Protein AF-0000000078706527 (afdb_homodimer)

pLDDT: mean 81.7, std 15.2, range [25.09, 98.06]

Organism: Batrachochytrium dendrobatidis (strain JAM81 / FGSC 10211) (NCBI:txid684364)

Secondary structure (DSSP, 8-state):
--SHHHHHGGG--HHHHHHHHHHHHHHHHHHHHHHHHHIIIIII-S-HHHHHHHHHHHHHHHHHH---SS-EEE--HHHHHHHHHHHTT-S-HHHHHHHHHHHHHHHHHHHHHHHHTT-TTHHHHS-HHHHHHHHHHHHHHHHHHHHHHHHT-S----SS------TT--HHHHHHHHHHTGGG--HHHHHHHHHHHHHHHHHHHHHHHTTT-HHHHH--HHHHHHHHHHHHHHHHTGGGGT--B-----TT---TT-PPP--S----HHHHHHHHHHHHHHHHHHHHHHHHHHHHHHHHTT----HHHHHHHHHHHHHHHHTTTPPP-EEEHHHHHHHHHTT--STHHHHHHHHHHHHIIIIIGGGGTT-BHHHHHHHHHHHHHHT---HHHHHHHHTT-HHHHHHHHHHHHHHHHT-HHHHHHHHHHHHHHHHHHHH----EEEEEEEEEE-TTT--EEEEEEETTT-SSS-BPPTTEEEEEE-S-B-HHHHTTHHHHHHHHHHHSSTTS-TTS--SS-TTSGGG---EEEEE-TT---B-HHHHHHHHHHHHHHHHTT-EEEEES--HHHHHHHHHHTHHHHH-GGGEESSHHHHHHHHHHH-/--SHHHHHGGG--HHHHHHHHHHHHHHHHHHHHHHHHHIIIIII-S-HHHHHHHHHHHHHHHHHH---SS-EEE--HHHHHHHHHHHTT-S-HHHHHHHHHHHHHHHHHHHHHHHHTT-TTHHHHS-HHHHHHHHHHHHHHHHHHHHHHHHT-S----SS------TT--HHHHHHHHHHGGGG--HHHHHHHHHHHHHHHHHHHHHHHTTT-HHHHH--HHHHHHHHHHHHHHHHTGGGGT--B-----TT---TT-PPP--S----HHHHHHHHHHHHHHHHHHHHHHHHHHHHHHHHTT----HHHHHHHHHHHHHHHHTTTPPP-EEEHHHHHHHHHTT--STHHHHHHHHHHHHIIIIIGGGGTT-BHHHHHHHHHHHHHHT---HHHHHHHHTT-HHHHHHHHHHHHHHHHT-HHHHHHHHHHHHHHHHHHHH----EEEEEEEEEE-TTT--EEEEEEETTT-SSS-BPPTTEEEEEE-S-B-HHHHTTHHHHHHHHHHHSSTTS-TTS--SS-TTSGGG---EEEEE-TT---B-HHHHHHHHHHHHHHHHTT-EEEEES--HHHHHHHHHHTHHHHH-GGGEESSHHHHHHHHHHH-

Nearest PDB structures (foldseek):
  7v73-assembly1_A  TM=7.539E-01  e=3.268E-35  Homo sapiens
  7v75-assembly1_A-2  TM=7.273E-01  e=1.304E-35  Homo sapiens
  8opq-assembly1_B  TM=6.999E-01  e=1.408E-33  Homo sapiens
  7xuj-assembly1_B  TM=6.767E-01  e=1.138E-30  Homo sapiens
  7xuh-assembly1_A  TM=6.668E-01  e=1.546E-30  Homo sapiens

Structure (mmCIF, N/CA/C/O backbone):
data_AF-0000000078706527-model_v1
#
loop_
_entity.id
_entity.type
_entity.pdbx_description
1 polymer 'STAS domain-containing protein'
#
loop_
_atom_site.group_PDB
_atom_site.id
_atom_site.type_symbol
_atom_site.label_atom_id
_atom_site.label_alt_id
_atom_site.label_comp_id
_atom_site.label_asym_id
_atom_site.label_entity_id
_atom_site.label_seq_id
_atom_site.pdbx_PDB_ins_code
_atom_site.Cartn_x
_atom_site.Cartn_y
_atom_site.Cartn_z
_atom_site.occupancy
_atom_site.B_iso_or_equiv
_atom_site.auth_seq_id
_atom_site.auth_comp_id
_atom_site.auth_asym_id
_atom_site.auth_atom_id
_atom_site.pdbx_PDB_model_num
ATOM 1 N N . TYR A 1 1 ? 13.625 11.25 27.312 1 41.69 1 TYR A N 1
ATOM 2 C CA . TYR A 1 1 ? 12.414 11.242 28.141 1 41.69 1 TYR A CA 1
ATOM 3 C C . TYR A 1 1 ? 11.203 10.844 27.312 1 41.69 1 TYR A C 1
ATOM 5 O O . TYR A 1 1 ? 11.094 11.211 26.141 1 41.69 1 TYR A O 1
ATOM 13 N N . TYR A 1 2 ? 10.477 9.711 27.625 1 63.66 2 TYR A N 1
ATOM 14 C CA . TYR A 1 2 ? 9.375 9.016 26.969 1 63.66 2 TYR A CA 1
ATOM 15 C C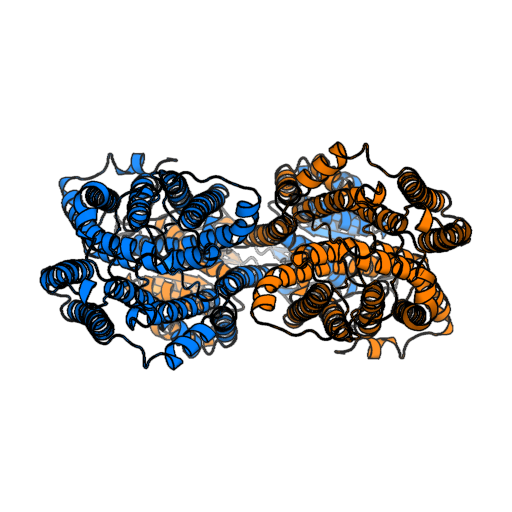 . TYR A 1 2 ? 8.125 9.891 26.922 1 63.66 2 TYR A C 1
ATOM 17 O O . TYR A 1 2 ? 7.32 9.797 26 1 63.66 2 TYR A O 1
ATOM 25 N N . VAL A 1 3 ? 8.164 10.914 28.062 1 74 3 VAL A N 1
ATOM 26 C CA . VAL A 1 3 ? 7.027 11.828 28.109 1 74 3 VAL A CA 1
ATOM 27 C C . VAL A 1 3 ? 7.52 13.266 28.031 1 74 3 VAL A C 1
ATOM 29 O O . VAL A 1 3 ? 8.016 13.82 29.016 1 74 3 VAL A O 1
ATOM 32 N N . PRO A 1 4 ? 7.41 14 26.969 1 73.38 4 PRO A N 1
ATOM 33 C CA . PRO A 1 4 ? 7.996 15.312 26.703 1 73.38 4 PRO A CA 1
ATOM 34 C C . PRO A 1 4 ? 7.586 16.359 27.734 1 73.38 4 PRO A C 1
ATOM 36 O O . PRO A 1 4 ? 8.367 17.266 28.031 1 73.38 4 PRO A O 1
ATOM 39 N N . VAL A 1 5 ? 6.469 16.281 28.406 1 79.06 5 VAL A N 1
ATOM 40 C CA . VAL A 1 5 ? 5.965 17.297 29.328 1 79.06 5 VAL A CA 1
ATOM 41 C C . VAL A 1 5 ? 6.871 17.391 30.547 1 79.06 5 VAL A C 1
ATOM 43 O O . VAL A 1 5 ? 7.055 18.469 31.125 1 79.06 5 VAL A O 1
ATOM 46 N N . VAL A 1 6 ? 7.426 16.297 30.891 1 73.44 6 VAL A N 1
ATOM 47 C CA . VAL A 1 6 ? 8.273 16.25 32.062 1 73.44 6 VAL A CA 1
ATOM 48 C C . VAL A 1 6 ? 9.562 17.031 31.812 1 73.44 6 VAL A C 1
ATOM 50 O O . VAL A 1 6 ? 10.18 17.547 32.75 1 73.44 6 VAL A O 1
ATOM 53 N N . GLY A 1 7 ? 9.82 17.219 30.578 1 69.62 7 GLY A N 1
ATOM 54 C CA . GLY A 1 7 ? 11.031 17.938 30.219 1 69.62 7 GLY A CA 1
ATOM 55 C C . GLY A 1 7 ? 10.852 19.438 30.188 1 69.62 7 GLY A C 1
ATOM 56 O O . GLY A 1 7 ? 11.633 20.172 30.797 1 69.62 7 GLY A O 1
ATOM 57 N N . TRP A 1 8 ? 9.758 19.938 29.641 1 73.75 8 TRP A N 1
ATOM 58 C CA . TRP A 1 8 ? 9.664 21.375 29.391 1 73.75 8 TRP A CA 1
ATOM 59 C C . TRP A 1 8 ? 8.828 22.047 30.469 1 73.75 8 TRP A C 1
ATOM 61 O O . TRP A 1 8 ? 9.008 23.234 30.75 1 73.75 8 TRP A O 1
ATOM 71 N N . LEU A 1 9 ? 7.902 21.375 31.219 1 76.69 9 LEU A N 1
ATOM 72 C CA . LEU A 1 9 ? 6.977 22 32.156 1 76.69 9 LEU A CA 1
ATOM 73 C C . LEU A 1 9 ? 7.727 22.641 33.312 1 76.69 9 LEU A C 1
ATOM 75 O O . LEU A 1 9 ? 7.402 23.75 33.75 1 76.69 9 LEU A O 1
ATOM 79 N N . PRO A 1 10 ? 8.758 21.969 33.812 1 76.06 10 PRO A N 1
ATOM 80 C CA . PRO A 1 10 ? 9.492 22.594 34.938 1 76.06 10 PRO A CA 1
ATOM 81 C C . PRO A 1 10 ? 10.266 23.828 34.5 1 76.06 10 PRO A C 1
ATOM 83 O O . PRO A 1 10 ? 10.562 24.688 35.344 1 76.06 10 PRO A O 1
ATOM 86 N N . LYS A 1 11 ? 10.484 23.938 33.219 1 78.5 11 LYS A N 1
ATOM 87 C CA . LYS A 1 11 ? 11.234 25.062 32.688 1 78.5 11 LYS A CA 1
ATOM 88 C C . LYS A 1 11 ? 10.305 26.125 32.125 1 78.5 11 LYS A C 1
ATOM 90 O O . LYS A 1 11 ? 10.758 27.094 31.484 1 78.5 11 LYS A O 1
ATOM 95 N N . TYR A 1 12 ? 9.117 25.922 32.406 1 85.81 12 TYR A N 1
ATOM 96 C CA . TYR A 1 12 ? 8.117 26.828 31.859 1 85.81 12 TYR A CA 1
ATOM 97 C C . TYR A 1 12 ? 8.188 28.203 32.531 1 85.81 12 TYR A C 1
ATOM 99 O O . TYR A 1 12 ? 8.078 28.297 33.75 1 85.81 12 TYR A O 1
ATOM 107 N N . ASP A 1 13 ? 8.469 29.172 31.734 1 85.19 13 ASP A N 1
ATOM 108 C CA . ASP A 1 13 ? 8.492 30.531 32.219 1 85.19 13 ASP A CA 1
ATOM 109 C C . ASP A 1 13 ? 7.086 31.141 32.25 1 85.19 13 ASP A C 1
ATOM 111 O O . ASP A 1 13 ? 6.598 31.625 31.234 1 85.19 13 ASP A O 1
ATOM 115 N N . VAL A 1 14 ? 6.488 31.281 33.375 1 84.88 14 VAL A N 1
ATOM 116 C CA . VAL A 1 14 ? 5.105 31.703 33.562 1 84.88 14 VAL A CA 1
ATOM 117 C C . VAL A 1 14 ? 4.965 33.188 33.156 1 84.88 14 VAL A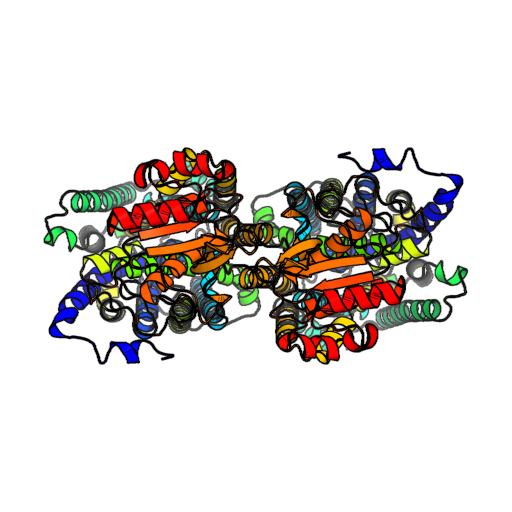 C 1
ATOM 119 O O . VAL A 1 14 ? 3.982 33.562 32.5 1 84.88 14 VAL A O 1
ATOM 122 N N . MET A 1 15 ? 5.895 33.969 33.438 1 85.69 15 MET A N 1
ATOM 123 C CA . MET A 1 15 ? 5.805 35.406 33.188 1 85.69 15 MET A CA 1
ATOM 124 C C . MET A 1 15 ? 5.961 35.719 31.688 1 85.69 15 MET A C 1
ATOM 126 O O . MET A 1 15 ? 5.281 36.594 31.156 1 85.69 15 MET A O 1
ATOM 130 N N . LEU A 1 16 ? 6.668 34.906 31 1 84.06 16 LEU A N 1
ATOM 131 C CA . LEU A 1 16 ? 6.988 35.188 29.609 1 84.06 16 LEU A CA 1
ATOM 132 C C . LEU A 1 16 ? 5.988 34.531 28.672 1 84.06 16 LEU A C 1
ATOM 134 O O . LEU A 1 16 ? 5.613 35.094 27.656 1 84.06 16 LEU A O 1
ATOM 138 N N . ASN A 1 17 ? 5.531 33.375 29.078 1 88.5 17 ASN A N 1
ATOM 139 C CA . ASN A 1 17 ? 4.844 32.562 28.078 1 88.5 17 ASN A CA 1
ATOM 140 C C . ASN A 1 17 ? 3.363 32.406 28.422 1 88.5 17 ASN A C 1
ATOM 142 O O . ASN A 1 17 ? 2.559 32.062 27.547 1 88.5 17 ASN A O 1
ATOM 146 N N . LEU A 1 18 ? 2.91 32.594 29.625 1 90.94 18 LEU A N 1
ATOM 147 C CA . LEU A 1 18 ? 1.568 32.25 30.062 1 90.94 18 LEU A CA 1
ATOM 148 C C . LEU A 1 18 ? 0.518 33.125 29.391 1 90.94 18 LEU A C 1
ATOM 150 O O . LEU A 1 18 ? -0.521 32.625 28.953 1 90.94 18 LEU A O 1
ATOM 154 N N . GLN A 1 19 ? 0.757 34.375 29.328 1 90.69 19 GLN A N 1
ATOM 155 C CA . GLN A 1 19 ? -0.208 35.281 28.703 1 90.69 19 GLN A CA 1
ATOM 156 C C . GLN A 1 19 ? -0.418 34.938 27.234 1 90.69 19 GLN A C 1
ATOM 158 O O . GLN A 1 19 ? -1.555 34.875 26.766 1 90.69 19 GLN A O 1
ATOM 163 N N . GLY A 1 20 ? 0.623 34.719 26.547 1 90.06 20 GLY A N 1
ATOM 164 C CA . GLY A 1 20 ? 0.533 34.344 25.141 1 90.06 20 GLY A CA 1
ATOM 165 C C . GLY A 1 20 ? -0.143 33 24.922 1 90.06 20 GLY A C 1
ATOM 166 O O . GLY A 1 20 ? -0.974 32.875 24.031 1 90.06 20 GLY A O 1
ATOM 167 N N . ASP A 1 21 ? 0.187 32.094 25.719 1 94.06 21 ASP A N 1
ATOM 168 C CA . ASP A 1 21 ? -0.364 30.766 25.609 1 94.06 21 ASP A CA 1
ATOM 169 C C . ASP A 1 21 ? -1.856 30.75 25.922 1 94.06 21 ASP A C 1
ATOM 171 O O . ASP A 1 21 ? -2.633 30.062 25.266 1 94.06 21 ASP A O 1
ATOM 175 N N . ILE A 1 22 ? -2.27 31.484 26.906 1 93.88 22 ILE A N 1
ATOM 176 C CA . ILE A 1 22 ? -3.676 31.531 27.281 1 93.88 22 ILE A CA 1
ATOM 177 C C . ILE A 1 22 ? -4.484 32.219 26.188 1 93.88 22 ILE A C 1
ATOM 179 O O . ILE A 1 22 ? -5.566 31.766 25.812 1 93.88 22 ILE A O 1
ATOM 183 N N . MET A 1 23 ? -3.98 33.312 25.703 1 90.81 23 MET A N 1
ATOM 184 C CA . MET A 1 23 ? -4.668 34.031 24.641 1 90.81 23 MET A CA 1
ATOM 185 C C . MET A 1 23 ? -4.797 33.156 23.391 1 90.81 23 MET A C 1
ATOM 187 O O . MET A 1 23 ? -5.844 33.156 22.734 1 90.81 23 MET A O 1
ATOM 191 N N . ALA A 1 24 ? -3.73 32.531 23.078 1 93.31 24 ALA A N 1
ATOM 192 C CA . ALA A 1 24 ? -3.752 31.609 21.938 1 93.31 24 ALA A CA 1
ATOM 193 C C . ALA A 1 24 ? -4.766 30.484 22.156 1 93.31 24 ALA A C 1
ATOM 195 O O . ALA A 1 24 ? -5.52 30.141 21.234 1 93.31 24 ALA A O 1
ATOM 196 N N . GLY A 1 25 ? -4.75 29.938 23.328 1 94.56 25 GLY A N 1
ATOM 197 C CA . GLY A 1 25 ? -5.688 28.875 23.656 1 94.56 25 GLY A CA 1
ATOM 198 C C . GLY A 1 25 ? -7.137 29.297 23.531 1 94.56 25 GLY A C 1
ATOM 199 O O . GLY A 1 25 ? -7.965 28.547 23 1 94.56 25 GLY A O 1
ATOM 200 N N . ILE A 1 26 ? -7.445 30.453 23.984 1 92.69 26 ILE A N 1
ATOM 201 C CA . ILE A 1 26 ? -8.797 31 23.906 1 92.69 26 ILE A CA 1
ATOM 202 C C . ILE A 1 26 ? -9.188 31.219 22.453 1 92.69 26 ILE A C 1
ATOM 204 O O . ILE A 1 26 ? -10.281 30.844 22.031 1 92.69 26 ILE A O 1
ATOM 208 N N . THR A 1 27 ? -8.281 31.781 21.719 1 90.19 27 THR A N 1
ATOM 209 C CA . THR A 1 27 ? -8.547 32.094 20.328 1 90.19 27 THR A CA 1
ATOM 210 C C . THR A 1 27 ? -8.812 30.812 19.531 1 90.19 27 THR A C 1
ATOM 212 O O . THR A 1 27 ? -9.758 30.75 18.734 1 90.19 27 THR A O 1
ATOM 215 N N . VAL A 1 28 ? -7.996 29.828 19.75 1 93.56 28 VAL A N 1
ATOM 216 C CA . VAL A 1 28 ? -8.148 28.562 19.031 1 93.56 28 VAL A CA 1
ATOM 217 C C . VAL A 1 28 ? -9.438 27.875 19.469 1 93.56 28 VAL A C 1
ATOM 219 O O . VAL A 1 28 ? -10.102 27.219 18.656 1 93.56 28 VAL A O 1
ATOM 222 N N . ALA A 1 29 ? -9.789 27.953 20.75 1 94.75 29 ALA A N 1
ATOM 223 C CA . ALA A 1 29 ? -11.031 27.359 21.25 1 94.75 29 ALA A CA 1
ATOM 224 C C . ALA A 1 29 ? -12.242 27.922 20.516 1 94.75 29 ALA A C 1
ATOM 226 O O . ALA A 1 29 ? -13.172 27.188 20.172 1 94.75 29 ALA A O 1
ATOM 227 N N . PHE A 1 30 ? -12.195 29.156 20.25 1 90.69 30 PHE A N 1
ATOM 228 C CA . PHE A 1 30 ? -13.297 29.828 19.578 1 90.69 30 PHE A CA 1
ATOM 229 C C . PHE A 1 30 ? -13.406 29.359 18.125 1 90.69 30 PHE A C 1
ATOM 231 O O . PHE A 1 30 ? -14.477 29.453 17.516 1 90.69 30 PHE A O 1
ATOM 238 N N . LEU A 1 31 ? -12.383 28.844 17.625 1 90.5 31 LEU A N 1
ATOM 239 C CA . LEU A 1 31 ? -12.391 28.312 16.266 1 90.5 31 LEU A CA 1
ATOM 240 C C . LEU A 1 31 ? -12.812 26.844 16.25 1 90.5 31 LEU A C 1
ATOM 242 O O . LEU A 1 31 ? -13.664 26.453 15.453 1 90.5 31 LEU A O 1
ATOM 246 N N . ILE A 1 32 ? -12.234 26.062 17.156 1 94.38 32 ILE A N 1
ATOM 247 C CA . ILE A 1 32 ? -12.352 24.609 17.078 1 94.38 32 ILE A CA 1
ATOM 248 C C . ILE A 1 32 ? -13.742 24.188 17.547 1 94.38 32 ILE A C 1
ATOM 250 O O . ILE A 1 32 ? -14.266 23.172 17.094 1 94.38 32 ILE A O 1
ATOM 254 N N . ILE A 1 33 ? -14.422 24.938 18.406 1 94.38 33 ILE A N 1
ATOM 255 C CA . ILE A 1 33 ? -15.711 24.547 18.969 1 94.38 33 ILE A CA 1
ATOM 256 C C . ILE A 1 33 ? -16.766 24.516 17.875 1 94.38 33 ILE A C 1
ATOM 258 O O . ILE A 1 33 ? -17.344 23.469 17.594 1 94.38 33 ILE A O 1
ATOM 262 N N . PRO A 1 34 ? -16.984 25.641 17.188 1 91.81 34 PRO A N 1
ATOM 263 C CA . PRO A 1 34 ? -17.969 25.578 16.125 1 91.81 34 PRO A CA 1
ATOM 264 C C . PRO A 1 34 ? -17.578 24.594 15.008 1 91.81 34 PRO A C 1
ATOM 266 O O . PRO A 1 34 ? -18.438 23.938 14.43 1 91.81 34 PRO A O 1
ATOM 269 N N . GLN A 1 35 ? -16.375 24.5 14.68 1 92.75 35 GLN A N 1
ATOM 270 C CA . GLN A 1 35 ? -15.906 23.594 13.648 1 92.75 35 GLN A CA 1
ATOM 271 C C . GLN A 1 35 ? -16.203 22.141 14.008 1 92.75 35 GLN A C 1
ATOM 273 O O . GLN A 1 35 ? -16.672 21.359 13.18 1 92.75 35 GLN A O 1
ATOM 278 N N . SER A 1 36 ? -15.836 21.812 15.242 1 94.88 36 SER A N 1
ATOM 279 C CA . SER A 1 36 ? -16.031 20.438 15.688 1 94.88 36 SER A CA 1
ATOM 280 C C . SER A 1 36 ? -17.516 20.078 15.688 1 94.88 36 SER A C 1
ATOM 282 O O . SER A 1 36 ? -17.875 18.938 15.375 1 94.88 36 SER A O 1
ATOM 284 N N . LEU A 1 37 ? -18.375 21.016 16.094 1 91.62 37 LEU A N 1
ATOM 285 C CA . LEU A 1 37 ? -19.812 20.797 16.047 1 91.62 37 LEU A CA 1
ATOM 286 C C . LEU A 1 37 ? -20.281 20.562 14.609 1 91.62 37 LEU A C 1
ATOM 288 O O . LEU A 1 37 ? -21.078 19.656 14.352 1 91.62 37 LEU A O 1
ATOM 292 N N . SER A 1 38 ? -19.75 21.328 13.75 1 90.62 38 SER A N 1
ATOM 293 C CA . SER A 1 38 ? -20.125 21.234 12.336 1 90.62 38 SER A CA 1
ATOM 294 C C . SER A 1 38 ? -19.641 19.922 11.719 1 90.62 38 SER A C 1
ATOM 296 O O . SER A 1 38 ? -20.391 19.281 10.977 1 90.62 38 SER A O 1
ATOM 298 N N . TYR A 1 39 ? -18.422 19.516 12.008 1 93 39 TYR A N 1
ATOM 299 C CA . TYR A 1 39 ? -17.844 18.297 11.445 1 93 39 TYR A CA 1
ATOM 300 C C . TYR A 1 39 ? -18.594 17.062 11.953 1 93 39 TYR A C 1
ATOM 302 O O . TYR A 1 39 ? -18.891 16.141 11.18 1 93 39 TYR A O 1
ATOM 310 N N . ALA A 1 40 ? -18.906 17.078 13.227 1 91.25 40 ALA A N 1
ATOM 311 C CA . ALA A 1 40 ? -19.641 15.945 13.82 1 91.25 40 ALA A CA 1
ATOM 312 C C . ALA A 1 40 ? -21.016 15.789 13.188 1 91.25 40 ALA A C 1
ATOM 314 O O . ALA A 1 40 ? -21.406 14.672 12.828 1 91.25 40 ALA A O 1
ATOM 315 N N . GLN A 1 41 ? -21.625 16.875 12.992 1 86.75 41 GLN A N 1
ATOM 316 C CA . GLN A 1 41 ? -23.016 16.844 12.523 1 86.75 41 GLN A CA 1
ATOM 317 C C . GLN A 1 41 ? -23.078 16.625 11.016 1 86.75 41 GLN A C 1
ATOM 319 O O . GLN A 1 41 ? -23.859 15.797 10.539 1 86.75 41 GLN A O 1
ATOM 324 N N . ALA A 1 42 ? -22.328 17.312 10.32 1 87.38 42 ALA A N 1
ATOM 325 C CA . ALA A 1 42 ? -22.531 17.359 8.875 1 87.38 42 ALA A CA 1
ATOM 326 C C . ALA A 1 42 ? -21.641 16.344 8.156 1 87.38 42 ALA A C 1
ATOM 328 O O . ALA A 1 42 ? -22.031 15.82 7.109 1 87.38 42 ALA A O 1
ATOM 329 N N . LEU A 1 43 ? -20.5 16.062 8.656 1 88.44 43 LEU A N 1
ATOM 330 C CA . LEU A 1 43 ? -19.562 15.203 7.945 1 88.44 43 LEU A CA 1
ATOM 331 C C . LEU A 1 43 ? -19.594 13.789 8.508 1 88.44 43 LEU A C 1
ATOM 333 O O . LEU A 1 43 ? -19.766 12.82 7.766 1 88.44 43 LEU A O 1
ATOM 337 N N . VAL A 1 44 ? -19.453 13.695 9.797 1 89.38 44 VAL A N 1
ATOM 338 C CA . VAL A 1 44 ? -19.359 12.391 10.438 1 89.38 44 VAL A CA 1
ATOM 339 C C . VAL A 1 44 ? -20.766 11.875 10.75 1 89.38 44 VAL A C 1
ATOM 341 O O . VAL A 1 44 ? -20.969 10.664 10.875 1 89.38 44 VAL A O 1
ATOM 344 N N . GLN A 1 45 ? -21.766 12.797 10.945 1 86.44 45 GLN A N 1
ATOM 345 C CA . GLN A 1 45 ? -23.172 12.508 11.203 1 86.44 45 GLN A CA 1
ATOM 346 C C . GLN A 1 45 ? -23.344 11.789 12.539 1 86.44 45 GLN A C 1
ATOM 348 O O . GLN A 1 45 ? -23.984 10.742 12.609 1 86.44 45 GLN A O 1
ATOM 353 N N . VAL A 1 46 ? -22.781 12.281 13.523 1 87.06 46 VAL A N 1
ATOM 354 C CA . VAL A 1 46 ? -22.938 11.875 14.914 1 87.06 46 VAL A CA 1
ATOM 355 C C . VAL A 1 46 ? -23.391 13.07 15.758 1 87.06 46 VAL A C 1
ATOM 357 O O . VAL A 1 46 ? -23.297 14.219 15.305 1 87.06 46 VAL A O 1
ATOM 360 N N . PRO A 1 47 ? -23.922 12.797 16.922 1 87.12 47 PRO A N 1
ATOM 361 C CA . PRO A 1 47 ? -24.312 13.922 17.766 1 87.12 47 PRO A CA 1
ATOM 362 C C . PRO A 1 47 ? -23.172 14.914 18 1 87.12 47 PRO A C 1
ATOM 364 O O . PRO A 1 47 ? -22.016 14.508 18.172 1 87.12 47 PRO A O 1
ATOM 367 N N . PRO A 1 48 ? -23.422 16.203 17.984 1 89.06 48 PRO A N 1
ATOM 368 C CA . PRO A 1 48 ? -22.422 17.266 18.031 1 89.06 48 PRO A CA 1
ATOM 369 C C . PRO A 1 48 ? -21.516 17.172 19.266 1 89.06 48 PRO A C 1
ATOM 371 O O . PRO A 1 48 ? -20.359 17.594 19.219 1 89.06 48 PRO A O 1
ATOM 374 N N . VAL A 1 49 ? -22 16.594 20.344 1 88.81 49 VAL A N 1
ATOM 375 C CA . VAL A 1 49 ? -21.219 16.516 21.562 1 88.81 49 VAL A CA 1
ATOM 376 C C . VAL A 1 49 ? -19.953 15.703 21.312 1 88.81 49 VAL A C 1
ATOM 378 O O . VAL A 1 49 ? -18.906 15.992 21.906 1 88.81 49 VAL A O 1
ATOM 381 N N . PHE A 1 50 ? -20.016 14.734 20.453 1 91.38 50 PHE A N 1
ATOM 382 C CA . PHE A 1 50 ? -18.859 13.891 20.172 1 91.38 50 PHE A CA 1
ATOM 383 C C . PHE A 1 50 ? -17.812 14.656 19.375 1 91.38 50 PHE A C 1
ATOM 385 O O . PHE A 1 50 ? -16.625 14.289 19.391 1 91.38 50 PHE A O 1
ATOM 392 N N . GLY A 1 51 ? -18.266 15.68 18.672 1 93.31 51 GLY A N 1
ATOM 393 C CA . GLY A 1 51 ? -17.312 16.578 18.062 1 93.31 51 GLY A CA 1
ATOM 394 C C . GLY A 1 51 ? -16.469 17.328 19.078 1 93.31 51 GLY A C 1
ATOM 395 O O . GLY A 1 51 ? -15.266 17.516 18.875 1 93.31 51 GLY A O 1
ATOM 396 N N . LEU A 1 52 ? -17.078 17.703 20.156 1 93.75 52 LEU A N 1
ATOM 397 C CA . LEU A 1 52 ? -16.375 18.422 21.203 1 93.75 52 LEU A CA 1
ATOM 398 C C . LEU A 1 52 ? -15.398 17.5 21.938 1 93.75 52 LEU A C 1
ATOM 400 O O . LEU A 1 52 ? -14.281 17.906 22.266 1 93.75 52 LEU A O 1
ATOM 404 N N . TYR A 1 53 ? -15.805 16.281 22.141 1 93.75 53 TYR A N 1
ATOM 405 C CA . TYR A 1 53 ? -14.906 15.328 22.766 1 93.75 53 TYR A CA 1
ATOM 406 C C . TYR A 1 53 ? -13.695 15.047 21.875 1 93.75 53 TYR A C 1
ATOM 408 O O . TYR A 1 53 ? -12.578 14.875 22.375 1 93.75 53 TYR A O 1
ATOM 416 N N . SER A 1 54 ? -13.938 15.008 20.594 1 96 54 SER A N 1
ATOM 417 C CA . SER A 1 54 ? -12.867 14.766 19.625 1 96 54 SER A CA 1
ATOM 418 C C . SER A 1 54 ? -11.898 15.945 19.562 1 96 54 SER A C 1
ATOM 420 O O . SER A 1 54 ? -10.766 15.797 19.094 1 96 54 SER A O 1
ATOM 422 N N . ALA A 1 55 ? -12.391 17.078 19.938 1 96.75 55 ALA A N 1
ATOM 423 C CA . ALA A 1 55 ? -11.547 18.281 19.953 1 96.75 55 ALA A CA 1
ATOM 424 C C . ALA A 1 55 ? -10.766 18.375 21.25 1 96.75 55 ALA A C 1
ATOM 426 O O . ALA A 1 55 ? -9.602 18.781 21.25 1 96.75 55 ALA A O 1
ATOM 427 N N . MET A 1 56 ? -11.328 17.969 22.328 1 95.75 56 MET A N 1
ATOM 428 C CA . MET A 1 56 ? -10.797 18.188 23.672 1 95.75 56 MET A CA 1
ATOM 429 C C . MET A 1 56 ? -9.742 17.156 24.016 1 95.75 56 MET A C 1
ATOM 431 O O . MET A 1 56 ? -8.609 17.5 24.344 1 95.75 56 MET A O 1
ATOM 435 N N . ILE A 1 57 ? -10.023 15.914 23.891 1 95.56 57 ILE A N 1
ATOM 436 C CA . ILE A 1 57 ? -9.234 14.836 24.469 1 95.56 57 ILE A CA 1
ATOM 437 C C . ILE A 1 57 ? -7.906 14.711 23.734 1 95.56 57 ILE A C 1
ATOM 439 O O . ILE A 1 57 ? -6.84 14.719 24.344 1 95.56 57 ILE A O 1
ATOM 443 N N . PRO A 1 58 ? -7.965 14.609 22.391 1 95.69 58 PRO A N 1
ATOM 444 C CA . PRO A 1 58 ? -6.676 14.508 21.703 1 95.69 58 PRO A CA 1
ATOM 445 C C . PRO A 1 58 ? -5.777 15.719 21.953 1 95.69 58 PRO A C 1
ATOM 447 O O . PRO A 1 58 ? -4.555 15.586 22.016 1 95.69 58 PRO A O 1
ATOM 450 N N . LEU A 1 59 ? -6.371 16.844 22.047 1 95.19 59 LEU A N 1
ATOM 451 C CA . LEU A 1 59 ? -5.605 18.062 22.281 1 95.19 59 LEU A CA 1
ATOM 452 C C . LEU A 1 59 ? -4.941 18.031 23.656 1 95.19 59 LEU A C 1
ATOM 454 O O . LEU A 1 59 ? -3.785 18.438 23.797 1 95.19 59 LEU A O 1
ATOM 458 N N . ILE A 1 60 ? -5.637 17.594 24.672 1 95.06 60 ILE A N 1
ATOM 459 C CA . ILE A 1 60 ? -5.098 17.5 26.031 1 95.06 60 ILE A CA 1
ATOM 460 C C . ILE A 1 60 ? -3.975 16.469 26.078 1 95.06 60 ILE A C 1
ATOM 462 O O . ILE A 1 60 ? -2.91 16.719 26.641 1 95.06 60 ILE A O 1
ATOM 466 N N . VAL A 1 61 ? -4.219 15.359 25.484 1 95.81 61 VAL A N 1
ATOM 467 C CA . VAL A 1 61 ? -3.207 14.305 25.453 1 95.81 61 VAL A CA 1
ATOM 468 C C . VAL A 1 61 ? -1.983 14.781 24.672 1 95.81 61 VAL A C 1
ATOM 470 O O . VAL A 1 61 ? -0.846 14.547 25.094 1 95.81 61 VAL A O 1
ATOM 473 N N . TYR A 1 62 ? -2.213 15.445 23.578 1 96.19 62 TYR A N 1
ATOM 474 C CA . TYR A 1 62 ? -1.117 15.953 22.766 1 96.19 62 TYR A CA 1
ATOM 475 C C . TYR A 1 62 ? -0.285 16.969 23.531 1 96.19 62 TYR A C 1
ATOM 477 O O . TYR A 1 62 ? 0.935 17.031 23.359 1 96.19 62 TYR A O 1
ATOM 485 N N . SER A 1 63 ? -0.904 17.812 24.297 1 94.12 63 SER A N 1
ATOM 486 C CA . SER A 1 63 ? -0.188 18.828 25.078 1 94.12 63 SER A CA 1
ATOM 487 C C . SER A 1 63 ? 0.794 18.172 26.047 1 94.12 63 SER A C 1
ATOM 489 O O . SER A 1 63 ? 1.824 18.766 26.375 1 94.12 63 SER A O 1
ATOM 491 N N . LEU A 1 64 ? 0.529 16.922 26.344 1 93.38 64 LEU A N 1
ATOM 492 C CA . LEU A 1 64 ? 1.387 16.219 27.297 1 93.38 64 LEU A CA 1
ATOM 493 C C . LEU A 1 64 ? 2.469 15.43 26.562 1 93.38 64 LEU A C 1
ATOM 495 O O . LEU A 1 64 ? 3.586 15.281 27.062 1 93.38 64 LEU A O 1
ATOM 499 N N . LEU A 1 65 ? 2.102 14.953 25.375 1 94.31 65 LEU A N 1
ATOM 500 C CA . LEU A 1 65 ? 2.998 13.992 24.734 1 94.31 65 LEU A CA 1
ATOM 501 C C . LEU A 1 65 ? 3.594 14.562 23.453 1 94.31 65 LEU A C 1
ATOM 503 O O . LEU A 1 65 ? 4.578 14.039 22.938 1 94.31 65 LEU A O 1
ATOM 507 N N . GLY A 1 66 ? 3.002 15.555 22.938 1 93.25 66 GLY A N 1
ATOM 508 C CA . GLY A 1 66 ? 3.436 16.094 21.656 1 93.25 66 GLY A CA 1
ATOM 509 C C . GLY A 1 66 ? 4.73 16.875 21.75 1 93.25 66 GLY A C 1
ATOM 510 O O . GLY A 1 66 ? 5.188 17.203 22.844 1 93.25 66 GLY A O 1
ATOM 511 N N . THR A 1 67 ? 5.352 17.156 20.594 1 91.19 67 THR A N 1
ATOM 512 C CA . THR A 1 67 ? 6.621 17.891 20.562 1 91.19 67 THR A CA 1
ATOM 513 C C . THR A 1 67 ? 6.457 19.25 19.891 1 91.19 67 THR A C 1
ATOM 515 O O . THR A 1 67 ? 7.277 20.141 20.094 1 91.19 67 THR A O 1
ATOM 518 N N . SER A 1 68 ? 5.422 19.375 19.141 1 93.94 68 SER A N 1
ATOM 519 C CA . SER A 1 68 ? 5.188 20.672 18.516 1 93.94 68 SER A CA 1
ATOM 520 C C . SER A 1 68 ? 4.477 21.625 19.453 1 93.94 68 SER A C 1
ATOM 522 O O . SER A 1 68 ? 3.529 21.234 20.141 1 93.94 68 SER A O 1
ATOM 524 N N . ARG A 1 69 ? 4.891 22.812 19.469 1 93.25 69 ARG A N 1
ATOM 525 C CA . ARG A 1 69 ? 4.359 23.812 20.391 1 93.25 69 ARG A CA 1
ATOM 526 C C . ARG A 1 69 ? 3.131 24.516 19.812 1 93.25 69 ARG A C 1
ATOM 528 O O . ARG A 1 69 ? 2.307 25.047 20.547 1 93.25 69 ARG A O 1
ATOM 535 N N . GLN A 1 70 ? 3.027 24.5 18.578 1 93.88 70 GLN A N 1
ATOM 536 C CA . GLN A 1 70 ? 1.987 25.297 17.938 1 93.88 70 GLN A CA 1
ATOM 537 C C . GLN A 1 70 ? 0.919 24.406 17.312 1 93.88 70 GLN A C 1
ATOM 539 O O . GLN A 1 70 ? -0.153 24.875 16.938 1 93.88 70 GLN A O 1
ATOM 544 N N . LEU A 1 71 ? 1.15 23.125 17.203 1 95.56 71 LEU A N 1
ATOM 545 C CA . LEU A 1 71 ? 0.232 22.25 16.5 1 95.56 71 LEU A CA 1
ATOM 546 C C . LEU A 1 71 ? -1.104 22.141 17.219 1 95.56 71 LEU A C 1
ATOM 548 O O . LEU A 1 71 ? -1.146 21.797 18.406 1 95.56 71 LEU A O 1
ATOM 552 N N . ALA A 1 72 ? -2.139 22.469 16.562 1 95.81 72 ALA A N 1
ATOM 553 C CA . ALA A 1 72 ? -3.49 22.328 17.094 1 95.81 72 ALA A CA 1
ATOM 554 C C . ALA A 1 72 ? -4.129 21.016 16.625 1 95.81 72 ALA A C 1
ATOM 556 O O . ALA A 1 72 ? -4.539 20.906 15.469 1 95.81 72 ALA A O 1
ATOM 557 N N . VAL A 1 73 ? -4.273 20.078 17.531 1 96.5 73 VAL A N 1
ATOM 558 C CA . VAL A 1 73 ? -4.781 18.734 17.219 1 96.5 73 VAL A CA 1
ATOM 559 C C . VAL A 1 73 ? -6.285 18.688 17.484 1 96.5 73 VAL A C 1
ATOM 561 O O . VAL A 1 73 ? -6.77 19.281 18.453 1 96.5 73 VAL A O 1
ATOM 564 N N . GLY A 1 74 ? -7.027 18.078 16.703 1 96.25 74 GLY A N 1
ATOM 565 C CA . GLY A 1 74 ? -8.469 17.922 16.797 1 96.25 74 GLY A CA 1
ATOM 566 C C . GLY A 1 74 ? -9.109 17.469 15.5 1 96.25 74 GLY A C 1
ATOM 567 O O . GLY A 1 74 ? -8.422 17 14.594 1 96.25 74 GLY A O 1
ATOM 568 N N . PRO A 1 75 ? -10.383 17.562 15.5 1 95.38 75 PRO A N 1
ATOM 569 C CA . PRO A 1 75 ? -11.07 17.203 14.25 1 95.38 75 PRO A CA 1
ATOM 570 C C . PRO A 1 75 ? -10.703 18.125 13.086 1 95.38 75 PRO A C 1
ATOM 572 O O . PRO A 1 75 ? -10.672 19.344 13.25 1 95.38 75 PRO A O 1
ATOM 575 N N . GLU A 1 76 ? -10.344 17.516 12.062 1 91.38 76 GLU A N 1
ATOM 576 C CA . GLU A 1 76 ? -9.977 18.219 10.836 1 91.38 76 GLU A CA 1
ATOM 577 C C . GLU A 1 76 ? -10.906 17.844 9.688 1 91.38 76 GLU A C 1
ATOM 579 O O . GLU A 1 76 ? -11.461 16.75 9.664 1 91.38 76 GLU A O 1
ATOM 584 N N . ALA A 1 77 ? -11.094 18.781 8.797 1 87.88 77 ALA A N 1
ATOM 585 C CA . ALA A 1 77 ? -12.055 18.609 7.715 1 87.88 77 ALA A CA 1
ATOM 586 C C . ALA A 1 77 ? -11.75 17.359 6.898 1 87.88 77 ALA A C 1
ATOM 588 O O . ALA A 1 77 ? -12.633 16.531 6.664 1 87.88 77 ALA A O 1
ATOM 589 N N . LEU A 1 78 ? -10.531 17.25 6.445 1 88.06 78 LEU A N 1
ATOM 590 C CA . LEU A 1 78 ? -10.133 16.141 5.582 1 88.06 78 LEU A CA 1
ATOM 591 C C . LEU A 1 78 ? -10.359 14.797 6.281 1 88.06 78 LEU A C 1
ATOM 593 O O . LEU A 1 78 ? -10.961 13.891 5.703 1 88.06 78 LEU A O 1
ATOM 597 N N . VAL A 1 79 ? -9.906 14.664 7.477 1 93.75 79 VAL A N 1
ATOM 598 C CA . VAL A 1 79 ? -10.031 13.422 8.234 1 93.75 79 VAL A CA 1
ATOM 599 C C . VAL A 1 79 ? -11.5 13.148 8.547 1 93.75 79 VAL A C 1
ATOM 601 O O . VAL A 1 79 ? -11.945 12 8.484 1 93.75 79 VAL A O 1
ATOM 604 N N . SER A 1 80 ? -12.273 14.164 8.859 1 93.31 80 SER A N 1
ATOM 605 C CA . SER A 1 80 ? -13.688 14 9.172 1 93.31 80 SER A CA 1
ATOM 606 C C . SER A 1 80 ? -14.469 13.492 7.961 1 93.31 80 SER A C 1
ATOM 608 O O . SER A 1 80 ? -15.398 12.695 8.102 1 93.31 80 SER A O 1
ATOM 610 N N . ILE A 1 81 ? -14.07 13.93 6.879 1 87.81 81 ILE A N 1
ATOM 611 C CA . ILE A 1 81 ? -14.719 13.461 5.656 1 87.81 81 ILE A CA 1
ATOM 612 C C . ILE A 1 81 ? -14.414 11.977 5.449 1 87.81 81 ILE A C 1
ATOM 614 O O . ILE A 1 81 ? -15.289 11.203 5.066 1 87.81 81 ILE A O 1
ATOM 618 N N . LEU A 1 82 ? -13.172 11.641 5.621 1 90.06 82 LEU A N 1
ATOM 619 C CA . LEU A 1 82 ? -12.773 10.25 5.465 1 90.06 82 LEU A CA 1
ATOM 620 C C . LEU A 1 82 ? -13.516 9.352 6.457 1 90.06 82 LEU A C 1
ATOM 622 O O . LEU A 1 82 ? -13.93 8.25 6.109 1 90.06 82 LEU A O 1
ATOM 626 N N . VAL A 1 83 ? -13.688 9.898 7.625 1 93.25 83 VAL A N 1
ATOM 627 C CA . VAL A 1 83 ? -14.414 9.164 8.648 1 93.25 83 VAL A CA 1
ATOM 628 C C . VAL A 1 83 ? -15.875 8.992 8.227 1 93.25 83 VAL A C 1
ATOM 630 O O . VAL A 1 83 ? -16.422 7.887 8.289 1 93.25 83 VAL A O 1
ATOM 633 N N . GLY A 1 84 ? -16.5 10.023 7.812 1 89.31 84 GLY A N 1
ATOM 634 C CA . GLY A 1 84 ? -17.891 9.984 7.387 1 89.31 84 GLY A CA 1
ATOM 635 C C . GLY A 1 84 ? -18.125 9.031 6.234 1 89.31 84 GLY A C 1
ATOM 636 O O . GLY A 1 84 ? -19.125 8.297 6.227 1 89.31 84 GLY A O 1
ATOM 637 N N . SER A 1 85 ? -17.234 9.008 5.32 1 83.31 85 SER A N 1
ATOM 638 C CA . SER A 1 85 ? -17.375 8.156 4.141 1 83.31 85 SER A CA 1
ATOM 639 C C . SER A 1 85 ? -17.188 6.688 4.492 1 83.31 85 SER A C 1
ATOM 641 O O . SER A 1 85 ? -17.734 5.809 3.824 1 83.31 85 SER A O 1
ATOM 643 N N . SER A 1 86 ? -16.469 6.414 5.488 1 85.5 86 SER A N 1
ATOM 644 C CA . SER A 1 86 ? -16.156 5.039 5.879 1 85.5 86 SER A CA 1
ATOM 645 C C . SER A 1 86 ? -17.297 4.434 6.703 1 85.5 86 SER A C 1
ATOM 647 O O . SER A 1 86 ? -17.453 3.215 6.734 1 85.5 86 SER A O 1
ATOM 649 N N . VAL A 1 87 ? -18.141 5.195 7.41 1 82.19 87 VAL A N 1
ATOM 650 C CA . VAL A 1 87 ? -19.109 4.66 8.359 1 82.19 87 VAL A CA 1
ATOM 651 C C . VAL A 1 87 ? -20.516 4.758 7.773 1 82.19 87 VAL A C 1
ATOM 653 O O . VAL A 1 87 ? -21.422 4.039 8.195 1 82.19 87 VAL A O 1
ATOM 656 N N . LEU A 1 88 ? -20.953 5.617 6.898 1 64.69 88 LEU A N 1
ATOM 657 C CA . LEU A 1 88 ? -22.281 6.078 6.508 1 64.69 88 LEU A CA 1
ATOM 658 C C . LEU A 1 88 ? -23.109 4.922 5.953 1 64.69 88 LEU A C 1
ATOM 660 O O . LEU A 1 88 ? -24.297 5.102 5.621 1 64.69 88 LEU A O 1
ATOM 664 N N . GLY A 1 89 ? -22.672 3.598 6.102 1 55.59 89 GLY A N 1
ATOM 665 C CA . GLY A 1 89 ? -23.594 2.676 5.457 1 55.59 89 GLY A CA 1
ATOM 666 C C . GLY A 1 89 ? -24.844 2.414 6.27 1 55.59 89 GLY A C 1
ATOM 667 O O . GLY A 1 89 ? -25.812 1.857 5.762 1 55.59 89 GLY A O 1
ATOM 668 N N . THR A 1 90 ? -24.922 2.787 7.629 1 53.47 90 THR A N 1
ATOM 669 C CA . THR A 1 90 ? -26.094 2.303 8.359 1 53.47 90 THR A CA 1
ATOM 670 C C . THR A 1 90 ? -26.984 3.467 8.789 1 53.47 90 THR A C 1
ATOM 672 O O . THR A 1 90 ? -26.484 4.562 9.062 1 53.47 90 THR A O 1
ATOM 675 N N . HIS A 1 91 ? -28.203 3.549 8.477 1 56.66 91 HIS A N 1
ATOM 676 C CA . HIS A 1 91 ? -29.219 4.539 8.82 1 56.66 91 HIS A CA 1
ATOM 677 C C . HIS A 1 91 ? -29.438 4.59 10.328 1 56.66 91 HIS A C 1
ATOM 679 O O . HIS A 1 91 ? -30.281 5.359 10.805 1 56.66 91 HIS A O 1
ATOM 685 N N . ASP A 1 92 ? -28.672 3.885 11.141 1 67.69 92 ASP A N 1
ATOM 686 C CA . ASP A 1 92 ? -28.875 3.914 12.586 1 67.69 92 ASP A CA 1
ATOM 687 C C . ASP A 1 92 ? -27.797 4.77 13.266 1 67.69 92 ASP A C 1
ATOM 689 O O . ASP A 1 92 ? -26.609 4.488 13.148 1 67.69 92 ASP A O 1
ATOM 693 N N . PRO A 1 93 ? -28.312 5.902 13.938 1 71.75 93 PRO A N 1
ATOM 694 C CA . PRO A 1 93 ? -27.375 6.805 14.617 1 71.75 93 PRO A CA 1
ATOM 695 C C . PRO A 1 93 ? -26.5 6.086 15.633 1 71.75 93 PRO A C 1
ATOM 697 O O . PRO A 1 93 ? -25.328 6.422 15.789 1 71.75 93 PRO A O 1
ATOM 700 N N . MET A 1 94 ? -27.078 5.105 16.297 1 76.94 94 MET A N 1
ATOM 701 C CA . MET A 1 94 ? -26.328 4.371 17.312 1 76.94 94 MET A CA 1
ATOM 702 C C . MET A 1 94 ? -25.203 3.562 16.656 1 76.94 94 MET A C 1
ATOM 704 O O . MET A 1 94 ? -24.094 3.484 17.203 1 76.94 94 MET A O 1
ATOM 708 N N . GLU A 1 95 ? -25.531 3.078 15.562 1 81.44 95 GLU A N 1
ATOM 709 C CA . GLU A 1 95 ? -24.531 2.289 14.844 1 81.44 95 GLU A CA 1
ATOM 710 C C . GLU A 1 95 ? -23.438 3.176 14.281 1 81.44 95 GLU A C 1
ATOM 712 O O . GLU A 1 95 ? -22.266 2.764 14.211 1 81.44 95 GLU A O 1
ATOM 717 N N . ASN A 1 96 ? -23.828 4.387 13.969 1 84.69 96 ASN A N 1
ATOM 718 C CA . ASN A 1 96 ? -22.844 5.324 13.453 1 84.69 96 ASN A CA 1
ATOM 719 C C . ASN A 1 96 ? -21.844 5.742 14.531 1 84.69 96 ASN A C 1
ATOM 721 O O . ASN A 1 96 ? -20.641 5.848 14.266 1 84.69 96 ASN A O 1
ATOM 725 N N . VAL A 1 97 ? -22.422 5.949 15.703 1 87.38 97 VAL A N 1
ATOM 726 C CA . VAL A 1 97 ? -21.547 6.344 16.812 1 87.38 97 VAL A CA 1
ATOM 727 C C . VAL A 1 97 ? -20.594 5.207 17.156 1 87.38 97 VAL A C 1
ATOM 729 O O . VAL A 1 97 ? -19.406 5.438 17.391 1 87.38 97 VAL A O 1
ATOM 732 N N . GLN A 1 98 ? -21.078 3.994 17.109 1 89.25 98 GLN A N 1
ATOM 733 C CA . GLN A 1 98 ? -20.25 2.834 17.422 1 89.25 98 GLN A CA 1
ATOM 734 C C . GLN A 1 98 ? -19.172 2.621 16.359 1 89.25 98 GLN A C 1
ATOM 736 O O . GLN A 1 98 ? -18.031 2.295 16.688 1 89.25 98 GLN A O 1
ATOM 741 N N . ALA A 1 99 ? -19.562 2.801 15.164 1 90.94 99 ALA A N 1
ATOM 742 C CA . ALA A 1 99 ? -18.609 2.633 14.07 1 90.94 99 ALA A CA 1
ATOM 743 C C . ALA A 1 99 ? -17.547 3.715 14.102 1 90.94 99 ALA A C 1
ATOM 745 O O . ALA A 1 99 ? -16.359 3.436 13.867 1 90.94 99 ALA A O 1
ATOM 746 N N . THR A 1 100 ? -17.984 4.914 14.422 1 92.75 100 THR A N 1
ATOM 747 C CA . THR A 1 100 ? -17.062 6.039 14.453 1 92.75 100 THR A CA 1
ATOM 748 C C . THR A 1 100 ? -16.078 5.898 15.617 1 92.75 100 THR A C 1
ATOM 750 O O . THR A 1 100 ? -14.891 6.188 15.477 1 92.75 100 THR A O 1
ATOM 753 N N . THR A 1 101 ? -16.609 5.449 16.734 1 93.69 101 THR A N 1
ATOM 754 C CA . THR A 1 101 ? -15.773 5.273 17.922 1 93.69 101 THR A CA 1
ATOM 755 C C . THR A 1 101 ? -14.781 4.137 17.703 1 93.69 101 THR A C 1
ATOM 757 O O . THR A 1 101 ? -13.617 4.246 18.094 1 93.69 101 THR A O 1
ATOM 760 N N . LEU A 1 102 ? -15.227 3.119 17.125 1 94.75 102 LEU A N 1
ATOM 761 C CA . LEU A 1 102 ? -14.328 2.01 16.812 1 94.75 102 LEU A CA 1
ATOM 762 C C . LEU A 1 102 ? -13.258 2.434 15.812 1 94.75 102 LEU A C 1
ATOM 764 O O . LEU A 1 102 ? -12.094 2.053 15.945 1 94.75 102 LEU A O 1
ATOM 768 N N . LEU A 1 103 ? -13.703 3.135 14.82 1 95.88 103 LEU A N 1
ATOM 769 C CA . LEU A 1 103 ? -12.758 3.652 13.844 1 95.88 103 LEU A CA 1
ATOM 770 C C . LEU A 1 103 ? -11.703 4.527 14.516 1 95.88 103 LEU A C 1
ATOM 772 O O . LEU A 1 103 ? -10.523 4.469 14.164 1 95.88 103 LEU A O 1
ATOM 776 N N . CYS A 1 104 ? -12.133 5.32 15.445 1 97.25 104 CYS A N 1
ATOM 777 C CA . CYS A 1 104 ? -11.219 6.176 16.188 1 97.25 104 CYS A CA 1
ATOM 778 C C . CYS A 1 104 ? -10.18 5.348 16.938 1 97.25 104 CYS A C 1
ATOM 780 O O . CYS A 1 104 ? -8.992 5.68 16.938 1 97.25 104 CYS A O 1
ATOM 782 N N . LEU A 1 105 ? -10.617 4.32 17.547 1 97.19 105 LEU A N 1
ATOM 783 C CA . LEU A 1 105 ? -9.703 3.428 18.25 1 97.19 105 LEU A CA 1
ATOM 784 C C . LEU A 1 105 ? -8.695 2.803 17.297 1 97.19 105 LEU A C 1
ATOM 786 O O . LEU A 1 105 ? -7.496 2.785 17.578 1 97.19 105 LEU A O 1
ATOM 790 N N . MET A 1 106 ? -9.188 2.328 16.219 1 96.19 106 MET A N 1
ATOM 791 C CA . MET A 1 106 ? -8.32 1.661 15.25 1 96.19 106 MET A CA 1
ATOM 792 C C . MET A 1 106 ? -7.324 2.643 14.648 1 96.19 106 MET A C 1
ATOM 794 O O . MET A 1 106 ? -6.145 2.318 14.492 1 96.19 106 MET A O 1
ATOM 798 N N . VAL A 1 107 ? -7.789 3.844 14.289 1 97.56 107 VAL A N 1
ATOM 799 C CA . VAL A 1 107 ? -6.902 4.879 13.773 1 97.56 107 VAL A CA 1
ATOM 800 C C . VAL A 1 107 ? -5.828 5.211 14.805 1 97.56 107 VAL A C 1
ATOM 802 O O . VAL A 1 107 ? -4.652 5.367 14.461 1 97.56 107 VAL A O 1
ATOM 805 N N . GLY A 1 108 ? -6.312 5.316 16.062 1 97.88 108 GLY A N 1
ATOM 806 C CA . GLY A 1 108 ? -5.367 5.582 17.141 1 97.88 108 GLY A CA 1
ATOM 807 C C . GLY A 1 108 ? -4.324 4.488 17.297 1 97.88 108 GLY A C 1
ATOM 808 O O . GLY A 1 108 ? -3.133 4.777 17.422 1 97.88 108 GLY A O 1
ATOM 809 N N . VAL A 1 109 ? -4.699 3.297 17.219 1 96.31 109 VAL A N 1
ATOM 810 C CA . VAL A 1 109 ? -3.803 2.158 17.391 1 96.31 109 VAL A CA 1
ATOM 811 C C . VAL A 1 109 ? -2.818 2.092 16.234 1 96.31 109 VAL A C 1
ATOM 813 O O . VAL A 1 109 ? -1.614 1.914 16.438 1 96.31 109 VAL A O 1
ATOM 816 N N . PHE A 1 110 ? -3.326 2.215 15.07 1 94 110 PHE A N 1
ATOM 817 C CA . PHE A 1 110 ? -2.451 2.162 13.906 1 94 110 PHE A CA 1
ATOM 818 C C . PHE A 1 110 ? -1.458 3.318 13.922 1 94 110 PHE A C 1
ATOM 820 O O . PHE A 1 110 ? -0.281 3.137 13.609 1 94 110 PHE A O 1
ATOM 827 N N . THR A 1 111 ? -1.935 4.5 14.234 1 97 111 THR A N 1
ATOM 828 C CA . THR A 1 111 ? -1.048 5.652 14.328 1 97 111 THR A CA 1
ATOM 829 C C . THR A 1 111 ? 0.019 5.438 15.398 1 97 111 THR A C 1
ATOM 831 O O . THR A 1 111 ? 1.188 5.77 15.188 1 97 111 THR A O 1
ATOM 834 N N . PHE A 1 112 ? -0.375 4.883 16.484 1 96.44 112 PHE A N 1
ATOM 835 C CA . PHE A 1 112 ? 0.548 4.566 17.578 1 96.44 112 PHE A CA 1
ATOM 836 C C . PHE A 1 112 ? 1.59 3.551 17.125 1 96.44 112 PHE A C 1
ATOM 838 O O . PHE A 1 112 ? 2.779 3.707 17.406 1 96.44 112 PHE A O 1
ATOM 845 N N . LEU A 1 113 ? 1.144 2.582 16.422 1 92.5 113 LEU A N 1
ATOM 846 C CA . LEU A 1 113 ? 2.043 1.531 15.961 1 92.5 113 LEU A CA 1
ATOM 847 C C . LEU A 1 113 ? 3.045 2.08 14.945 1 92.5 113 LEU A C 1
ATOM 849 O O . LEU A 1 113 ? 4.199 1.651 14.922 1 92.5 113 LEU A O 1
ATOM 853 N N . LEU A 1 114 ? 2.59 2.934 14.109 1 91.12 114 LEU A N 1
ATOM 854 C CA . LEU A 1 114 ? 3.506 3.561 13.156 1 91.12 114 LEU A CA 1
ATOM 855 C C . LEU A 1 114 ? 4.633 4.285 13.891 1 91.12 114 LEU A C 1
ATOM 857 O O . LEU A 1 114 ? 5.785 4.246 13.453 1 91.12 114 LEU A O 1
ATOM 861 N N . GLY A 1 115 ? 4.281 4.98 15 1 92.38 115 GLY A N 1
ATOM 862 C CA . GLY A 1 115 ? 5.289 5.652 15.812 1 92.38 115 GLY A CA 1
ATOM 863 C C . GLY A 1 115 ? 6.168 4.691 16.594 1 92.38 115 GLY A C 1
ATOM 864 O O . GLY A 1 115 ? 7.383 4.875 16.656 1 92.38 115 GLY A O 1
ATOM 865 N N . PHE A 1 116 ? 5.559 3.686 17.062 1 89.81 116 PHE A N 1
ATOM 866 C CA . PHE A 1 116 ? 6.258 2.695 17.875 1 89.81 116 PHE A CA 1
ATOM 867 C C . PHE A 1 116 ? 7.312 1.968 17.047 1 89.81 116 PHE A C 1
ATOM 869 O O . PHE A 1 116 ? 8.406 1.689 17.547 1 89.81 116 PHE A O 1
ATOM 876 N N . PHE A 1 117 ? 7.012 1.742 15.789 1 85.44 117 PHE A N 1
ATOM 877 C CA . PHE A 1 117 ? 7.945 1.049 14.906 1 85.44 117 PHE A CA 1
ATOM 878 C C . PHE A 1 117 ? 8.82 2.045 14.156 1 85.44 117 PHE A C 1
ATOM 880 O O . PHE A 1 117 ? 9.539 1.669 13.227 1 85.44 117 PHE A O 1
ATOM 887 N N . ARG A 1 118 ? 8.703 3.291 14.461 1 88.06 118 ARG A N 1
ATOM 888 C CA . ARG A 1 118 ? 9.562 4.363 13.961 1 88.06 118 ARG A CA 1
ATOM 889 C C . ARG A 1 118 ? 9.383 4.555 12.461 1 88.06 118 ARG A C 1
ATOM 891 O O . ARG A 1 118 ? 10.367 4.586 11.719 1 88.06 118 ARG A O 1
ATOM 898 N N . LEU A 1 119 ? 8.148 4.641 12.117 1 87.12 119 LEU A N 1
ATOM 899 C CA . LEU A 1 119 ? 7.828 4.879 10.719 1 87.12 119 LEU A CA 1
ATOM 900 C C . LEU A 1 119 ? 7.5 6.348 10.477 1 87.12 119 LEU A C 1
ATOM 902 O O . LEU A 1 119 ? 6.637 6.668 9.656 1 87.12 119 LEU A O 1
ATOM 906 N N . GLY A 1 120 ? 8.078 7.207 11.242 1 85.88 120 GLY A N 1
ATOM 907 C CA . GLY A 1 120 ? 7.867 8.641 11.109 1 85.88 120 GLY A CA 1
ATOM 908 C C . GLY A 1 120 ? 8.344 9.188 9.781 1 85.88 120 GLY A C 1
ATOM 909 O O . GLY A 1 120 ? 7.977 10.305 9.391 1 85.88 120 GLY A O 1
ATOM 910 N N . PHE A 1 121 ? 9.031 8.352 8.93 1 80.44 121 PHE A N 1
ATOM 911 C CA . PHE A 1 121 ? 9.562 8.797 7.648 1 80.44 121 PHE A CA 1
ATOM 912 C C . PHE A 1 121 ? 8.469 8.82 6.59 1 80.44 121 PHE A C 1
ATOM 914 O O . PHE A 1 121 ? 8.703 9.25 5.457 1 80.44 121 PHE A O 1
ATOM 921 N N . LEU A 1 122 ? 7.289 8.453 6.973 1 82 122 LEU A N 1
ATOM 922 C CA . LEU A 1 122 ? 6.172 8.336 6.043 1 82 122 LEU A CA 1
ATOM 923 C C . LEU A 1 122 ? 5.852 9.688 5.402 1 82 122 LEU A C 1
ATOM 925 O O . LEU A 1 122 ? 5.305 9.742 4.301 1 82 122 LEU A O 1
ATOM 929 N N . ASP A 1 123 ? 6.133 10.703 6.117 1 78.88 123 ASP A N 1
ATOM 930 C CA . ASP A 1 123 ? 5.84 12.031 5.574 1 78.88 123 ASP A CA 1
ATOM 931 C C . ASP A 1 123 ? 6.652 12.297 4.305 1 78.88 123 ASP A C 1
ATOM 933 O O . ASP A 1 123 ? 6.223 13.047 3.432 1 78.88 123 ASP A O 1
ATOM 937 N N . SER A 1 124 ? 7.793 11.617 4.152 1 77.5 124 SER A N 1
ATOM 938 C CA . SER A 1 124 ? 8.68 11.844 3.018 1 77.5 124 SER A CA 1
ATOM 939 C C . SER A 1 124 ? 8.383 10.875 1.88 1 77.5 124 SER A C 1
ATOM 941 O O . SER A 1 124 ? 8.844 11.07 0.753 1 77.5 124 SER A O 1
ATOM 943 N N . VAL A 1 125 ? 7.527 9.984 2.17 1 77.81 125 VAL A N 1
ATOM 944 C CA . VAL A 1 125 ? 7.344 8.922 1.188 1 77.81 125 VAL A CA 1
ATOM 945 C C . VAL A 1 125 ? 6.109 9.219 0.336 1 77.81 125 VAL A C 1
ATOM 947 O O . VAL A 1 125 ? 5.961 8.672 -0.76 1 77.81 125 VAL A O 1
ATOM 950 N N . LEU A 1 126 ? 5.297 10.102 0.785 1 83.69 126 LEU A N 1
ATOM 951 C CA . LEU A 1 126 ? 4.109 10.414 -0.005 1 83.69 126 LEU A CA 1
ATOM 952 C C . LEU A 1 126 ? 4.422 11.461 -1.071 1 83.69 126 LEU A C 1
ATOM 954 O O . LEU A 1 126 ? 5.031 12.484 -0.776 1 83.69 126 LEU A O 1
ATOM 958 N N . SER A 1 127 ? 4.098 11.18 -2.312 1 85.88 127 SER A N 1
ATOM 959 C CA . SER A 1 127 ? 4.297 12.094 -3.434 1 85.88 127 SER A CA 1
ATOM 960 C C . SER A 1 127 ? 3.447 13.352 -3.279 1 85.88 127 SER A C 1
ATOM 962 O O . SER A 1 127 ? 2.252 13.273 -2.99 1 85.88 127 SER A O 1
ATOM 964 N N . ARG A 1 128 ? 4.086 14.453 -3.455 1 85.25 128 ARG A N 1
ATOM 965 C CA . ARG A 1 128 ? 3.361 15.719 -3.35 1 85.25 128 ARG A CA 1
ATOM 966 C C . ARG A 1 128 ? 2.273 15.82 -4.414 1 85.25 128 ARG A C 1
ATOM 968 O O . ARG A 1 128 ? 1.199 16.359 -4.16 1 85.25 128 ARG A O 1
ATOM 975 N N . ALA A 1 129 ? 2.594 15.359 -5.594 1 87.81 129 ALA A N 1
ATOM 976 C CA . ALA A 1 129 ? 1.64 15.414 -6.695 1 87.81 129 ALA A CA 1
ATOM 977 C C . ALA A 1 129 ? 0.399 14.578 -6.387 1 87.81 129 ALA A C 1
ATOM 979 O O . ALA A 1 129 ? -0.729 15.039 -6.582 1 87.81 129 ALA A O 1
ATOM 980 N N . LEU A 1 130 ? 0.604 13.367 -5.934 1 89.81 130 LEU A N 1
ATOM 981 C CA . LEU A 1 130 ? -0.505 12.477 -5.609 1 89.81 130 LEU A CA 1
ATOM 982 C C . LEU A 1 130 ? -1.321 13.023 -4.441 1 89.81 130 LEU A C 1
ATOM 984 O O . LEU A 1 130 ? -2.553 13.008 -4.477 1 89.81 130 LEU A O 1
ATOM 988 N N . LEU A 1 131 ? -0.624 13.547 -3.465 1 87.94 131 LEU A N 1
ATOM 989 C CA . LEU A 1 131 ? -1.295 14.102 -2.291 1 87.94 131 LEU A CA 1
ATOM 990 C C . LEU A 1 131 ? -2.113 15.336 -2.662 1 87.94 131 LEU A C 1
ATOM 992 O O . LEU A 1 131 ? -3.242 15.5 -2.193 1 87.94 131 LEU A O 1
ATOM 996 N N . ARG A 1 132 ? -1.543 16.188 -3.455 1 90.56 132 ARG A N 1
ATOM 997 C CA . ARG A 1 132 ? -2.24 17.406 -3.869 1 90.56 132 ARG A CA 1
ATOM 998 C C . ARG A 1 132 ? -3.484 17.062 -4.688 1 90.56 132 ARG A C 1
ATOM 1000 O O . ARG A 1 132 ? -4.531 17.703 -4.523 1 90.56 132 ARG A O 1
ATOM 1007 N N . GLY A 1 133 ? -3.324 16.188 -5.605 1 91.81 133 GLY A N 1
ATOM 1008 C CA . GLY A 1 133 ? -4.488 15.75 -6.363 1 91.81 133 GLY A CA 1
ATOM 1009 C C . GLY A 1 133 ? -5.605 15.211 -5.488 1 91.81 13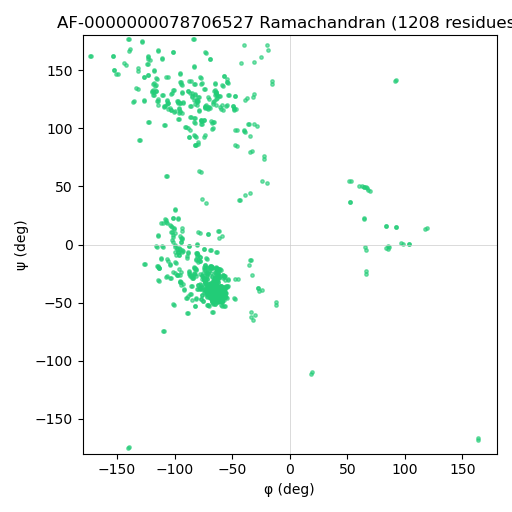3 GLY A C 1
ATOM 1010 O O . GLY A 1 133 ? -6.777 15.523 -5.707 1 91.81 133 GLY A O 1
ATOM 1011 N N . PHE A 1 134 ? -5.219 14.5 -4.566 1 90.75 134 PHE A N 1
ATOM 1012 C CA . PHE A 1 134 ? -6.18 13.914 -3.643 1 90.75 134 PHE A CA 1
ATOM 1013 C C . PHE A 1 134 ? -6.852 14.992 -2.801 1 90.75 134 PHE A C 1
ATOM 1015 O O . PHE A 1 134 ? -8.078 15.016 -2.674 1 90.75 134 PHE A O 1
ATOM 1022 N N . VAL A 1 135 ? -6.094 15.867 -2.205 1 90.12 135 VAL A N 1
ATOM 1023 C CA . VAL A 1 135 ? -6.613 16.906 -1.325 1 90.12 135 VAL A CA 1
ATOM 1024 C C . VAL A 1 135 ? -7.539 17.844 -2.113 1 90.12 135 VAL A C 1
ATOM 1026 O O . VAL A 1 135 ? -8.602 18.234 -1.62 1 90.12 135 VAL A O 1
ATOM 1029 N N . LEU A 1 136 ? -7.152 18.156 -3.295 1 92.44 136 LEU A N 1
ATOM 1030 C CA . LEU A 1 136 ? -7.988 18.984 -4.156 1 92.44 136 LEU A CA 1
ATOM 1031 C C . LEU A 1 136 ? -9.32 18.297 -4.449 1 92.44 136 LEU A C 1
ATOM 1033 O O . LEU A 1 136 ? -10.367 18.938 -4.43 1 92.44 136 LEU A O 1
ATOM 1037 N N . ALA A 1 137 ? -9.25 17.062 -4.73 1 93.31 137 ALA A N 1
ATOM 1038 C CA . ALA A 1 137 ? -10.469 16.312 -5.023 1 93.31 137 ALA A CA 1
ATOM 1039 C C . ALA A 1 137 ? -11.375 16.234 -3.795 1 93.31 137 ALA A C 1
ATOM 1041 O O . ALA A 1 137 ? -12.594 16.344 -3.912 1 93.31 137 ALA A O 1
ATOM 1042 N N . VAL A 1 138 ? -10.812 15.984 -2.662 1 89.56 138 VAL A N 1
ATOM 1043 C CA . VAL A 1 138 ? -11.586 15.898 -1.428 1 89.56 138 VAL A CA 1
ATOM 1044 C C . VAL A 1 138 ? -12.266 17.234 -1.142 1 89.56 138 VAL A C 1
ATOM 1046 O O . VAL A 1 138 ? -13.414 17.281 -0.703 1 89.56 138 VAL A O 1
ATOM 1049 N N . ALA A 1 139 ? -11.531 18.297 -1.335 1 90.62 139 ALA A N 1
ATOM 1050 C CA . ALA A 1 139 ? -12.117 19.625 -1.157 1 90.62 139 ALA A CA 1
ATOM 1051 C C . ALA A 1 139 ? -13.352 19.797 -2.041 1 90.62 139 ALA A C 1
ATOM 1053 O O . ALA A 1 139 ? -14.383 20.297 -1.587 1 90.62 139 ALA A O 1
ATOM 1054 N N . MET A 1 140 ? -13.242 19.391 -3.189 1 90.81 140 MET A N 1
ATOM 1055 C CA . MET A 1 140 ? -14.352 19.5 -4.125 1 90.81 140 MET A CA 1
ATOM 1056 C C . MET A 1 140 ? -15.516 18.609 -3.697 1 90.81 140 MET A C 1
ATOM 1058 O O . MET A 1 140 ? -16.672 19.016 -3.789 1 90.81 140 MET A O 1
ATOM 1062 N N . VAL A 1 141 ? -15.211 17.438 -3.334 1 88.69 141 VAL A N 1
ATOM 1063 C CA . VAL A 1 141 ? -16.234 16.5 -2.912 1 88.69 141 VAL A CA 1
ATOM 1064 C C . VAL A 1 141 ? -16.984 17.047 -1.708 1 88.69 141 VAL A C 1
ATOM 1066 O O . VAL A 1 141 ? -18.219 16.922 -1.618 1 88.69 141 VAL A O 1
ATOM 1069 N N . VAL A 1 142 ? -16.312 17.656 -0.819 1 86.75 142 VAL A N 1
ATOM 1070 C CA . VAL A 1 142 ? -16.922 18.234 0.373 1 86.75 142 VAL A CA 1
ATOM 1071 C C . VAL A 1 142 ? -17.875 19.359 -0.029 1 86.75 142 VAL A C 1
ATOM 1073 O O . VAL A 1 142 ? -18.984 19.453 0.505 1 86.75 142 VAL A O 1
ATOM 1076 N N . MET A 1 143 ? -17.422 20.141 -0.878 1 90 143 MET A N 1
ATOM 1077 C CA . MET A 1 143 ? -18.266 21.234 -1.335 1 90 143 MET A CA 1
ATOM 1078 C C . MET A 1 143 ? -19.531 20.719 -1.995 1 90 143 MET A C 1
ATOM 1080 O O . MET A 1 143 ? -20.609 21.281 -1.809 1 90 143 MET A O 1
ATOM 1084 N N . ILE A 1 144 ? -19.375 19.672 -2.67 1 88.06 144 ILE A N 1
ATOM 1085 C CA . ILE A 1 144 ? -20.531 19.047 -3.32 1 88.06 144 ILE A CA 1
ATOM 1086 C C . ILE A 1 144 ? -21.453 18.438 -2.268 1 88.06 144 ILE A C 1
ATOM 1088 O O . ILE A 1 144 ? -22.672 18.609 -2.33 1 88.06 144 ILE A O 1
ATOM 1092 N N . ASP A 1 145 ? -20.906 17.812 -1.32 1 83.94 145 ASP A N 1
ATOM 1093 C CA . ASP A 1 145 ? -21.688 17.141 -0.276 1 83.94 145 ASP A CA 1
ATOM 1094 C C . ASP A 1 145 ? -22.469 18.141 0.557 1 83.94 145 ASP A C 1
ATOM 1096 O O . ASP A 1 145 ? -23.562 17.844 1.028 1 83.94 145 ASP A O 1
ATOM 1100 N N . MET A 1 146 ? -21.859 19.297 0.772 1 88.5 146 MET A N 1
ATOM 1101 C CA . MET A 1 146 ? -22.5 20.312 1.6 1 88.5 146 MET A CA 1
ATOM 1102 C C . MET A 1 146 ? -23.531 21.094 0.793 1 88.5 146 MET A C 1
ATOM 1104 O O . MET A 1 146 ? -24.375 21.781 1.363 1 88.5 146 MET A O 1
ATOM 1108 N N . SER A 1 147 ? -23.547 20.984 -0.501 1 88.62 147 SER A N 1
ATOM 1109 C CA . SER A 1 147 ? -24.375 21.797 -1.375 1 88.62 147 SER A CA 1
ATOM 1110 C C . SER A 1 147 ? -25.859 21.578 -1.084 1 88.62 147 SER A C 1
ATOM 1112 O O . SER A 1 147 ? -26.641 22.531 -1.068 1 88.62 147 SER A O 1
ATOM 1114 N N . GLU A 1 148 ? -26.25 20.391 -0.782 1 86.06 148 GLU A N 1
ATOM 1115 C CA . GLU A 1 148 ? -27.656 20.125 -0.508 1 86.06 148 GLU A CA 1
ATOM 1116 C C . GLU A 1 148 ? -28.109 20.812 0.769 1 86.06 148 GLU A C 1
ATOM 1118 O O . GLU A 1 148 ? -29.219 21.344 0.824 1 86.06 148 GLU A O 1
ATOM 1123 N N . THR A 1 149 ? -27.281 20.781 1.729 1 86.88 149 THR A N 1
ATOM 1124 C CA . THR A 1 149 ? -27.609 21.438 2.988 1 86.88 149 THR A CA 1
ATOM 1125 C C . THR A 1 149 ? -27.562 22.953 2.838 1 86.88 149 THR A C 1
ATOM 1127 O O . THR A 1 149 ? -28.344 23.672 3.461 1 86.88 149 THR A O 1
ATOM 1130 N N . LEU A 1 150 ? -26.672 23.422 2.035 1 91.81 150 LEU A N 1
ATOM 1131 C CA . LEU A 1 150 ? -26.516 24.859 1.828 1 91.81 150 LEU A CA 1
ATOM 1132 C C . LEU A 1 150 ? -27.734 25.453 1.141 1 91.81 150 LEU A C 1
ATOM 1134 O O . LEU A 1 150 ? -28.141 26.578 1.442 1 91.81 150 LEU A O 1
ATOM 1138 N N . PHE A 1 151 ? -28.344 24.609 0.3 1 90.69 151 PHE A N 1
ATOM 1139 C CA . PHE A 1 151 ? -29.5 25.094 -0.447 1 90.69 151 PHE A CA 1
ATOM 1140 C C . PHE A 1 151 ? -30.797 24.641 0.214 1 90.69 151 PHE A C 1
ATOM 1142 O O . PHE A 1 151 ? -31.891 25.047 -0.197 1 90.69 151 PHE A O 1
ATOM 1149 N N . GLY A 1 152 ? -30.672 23.906 1.24 1 86.56 152 GLY A N 1
ATOM 1150 C CA . GLY A 1 152 ? -31.844 23.438 1.963 1 86.56 152 GLY A CA 1
ATOM 1151 C C . GLY A 1 152 ? -32.719 22.5 1.143 1 86.56 152 GLY A C 1
ATOM 1152 O O . GLY A 1 152 ? -33.969 22.578 1.213 1 86.56 152 GLY A O 1
ATOM 1153 N N . ILE A 1 153 ? -32.188 21.875 0.145 1 78.31 153 ILE A N 1
ATOM 1154 C CA . ILE A 1 153 ? -32.938 20.984 -0.745 1 78.31 153 ILE A CA 1
ATOM 1155 C C . ILE A 1 153 ? -33.438 19.781 0.04 1 78.31 153 ILE A C 1
ATOM 1157 O O . ILE A 1 153 ? -34.594 19.328 -0.166 1 78.31 153 ILE A O 1
ATOM 1161 N N . ILE A 1 154 ? -32.625 19.125 0.742 1 60.94 154 ILE A N 1
ATOM 1162 C CA . ILE A 1 154 ? -33.094 18 1.532 1 60.94 154 ILE A CA 1
ATOM 1163 C C . ILE A 1 154 ? -34 18.5 2.656 1 60.94 154 ILE A C 1
ATOM 1165 O O . ILE A 1 154 ? -33.594 19.375 3.439 1 60.94 154 ILE A O 1
ATOM 1169 N N . PRO A 1 155 ? -35.375 18.359 2.332 1 51.5 155 PRO A N 1
ATOM 1170 C CA . PRO A 1 155 ? -36.312 18.844 3.361 1 51.5 155 PRO A CA 1
ATOM 1171 C C . PRO A 1 155 ? -35.844 18.531 4.777 1 51.5 155 PRO A C 1
ATOM 1173 O O . PRO A 1 155 ? -35.125 17.547 4.992 1 51.5 155 PRO A O 1
ATOM 1176 N N . PRO A 1 156 ? -35.781 19.641 5.5 1 44.09 156 PRO A N 1
ATOM 1177 C CA . PRO A 1 156 ? -35.469 19.422 6.906 1 44.09 156 PRO A CA 1
ATOM 1178 C C . PRO A 1 156 ? -36.031 18.109 7.441 1 44.09 156 PRO A C 1
ATOM 1180 O O . PRO A 1 156 ? -37.188 17.766 7.168 1 44.09 156 PRO A O 1
ATOM 1183 N N . VAL A 1 157 ? -35.406 17.062 7.203 1 38.44 157 VAL A N 1
ATOM 1184 C CA . VAL A 1 157 ? -36 15.938 7.891 1 38.44 157 VAL A CA 1
ATOM 1185 C C . VAL A 1 157 ? -36.812 16.422 9.094 1 38.44 157 VAL A C 1
ATOM 1187 O O . VAL A 1 157 ? -36.25 17.016 10.023 1 38.44 157 VAL A O 1
ATOM 1190 N N . GLY A 1 158 ? -38 17.047 9.125 1 32.38 158 GLY A N 1
ATOM 1191 C CA . GLY A 1 158 ? -38.625 16.734 10.398 1 32.38 158 GLY A CA 1
ATOM 1192 C C . GLY A 1 158 ? -38.031 15.492 11.055 1 32.38 158 GLY A C 1
ATOM 1193 O O . GLY A 1 158 ? -37.281 14.742 10.422 1 32.38 158 GLY A O 1
ATOM 1194 N N . GLN A 1 159 ? -38.469 15.172 12.5 1 30.5 159 GLN A N 1
ATOM 1195 C CA . GLN A 1 159 ? -37.938 14.047 13.25 1 30.5 159 GLN A CA 1
ATOM 1196 C C . GLN A 1 159 ? -37.594 12.867 12.328 1 30.5 159 GLN A C 1
ATOM 1198 O O . GLN A 1 159 ? -36.719 12.07 12.617 1 30.5 159 GLN A O 1
ATOM 1203 N N . CYS A 1 160 ? -38.625 12.195 11.625 1 25.23 160 CYS A N 1
ATOM 1204 C CA . CYS A 1 160 ? -38.875 10.789 11.312 1 25.23 160 CYS A CA 1
ATOM 1205 C C . CYS A 1 160 ? -38.188 10.398 10.008 1 25.23 160 CYS A C 1
ATOM 1207 O O . CYS A 1 160 ? -38.031 9.211 9.719 1 25.23 160 CYS A O 1
ATOM 1209 N N . ILE A 1 161 ? -38.531 11.094 8.852 1 28.92 161 ILE A N 1
ATOM 1210 C CA . ILE A 1 161 ? -38.375 10.289 7.645 1 28.92 161 ILE A CA 1
ATOM 1211 C C . ILE A 1 161 ? -36.906 10.281 7.211 1 28.92 161 ILE A C 1
ATOM 1213 O O . ILE A 1 161 ? -36.344 11.336 6.918 1 28.92 161 ILE A O 1
ATOM 1217 N N . ALA A 1 162 ? -36.25 9.5 7.555 1 33.22 162 ALA A N 1
ATOM 1218 C CA . ALA A 1 162 ? -34.938 9.016 7.141 1 33.22 162 ALA A CA 1
ATOM 1219 C C . ALA A 1 162 ? -34.812 9.023 5.621 1 33.22 162 ALA A C 1
ATOM 1221 O O . ALA A 1 162 ? -35.344 8.156 4.934 1 33.22 162 ALA A O 1
ATOM 1222 N N . ASN A 1 163 ? -35.25 10.047 4.824 1 34.16 163 ASN A N 1
ATOM 1223 C CA . ASN A 1 163 ? -34.938 9.734 3.432 1 34.16 163 ASN A CA 1
ATOM 1224 C C . ASN A 1 163 ? -33.5 9.266 3.256 1 34.16 163 ASN A C 1
ATOM 1226 O O . ASN A 1 163 ? -32.562 10.008 3.561 1 34.16 163 ASN A O 1
ATOM 1230 N N . VAL A 1 164 ? -33.281 8.227 3.406 1 34.34 164 VAL A N 1
ATOM 1231 C CA . VAL A 1 164 ? -32.125 7.367 3.141 1 34.34 164 VAL A CA 1
ATOM 1232 C C . VAL A 1 164 ? -31.562 7.68 1.759 1 34.34 164 VAL A C 1
ATOM 1234 O O . VAL A 1 164 ? -32.156 7.297 0.74 1 34.34 164 VAL A O 1
ATOM 1237 N N . THR A 1 165 ? -31.516 8.922 1.309 1 40.16 165 THR A N 1
ATOM 1238 C CA . THR A 1 165 ? -30.844 8.977 0.023 1 40.16 165 THR A CA 1
ATOM 1239 C C . THR A 1 165 ? -29.766 7.891 -0.069 1 40.16 165 THR A C 1
ATOM 1241 O O . THR A 1 165 ? -29.062 7.617 0.907 1 40.16 165 THR A O 1
ATOM 1244 N N . GLU A 1 166 ? -29.875 7.164 -1.071 1 42.72 166 GLU A N 1
ATOM 1245 C CA . GLU A 1 166 ? -29.141 5.98 -1.507 1 42.72 166 GLU A CA 1
ATOM 1246 C C . GLU A 1 166 ? -27.625 6.188 -1.37 1 42.72 166 GLU A C 1
ATOM 1248 O O . GLU A 1 166 ? -27.094 7.203 -1.824 1 42.72 166 GLU A O 1
ATOM 1253 N N . LYS A 1 167 ? -27.062 5.73 -0.383 1 46.03 167 LYS A N 1
ATOM 1254 C CA . LYS A 1 167 ? -25.75 5.473 0.203 1 46.03 167 LYS A CA 1
ATOM 1255 C C . LYS A 1 167 ? -24.641 5.66 -0.829 1 46.03 167 LYS A C 1
ATOM 1257 O O . LYS A 1 167 ? -23.547 6.141 -0.501 1 46.03 167 LYS A O 1
ATOM 1262 N N . THR A 1 168 ? -24.641 5.035 -2.074 1 53.22 168 THR A N 1
ATOM 1263 C CA . THR A 1 168 ? -23.469 4.555 -2.791 1 53.22 168 THR A CA 1
ATOM 1264 C C . THR A 1 168 ? -23.156 5.453 -3.984 1 53.22 168 THR A C 1
ATOM 1266 O O . THR A 1 168 ? -22.391 5.07 -4.871 1 53.22 168 THR A O 1
ATOM 1269 N N . ALA A 1 169 ? -23.734 6.965 -3.977 1 59.94 169 ALA A N 1
ATOM 1270 C CA . ALA A 1 169 ? -23.562 7.637 -5.262 1 59.94 169 ALA A CA 1
ATOM 1271 C C . ALA A 1 169 ? -22.203 8.32 -5.348 1 59.94 169 ALA A C 1
ATOM 1273 O O . ALA A 1 169 ? -21.641 8.727 -4.332 1 59.94 169 ALA A O 1
ATOM 1274 N N . SER A 1 170 ? -21.594 8.258 -6.461 1 71.38 170 SER A N 1
ATOM 1275 C CA . SER A 1 170 ? -20.391 9.008 -6.789 1 71.38 170 SER A CA 1
ATOM 1276 C C . SER A 1 170 ? -20.594 10.5 -6.57 1 71.38 170 SER A C 1
ATOM 1278 O O . SER A 1 170 ? -21.719 10.992 -6.625 1 71.38 170 SER A O 1
ATOM 1280 N N . PRO A 1 171 ? -19.547 11.25 -6.059 1 76.88 171 PRO A N 1
ATOM 1281 C CA . PRO A 1 171 ? -19.672 12.695 -5.855 1 76.88 171 PRO A CA 1
ATOM 1282 C C . PRO A 1 171 ? -20.266 13.414 -7.062 1 76.88 171 PRO A C 1
ATOM 1284 O O . PRO A 1 171 ? -21.031 14.367 -6.902 1 76.88 171 PRO A O 1
ATOM 1287 N N . ILE A 1 172 ? -20 12.836 -8.195 1 80 172 ILE A N 1
ATOM 1288 C CA . ILE A 1 172 ? -20.5 13.484 -9.398 1 80 172 ILE A CA 1
ATOM 1289 C C . ILE A 1 172 ? -22.016 13.281 -9.508 1 80 172 ILE A C 1
ATOM 1291 O O . ILE A 1 172 ? -22.734 14.172 -9.969 1 80 172 ILE A O 1
ATOM 1295 N N . GLU A 1 173 ? -22.5 12.125 -9.156 1 78 173 GLU A N 1
ATOM 1296 C CA . GLU A 1 173 ? -23.922 11.867 -9.172 1 78 173 GLU A CA 1
ATOM 1297 C C . GLU A 1 173 ? -24.672 12.773 -8.195 1 78 173 GLU A C 1
ATOM 1299 O O . GLU A 1 173 ? -25.781 13.234 -8.477 1 78 173 GLU A O 1
ATOM 1304 N N . LYS A 1 174 ? -24.078 13.016 -7.098 1 80.62 174 LYS A N 1
ATOM 1305 C CA . LYS A 1 174 ? -24.672 13.914 -6.109 1 80.62 174 LYS A CA 1
ATOM 1306 C C . LYS A 1 174 ? -24.734 15.344 -6.641 1 80.62 174 LYS A C 1
ATOM 1308 O O . LYS A 1 174 ? -25.703 16.062 -6.367 1 80.62 174 LYS A O 1
ATOM 1313 N N . LEU A 1 175 ? -23.672 15.703 -7.309 1 85.25 175 LEU A N 1
ATOM 1314 C CA . LEU A 1 175 ? -23.641 17.047 -7.895 1 85.25 175 LEU A CA 1
ATOM 1315 C C . LEU A 1 175 ? -24.766 17.219 -8.906 1 85.25 175 LEU A C 1
ATOM 1317 O O . LEU A 1 175 ? -25.438 18.25 -8.922 1 85.25 175 LEU A O 1
ATOM 1321 N N . ILE A 1 176 ? -24.938 16.156 -9.695 1 84.38 176 ILE A N 1
ATOM 1322 C CA . ILE A 1 176 ? -25.984 16.203 -10.711 1 84.38 176 ILE A CA 1
ATOM 1323 C C . ILE A 1 176 ? -27.359 16.25 -10.039 1 84.38 176 ILE A C 1
ATOM 1325 O O . ILE A 1 176 ? -28.234 17 -10.461 1 84.38 176 ILE A O 1
ATOM 1329 N N . HIS A 1 177 ? -27.484 15.547 -9.039 1 82.69 177 HIS A N 1
ATOM 1330 C CA . HIS A 1 177 ? -28.75 15.531 -8.297 1 82.69 177 HIS A CA 1
ATOM 1331 C C . HIS A 1 177 ? -29.047 16.906 -7.699 1 82.69 177 HIS A C 1
ATOM 1333 O O . HIS A 1 177 ? -30.188 17.359 -7.723 1 82.69 177 HIS A O 1
ATOM 1339 N N . THR A 1 178 ? -28.078 17.516 -7.18 1 84.31 178 THR A N 1
ATOM 1340 C CA . THR A 1 178 ? -28.234 18.844 -6.57 1 84.31 178 THR A CA 1
ATOM 1341 C C . THR A 1 178 ? -28.594 19.875 -7.625 1 84.31 178 THR A C 1
ATOM 1343 O O . THR A 1 178 ? -29.453 20.734 -7.395 1 84.31 178 THR A O 1
ATOM 1346 N N . LEU A 1 179 ? -27.938 19.75 -8.758 1 86.88 179 LEU A N 1
ATOM 1347 C CA . LEU A 1 179 ? -28.172 20.703 -9.828 1 86.88 179 LEU A CA 1
ATOM 1348 C C . LEU A 1 179 ? -29.594 20.578 -10.391 1 86.88 179 LEU A C 1
ATOM 1350 O O . LEU A 1 179 ? -30.219 21.578 -10.734 1 86.88 179 LEU A O 1
ATOM 1354 N N . ILE A 1 180 ? -30.078 19.375 -10.398 1 85.75 180 ILE A N 1
ATOM 1355 C CA . ILE A 1 180 ? -31.406 19.109 -10.922 1 85.75 180 ILE A CA 1
ATOM 1356 C C . ILE A 1 180 ? -32.469 19.594 -9.922 1 85.75 180 ILE A C 1
ATOM 1358 O O . ILE A 1 180 ? -33.5 20.094 -10.32 1 85.75 180 ILE A O 1
ATOM 1362 N N . ASN A 1 181 ? -32.188 19.594 -8.672 1 86 181 ASN A N 1
ATOM 1363 C CA . ASN A 1 181 ? -33.156 19.922 -7.645 1 86 181 ASN A CA 1
ATOM 1364 C C . ASN A 1 181 ? -32.938 21.344 -7.098 1 86 181 ASN A C 1
ATOM 1366 O O . ASN A 1 181 ? -33.438 21.672 -6.023 1 86 181 ASN A O 1
ATOM 1370 N N . LEU A 1 182 ? -32.219 22.094 -7.789 1 87.56 182 LEU A N 1
ATOM 1371 C CA . LEU A 1 182 ? -31.922 23.453 -7.352 1 87.56 182 LEU A CA 1
ATOM 1372 C C . LEU A 1 182 ? -33.188 24.297 -7.285 1 87.56 182 LEU A C 1
ATOM 1374 O O . LEU A 1 182 ? -33.281 25.25 -6.508 1 87.56 182 LEU A O 1
ATOM 1378 N N . SER A 1 183 ? -34.156 23.859 -7.988 1 85.94 183 SER A N 1
ATOM 1379 C CA . SER A 1 183 ? -35.438 24.578 -8.008 1 85.94 183 SER A CA 1
ATOM 1380 C C . SER A 1 183 ? -36.188 24.406 -6.695 1 85.94 183 SER A C 1
ATOM 1382 O O . SER A 1 183 ? -37.031 25.234 -6.344 1 85.94 183 SER A O 1
ATOM 1384 N N . HIS A 1 184 ? -35.875 23.422 -5.945 1 86.75 184 HIS A N 1
ATOM 1385 C CA . HIS A 1 184 ? -36.531 23.156 -4.672 1 86.75 184 HIS A CA 1
ATOM 1386 C C . HIS A 1 184 ? -35.719 23.734 -3.51 1 86.75 184 HIS A C 1
ATOM 1388 O O . HIS A 1 184 ? -35.969 23.391 -2.352 1 86.75 184 HIS A O 1
ATOM 1394 N N . ALA A 1 185 ? -34.906 24.688 -3.818 1 90.75 185 ALA A N 1
ATOM 1395 C CA . ALA A 1 185 ? -34.062 25.266 -2.781 1 90.75 185 ALA A CA 1
ATOM 1396 C C . ALA A 1 185 ? -34.875 26.156 -1.849 1 90.75 185 ALA A C 1
ATOM 1398 O O . ALA A 1 185 ? -35.781 26.891 -2.295 1 90.75 185 ALA A O 1
ATOM 1399 N N . HIS A 1 186 ? -34.688 26 -0.584 1 91.38 186 HIS A N 1
ATOM 1400 C CA . HIS A 1 186 ? -35.281 26.875 0.418 1 91.38 186 HIS A CA 1
ATOM 1401 C C . HIS A 1 186 ? -34.594 28.234 0.439 1 91.38 186 HIS A C 1
ATOM 1403 O O . HIS A 1 186 ? -33.406 28.328 0.76 1 91.38 186 HIS A O 1
ATOM 1409 N N . ILE A 1 187 ? -35.219 29.234 0.185 1 92.06 187 ILE A N 1
ATOM 1410 C CA . ILE A 1 187 ? -34.688 30.562 -0.064 1 92.06 187 ILE A CA 1
ATOM 1411 C C . ILE A 1 187 ? -34 31.094 1.199 1 92.06 187 ILE A C 1
ATOM 1413 O O . ILE A 1 187 ? -32.906 31.625 1.137 1 92.06 187 ILE A O 1
ATOM 1417 N N . LEU A 1 188 ? -34.688 30.953 2.297 1 92.62 188 LEU A N 1
ATOM 1418 C CA . LEU A 1 188 ? -34.125 31.453 3.545 1 92.62 188 LEU A CA 1
ATOM 1419 C C . LEU A 1 188 ? -32.812 30.75 3.871 1 92.62 188 LEU A C 1
ATOM 1421 O O . LEU A 1 188 ? -31.844 31.406 4.285 1 92.62 188 LEU A O 1
ATOM 1425 N N . THR A 1 189 ? -32.781 29.453 3.697 1 93.69 189 THR A N 1
ATOM 1426 C CA . THR A 1 189 ? -31.578 28.672 3.957 1 93.69 189 THR A CA 1
ATOM 1427 C C . THR A 1 189 ? -30.469 29.078 2.992 1 93.69 189 THR A C 1
ATOM 1429 O O . THR A 1 189 ? -29.297 29.156 3.383 1 93.69 189 THR A O 1
ATOM 1432 N N . THR A 1 190 ? -30.797 29.359 1.801 1 94.31 190 THR A N 1
ATOM 1433 C CA . THR A 1 190 ? -29.828 29.734 0.788 1 94.31 190 THR A CA 1
ATOM 1434 C C . THR A 1 190 ? -29.219 31.109 1.11 1 94.31 190 THR A C 1
ATOM 1436 O O . THR A 1 190 ? -28 31.297 0.989 1 94.31 190 THR A O 1
ATOM 1439 N N . ILE A 1 191 ? -30.031 31.969 1.483 1 95.19 191 ILE A N 1
ATOM 1440 C CA . ILE A 1 191 ? -29.562 33.312 1.834 1 95.19 191 ILE A CA 1
ATOM 1441 C C . ILE A 1 191 ? -28.641 33.219 3.047 1 95.19 191 ILE A C 1
ATOM 1443 O O . ILE A 1 191 ? -27.594 33.875 3.082 1 95.19 191 ILE A O 1
ATOM 1447 N N . LEU A 1 192 ? -29.125 32.469 3.986 1 95.31 192 LEU A N 1
ATOM 1448 C CA . LEU A 1 192 ? -28.328 32.281 5.191 1 95.31 192 LEU A CA 1
ATOM 1449 C C . LEU A 1 192 ? -26.969 31.688 4.848 1 95.31 192 LEU A C 1
ATOM 1451 O O . LEU A 1 192 ? -25.938 32.094 5.402 1 95.31 192 LEU A O 1
ATOM 1455 N N . SER A 1 193 ? -26.906 30.766 3.957 1 96.25 193 SER A N 1
ATOM 1456 C CA . SER A 1 193 ? -25.672 30.109 3.547 1 96.25 193 SER A CA 1
ATOM 1457 C C . SER A 1 193 ? -24.75 31.078 2.803 1 96.25 193 SER A C 1
ATOM 1459 O O . SER A 1 193 ? -23.562 31.156 3.098 1 96.25 193 SER A O 1
ATOM 1461 N N . VAL A 1 194 ? -25.25 31.781 1.877 1 96.25 194 VAL A N 1
ATOM 1462 C CA . VAL A 1 194 ? -24.469 32.688 1.068 1 96.25 194 VAL A CA 1
ATOM 1463 C C . VAL A 1 194 ? -23.922 33.812 1.951 1 96.25 194 VAL A C 1
ATOM 1465 O O . VAL A 1 194 ? -22.75 34.188 1.821 1 96.25 194 VAL A O 1
ATOM 1468 N N . THR A 1 195 ? -24.781 34.281 2.809 1 96.62 195 THR A N 1
ATOM 1469 C CA . THR A 1 195 ? -24.344 35.344 3.697 1 96.62 195 THR A CA 1
ATOM 1470 C C . THR A 1 195 ? -23.266 34.844 4.656 1 96.62 195 THR A C 1
ATOM 1472 O O . THR A 1 195 ? -22.328 35.594 4.973 1 96.62 195 THR A O 1
ATOM 1475 N N . SER A 1 196 ? -23.453 33.688 5.16 1 96.81 196 SER A N 1
ATOM 1476 C CA . SER A 1 196 ? -22.469 33.094 6.066 1 96.81 196 SER A CA 1
ATOM 1477 C C . SER A 1 196 ? -21.125 32.906 5.367 1 96.81 196 SER A C 1
ATOM 1479 O O . SER A 1 196 ? -20.078 33.281 5.918 1 96.81 196 SER A O 1
ATOM 1481 N N . ILE A 1 197 ? -21.094 32.344 4.152 1 96.56 197 ILE A N 1
ATOM 1482 C CA . ILE A 1 197 ? -19.875 32.125 3.389 1 96.56 197 ILE A CA 1
ATOM 1483 C C . ILE A 1 197 ? -19.219 33.469 3.068 1 96.56 197 ILE A C 1
ATOM 1485 O O . ILE A 1 197 ? -18 33.625 3.234 1 96.56 197 ILE A O 1
ATOM 1489 N N . LEU A 1 198 ? -20 34.406 2.645 1 96.38 198 LEU A N 1
ATOM 1490 C CA . LEU A 1 198 ? -19.484 35.719 2.309 1 96.38 198 LEU A CA 1
ATOM 1491 C C . LEU A 1 198 ? -18.891 36.406 3.535 1 96.38 198 LEU A C 1
ATOM 1493 O O . LEU A 1 198 ? -17.844 37.062 3.439 1 96.38 198 LEU A O 1
ATOM 1497 N N . PHE A 1 199 ? -19.578 36.281 4.621 1 96.12 199 PHE A N 1
ATOM 1498 C CA . PHE A 1 199 ? -19.078 36.875 5.859 1 96.12 199 PHE A CA 1
ATOM 1499 C C . PHE A 1 199 ? -17.703 36.281 6.219 1 96.12 199 PHE A C 1
ATOM 1501 O O . PHE A 1 199 ? -16.781 37.031 6.551 1 96.12 199 PHE A O 1
ATOM 1508 N N . LEU A 1 200 ? -17.547 35.031 6.172 1 94.44 200 LEU A N 1
ATOM 1509 C CA . LEU A 1 200 ? -16.297 34.375 6.531 1 94.44 200 LEU A CA 1
ATOM 1510 C C . LEU A 1 200 ? -15.188 34.719 5.543 1 94.44 200 LEU A C 1
ATOM 1512 O O . LEU A 1 200 ? -14.047 35 5.941 1 94.44 200 LEU A O 1
ATOM 1516 N N . LEU A 1 201 ? -15.5 34.719 4.246 1 94 201 LEU A N 1
ATOM 1517 C CA . LEU A 1 201 ? -14.516 35.031 3.223 1 94 201 LEU A CA 1
ATOM 1518 C C . LEU A 1 201 ? -14.078 36.5 3.316 1 94 201 LEU A C 1
ATOM 1520 O O . LEU A 1 201 ? -12.898 36.812 3.176 1 94 201 LEU A O 1
ATOM 1524 N N . LEU A 1 202 ? -15.039 37.375 3.525 1 93.25 202 LEU A N 1
ATOM 1525 C CA . LEU A 1 202 ? -14.75 38.781 3.635 1 93.25 202 LEU A CA 1
ATOM 1526 C C . LEU A 1 202 ? -13.945 39.094 4.895 1 93.25 202 LEU A C 1
ATOM 1528 O O . LEU A 1 202 ? -13.078 39.969 4.895 1 93.25 202 LEU A O 1
ATOM 1532 N N . SER A 1 203 ? -14.312 38.5 5.969 1 91.5 203 SER A N 1
ATOM 1533 C CA . SER A 1 203 ? -13.555 38.656 7.207 1 91.5 203 SER A CA 1
ATOM 1534 C C . SER A 1 203 ? -12.094 38.25 7.02 1 91.5 203 SER A C 1
ATOM 1536 O O . SER A 1 203 ? -11.195 38.938 7.543 1 91.5 203 SER A O 1
ATOM 1538 N N . ARG A 1 204 ? -11.875 37.25 6.359 1 86.56 204 ARG A N 1
ATOM 1539 C CA . ARG A 1 204 ? -10.516 36.812 6.09 1 86.56 204 ARG A CA 1
ATOM 1540 C C . ARG A 1 204 ? -9.758 37.812 5.238 1 86.56 204 ARG A C 1
ATOM 1542 O O . ARG A 1 204 ? -8.578 38.094 5.477 1 86.56 204 ARG A O 1
ATOM 1549 N N . GLN A 1 205 ? -10.391 38.312 4.254 1 88 205 GLN A N 1
ATOM 1550 C CA . GLN A 1 205 ? -9.773 39.312 3.389 1 88 205 GLN A CA 1
ATOM 1551 C C . GLN A 1 205 ? -9.469 40.594 4.16 1 88 205 GLN A C 1
ATOM 1553 O O . GLN A 1 205 ? -8.438 41.219 3.936 1 88 205 GLN A O 1
ATOM 1558 N N . LEU A 1 206 ? -10.367 40.906 4.965 1 88.88 206 LEU A N 1
ATOM 1559 C CA . LEU A 1 206 ? -10.172 42.094 5.781 1 88.88 206 LEU A CA 1
ATOM 1560 C C . LEU A 1 206 ? -8.984 41.938 6.723 1 88.88 206 LEU A C 1
ATOM 1562 O O . LEU A 1 206 ? -8.219 42.875 6.941 1 88.88 206 LEU A O 1
ATOM 1566 N N . LYS A 1 207 ? -8.805 40.781 7.266 1 86.5 207 LYS A N 1
ATOM 1567 C CA . LYS A 1 207 ? -7.68 40.5 8.156 1 86.5 207 LYS A CA 1
ATOM 1568 C C . LYS A 1 207 ? -6.355 40.531 7.398 1 86.5 207 LYS A C 1
ATOM 1570 O O . LYS A 1 207 ? -5.328 40.938 7.945 1 86.5 207 LYS A O 1
ATOM 1575 N N . ARG A 1 208 ? -6.383 40.094 6.191 1 83.75 208 ARG A N 1
ATOM 1576 C CA . ARG A 1 208 ? -5.188 40.062 5.355 1 83.75 208 ARG A CA 1
ATOM 1577 C C . ARG A 1 208 ? -4.785 41.469 4.957 1 83.75 208 ARG A C 1
ATOM 1579 O O . ARG A 1 208 ? -3.596 41.781 4.871 1 83.75 208 ARG A O 1
ATOM 1586 N N . HIS A 1 209 ? -5.789 42.312 4.719 1 85.75 209 HIS A N 1
ATOM 1587 C CA . HIS A 1 209 ? -5.535 43.688 4.277 1 85.75 209 HIS A CA 1
ATOM 1588 C C . HIS A 1 209 ? -5.113 44.562 5.445 1 85.75 209 HIS A C 1
ATOM 1590 O O . HIS A 1 209 ? -4.281 45.469 5.285 1 85.75 209 HIS A O 1
ATOM 1596 N N . TYR A 1 210 ? -5.715 44.312 6.527 1 85.38 210 TYR A N 1
ATOM 1597 C CA . TYR A 1 210 ? -5.398 45.125 7.691 1 85.38 210 TYR A CA 1
ATOM 1598 C C . TYR A 1 210 ? -4.555 44.344 8.695 1 85.38 210 TYR A C 1
ATOM 1600 O O . TYR A 1 210 ? -4.926 44.219 9.867 1 85.38 210 TYR A O 1
ATOM 1608 N N . LYS A 1 211 ? -3.404 43.875 8.258 1 78.12 211 LYS A N 1
ATOM 1609 C CA . LYS A 1 211 ? -2.512 43.031 9.055 1 78.12 211 LYS A CA 1
ATOM 1610 C C . LYS A 1 211 ? -1.991 43.812 10.273 1 78.12 211 LYS A C 1
ATOM 1612 O O . LYS A 1 211 ? -1.652 43.188 11.289 1 78.12 211 LYS A O 1
ATOM 1617 N N . HIS A 1 212 ? -2.059 45.156 10.195 1 78.12 212 HIS A N 1
ATOM 1618 C CA . HIS A 1 212 ? -1.463 46 11.234 1 78.12 212 HIS A CA 1
ATOM 1619 C C . HIS A 1 212 ? -2.402 46.156 12.422 1 78.12 212 HIS A C 1
ATOM 1621 O O . HIS A 1 212 ? -1.968 46.531 13.516 1 78.12 212 HIS A O 1
ATOM 1627 N N . VAL A 1 213 ? -3.664 45.875 12.148 1 79.38 213 VAL A N 1
ATOM 1628 C CA . VAL A 1 213 ? -4.633 46.062 13.227 1 79.38 213 VAL A CA 1
ATOM 1629 C C . VAL A 1 213 ? -4.703 44.75 14.047 1 79.38 213 VAL A C 1
ATOM 1631 O O . VAL A 1 213 ? -5.355 43.781 13.648 1 79.38 213 VAL A O 1
ATOM 1634 N N . LYS A 1 214 ? -4.062 44.719 15.109 1 72.75 214 LYS A N 1
ATOM 1635 C CA . LYS A 1 214 ? -3.889 43.531 15.961 1 72.75 214 LYS A CA 1
ATOM 1636 C C . LYS A 1 214 ? -5.23 43.031 16.484 1 72.75 214 LYS A C 1
ATOM 1638 O O . LYS A 1 214 ? -5.438 41.812 16.609 1 72.75 214 LYS A O 1
ATOM 1643 N N . TRP A 1 215 ? -6.172 44.062 16.859 1 75.69 215 TRP A N 1
ATOM 1644 C CA . TRP A 1 215 ? -7.445 43.656 17.438 1 75.69 215 TRP A CA 1
ATOM 1645 C C . TRP A 1 215 ? -8.297 42.875 16.422 1 75.69 215 TRP A C 1
ATOM 1647 O O . TRP A 1 215 ? -9 41.938 16.797 1 75.69 215 TRP A O 1
ATOM 1657 N N . LEU A 1 216 ? -8.281 43.219 15.195 1 79.31 216 LEU A N 1
ATOM 1658 C CA . LEU A 1 216 ? -9.031 42.531 14.133 1 79.31 216 LEU A CA 1
ATOM 1659 C C . LEU A 1 216 ? -8.531 41.125 13.914 1 79.31 216 LEU A C 1
ATOM 1661 O O . LEU A 1 216 ? -9.305 40.219 13.586 1 79.31 216 LEU A O 1
ATOM 1665 N N . GLN A 1 217 ? -7.277 40.938 14.172 1 76.75 217 GLN A N 1
ATOM 1666 C CA . GLN A 1 217 ? -6.672 39.625 13.969 1 76.75 217 GLN A CA 1
ATOM 1667 C C . GLN A 1 217 ? -7.105 38.625 15.047 1 76.75 217 GLN A C 1
ATOM 1669 O O . GLN A 1 217 ? -7.078 37.406 14.844 1 76.75 217 GLN A O 1
ATOM 1674 N N . LEU A 1 218 ? -7.523 39.188 16.125 1 76.38 218 LEU A N 1
ATOM 1675 C CA . LEU A 1 218 ? -7.844 38.344 17.266 1 76.38 218 LEU A CA 1
ATOM 1676 C C . LEU A 1 218 ? -9.336 38.031 17.312 1 76.38 218 LEU A C 1
ATOM 1678 O O . LEU A 1 218 ? -9.758 37.156 18.062 1 76.38 218 LEU A O 1
ATOM 1682 N N . VAL A 1 219 ? -10.156 38.688 16.469 1 79.75 219 VAL A N 1
ATOM 1683 C CA . VAL A 1 219 ? -11.594 38.438 16.484 1 79.75 219 VAL A CA 1
ATOM 1684 C C . VAL A 1 219 ? -11.883 37.062 15.852 1 79.75 219 VAL A C 1
ATOM 1686 O O . VAL A 1 219 ? -11.484 36.781 14.719 1 79.75 219 VAL A O 1
ATOM 1689 N N . PRO A 1 220 ? -12.484 36.219 16.641 1 86.69 220 PRO A N 1
ATOM 1690 C CA . PRO A 1 220 ? -12.867 34.938 16.094 1 86.69 220 PRO A CA 1
ATOM 1691 C C . PRO A 1 220 ? -14.078 35 15.172 1 86.69 220 PRO A C 1
ATOM 1693 O O . PRO A 1 220 ? -15.219 34.938 15.633 1 86.69 220 PRO A O 1
ATOM 1696 N N . GLU A 1 221 ? -13.898 35.156 13.906 1 89.62 221 GLU A N 1
ATOM 1697 C CA . GLU A 1 221 ? -14.961 35.375 12.938 1 89.62 221 GLU A CA 1
ATOM 1698 C C . GLU A 1 221 ? -15.969 34.219 12.938 1 89.62 221 GLU A C 1
ATOM 1700 O O . GLU A 1 221 ? -17.172 34.438 12.789 1 89.62 221 GLU A O 1
ATOM 1705 N N . ILE A 1 222 ? -15.508 33 13.102 1 90.5 222 ILE A N 1
ATOM 1706 C CA . ILE A 1 222 ? -16.406 31.828 13.062 1 90.5 222 ILE A CA 1
ATOM 1707 C C . ILE A 1 222 ? -17.344 31.875 14.273 1 90.5 222 ILE A C 1
ATOM 1709 O O . ILE A 1 222 ? -18.547 31.625 14.133 1 90.5 222 ILE A O 1
ATOM 1713 N N . LEU A 1 223 ? -16.797 32.188 15.422 1 89.12 223 LEU A N 1
ATOM 1714 C CA . LEU A 1 223 ? -17.609 32.25 16.625 1 89.12 223 LEU A CA 1
ATOM 1715 C C . LEU A 1 223 ? -18.641 33.375 16.531 1 89.12 223 LEU A C 1
ATOM 1717 O O . LEU A 1 223 ? -19.797 33.219 16.938 1 89.12 223 LEU A O 1
ATOM 1721 N N . VAL A 1 224 ? -18.219 34.469 16.016 1 91.75 224 VAL A N 1
ATOM 1722 C CA . VAL A 1 224 ? -19.141 35.594 15.836 1 91.75 224 VAL A CA 1
ATOM 1723 C C . VAL A 1 224 ? -20.297 35.156 14.93 1 91.75 224 VAL A C 1
ATOM 1725 O O . VAL A 1 224 ? -21.453 35.469 15.219 1 91.75 224 VAL A O 1
ATOM 1728 N N . LEU A 1 225 ? -19.922 34.562 13.875 1 94.06 225 LEU A N 1
ATOM 1729 C CA . LEU A 1 225 ? -20.953 34.094 12.938 1 94.06 225 LEU A CA 1
ATOM 1730 C C . LEU A 1 225 ? -21.906 33.125 13.625 1 94.06 225 LEU A C 1
ATOM 1732 O O . LEU A 1 225 ? -23.125 33.25 13.477 1 94.06 225 LEU A O 1
ATOM 1736 N N . VAL A 1 226 ? -21.406 32.188 14.344 1 92.75 226 VAL A N 1
ATOM 1737 C CA . VAL A 1 226 ? -22.188 31.141 15 1 92.75 226 VAL A CA 1
ATOM 1738 C C . VAL A 1 226 ? -23.109 31.766 16.047 1 92.75 226 VAL A C 1
ATOM 1740 O O . VAL A 1 226 ? -24.312 31.484 16.078 1 92.75 226 VAL A O 1
ATOM 1743 N N . LEU A 1 227 ? -22.625 32.656 16.891 1 93 227 LEU A N 1
ATOM 1744 C CA . LEU A 1 227 ? -23.406 33.281 17.953 1 93 227 LEU A CA 1
ATOM 1745 C C . LEU A 1 227 ? -24.484 34.188 17.359 1 93 227 LEU A C 1
ATOM 1747 O O . LEU A 1 227 ? -25.625 34.156 17.828 1 93 227 LEU A O 1
ATOM 1751 N N . THR A 1 228 ? -24.094 34.938 16.375 1 95.12 228 THR A N 1
ATOM 1752 C CA . THR A 1 228 ? -25.078 35.812 15.742 1 95.12 228 THR A CA 1
ATOM 1753 C C . THR A 1 228 ? -26.188 35 15.086 1 95.12 228 THR A C 1
ATOM 1755 O O . THR A 1 228 ? -27.359 35.375 15.164 1 95.12 228 THR A O 1
ATOM 1758 N N . SER A 1 229 ? -25.781 33.969 14.406 1 95.56 229 SER A N 1
ATOM 1759 C CA . SER A 1 229 ? -26.766 33.125 13.734 1 95.56 229 SER A CA 1
ATOM 1760 C C . SER A 1 229 ? -27.688 32.469 14.734 1 95.56 229 SER A C 1
ATOM 1762 O O . SER A 1 229 ? -28.891 32.281 14.469 1 95.56 229 SER A O 1
ATOM 1764 N N . ILE A 1 230 ? -27.188 32.031 15.859 1 93.88 230 ILE A N 1
ATOM 1765 C CA . ILE A 1 230 ? -27.984 31.422 16.906 1 93.88 230 ILE A CA 1
ATOM 1766 C C . ILE A 1 230 ? -29.016 32.438 17.438 1 93.88 230 ILE A C 1
ATOM 1768 O O . ILE A 1 230 ? -30.188 32.094 17.578 1 93.88 230 ILE A O 1
ATOM 1772 N N . ILE A 1 231 ? -28.594 33.625 17.688 1 95 231 ILE A N 1
ATOM 1773 C CA . ILE A 1 231 ? -29.453 34.656 18.25 1 95 231 ILE A CA 1
ATOM 1774 C C . ILE A 1 231 ? -30.547 35 17.234 1 95 231 ILE A C 1
ATOM 1776 O O . ILE A 1 231 ? -31.734 35.062 17.594 1 95 231 ILE A O 1
ATOM 1780 N N . LEU A 1 232 ? -30.141 35.156 16.016 1 95.44 232 LEU A N 1
ATOM 1781 C CA . LEU A 1 232 ? -31.109 35.5 14.992 1 95.44 232 LEU A CA 1
ATOM 1782 C C . LEU A 1 232 ? -32.094 34.375 14.781 1 95.44 232 LEU A C 1
ATOM 1784 O O . LEU A 1 232 ? -33.281 34.594 14.562 1 95.44 232 LEU A O 1
ATOM 1788 N N . SER A 1 233 ? -31.594 33.188 14.758 1 94 233 SER A N 1
ATOM 1789 C CA . SER A 1 233 ? -32.469 32 14.586 1 94 233 SER A CA 1
ATOM 1790 C C . SER A 1 233 ? -33.438 31.875 15.742 1 94 233 SER A C 1
ATOM 1792 O O . SER A 1 233 ? -34.594 31.469 15.539 1 94 233 SER A O 1
ATOM 1794 N N . GLN A 1 234 ? -33 32.219 16.922 1 91.38 234 GLN A N 1
ATOM 1795 C CA . GLN A 1 234 ? -33.844 32.125 18.094 1 91.38 234 GLN A CA 1
ATOM 1796 C C . GLN A 1 234 ? -34.906 33.25 18.094 1 91.38 234 GLN A C 1
ATOM 1798 O O . GLN A 1 234 ? -36.062 33 18.406 1 91.38 234 GLN A O 1
ATOM 1803 N N . VAL A 1 235 ? -34.531 34.375 17.719 1 94 235 VAL A N 1
ATOM 1804 C CA . VAL A 1 235 ? -35.406 35.531 17.766 1 94 235 VAL A CA 1
ATOM 1805 C C . VAL A 1 235 ? -36.438 35.438 16.641 1 94 235 VAL A C 1
ATOM 1807 O O . VAL A 1 235 ? -37.625 35.688 16.859 1 94 235 VAL A O 1
ATOM 1810 N N . PHE A 1 236 ? -36.062 35.031 15.477 1 93.75 236 PHE A N 1
ATOM 1811 C CA . PHE A 1 236 ? -36.938 35 14.32 1 93.75 236 PHE A CA 1
ATOM 1812 C C . PHE A 1 236 ? -37.562 33.625 14.125 1 93.75 236 PHE A C 1
ATOM 1814 O O . PHE A 1 236 ? -38.375 33.406 13.242 1 93.75 236 PHE A O 1
ATOM 1821 N N . ARG A 1 237 ? -37.125 32.625 14.945 1 90.69 237 ARG A N 1
ATOM 1822 C CA . ARG A 1 237 ? -37.625 31.266 14.898 1 90.69 237 ARG A CA 1
ATOM 1823 C C . ARG A 1 237 ? -37.531 30.703 13.484 1 90.69 237 ARG A C 1
ATOM 1825 O O . ARG A 1 237 ? -38.531 30.219 12.93 1 90.69 237 ARG A O 1
ATOM 1832 N N . TRP A 1 238 ? -36.375 30.781 13.039 1 90.38 238 TRP A N 1
ATOM 1833 C CA . TRP A 1 238 ? -36.125 30.266 11.703 1 90.38 238 TRP A CA 1
ATOM 1834 C C . TRP A 1 238 ? -36.406 28.766 11.641 1 90.38 238 TRP A C 1
ATOM 1836 O O . TRP A 1 238 ? -36.625 28.219 10.555 1 90.38 238 TRP A O 1
ATOM 1846 N N . ASP A 1 239 ? -36.406 28.062 12.781 1 85.94 239 ASP A N 1
ATOM 1847 C CA . ASP A 1 239 ? -36.719 26.656 12.867 1 85.94 239 ASP A CA 1
ATOM 1848 C C . ASP A 1 239 ? -38.156 26.391 12.398 1 85.94 239 ASP A C 1
ATOM 1850 O O . ASP A 1 239 ? -38.469 25.328 11.852 1 85.94 239 ASP A O 1
ATOM 1854 N N . CYS A 1 240 ? -38.969 27.375 12.562 1 85.81 240 CYS A N 1
ATOM 1855 C CA . CYS A 1 240 ? -40.375 27.25 12.172 1 85.81 240 CYS A CA 1
ATOM 1856 C C . CYS A 1 240 ? -40.562 27.672 10.719 1 85.81 240 CYS A C 1
ATOM 1858 O O . CYS A 1 240 ? -41.625 27.422 10.133 1 85.81 240 CYS A O 1
ATOM 1860 N N . GLN A 1 241 ? -39.562 28.219 10.219 1 88.62 241 GLN A N 1
ATOM 1861 C CA . GLN A 1 241 ? -39.656 28.672 8.836 1 88.62 241 GLN A CA 1
ATOM 1862 C C . GLN A 1 241 ? -38.969 27.688 7.891 1 88.62 241 GLN A C 1
ATOM 1864 O O . GLN A 1 241 ? -38.719 28.031 6.73 1 88.62 241 GLN A O 1
ATOM 1869 N N . GLY A 1 242 ? -38.562 26.609 8.414 1 84.56 242 GLY A N 1
ATOM 1870 C CA . GLY A 1 242 ? -38.031 25.562 7.535 1 84.56 242 GLY A CA 1
ATOM 1871 C C . GLY A 1 242 ? -36.531 25.469 7.566 1 84.56 242 GLY A C 1
ATOM 1872 O O . GLY A 1 242 ? -35.938 24.656 6.848 1 84.56 242 GLY A O 1
ATOM 1873 N N . VAL A 1 243 ? -35.875 26.281 8.336 1 88.38 243 VAL A N 1
ATOM 1874 C CA . VAL A 1 243 ? -34.438 26.188 8.445 1 88.38 243 VAL A CA 1
ATOM 1875 C C . VAL A 1 243 ? -34.062 25.062 9.406 1 88.38 243 VAL A C 1
ATOM 1877 O O . VAL A 1 243 ? -34.531 25.016 10.539 1 88.38 243 VAL A O 1
ATOM 1880 N N . ALA A 1 244 ? -33.281 24.172 8.891 1 87 244 ALA A N 1
ATOM 1881 C CA . ALA A 1 244 ? -32.844 23.062 9.734 1 87 244 ALA A CA 1
ATOM 1882 C C . ALA A 1 244 ? -31.844 23.547 10.789 1 87 244 ALA A C 1
ATOM 1884 O O . ALA A 1 244 ? -30.891 24.266 10.477 1 87 244 ALA A O 1
ATOM 1885 N N . ILE A 1 245 ? -32.125 23.234 12.047 1 86.44 245 ILE A N 1
ATOM 1886 C CA . ILE A 1 245 ? -31.25 23.641 13.148 1 86.44 245 ILE A CA 1
ATOM 1887 C C . ILE A 1 245 ? -30.641 22.406 13.797 1 86.44 245 ILE A C 1
ATOM 1889 O O . ILE A 1 245 ? -31.016 21.281 13.492 1 86.44 245 ILE A O 1
ATOM 1893 N N . LEU A 1 246 ? -29.688 22.547 14.602 1 81.38 246 LEU A N 1
ATOM 1894 C CA . LEU A 1 246 ? -28.938 21.469 15.242 1 81.38 246 LEU A CA 1
ATOM 1895 C C . LEU A 1 246 ? -29.812 20.734 16.266 1 81.38 246 LEU A C 1
ATOM 1897 O O . LEU A 1 246 ? -29.703 19.516 16.422 1 81.38 246 LEU A O 1
ATOM 1901 N N . ASN A 1 247 ? -31.141 21.344 16.453 1 65.62 247 ASN A N 1
ATOM 1902 C CA . ASN A 1 247 ? -32.125 20.953 17.453 1 65.62 247 ASN A CA 1
ATOM 1903 C C . ASN A 1 247 ? -31.484 20.156 18.594 1 65.62 247 ASN A C 1
ATOM 1905 O O . ASN A 1 247 ? -30.297 20.344 18.891 1 65.62 247 ASN A O 1
ATOM 1909 N N . ARG A 1 248 ? -31.734 18.766 18.75 1 54 248 ARG A N 1
ATOM 1910 C CA . ARG A 1 248 ? -31.484 17.938 19.922 1 54 248 ARG A CA 1
ATOM 1911 C C . ARG A 1 248 ? -30 17.625 20.047 1 54 248 ARG A C 1
ATOM 1913 O O . ARG A 1 248 ? -29.547 16.547 19.641 1 54 248 ARG A O 1
ATOM 1920 N N . VAL A 1 249 ? -29.234 18.609 19.75 1 49.38 249 VAL A N 1
ATOM 1921 C CA . VAL A 1 249 ? -27.812 18.547 20.078 1 49.38 249 VAL A CA 1
ATOM 1922 C C . VAL A 1 249 ? -27.625 17.797 21.391 1 49.38 249 VAL A C 1
ATOM 1924 O O . VAL A 1 249 ? -26.516 17.781 21.953 1 49.38 249 VAL A O 1
ATOM 1927 N N . LEU A 1 250 ? -28.734 17.656 22.188 1 43.34 250 LEU A N 1
ATOM 1928 C CA . LEU A 1 250 ? -28.562 17.359 23.609 1 43.34 250 LEU A CA 1
ATOM 1929 C C . LEU A 1 250 ? -27.469 16.297 23.812 1 43.34 250 LEU A C 1
ATOM 1931 O O . LEU A 1 250 ? -27.141 15.555 22.891 1 43.34 250 LEU A O 1
ATOM 1935 N N . ALA A 1 251 ? -26.875 16.281 24.984 1 42.97 251 ALA A N 1
ATOM 1936 C CA . ALA A 1 251 ? -26.078 15.305 25.703 1 42.97 251 ALA A CA 1
ATOM 1937 C C . ALA A 1 251 ? -26.391 13.891 25.234 1 42.97 251 ALA A C 1
ATOM 1939 O O . ALA A 1 251 ? -27.422 13.648 24.594 1 42.97 251 ALA A O 1
ATOM 1940 N N . PRO A 1 252 ? -25.516 12.984 25.5 1 43.06 252 PRO A N 1
ATOM 1941 C CA . PRO A 1 252 ? -25.953 11.617 25.219 1 43.06 252 PRO A CA 1
ATOM 1942 C C . PRO A 1 252 ? -27.484 11.477 25.234 1 43.06 252 PRO A C 1
ATOM 1944 O O . PRO A 1 252 ? -28.094 11.508 26.312 1 43.06 252 PRO A O 1
ATOM 1947 N N . GLU A 1 253 ? -28.219 12.156 24.562 1 39.81 253 GLU A N 1
ATOM 1948 C CA . GLU A 1 253 ? -29.641 11.852 24.547 1 39.81 253 GLU A CA 1
ATOM 1949 C C . GLU A 1 253 ? -29.891 10.352 24.531 1 39.81 253 GLU A C 1
ATOM 1951 O O . GLU A 1 253 ? -29.328 9.625 23.703 1 39.81 253 GLU A O 1
ATOM 1956 N N . THR A 1 254 ? -30.156 9.75 25.594 1 44.62 254 THR A N 1
ATOM 1957 C CA . THR A 1 254 ? -30.688 8.398 25.656 1 44.62 254 THR A CA 1
ATOM 1958 C C . THR A 1 254 ? -31.672 8.141 24.516 1 44.62 254 THR A C 1
ATOM 1960 O O . THR A 1 254 ? -32.5 9 24.203 1 44.62 254 THR A O 1
ATOM 1963 N N . PRO A 1 255 ? -31.188 7.359 23.453 1 46.06 255 PRO A N 1
ATOM 1964 C CA . PRO A 1 255 ? -32.25 7.016 22.516 1 46.06 255 PRO A CA 1
ATOM 1965 C C . PRO A 1 255 ? -33.656 7.254 23.109 1 46.06 255 PRO A C 1
ATOM 1967 O O . PRO A 1 255 ? -33.812 7.289 24.328 1 46.06 255 PRO A O 1
ATOM 1970 N N . ALA A 1 256 ? -34.656 7.777 22.297 1 41.84 256 ALA A N 1
ATOM 1971 C CA . ALA A 1 256 ? -36.031 7.891 22.797 1 41.84 256 ALA A CA 1
ATOM 1972 C C . ALA A 1 256 ? -36.312 6.836 23.875 1 41.84 256 ALA A C 1
ATOM 1974 O O . ALA A 1 256 ? -37.156 7.047 24.75 1 41.84 256 ALA A O 1
ATOM 1975 N N . ASP A 1 257 ? -35.719 5.691 23.594 1 40.72 257 ASP A N 1
ATOM 1976 C CA . ASP A 1 257 ? -36.031 4.617 24.531 1 40.72 257 ASP A CA 1
ATOM 1977 C C . ASP A 1 257 ? -35.188 4.762 25.812 1 40.72 257 ASP A C 1
ATOM 1979 O O . ASP A 1 257 ? -35.312 3.949 26.734 1 40.72 257 ASP A O 1
ATOM 1983 N N . GLY A 1 258 ? -34.5 5.84 26.031 1 45.06 258 GLY A N 1
ATOM 1984 C CA . GLY A 1 258 ? -33.781 6.035 27.281 1 45.06 258 GLY A CA 1
ATOM 1985 C C . GLY A 1 258 ? -32.406 5.426 27.297 1 45.06 258 GLY A C 1
ATOM 1986 O O . GLY A 1 258 ? -31.719 5.449 28.312 1 45.06 258 GLY A O 1
ATOM 1987 N N . THR A 1 259 ? -31.938 4.75 26.234 1 48.16 259 THR A N 1
ATOM 1988 C CA . THR A 1 259 ? -30.719 3.963 26.312 1 48.16 259 THR A CA 1
ATOM 1989 C C . THR A 1 259 ? -29.5 4.836 26.031 1 48.16 259 THR A C 1
ATOM 1991 O O . THR A 1 259 ? -29.547 5.734 25.188 1 48.16 259 THR A O 1
ATOM 1994 N N . GLU A 1 260 ? -28.516 5.039 26.906 1 57.25 260 GLU A N 1
ATOM 1995 C CA . GLU A 1 260 ? -27.234 5.734 26.906 1 57.25 260 GLU A CA 1
ATOM 1996 C C . GLU A 1 260 ? -26.344 5.25 25.766 1 57.25 260 GLU A C 1
ATOM 1998 O O . GLU A 1 260 ? -26.312 4.059 25.453 1 57.25 260 GLU A O 1
ATOM 2003 N N . TYR A 1 261 ? -25.984 6.281 24.828 1 61.25 261 TYR A N 1
ATOM 2004 C CA . TYR A 1 261 ? -25.031 5.902 23.781 1 61.25 261 TYR A CA 1
ATOM 2005 C C . TYR A 1 261 ? -23.844 5.148 24.359 1 61.25 261 TYR A C 1
ATOM 2007 O O . TYR A 1 261 ? -23.328 5.527 25.406 1 61.25 261 TYR A O 1
ATOM 2015 N N . ILE A 1 262 ? -23.719 3.984 23.969 1 58.12 262 ILE A N 1
ATOM 2016 C CA . ILE A 1 262 ? -22.5 3.275 24.328 1 58.12 262 ILE A CA 1
ATOM 2017 C C . ILE A 1 262 ? -21.297 3.93 23.641 1 58.12 262 ILE A C 1
ATOM 2019 O O . ILE A 1 262 ? -21.188 3.912 22.422 1 58.12 262 ILE A O 1
ATOM 2023 N N . THR A 1 263 ? -20.562 4.629 24.453 1 70.81 263 THR A N 1
ATOM 2024 C CA . THR A 1 263 ? -19.484 5.461 23.906 1 70.81 263 THR A CA 1
ATOM 2025 C C . THR A 1 263 ? -18.188 4.664 23.781 1 70.81 263 THR A C 1
ATOM 2027 O O . THR A 1 263 ? -17.25 5.098 23.109 1 70.81 263 THR A O 1
ATOM 2030 N N . HIS A 1 264 ? -18.25 3.426 24.344 1 80 264 HIS A N 1
ATOM 2031 C CA . HIS A 1 264 ? -17.016 2.68 24.234 1 80 264 HIS A CA 1
ATOM 2032 C C . HIS A 1 264 ? -17.016 1.778 23 1 80 264 HIS A C 1
ATOM 2034 O O . HIS A 1 264 ? -18.062 1.232 22.625 1 80 264 HIS A O 1
ATOM 2040 N N . PRO A 1 265 ? -15.984 1.735 22.328 1 82.12 265 PRO A N 1
ATOM 2041 C CA . PRO A 1 265 ? -15.922 0.916 21.109 1 82.12 265 PRO A CA 1
ATOM 2042 C C . PRO A 1 265 ? -16.156 -0.568 21.391 1 82.12 265 PRO A C 1
ATOM 2044 O O . PRO A 1 265 ? -15.586 -1.113 22.344 1 82.12 265 PRO A O 1
ATOM 2047 N N . ILE A 1 266 ? -17 -1.176 20.766 1 82 266 ILE A N 1
ATOM 2048 C CA . ILE A 1 266 ? -17.234 -2.613 20.812 1 82 266 ILE A CA 1
ATOM 2049 C C . ILE A 1 266 ? -16.766 -3.262 19.516 1 82 266 ILE A C 1
ATOM 2051 O O . ILE A 1 266 ? -17.453 -3.184 18.484 1 82 266 ILE A O 1
ATOM 2055 N N . PRO A 1 267 ? -15.672 -3.854 19.641 1 83.38 267 PRO A N 1
ATOM 2056 C CA . PRO A 1 267 ? -15.133 -4.43 18.406 1 83.38 267 PRO A CA 1
ATOM 2057 C C . PRO A 1 267 ? -15.828 -5.727 18 1 83.38 267 PRO A C 1
ATOM 2059 O O . PRO A 1 267 ? -15.867 -6.68 18.797 1 83.38 267 PRO A O 1
ATOM 2062 N N . THR A 1 268 ? -16.594 -5.625 17.031 1 82.56 268 THR A N 1
ATOM 2063 C CA . THR A 1 268 ? -17.047 -6.848 16.375 1 82.56 268 THR A CA 1
ATOM 2064 C C . THR A 1 268 ? -16.172 -7.188 15.172 1 82.56 268 THR A C 1
ATOM 2066 O O . THR A 1 268 ? -15.625 -6.293 14.523 1 82.56 268 THR A O 1
ATOM 2069 N N . LEU A 1 269 ? -16 -8.391 14.914 1 80.31 269 LEU A N 1
ATOM 2070 C CA . LEU A 1 269 ? -15.094 -8.836 13.852 1 80.31 269 LEU A CA 1
ATOM 2071 C C . LEU A 1 269 ? -15.531 -8.273 12.5 1 80.31 269 LEU A C 1
ATOM 2073 O O . LEU A 1 269 ? -14.688 -7.922 11.672 1 80.31 269 LEU A O 1
ATOM 2077 N N . GLU A 1 270 ? -16.812 -8.242 12.32 1 79.31 270 GLU A N 1
ATOM 2078 C CA . GLU A 1 270 ? -17.328 -7.715 11.062 1 79.31 270 GLU A CA 1
ATOM 2079 C C . GLU A 1 270 ? -16.969 -6.242 10.883 1 79.31 270 GLU A C 1
ATOM 2081 O O . GLU A 1 270 ? -16.516 -5.836 9.812 1 79.31 270 GLU A O 1
ATOM 2086 N N . LYS A 1 271 ? -17.156 -5.527 11.953 1 85.44 271 LYS A N 1
ATOM 2087 C CA . LYS A 1 271 ? -16.859 -4.098 11.898 1 85.44 271 LYS A CA 1
ATOM 2088 C C . LYS A 1 271 ? -15.359 -3.859 11.742 1 85.44 271 LYS A C 1
ATOM 2090 O O . LYS A 1 271 ? -14.938 -2.961 11.016 1 85.44 271 LYS A O 1
ATOM 2095 N N . VAL A 1 272 ? -14.617 -4.66 12.383 1 86.69 272 VAL A N 1
ATOM 2096 C CA . VAL A 1 272 ? -13.164 -4.512 12.328 1 86.69 272 VAL A CA 1
ATOM 2097 C C . VAL A 1 272 ? -12.672 -4.785 10.906 1 86.69 272 VAL A C 1
ATOM 2099 O O . VAL A 1 272 ? -11.805 -4.07 10.398 1 86.69 272 VAL A O 1
ATOM 2102 N N . LYS A 1 273 ? -13.227 -5.773 10.312 1 81 273 LYS A N 1
ATOM 2103 C CA . LYS A 1 273 ? -12.844 -6.125 8.953 1 81 273 LYS A CA 1
ATOM 2104 C C . LYS A 1 273 ? -13.141 -4.977 7.988 1 81 273 LYS A C 1
ATOM 2106 O O . LYS A 1 273 ? -12.305 -4.637 7.148 1 81 273 LYS A O 1
ATOM 2111 N N . TYR A 1 274 ? -14.258 -4.422 8.18 1 81.62 274 TYR A N 1
ATOM 2112 C CA . TYR A 1 274 ? -14.719 -3.381 7.266 1 81.62 274 TYR A CA 1
ATOM 2113 C C . TYR A 1 274 ? -13.945 -2.084 7.484 1 81.62 274 TYR A C 1
ATOM 2115 O O . TYR A 1 274 ? -13.703 -1.333 6.535 1 81.62 274 TYR A O 1
ATOM 2123 N N . LEU A 1 275 ? -13.539 -1.828 8.703 1 90.5 275 LEU A N 1
ATOM 2124 C CA . LEU A 1 275 ? -12.984 -0.522 9.055 1 90.5 275 LEU A CA 1
ATOM 2125 C C . LEU A 1 275 ? -11.461 -0.551 9.031 1 90.5 275 LEU A C 1
ATOM 2127 O O . LEU A 1 275 ? -10.812 0.493 9.148 1 90.5 275 LEU A O 1
ATOM 2131 N N . THR A 1 276 ? -10.844 -1.669 8.797 1 87.94 276 THR A N 1
ATOM 2132 C CA . THR A 1 276 ? -9.391 -1.794 8.867 1 87.94 276 THR A CA 1
ATOM 2133 C C . THR A 1 276 ? -8.719 -0.941 7.797 1 87.94 276 THR A C 1
ATOM 2135 O O . THR A 1 276 ? -7.812 -0.164 8.094 1 87.94 276 THR A O 1
ATOM 2138 N N . LEU A 1 277 ? -9.242 -1.049 6.617 1 84.75 277 LEU A N 1
ATOM 2139 C CA . LEU A 1 277 ? -8.609 -0.313 5.527 1 84.75 277 LEU A CA 1
ATOM 2140 C C . LEU A 1 277 ? -8.766 1.191 5.723 1 84.75 277 LEU A C 1
ATOM 2142 O O . LEU A 1 277 ? -7.781 1.936 5.656 1 84.75 277 LEU A O 1
ATOM 2146 N N . PRO A 1 278 ? -9.969 1.643 5.957 1 89.62 278 PRO A N 1
ATOM 2147 C CA . PRO A 1 278 ? -10.102 3.076 6.223 1 89.62 278 PRO A CA 1
ATOM 2148 C C . PRO A 1 278 ? -9.234 3.543 7.387 1 89.62 278 PRO A C 1
ATOM 2150 O O . PRO A 1 278 ? -8.672 4.641 7.34 1 89.62 278 PRO A O 1
ATOM 2153 N N . ALA A 1 279 ? -9.125 2.719 8.398 1 94.25 279 ALA A N 1
ATOM 2154 C CA . ALA A 1 279 ? -8.328 3.086 9.57 1 94.25 279 ALA A CA 1
ATOM 2155 C C . ALA A 1 279 ? -6.863 3.279 9.195 1 94.25 279 ALA A C 1
ATOM 2157 O O . ALA A 1 279 ? -6.227 4.234 9.641 1 94.25 279 ALA A O 1
ATOM 2158 N N . ILE A 1 280 ? -6.363 2.465 8.398 1 89.62 280 ILE A N 1
ATOM 2159 C CA . ILE A 1 280 ? -4.969 2.539 7.973 1 89.62 280 ILE A CA 1
ATOM 2160 C C . ILE A 1 280 ? -4.754 3.789 7.121 1 89.62 280 ILE A C 1
ATOM 2162 O O . ILE A 1 280 ? -3.797 4.539 7.336 1 89.62 280 ILE A O 1
ATOM 2166 N N . LEU A 1 281 ? -5.629 4 6.223 1 88.31 281 LEU A N 1
ATOM 2167 C CA . LEU A 1 281 ? -5.492 5.109 5.289 1 88.31 281 LEU A CA 1
ATOM 2168 C C . LEU A 1 281 ? -5.613 6.449 6.012 1 88.31 281 LEU A C 1
ATOM 2170 O O . LEU A 1 281 ? -4.848 7.379 5.742 1 88.31 281 LEU A O 1
ATOM 2174 N N . ILE A 1 282 ? -6.535 6.543 6.961 1 94.5 282 ILE A N 1
ATOM 2175 C CA . ILE A 1 282 ? -6.734 7.762 7.734 1 94.5 282 ILE A CA 1
ATOM 2176 C C . ILE A 1 282 ? -5.508 8.023 8.609 1 94.5 282 ILE A C 1
ATOM 2178 O O . ILE A 1 282 ? -5.074 9.172 8.75 1 94.5 282 ILE A O 1
ATOM 2182 N N . SER A 1 283 ? -4.945 6.973 9.156 1 95.31 283 SER A N 1
ATOM 2183 C CA . SER A 1 283 ? -3.762 7.117 9.992 1 95.31 283 SER A CA 1
ATOM 2184 C C . SER A 1 283 ? -2.594 7.699 9.203 1 95.31 283 SER A C 1
ATOM 2186 O O . SER A 1 283 ? -1.886 8.578 9.695 1 95.31 283 SER A O 1
ATOM 2188 N N . VAL A 1 284 ? -2.445 7.293 8 1 90.69 284 VAL A N 1
ATOM 2189 C CA . VAL A 1 284 ? -1.317 7.727 7.188 1 90.69 284 VAL A CA 1
ATOM 2190 C C . VAL A 1 284 ? -1.539 9.164 6.723 1 90.69 284 VAL A C 1
ATOM 2192 O O . VAL A 1 284 ? -0.676 10.023 6.914 1 90.69 284 VAL A O 1
ATOM 2195 N N . ILE A 1 285 ? -2.664 9.453 6.219 1 89.75 285 ILE A N 1
ATOM 2196 C CA . ILE A 1 285 ? -2.959 10.773 5.672 1 89.75 285 ILE A CA 1
ATOM 2197 C C . ILE A 1 285 ? -3.004 11.797 6.801 1 89.75 285 ILE A C 1
ATOM 2199 O O . ILE A 1 285 ? -2.5 12.914 6.656 1 89.75 285 ILE A O 1
ATOM 2203 N N . GLY A 1 286 ? -3.707 11.391 7.859 1 94 286 GLY A N 1
ATOM 2204 C CA . GLY A 1 286 ? -3.77 12.281 9.008 1 94 286 GLY A CA 1
ATOM 2205 C C . GLY A 1 286 ? -2.402 12.641 9.555 1 94 286 GLY A C 1
ATOM 2206 O O . GLY A 1 286 ? -2.148 13.797 9.898 1 94 286 GLY A O 1
ATOM 2207 N N . PHE A 1 287 ? -1.532 11.68 9.57 1 93.81 287 PHE A N 1
ATOM 2208 C CA . PHE A 1 287 ? -0.188 11.922 10.078 1 93.81 287 PHE A CA 1
ATOM 2209 C C . PHE A 1 287 ? 0.594 12.836 9.148 1 93.81 287 PHE A C 1
ATOM 2211 O O . PHE A 1 287 ? 1.251 13.773 9.594 1 93.81 287 PHE A O 1
ATOM 2218 N N . VAL A 1 288 ? 0.534 12.586 7.902 1 89.12 288 VAL A N 1
ATOM 2219 C CA . VAL A 1 288 ? 1.315 13.352 6.938 1 89.12 288 VAL A CA 1
ATOM 2220 C C . VAL A 1 288 ? 0.901 14.82 6.98 1 89.12 288 VAL A C 1
ATOM 2222 O O . VAL A 1 288 ? 1.751 15.711 6.965 1 89.12 288 VAL A O 1
ATOM 2225 N N . GLU A 1 289 ? -0.324 15.047 7.125 1 87.94 289 GLU A N 1
ATOM 2226 C CA . GLU A 1 289 ? -0.819 16.422 7.219 1 87.94 289 GLU A CA 1
ATOM 2227 C C . GLU A 1 289 ? -0.362 17.078 8.516 1 87.94 289 GLU A C 1
ATOM 2229 O O . GLU A 1 289 ? -0.058 18.281 8.539 1 87.94 289 GLU A O 1
ATOM 2234 N N . SER A 1 290 ? -0.4 16.312 9.555 1 94.56 290 SER A N 1
ATOM 2235 C CA . SER A 1 290 ? -0.053 16.828 10.867 1 94.56 290 SER A CA 1
ATOM 2236 C C . SER A 1 290 ? 1.437 17.141 10.969 1 94.56 290 SER A C 1
ATOM 2238 O O . SER A 1 290 ? 1.824 18.188 11.5 1 94.56 290 SER A O 1
ATOM 2240 N N . ILE A 1 291 ? 2.264 16.281 10.445 1 92.12 291 ILE A N 1
ATOM 2241 C CA . ILE A 1 291 ? 3.705 16.406 10.633 1 92.12 291 ILE A CA 1
ATOM 2242 C C . ILE A 1 291 ? 4.234 17.562 9.781 1 92.12 291 ILE A C 1
ATOM 2244 O O . ILE A 1 291 ? 5.176 18.25 10.172 1 92.12 291 ILE A O 1
ATOM 2248 N N . VAL A 1 292 ? 3.688 17.797 8.664 1 85 292 VAL A N 1
ATOM 2249 C CA . VAL A 1 292 ? 4.078 18.922 7.809 1 85 292 VAL A CA 1
ATOM 2250 C C . VAL A 1 292 ? 3.854 20.234 8.547 1 85 292 VAL A C 1
ATOM 2252 O O . VAL A 1 292 ? 4.711 21.125 8.516 1 85 292 VAL A O 1
ATOM 2255 N N . VAL A 1 293 ? 2.762 20.312 9.219 1 91.06 293 VAL A N 1
ATOM 2256 C CA . VAL A 1 293 ? 2.434 21.516 9.984 1 91.06 293 VAL A CA 1
ATOM 2257 C C . VAL A 1 293 ? 3.393 21.641 11.172 1 91.06 293 VAL A C 1
ATOM 2259 O O . VAL A 1 293 ? 3.932 22.734 11.422 1 91.06 293 VAL A O 1
ATOM 2262 N N . ALA A 1 294 ? 3.602 20.562 11.812 1 93.19 294 ALA A N 1
ATOM 2263 C CA . ALA A 1 294 ? 4.5 20.562 12.969 1 93.19 294 ALA A CA 1
ATOM 2264 C C . ALA A 1 294 ? 5.906 20.984 12.562 1 93.19 294 ALA A C 1
ATOM 2266 O O . ALA A 1 294 ? 6.535 21.797 13.25 1 93.19 294 ALA A O 1
ATOM 2267 N N . LYS A 1 295 ? 6.359 20.516 11.477 1 85.19 295 LYS A N 1
ATOM 2268 C CA . LYS A 1 295 ? 7.707 20.844 11.008 1 85.19 295 LYS A CA 1
ATOM 2269 C C . LYS A 1 295 ? 7.797 22.297 10.547 1 85.19 295 LYS A C 1
ATOM 2271 O O . LYS A 1 295 ? 8.836 22.938 10.711 1 85.19 295 LYS A O 1
ATOM 2276 N N . THR A 1 296 ? 6.801 22.766 9.977 1 83.56 296 THR A N 1
ATOM 2277 C CA . THR A 1 296 ? 6.77 24.141 9.508 1 83.56 296 THR A CA 1
ATOM 2278 C C . THR A 1 296 ? 6.969 25.125 10.664 1 83.56 296 THR A C 1
ATOM 2280 O O . THR A 1 296 ? 7.801 26.031 10.594 1 83.56 296 THR A O 1
ATOM 2283 N N . TYR A 1 297 ? 6.305 24.938 11.711 1 89.81 297 TYR A N 1
ATOM 2284 C CA . TYR A 1 297 ? 6.383 25.875 12.82 1 89.81 297 TYR A CA 1
ATOM 2285 C C . TYR A 1 297 ? 7.613 25.609 13.68 1 89.81 297 TYR A C 1
ATOM 2287 O O . TYR A 1 297 ? 8.148 26.516 14.305 1 89.81 297 TYR A O 1
ATOM 2295 N N . ALA A 1 298 ? 8.039 24.328 13.641 1 86.19 298 ALA A N 1
ATOM 2296 C CA . ALA A 1 298 ? 9.312 24.047 14.297 1 86.19 298 ALA A CA 1
ATOM 2297 C C . ALA A 1 298 ? 10.461 24.797 13.625 1 86.19 298 ALA A C 1
ATOM 2299 O O . ALA A 1 298 ? 11.359 25.312 14.297 1 86.19 298 ALA A O 1
ATOM 2300 N N . SER A 1 299 ? 10.391 24.812 12.383 1 77.81 299 SER A N 1
ATOM 2301 C CA . SER A 1 299 ? 11.406 25.531 11.625 1 77.81 299 SER A CA 1
ATOM 2302 C C . SER A 1 299 ? 11.305 27.047 11.852 1 77.81 299 SER A C 1
ATOM 2304 O O . SER A 1 299 ? 12.32 27.719 11.969 1 77.81 299 SER A O 1
ATOM 2306 N N . LYS A 1 300 ? 10.133 27.516 11.875 1 81.12 300 LYS A N 1
ATOM 2307 C CA . LYS A 1 300 ? 9.891 28.938 12.07 1 81.12 300 LYS A CA 1
ATOM 2308 C C . LYS A 1 300 ? 10.414 29.406 13.43 1 81.12 300 LYS A C 1
ATOM 2310 O O . LYS A 1 300 ? 10.977 30.5 13.539 1 81.12 300 LYS A O 1
ATOM 2315 N N . HIS A 1 301 ? 10.211 28.641 14.391 1 86 301 HIS A N 1
ATOM 2316 C CA . HIS A 1 301 ? 10.586 29.031 15.742 1 86 301 HIS A CA 1
ATOM 2317 C C . HIS A 1 301 ? 11.891 28.375 16.172 1 86 301 HIS A C 1
ATOM 2319 O O . HIS A 1 301 ? 12.242 28.391 17.359 1 86 301 HIS A O 1
ATOM 2325 N N . ARG A 1 302 ? 12.508 27.625 15.312 1 77.56 302 ARG A N 1
ATOM 2326 C CA . ARG A 1 302 ? 13.867 27.109 15.453 1 77.56 302 ARG A CA 1
ATOM 2327 C C . ARG A 1 302 ? 13.938 26.047 16.547 1 77.56 302 ARG A C 1
ATOM 2329 O O . ARG A 1 302 ? 14.773 26.141 17.453 1 77.56 302 ARG A O 1
ATOM 2336 N N . TYR A 1 303 ? 13.047 25.156 16.547 1 80.69 303 TYR A N 1
ATOM 2337 C CA . TYR A 1 303 ? 13.133 23.984 17.406 1 80.69 303 TYR A CA 1
ATOM 2338 C C . TYR A 1 303 ? 12.938 22.703 16.578 1 80.69 303 TYR A C 1
ATOM 2340 O O . TYR A 1 303 ? 12.766 22.766 15.359 1 80.69 303 TYR A O 1
ATOM 2348 N N . THR A 1 304 ? 13.086 21.547 17.156 1 79.81 304 THR A N 1
ATOM 2349 C CA . THR A 1 304 ? 13.016 20.297 16.422 1 79.81 304 THR A CA 1
ATOM 2350 C C . THR A 1 304 ? 11.828 19.453 16.875 1 79.81 304 THR A C 1
ATOM 2352 O O . THR A 1 304 ? 11.422 19.531 18.047 1 79.81 304 THR A O 1
ATOM 2355 N N . VAL A 1 305 ? 11.234 18.812 15.938 1 87.81 305 VAL A N 1
ATOM 2356 C CA . VAL A 1 305 ? 10.133 17.891 16.219 1 87.81 305 VAL A CA 1
ATOM 2357 C C . VAL A 1 305 ? 10.516 16.484 15.781 1 87.81 305 VAL A C 1
ATOM 2359 O O . VAL A 1 305 ? 11.188 16.297 14.766 1 87.81 305 VAL A O 1
ATOM 2362 N N . SER A 1 306 ? 10.18 15.523 16.578 1 87.12 306 SER A N 1
ATOM 2363 C CA . SER A 1 306 ? 10.398 14.125 16.234 1 87.12 306 SER A CA 1
ATOM 2364 C C . SER A 1 306 ? 9.148 13.5 15.617 1 87.12 306 SER A C 1
ATOM 2366 O O . SER A 1 306 ? 8.133 13.328 16.297 1 87.12 306 SER A O 1
ATOM 2368 N N . PRO A 1 307 ? 9.234 13.133 14.391 1 90.38 307 PRO A N 1
ATOM 2369 C CA . PRO A 1 307 ? 8.062 12.539 13.742 1 90.38 307 PRO A CA 1
ATOM 2370 C C . PRO A 1 307 ? 7.543 11.305 14.469 1 90.38 307 PRO A C 1
ATOM 2372 O O . PRO A 1 307 ? 6.332 11.094 14.547 1 90.38 307 PRO A O 1
ATOM 2375 N N . ASN A 1 308 ? 8.422 10.492 15.023 1 91.94 308 ASN A N 1
ATOM 2376 C CA . ASN A 1 308 ? 8 9.289 15.727 1 91.94 308 ASN A CA 1
ATOM 2377 C C . ASN A 1 308 ? 7.242 9.617 17.016 1 91.94 308 ASN A C 1
ATOM 2379 O O . ASN A 1 308 ? 6.266 8.945 17.344 1 91.94 308 ASN A O 1
ATOM 2383 N N . ARG A 1 309 ? 7.688 10.625 17.625 1 92.94 309 ARG A N 1
ATOM 2384 C CA . ARG A 1 309 ? 7.012 11.039 18.844 1 92.94 309 ARG A CA 1
ATOM 2385 C C . ARG A 1 309 ? 5.66 11.672 18.547 1 92.94 309 ARG A C 1
ATOM 2387 O O . ARG A 1 309 ? 4.711 11.531 19.312 1 92.94 309 ARG A O 1
ATOM 2394 N N . GLU A 1 310 ? 5.637 12.391 17.484 1 95.38 310 GLU A N 1
ATOM 2395 C CA . GLU A 1 310 ? 4.367 12.969 17.047 1 95.38 310 GLU A CA 1
ATOM 2396 C C . GLU A 1 310 ? 3.336 11.883 16.766 1 95.38 310 GLU A C 1
ATOM 2398 O O . GLU A 1 310 ? 2.166 12.016 17.125 1 95.38 310 GLU A O 1
ATOM 2403 N N . LEU A 1 311 ? 3.803 10.805 16.109 1 95.94 311 LEU A N 1
ATOM 2404 C CA . LEU A 1 311 ? 2.93 9.672 15.82 1 95.94 311 LEU A CA 1
ATOM 2405 C C . LEU A 1 311 ? 2.381 9.07 17.109 1 95.94 311 LEU A C 1
ATOM 2407 O O . LEU A 1 311 ? 1.183 8.797 17.203 1 95.94 311 LEU A O 1
ATOM 2411 N N . VAL A 1 312 ? 3.217 8.883 18.109 1 95.94 312 VAL A N 1
ATOM 2412 C CA . VAL A 1 312 ? 2.814 8.281 19.375 1 95.94 312 VAL A CA 1
ATOM 2413 C C . VAL A 1 312 ? 1.83 9.203 20.094 1 95.94 312 VAL A C 1
ATOM 2415 O O . VAL A 1 312 ? 0.81 8.742 20.609 1 95.94 312 VAL A O 1
ATOM 2418 N N . ALA A 1 313 ? 2.133 10.484 20.078 1 96.5 313 ALA A N 1
ATOM 2419 C CA . ALA A 1 313 ? 1.283 11.453 20.766 1 96.5 313 ALA A CA 1
ATOM 2420 C C . ALA A 1 313 ? -0.109 11.492 20.141 1 96.5 313 ALA A C 1
ATOM 2422 O O . ALA A 1 313 ? -1.116 11.43 20.859 1 96.5 313 ALA A O 1
ATOM 2423 N N . ILE A 1 314 ? -0.211 11.57 18.859 1 97.69 314 ILE A N 1
ATOM 2424 C CA . ILE A 1 314 ? -1.486 11.656 18.156 1 97.69 314 ILE A CA 1
ATOM 2425 C C . ILE A 1 314 ? -2.227 10.328 18.266 1 97.69 314 ILE A C 1
ATOM 2427 O O . ILE A 1 314 ? -3.447 10.305 18.438 1 97.69 314 ILE A O 1
ATOM 2431 N N . GLY A 1 315 ? -1.465 9.195 18.125 1 98 315 GLY A N 1
ATOM 2432 C CA . GLY A 1 315 ? -2.068 7.883 18.281 1 98 315 GLY A CA 1
ATOM 2433 C C . GLY A 1 315 ? -2.711 7.668 19.641 1 98 315 GLY A C 1
ATOM 2434 O O . GLY A 1 315 ? -3.869 7.254 19.719 1 98 315 GLY A O 1
ATOM 2435 N N . VAL A 1 316 ? -1.989 8.008 20.703 1 97.44 316 VAL A N 1
ATOM 2436 C CA . VAL A 1 316 ? -2.506 7.855 22.062 1 97.44 316 VAL A CA 1
ATOM 2437 C C . VAL A 1 316 ? -3.695 8.789 22.281 1 97.44 316 VAL A C 1
ATOM 2439 O O . VAL A 1 316 ? -4.672 8.43 22.938 1 97.44 316 VAL A O 1
ATOM 2442 N N . GLY A 1 317 ? -3.559 9.992 21.75 1 97.56 317 GLY A N 1
ATOM 2443 C CA . GLY A 1 317 ? -4.676 10.922 21.828 1 97.56 317 GLY A CA 1
ATOM 2444 C C . GLY A 1 317 ? -5.961 10.359 21.25 1 97.56 317 GLY A C 1
ATOM 2445 O O . GLY A 1 317 ? -7.023 10.469 21.859 1 97.56 317 GLY A O 1
ATOM 2446 N N . ASN A 1 318 ? -5.895 9.742 20.094 1 98.06 318 ASN A N 1
ATOM 2447 C CA . ASN A 1 318 ? -7.07 9.164 19.453 1 98.06 318 ASN A CA 1
ATOM 2448 C C . ASN A 1 318 ? -7.555 7.914 20.188 1 98.06 318 ASN A C 1
ATOM 2450 O O . ASN A 1 318 ? -8.75 7.645 20.234 1 98.06 318 ASN A O 1
ATOM 2454 N N . ILE A 1 319 ? -6.617 7.129 20.75 1 97.44 319 ILE A N 1
ATOM 2455 C CA . ILE A 1 319 ? -6.996 5.953 21.531 1 97.44 319 ILE A CA 1
ATOM 2456 C C . ILE A 1 319 ? -7.82 6.383 22.734 1 97.44 319 ILE A C 1
ATOM 2458 O O . ILE A 1 319 ? -8.898 5.84 22.984 1 97.44 319 ILE A O 1
ATOM 2462 N N . VAL A 1 320 ? -7.363 7.379 23.453 1 96.69 320 VAL A N 1
ATOM 2463 C CA . VAL A 1 320 ? -8.055 7.859 24.641 1 96.69 320 VAL A CA 1
ATOM 2464 C C . VAL A 1 320 ? -9.391 8.492 24.25 1 96.69 320 VAL A C 1
ATOM 2466 O O . VAL A 1 320 ? -10.406 8.281 24.906 1 96.69 320 VAL A O 1
ATOM 2469 N N . SER A 1 321 ? -9.352 9.258 23.188 1 96.38 321 SER A N 1
ATOM 2470 C CA . SER A 1 321 ? -10.57 9.906 22.703 1 96.38 321 SER A CA 1
ATOM 2471 C C . SER A 1 321 ? -11.641 8.883 22.344 1 96.38 321 SER A C 1
ATOM 2473 O O . SER A 1 321 ? -12.836 9.125 22.562 1 96.38 321 SER A O 1
ATOM 2475 N N . SER A 1 322 ? -11.25 7.727 21.797 1 96.25 322 SER A N 1
ATOM 2476 C CA . SER A 1 322 ? -12.195 6.695 21.375 1 96.25 322 SER A CA 1
ATOM 2477 C C . SER A 1 322 ? -12.992 6.156 22.547 1 96.25 322 SER A C 1
ATOM 2479 O O . SER A 1 322 ? -14.148 5.75 22.391 1 96.25 322 SER A O 1
ATOM 2481 N N . PHE A 1 323 ? -12.508 6.184 23.719 1 94.06 323 PHE A N 1
ATOM 2482 C CA . PHE A 1 323 ? -13.188 5.656 24.891 1 94.06 323 PHE A CA 1
ATOM 2483 C C . PHE A 1 323 ? -14.219 6.652 25.422 1 94.06 323 PHE A C 1
ATOM 2485 O O . PHE A 1 323 ? -15.062 6.305 26.25 1 94.06 323 PHE A O 1
ATOM 2492 N N . PHE A 1 324 ? -14.211 7.844 24.875 1 91.5 324 PHE A N 1
ATOM 2493 C CA . PHE A 1 324 ? -15.172 8.859 25.297 1 91.5 324 PHE A CA 1
ATOM 2494 C C . PHE A 1 324 ? -16.125 9.203 24.156 1 91.5 324 PHE A C 1
ATOM 2496 O O . PHE A 1 324 ? -16.844 10.203 24.219 1 91.5 324 PHE A O 1
ATOM 2503 N N . GLY A 1 325 ? -16.016 8.422 23.109 1 90.75 325 GLY A N 1
ATOM 2504 C CA . GLY A 1 325 ? -16.938 8.594 22.016 1 90.75 325 GLY A CA 1
ATOM 2505 C C . GLY A 1 325 ? -16.422 9.531 20.938 1 90.75 325 GLY A C 1
ATOM 2506 O O . GLY A 1 325 ? -17.188 9.977 20.078 1 90.75 325 GLY A O 1
ATOM 2507 N N . GLY A 1 326 ? -15.203 9.812 20.953 1 93.69 326 GLY A N 1
ATOM 2508 C CA . GLY A 1 326 ? -14.633 10.727 19.969 1 93.69 326 GLY A CA 1
ATOM 2509 C C . GLY A 1 326 ? -14.297 10.055 18.656 1 93.69 326 GLY A C 1
ATOM 2510 O O . GLY A 1 326 ? -14.219 8.82 18.578 1 93.69 326 GLY A O 1
ATOM 2511 N N . PHE A 1 327 ? -14.305 10.836 17.547 1 95.38 327 PHE A N 1
ATOM 2512 C CA . PHE A 1 327 ? -13.812 10.367 16.266 1 95.38 327 PHE A CA 1
ATOM 2513 C C . PHE A 1 327 ? -12.406 10.906 15.992 1 95.38 327 PHE A C 1
ATOM 2515 O O . PHE A 1 327 ? -11.914 11.758 16.734 1 95.38 327 PHE A O 1
ATOM 2522 N N . PRO A 1 328 ? -11.719 10.359 15.047 1 97.06 328 PRO A N 1
ATOM 2523 C CA . PRO A 1 328 ? -10.289 10.641 14.883 1 97.06 328 PRO A CA 1
ATOM 2524 C C . PRO A 1 328 ? -9.992 12.125 14.68 1 97.06 328 PRO A C 1
ATOM 2526 O O . PRO A 1 328 ? -10.727 12.812 13.969 1 97.06 328 PRO A O 1
ATOM 2529 N N . GLY A 1 329 ? -8.953 12.547 15.383 1 96.62 329 GLY A N 1
ATOM 2530 C CA . GLY A 1 329 ? -8.461 13.906 15.258 1 96.62 329 GLY A CA 1
ATOM 2531 C C . GLY A 1 329 ? -6.984 13.984 14.938 1 96.62 329 GLY A C 1
ATOM 2532 O O . GLY A 1 329 ? -6.199 13.156 15.398 1 96.62 329 GLY A O 1
ATOM 2533 N N . PHE A 1 330 ? -6.598 14.93 14.156 1 97.31 330 PHE A N 1
ATOM 2534 C CA . PHE A 1 330 ? -5.219 15.172 13.75 1 97.31 330 PHE A CA 1
ATOM 2535 C C . PHE A 1 330 ? -4.914 16.656 13.734 1 97.31 330 PHE A C 1
ATOM 2537 O O . PHE A 1 330 ? -5.711 17.469 14.219 1 97.31 330 PHE A O 1
ATOM 2544 N N . GLY A 1 331 ? -3.709 17 13.266 1 94.94 331 GLY A N 1
ATOM 2545 C CA . GLY A 1 331 ? -3.293 18.391 13.227 1 94.94 331 GLY A CA 1
ATOM 2546 C C . GLY A 1 331 ? -3.902 19.156 12.078 1 94.94 331 GLY A C 1
ATOM 2547 O O . GLY A 1 331 ? -4.074 18.625 10.984 1 94.94 331 GLY A O 1
ATOM 2548 N N . SER A 1 332 ? -4.191 20.453 12.43 1 92.12 332 SER A N 1
ATOM 2549 C CA . SER A 1 332 ? -4.773 21.344 11.422 1 92.12 332 SER A CA 1
ATOM 2550 C C . SER A 1 332 ? -3.836 22.5 11.109 1 92.12 332 SER A C 1
ATOM 2552 O O . SER A 1 332 ? -3.279 23.125 12.016 1 92.12 332 SER A O 1
ATOM 2554 N N . LEU A 1 333 ? -3.645 22.719 9.859 1 86.69 333 LEU A N 1
ATOM 2555 C CA . LEU A 1 333 ? -2.807 23.828 9.43 1 86.69 333 LEU A CA 1
ATOM 2556 C C . LEU A 1 333 ? -3.441 25.172 9.805 1 86.69 333 LEU A C 1
ATOM 2558 O O . LEU A 1 333 ? -2.766 26.047 10.336 1 86.69 333 LEU A O 1
ATOM 2562 N N . GLY A 1 334 ? -4.734 25.312 9.578 1 84.62 334 GLY A N 1
ATOM 2563 C CA . GLY A 1 334 ? -5.434 26.562 9.852 1 84.62 334 GLY A CA 1
ATOM 2564 C C . GLY A 1 334 ? -5.426 26.922 11.328 1 84.62 334 GLY A C 1
ATOM 2565 O O . GLY A 1 334 ? -5.055 28.047 11.688 1 84.62 334 GLY A O 1
ATOM 2566 N N . ARG A 1 335 ? -5.766 26.031 12.141 1 91.31 335 ARG A N 1
ATOM 2567 C CA . ARG A 1 335 ? -5.832 26.312 13.57 1 91.31 335 ARG A CA 1
ATOM 2568 C C . ARG A 1 335 ? -4.438 26.531 14.148 1 91.31 335 ARG A C 1
ATOM 2570 O O . ARG A 1 335 ? -4.262 27.328 15.07 1 91.31 335 ARG A O 1
ATOM 2577 N N . SER A 1 336 ? -3.461 25.828 13.609 1 93.94 336 SER A N 1
ATOM 2578 C CA . SER A 1 336 ? -2.092 26 14.078 1 93.94 336 SER A CA 1
ATOM 2579 C C . SER A 1 336 ? -1.543 27.375 13.711 1 93.94 336 SER A C 1
ATOM 2581 O O . SER A 1 336 ? -0.768 27.969 14.461 1 93.94 336 SER A O 1
ATOM 2583 N N . ALA A 1 337 ? -1.941 27.828 12.562 1 88.44 337 ALA A N 1
ATOM 2584 C CA . ALA A 1 337 ? -1.54 29.172 12.141 1 88.44 337 ALA A CA 1
ATOM 2585 C C . ALA A 1 337 ? -2.094 30.234 13.094 1 88.44 337 ALA A C 1
ATOM 2587 O O . ALA A 1 337 ? -1.387 31.172 13.469 1 88.44 337 ALA A O 1
ATOM 2588 N N . VAL A 1 338 ? -3.312 30.078 13.445 1 87.5 338 VAL A N 1
ATOM 2589 C CA . VAL A 1 338 ? -3.955 31 14.375 1 87.5 338 VAL A CA 1
ATOM 2590 C C . VAL A 1 338 ? -3.318 30.875 15.758 1 87.5 338 VAL A C 1
ATOM 2592 O O . VAL A 1 338 ? -3.105 31.875 16.438 1 87.5 338 VAL A O 1
ATOM 2595 N N . ASN A 1 339 ? -3.027 29.641 16.156 1 93.06 339 ASN A N 1
ATOM 2596 C CA . ASN A 1 339 ? -2.357 29.406 17.438 1 93.06 339 ASN A CA 1
ATOM 2597 C C . ASN A 1 339 ? -1.015 30.125 17.516 1 93.06 339 ASN A C 1
ATOM 2599 O O . ASN A 1 339 ? -0.7 30.75 18.516 1 93.06 339 ASN A O 1
ATOM 2603 N N . ASP A 1 340 ? -0.31 30.062 16.453 1 91.44 340 ASP A N 1
ATOM 2604 C CA . ASP A 1 340 ? 0.999 30.703 16.375 1 91.44 340 ASP A CA 1
ATOM 2605 C C . ASP A 1 340 ? 0.865 32.219 16.375 1 91.44 340 ASP A C 1
ATOM 2607 O O . ASP A 1 340 ? 1.578 32.906 17.109 1 91.44 340 ASP A O 1
ATOM 2611 N N . SER A 1 341 ? -0.038 32.719 15.578 1 86.06 341 SER A N 1
ATOM 2612 C CA . SER A 1 341 ? -0.214 34.156 15.438 1 86.06 341 SER A CA 1
ATOM 2613 C C . SER A 1 341 ? -0.764 34.781 16.719 1 86.06 341 SER A C 1
ATOM 2615 O O . SER A 1 341 ? -0.491 35.938 17.016 1 86.06 341 SER A O 1
ATOM 2617 N N . ALA A 1 342 ? -1.489 34 17.453 1 88.56 342 ALA A N 1
ATOM 2618 C CA . ALA A 1 342 ? -2.109 34.469 18.688 1 88.56 342 ALA A CA 1
ATOM 2619 C C . ALA A 1 342 ? -1.105 34.5 19.844 1 88.56 342 ALA A C 1
ATOM 2621 O O . ALA A 1 342 ? -1.389 35.031 20.906 1 88.56 342 ALA A O 1
ATOM 2622 N N . GLY A 1 343 ? 0.03 33.812 19.594 1 88.38 343 GLY A N 1
ATOM 2623 C CA . GLY A 1 343 ? 1.097 34 20.562 1 88.38 343 GLY A CA 1
ATOM 2624 C C . GLY A 1 343 ? 1.504 32.719 21.25 1 88.38 343 GLY A C 1
ATOM 2625 O O . GLY A 1 343 ? 2.236 32.719 22.234 1 88.38 343 GLY A O 1
ATOM 2626 N N . ALA A 1 344 ? 1.105 31.625 20.75 1 92.69 344 ALA A N 1
ATOM 2627 C CA . ALA A 1 344 ? 1.441 30.344 21.359 1 92.69 344 ALA A CA 1
ATOM 2628 C C . ALA A 1 344 ? 2.945 30.094 21.328 1 92.69 344 ALA A C 1
ATOM 2630 O O . ALA A 1 344 ? 3.576 30.234 20.266 1 92.69 344 ALA A O 1
ATOM 2631 N N . ARG A 1 345 ? 3.496 29.734 22.516 1 91.44 345 ARG A N 1
ATOM 2632 C CA . ARG A 1 345 ? 4.926 29.453 22.578 1 91.44 345 ARG A CA 1
ATOM 2633 C C . ARG A 1 345 ? 5.195 28.094 23.172 1 91.44 345 ARG A C 1
ATOM 2635 O O . ARG A 1 345 ? 6.289 27.531 23.016 1 91.44 345 ARG A O 1
ATOM 2642 N N . THR A 1 346 ? 4.195 27.609 23.797 1 91.75 346 THR A N 1
ATOM 2643 C CA . THR A 1 346 ? 4.324 26.281 24.375 1 91.75 346 THR A CA 1
ATOM 2644 C C . THR A 1 346 ? 3.037 25.484 24.203 1 91.75 346 THR A C 1
ATOM 2646 O O . THR A 1 346 ? 2.049 26 23.672 1 91.75 346 THR A O 1
ATOM 2649 N N . GLN A 1 347 ? 3.088 24.219 24.641 1 92.62 347 GLN A N 1
ATOM 2650 C CA . GLN A 1 347 ? 1.946 23.312 24.484 1 92.62 347 GLN A CA 1
ATOM 2651 C C . GLN A 1 347 ? 0.84 23.656 25.484 1 92.62 347 GLN A C 1
ATOM 2653 O O . GLN A 1 347 ? -0.267 23.125 25.391 1 92.62 347 GLN A O 1
ATOM 2658 N N . VAL A 1 348 ? 1.102 24.625 26.344 1 92.62 348 VAL A N 1
ATOM 2659 C CA . VAL A 1 348 ? 0.09 25.078 27.297 1 92.62 348 VAL A CA 1
ATOM 2660 C C . VAL A 1 348 ? -1.078 25.719 26.547 1 92.62 348 VAL A C 1
ATOM 2662 O O . VAL A 1 348 ? -2.223 25.656 27 1 92.62 348 VAL A O 1
ATOM 2665 N N . ALA A 1 349 ? -0.776 26.297 25.422 1 94 349 ALA A N 1
ATOM 2666 C CA . ALA A 1 349 ? -1.839 26.844 24.594 1 94 349 ALA A CA 1
ATOM 2667 C C . ALA A 1 349 ? -2.854 25.766 24.219 1 94 349 ALA A C 1
ATOM 2669 O O . ALA A 1 349 ? -4.062 25.984 24.297 1 94 349 ALA A O 1
ATOM 2670 N N . GLY A 1 350 ? -2.355 24.594 23.812 1 94.5 350 GLY A N 1
ATOM 2671 C CA . GLY A 1 350 ? -3.23 23.484 23.5 1 94.5 350 GLY A CA 1
ATOM 2672 C C . GLY A 1 350 ? -4.023 22.969 24.688 1 94.5 350 GLY A C 1
ATOM 2673 O O . GLY A 1 350 ? -5.199 22.625 24.547 1 94.5 350 GLY A O 1
ATOM 2674 N N . PHE A 1 351 ? -3.377 22.953 25.812 1 95.25 351 PHE A N 1
ATOM 2675 C CA . PHE A 1 351 ? -4.039 22.516 27.047 1 95.25 351 PHE A CA 1
ATOM 2676 C C . PHE A 1 351 ? -5.176 23.469 27.406 1 95.25 351 PHE A C 1
ATOM 2678 O O . PHE A 1 351 ? -6.266 23.031 27.766 1 95.25 351 PHE A O 1
ATOM 2685 N N . THR A 1 352 ? -4.906 24.734 27.312 1 95.5 352 THR A N 1
ATOM 2686 C CA . THR A 1 352 ? -5.914 25.75 27.594 1 95.5 352 THR A CA 1
ATOM 2687 C C . THR A 1 352 ? -7.105 25.609 26.656 1 95.5 352 THR A C 1
ATOM 2689 O O . THR A 1 352 ? -8.258 25.703 27.078 1 95.5 352 THR A O 1
ATOM 2692 N N . THR A 1 353 ? -6.809 25.391 25.391 1 96.69 353 THR A N 1
ATOM 2693 C CA . THR A 1 353 ? -7.879 25.156 24.422 1 96.69 353 THR A CA 1
ATOM 2694 C C . THR A 1 353 ? -8.742 23.969 24.828 1 96.69 353 THR A C 1
ATOM 2696 O O . THR A 1 353 ? -9.969 24.047 24.797 1 96.69 353 THR A O 1
ATOM 2699 N N . GLY A 1 354 ? -8.078 22.859 25.188 1 96.38 354 GLY A N 1
ATOM 2700 C CA . GLY A 1 354 ? -8.797 21.672 25.609 1 96.38 354 GLY A CA 1
ATOM 2701 C C . GLY A 1 354 ? -9.703 21.906 26.812 1 96.38 354 GLY A C 1
ATOM 2702 O O . GLY A 1 354 ? -10.828 21.406 26.844 1 96.38 354 GLY A O 1
ATOM 2703 N N . VAL A 1 355 ? -9.266 22.656 27.719 1 95.31 355 VAL A N 1
ATOM 2704 C CA . VAL A 1 355 ? -10.031 22.938 28.922 1 95.31 355 VAL A CA 1
ATOM 2705 C C . VAL A 1 355 ? -11.25 23.781 28.578 1 95.31 355 VAL A C 1
ATOM 2707 O O . VAL A 1 355 ? -12.344 23.562 29.109 1 95.31 355 VAL A O 1
ATOM 2710 N N . ILE A 1 356 ? -11.039 24.719 27.75 1 95.75 356 ILE A N 1
ATOM 2711 C CA . ILE A 1 356 ? -12.141 25.578 27.359 1 95.75 356 ILE A CA 1
ATOM 2712 C C . ILE A 1 356 ? -13.188 24.766 26.594 1 95.75 356 ILE A C 1
ATOM 2714 O O . ILE A 1 356 ? -14.391 24.969 26.797 1 95.75 356 ILE A O 1
ATOM 2718 N N . VAL A 1 357 ? -12.75 23.922 25.719 1 96.19 357 VAL A N 1
ATOM 2719 C CA . VAL A 1 357 ? -13.68 23.078 24.984 1 96.19 357 VAL A CA 1
ATOM 2720 C C . VAL A 1 357 ? -14.43 22.172 25.969 1 96.19 357 VAL A C 1
ATOM 2722 O O . VAL A 1 357 ? -15.625 21.922 25.797 1 96.19 357 VAL A O 1
ATOM 2725 N N . TYR A 1 358 ? -13.727 21.656 26.953 1 93.81 358 TYR A N 1
ATOM 2726 C CA . TYR A 1 358 ? -14.367 20.859 27.984 1 93.81 358 TYR A CA 1
ATOM 2727 C C . TYR A 1 358 ? -15.461 21.641 28.688 1 93.81 358 TYR A C 1
ATOM 2729 O O . TYR A 1 358 ? -16.578 21.141 28.859 1 93.81 358 TYR A O 1
ATOM 2737 N N . CYS A 1 359 ? -15.188 22.828 29.047 1 93 359 CYS A N 1
ATOM 2738 C CA . CYS A 1 359 ? -16.172 23.688 29.719 1 93 359 CYS A CA 1
ATOM 2739 C C . CYS A 1 359 ? -17.375 23.938 28.812 1 93 359 CYS A C 1
ATOM 2741 O O . CYS A 1 359 ? -18.516 23.969 29.266 1 93 359 CYS A O 1
ATOM 2743 N N . THR A 1 360 ? -17.031 24.125 27.609 1 91.06 360 THR A N 1
ATOM 2744 C CA . THR A 1 360 ? -18.109 24.359 26.656 1 91.06 360 THR A CA 1
ATOM 2745 C C . THR A 1 360 ? -19 23.125 26.531 1 91.06 360 THR A C 1
ATOM 2747 O O . THR A 1 360 ? -20.219 23.234 26.438 1 91.06 360 THR A O 1
ATOM 2750 N N . SER A 1 361 ? -18.438 21.953 26.516 1 90 361 SER A N 1
ATOM 2751 C CA . SER A 1 361 ? -19.188 20.719 26.375 1 90 361 SER A CA 1
ATOM 2752 C C . SER A 1 361 ? -20.109 20.484 27.578 1 90 361 SER A C 1
ATOM 2754 O O . SER A 1 361 ? -21.188 19.906 27.438 1 90 361 SER A O 1
ATOM 2756 N N . VAL A 1 362 ? -19.75 20.969 28.719 1 88.06 362 VAL A N 1
ATOM 2757 C CA . VAL A 1 362 ? -20.516 20.719 29.938 1 88.06 362 VAL A CA 1
ATOM 2758 C C . VAL A 1 362 ? -21.547 21.828 30.141 1 88.06 362 VAL A C 1
ATOM 2760 O O . VAL A 1 362 ? -22.719 21.547 30.453 1 88.06 362 VAL A O 1
ATOM 2763 N N . TRP A 1 363 ? -21.234 23.141 29.844 1 88.69 363 TRP A N 1
ATOM 2764 C CA . TRP A 1 363 ? -22.078 24.234 30.266 1 88.69 363 TRP A CA 1
ATOM 2765 C C . TRP A 1 363 ? -22.703 24.953 29.078 1 88.69 363 TRP A C 1
ATOM 2767 O O . TRP A 1 363 ? -23.812 25.469 29.172 1 88.69 363 TRP A O 1
ATOM 2777 N N . LEU A 1 364 ? -22.031 24.969 27.984 1 87.44 364 LEU A N 1
ATOM 2778 C CA . LEU A 1 364 ? -22.453 25.875 26.938 1 87.44 364 LEU A CA 1
ATOM 2779 C C . LEU A 1 364 ? -23.125 25.125 25.797 1 87.44 364 LEU A C 1
ATOM 2781 O O . LEU A 1 364 ? -23.781 25.734 24.953 1 87.44 364 LEU A O 1
ATOM 2785 N N . LEU A 1 365 ? -23.047 23.906 25.734 1 85.44 365 LEU A N 1
ATOM 2786 C CA . LEU A 1 365 ? -23.516 23.094 24.625 1 85.44 365 LEU A CA 1
ATOM 2787 C C . LEU A 1 365 ? -25 23.312 24.359 1 85.44 365 LEU A C 1
ATOM 2789 O O . LEU A 1 365 ? -25.438 23.422 23.219 1 85.44 365 LEU A O 1
ATOM 2793 N N . PRO A 1 366 ? -25.891 23.453 25.391 1 83.81 366 PRO A N 1
ATOM 2794 C CA . PRO A 1 366 ? -27.328 23.641 25.156 1 83.81 366 PRO A CA 1
ATOM 2795 C C . PRO A 1 366 ? -27.641 24.938 24.422 1 83.81 366 PRO A C 1
ATOM 2797 O O . PRO A 1 366 ? -28.672 25.047 23.75 1 83.81 366 PRO A O 1
ATOM 2800 N N . TYR A 1 367 ? -26.766 25.812 24.469 1 86.06 367 TYR A N 1
ATOM 2801 C CA . TYR A 1 367 ? -27 27.109 23.844 1 86.06 367 TYR A CA 1
ATOM 2802 C C . TYR A 1 367 ? -26.75 27.031 22.328 1 86.06 367 TYR A C 1
ATOM 2804 O O . TYR A 1 367 ? -27.109 27.969 21.609 1 86.06 367 TYR A O 1
ATOM 2812 N N . PHE A 1 368 ? -26.266 25.969 21.844 1 88.81 368 PHE A N 1
ATOM 2813 C CA . PHE A 1 368 ? -26 25.828 20.422 1 88.81 368 PHE A CA 1
ATOM 2814 C C . PHE A 1 368 ? -27.172 25.141 19.719 1 88.81 368 PHE A C 1
ATOM 2816 O O . PHE A 1 368 ? -27.078 24.844 18.531 1 88.81 368 PHE A O 1
ATOM 2823 N N . GLU A 1 369 ? -28.266 24.891 20.328 1 86.06 369 GLU A N 1
ATOM 2824 C CA . GLU A 1 369 ? -29.422 24.172 19.812 1 86.06 369 GLU A CA 1
ATOM 2825 C C . GLU A 1 369 ? -30 24.859 18.578 1 86.06 369 GLU A C 1
ATOM 2827 O O . GLU A 1 369 ? -30.391 24.188 17.625 1 86.06 369 GLU A O 1
ATOM 2832 N N . PHE A 1 370 ? -29.969 26.156 18.562 1 88.81 370 PHE A N 1
ATOM 2833 C CA . PHE A 1 370 ? -30.625 26.906 17.5 1 88.81 370 PHE A CA 1
ATOM 2834 C C . PHE A 1 370 ? -29.641 27.219 16.375 1 88.81 370 PHE A C 1
ATOM 2836 O O . PHE A 1 370 ? -29.938 28.016 15.492 1 88.81 370 PHE A O 1
ATOM 2843 N N . LEU A 1 371 ? -28.531 26.609 16.422 1 90.75 371 LEU A N 1
ATOM 2844 C CA . LEU A 1 371 ? -27.547 26.812 15.359 1 90.75 371 LEU A CA 1
ATOM 2845 C C . LEU A 1 371 ? -28.016 26.203 14.047 1 90.75 371 LEU A C 1
ATOM 2847 O O . LEU A 1 371 ? -28.266 25 13.969 1 90.75 371 LEU A O 1
ATOM 2851 N N . PRO A 1 372 ? -28.203 27.016 13.031 1 91.88 372 PRO A N 1
ATOM 2852 C CA . PRO A 1 372 ? -28.641 26.484 11.75 1 91.88 372 PRO A CA 1
ATOM 2853 C C . PRO A 1 372 ? -27.609 25.547 11.109 1 91.88 372 PRO A C 1
ATOM 2855 O O . PRO A 1 372 ? -26.422 25.859 11.102 1 91.88 372 PRO A O 1
ATOM 2858 N N . LYS A 1 373 ? -28.031 24.484 10.555 1 90.88 373 LYS A N 1
ATOM 2859 C CA . LYS A 1 373 ? -27.156 23.531 9.867 1 90.88 373 LYS A CA 1
ATOM 2860 C C . LYS A 1 373 ? -26.5 24.172 8.656 1 90.88 373 LYS A C 1
ATOM 2862 O O . LYS A 1 373 ? -25.375 23.812 8.297 1 90.88 373 LYS A O 1
ATOM 2867 N N . ALA A 1 374 ? -27.156 25.125 8.078 1 92.75 374 ALA A N 1
ATOM 2868 C CA . ALA A 1 374 ? -26.609 25.859 6.938 1 92.75 374 ALA A CA 1
ATOM 2869 C C . ALA A 1 374 ? -25.328 26.594 7.312 1 92.75 374 ALA A C 1
ATOM 2871 O O . ALA A 1 374 ? -24.406 26.688 6.508 1 92.75 374 ALA A O 1
ATOM 2872 N N . VAL A 1 375 ? -25.328 27.109 8.5 1 93.94 375 VAL A N 1
ATOM 2873 C CA . VAL A 1 375 ? -24.156 27.828 8.977 1 93.94 375 VAL A CA 1
ATOM 2874 C C . VAL A 1 375 ? -23 26.844 9.18 1 93.94 375 VAL A C 1
ATOM 2876 O O . VAL A 1 375 ? -21.859 27.141 8.828 1 93.94 375 VAL A O 1
ATOM 2879 N N . CYS A 1 376 ? -23.297 25.688 9.695 1 90.25 376 CYS A N 1
ATOM 2880 C CA . CYS A 1 376 ? -22.297 24.641 9.867 1 90.25 376 CYS A CA 1
ATOM 2881 C C . CYS A 1 376 ? -21.703 24.234 8.531 1 90.25 376 CYS A C 1
ATOM 2883 O O . CYS A 1 376 ? -20.469 24.125 8.406 1 90.25 376 CYS A O 1
ATOM 2885 N N . SER A 1 377 ? -22.516 24.062 7.598 1 92.31 377 SER A N 1
ATOM 2886 C CA . SER A 1 377 ? -22.047 23.672 6.266 1 92.31 377 SER A CA 1
ATOM 2887 C C . SER A 1 377 ? -21.219 24.781 5.625 1 92.31 377 SER A C 1
ATOM 2889 O O . SER A 1 377 ? -20.281 24.5 4.879 1 92.31 377 SER A O 1
ATOM 2891 N N . SER A 1 378 ? -21.609 26.016 5.887 1 95 378 SER A N 1
ATOM 2892 C CA . SER A 1 378 ? -20.844 27.141 5.363 1 95 378 SER A CA 1
ATOM 2893 C C . SER A 1 378 ? -19.438 27.172 5.934 1 95 378 SER A C 1
ATOM 2895 O O . SER A 1 378 ? -18.484 27.469 5.215 1 95 378 SER A O 1
ATOM 2897 N N . ILE A 1 379 ? -19.359 26.875 7.18 1 91.75 379 ILE A N 1
ATOM 2898 C CA . ILE A 1 379 ? -18.062 26.812 7.836 1 91.75 379 ILE A CA 1
ATOM 2899 C C . ILE A 1 379 ? -17.203 25.75 7.172 1 91.75 379 ILE A C 1
ATOM 2901 O O . ILE A 1 379 ? -16.016 25.969 6.902 1 91.75 379 ILE A O 1
ATOM 2905 N N . ILE A 1 380 ? -17.75 24.641 6.824 1 90.81 380 ILE A N 1
ATOM 2906 C CA . ILE A 1 380 ? -17.047 23.5 6.227 1 90.81 380 ILE A CA 1
ATOM 2907 C C . ILE A 1 380 ? -16.578 23.875 4.82 1 90.81 380 ILE A C 1
ATOM 2909 O O . ILE A 1 380 ? -15.453 23.547 4.43 1 90.81 380 ILE A O 1
ATOM 2913 N N . VAL A 1 381 ? -17.453 24.516 4.105 1 93.25 381 VAL A N 1
ATOM 2914 C CA . VAL A 1 381 ? -17.125 24.875 2.73 1 93.25 381 VAL A CA 1
ATOM 2915 C C . VAL A 1 381 ? -15.945 25.844 2.717 1 93.25 381 VAL A C 1
ATOM 2917 O O . VAL A 1 381 ? -15.047 25.703 1.885 1 93.25 381 VAL A O 1
ATOM 2920 N N . VAL A 1 382 ? -15.969 26.812 3.613 1 91.94 382 VAL A N 1
ATOM 2921 C CA . VAL A 1 382 ? -14.867 27.766 3.676 1 91.94 382 VAL A CA 1
ATOM 2922 C C . VAL A 1 382 ? -13.586 27.047 4.09 1 91.94 382 VAL A C 1
ATOM 2924 O O . VAL A 1 382 ? -12.5 27.359 3.588 1 91.94 382 VAL A O 1
ATOM 2927 N N . ALA A 1 383 ? -13.703 26.125 4.977 1 86.75 383 ALA A N 1
ATOM 2928 C CA . ALA A 1 383 ? -12.547 25.312 5.371 1 86.75 383 ALA A CA 1
ATOM 2929 C C . ALA A 1 383 ? -12.023 24.5 4.191 1 86.75 383 ALA A C 1
ATOM 2931 O O . ALA A 1 383 ? -10.812 24.344 4.027 1 86.75 383 ALA A O 1
ATOM 2932 N N . ALA A 1 384 ? -12.906 23.938 3.436 1 88.94 384 ALA A N 1
ATOM 2933 C CA . ALA A 1 384 ? -12.547 23.156 2.256 1 88.94 384 ALA A CA 1
ATOM 2934 C C . ALA A 1 384 ? -11.852 24.031 1.213 1 88.94 384 ALA A C 1
ATOM 2936 O O . ALA A 1 384 ? -10.93 23.578 0.529 1 88.94 384 ALA A O 1
ATOM 2937 N N . LEU A 1 385 ? -12.281 25.25 1.086 1 89.19 385 LEU A N 1
ATOM 2938 C CA . LEU A 1 385 ? -11.695 26.188 0.126 1 89.19 385 LEU A CA 1
ATOM 2939 C C . LEU A 1 385 ? -10.242 26.484 0.473 1 89.19 385 LEU A C 1
ATOM 2941 O O . LEU A 1 385 ? -9.422 26.734 -0.417 1 89.19 385 LEU A O 1
ATOM 2945 N N . LYS A 1 386 ? -9.938 26.391 1.684 1 84.5 386 LYS A N 1
ATOM 2946 C CA . LYS A 1 386 ? -8.57 26.641 2.127 1 84.5 386 LYS A CA 1
ATOM 2947 C C . LYS A 1 386 ? -7.648 25.5 1.714 1 84.5 386 LYS A C 1
ATOM 2949 O O . LYS A 1 386 ? -6.434 25.688 1.61 1 84.5 386 LYS A O 1
ATOM 2954 N N . LEU A 1 387 ? -8.195 24.375 1.528 1 83.25 387 LEU A N 1
ATOM 2955 C CA . LEU A 1 387 ? -7.41 23.203 1.132 1 83.25 387 LEU A CA 1
ATOM 2956 C C . LEU A 1 387 ? -6.984 23.312 -0.329 1 83.25 387 LEU A C 1
ATOM 2958 O O . LEU A 1 387 ? -6.055 22.625 -0.759 1 83.25 387 LEU A O 1
ATOM 2962 N N . VAL A 1 388 ? -7.637 24.172 -1.067 1 85.69 388 VAL A N 1
ATOM 2963 C CA . VAL A 1 388 ? -7.344 24.344 -2.488 1 85.69 388 VAL A CA 1
ATOM 2964 C C . VAL A 1 388 ? -6.117 25.219 -2.666 1 85.69 388 VAL A C 1
ATOM 2966 O O . VAL A 1 388 ? -6.203 26.453 -2.535 1 85.69 388 VAL A O 1
ATOM 2969 N N . GLU A 1 389 ? -4.941 24.609 -2.641 1 79.19 389 GLU A N 1
ATOM 2970 C CA . GLU A 1 389 ? -3.695 25.344 -2.885 1 79.19 389 GLU A CA 1
ATOM 2971 C C . GLU A 1 389 ? -3.25 25.188 -4.336 1 79.19 389 GLU A C 1
ATOM 2973 O O . GLU A 1 389 ? -2.986 24.078 -4.805 1 79.19 389 GLU A O 1
ATOM 2978 N N . VAL A 1 390 ? -3.094 26.25 -5.02 1 81.75 390 VAL A N 1
ATOM 2979 C CA . VAL A 1 390 ? -2.795 26.219 -6.449 1 81.75 390 VAL A CA 1
ATOM 2980 C C . VAL A 1 390 ? -1.291 26.375 -6.664 1 81.75 390 VAL A C 1
ATOM 2982 O O . VAL A 1 390 ? -0.788 26.125 -7.762 1 81.75 390 VAL A O 1
ATOM 2985 N N . GLU A 1 391 ? -0.551 26.641 -5.59 1 81.56 391 GLU A N 1
ATOM 2986 C CA . GLU A 1 391 ? 0.879 26.891 -5.746 1 81.56 391 GLU A CA 1
ATOM 2987 C C . GLU A 1 391 ? 1.598 25.641 -6.277 1 81.56 391 GLU A C 1
ATOM 2989 O O . GLU A 1 391 ? 2.434 25.75 -7.176 1 81.56 391 GLU A O 1
ATOM 2994 N N . ASP A 1 392 ? 1.29 24.531 -5.719 1 81.38 392 ASP A N 1
ATOM 2995 C CA . ASP A 1 392 ? 1.938 23.297 -6.148 1 81.38 392 ASP A CA 1
ATOM 2996 C C . ASP A 1 392 ? 1.595 22.969 -7.598 1 81.38 392 ASP A C 1
ATOM 2998 O O . ASP A 1 392 ? 2.438 22.469 -8.344 1 81.38 392 ASP A O 1
ATOM 3002 N N . ILE A 1 393 ? 0.373 23.281 -7.965 1 86.25 393 ILE A N 1
ATOM 3003 C CA . ILE A 1 393 ? -0.063 23 -9.328 1 86.25 393 ILE A CA 1
ATOM 3004 C C . ILE A 1 393 ? 0.672 23.922 -10.305 1 86.25 393 ILE A C 1
ATOM 3006 O O . ILE A 1 393 ? 1.097 23.484 -11.375 1 86.25 393 ILE A O 1
ATOM 3010 N N . GLU A 1 394 ? 0.794 25.172 -9.875 1 87.62 394 GLU A N 1
ATOM 3011 C CA . GLU A 1 394 ? 1.523 26.141 -10.703 1 87.62 394 GLU A CA 1
ATOM 3012 C C . GLU A 1 394 ? 2.98 25.719 -10.875 1 87.62 394 GLU A C 1
ATOM 3014 O O . GLU A 1 394 ? 3.559 25.906 -11.953 1 87.62 394 GLU A O 1
ATOM 3019 N N . PHE A 1 395 ? 3.484 25.25 -9.812 1 85.62 395 PHE A N 1
ATOM 3020 C CA . PHE A 1 395 ? 4.875 24.812 -9.867 1 85.62 395 PHE A CA 1
ATOM 3021 C C . PHE A 1 395 ? 5.039 23.641 -10.828 1 85.62 395 PHE A C 1
ATOM 3023 O O . PHE A 1 395 ? 6.012 23.578 -11.586 1 85.62 395 PHE A O 1
ATOM 3030 N N . ILE A 1 396 ? 4.16 22.719 -10.852 1 85.44 396 ILE A N 1
ATOM 3031 C CA . ILE A 1 396 ? 4.207 21.562 -11.734 1 85.44 396 ILE A CA 1
ATOM 3032 C C . ILE A 1 396 ? 4.109 22.016 -13.188 1 85.44 396 ILE A C 1
ATOM 3034 O O . ILE A 1 396 ? 4.828 21.5 -14.047 1 85.44 396 ILE A O 1
ATOM 3038 N N . PHE A 1 397 ? 3.25 23.031 -13.414 1 86.44 397 PHE A N 1
ATOM 3039 C CA . PHE A 1 397 ? 3.072 23.547 -14.766 1 86.44 397 PHE A CA 1
ATOM 3040 C C . PHE A 1 397 ? 4.297 24.328 -15.211 1 86.44 397 PHE A C 1
ATOM 3042 O O . PHE A 1 397 ? 4.715 24.25 -16.375 1 86.44 397 PHE A O 1
ATOM 3049 N N . ARG A 1 398 ? 4.855 25.047 -14.281 1 85.12 398 ARG A N 1
ATOM 3050 C CA . ARG A 1 398 ? 6.039 25.844 -14.578 1 85.12 398 ARG A CA 1
ATOM 3051 C C . ARG A 1 398 ? 7.219 24.953 -14.953 1 85.12 398 ARG A C 1
ATOM 3053 O O . ARG A 1 398 ? 7.996 25.297 -15.852 1 85.12 398 ARG A O 1
ATOM 3060 N N . LEU A 1 399 ? 7.352 23.828 -14.328 1 86.69 399 LEU A N 1
ATOM 3061 C CA . LEU A 1 399 ? 8.469 22.922 -14.562 1 86.69 399 LEU A CA 1
ATOM 3062 C C . LEU A 1 399 ? 8.164 21.969 -15.703 1 86.69 399 LEU A C 1
ATOM 3064 O O . LEU A 1 399 ? 9.016 21.172 -16.094 1 86.69 399 LEU A O 1
ATOM 3068 N N . HIS A 1 400 ? 6.977 22.062 -16.281 1 85.5 400 HIS A N 1
ATOM 3069 C CA . HIS A 1 400 ? 6.539 21.172 -17.344 1 85.5 400 HIS A CA 1
ATOM 3070 C C . HIS A 1 400 ? 6.695 19.719 -16.938 1 85.5 400 HIS A C 1
ATOM 3072 O O . HIS A 1 400 ? 7.191 18.891 -17.703 1 85.5 400 HIS A O 1
ATOM 3078 N N . ALA A 1 401 ? 6.434 19.484 -15.641 1 87.75 401 ALA A N 1
ATOM 3079 C CA . ALA A 1 401 ? 6.527 18.125 -15.125 1 87.75 401 ALA A CA 1
ATOM 3080 C C . ALA A 1 401 ? 5.25 17.344 -15.414 1 87.75 401 ALA A C 1
ATOM 3082 O O . ALA A 1 401 ? 4.441 17.109 -14.508 1 87.75 401 ALA A O 1
ATOM 3083 N N . TRP A 1 402 ? 5.141 16.766 -16.531 1 86 402 TRP A N 1
ATOM 3084 C CA . TRP A 1 402 ? 3.922 16.125 -17 1 86 402 TRP A CA 1
ATOM 3085 C C . TRP A 1 402 ? 3.68 14.797 -16.281 1 86 402 TRP A C 1
ATOM 3087 O O . TRP A 1 402 ? 2.533 14.375 -16.109 1 86 402 TRP A O 1
ATOM 3097 N N . GLY A 1 403 ? 4.75 14.125 -15.875 1 85.25 403 GLY A N 1
ATOM 3098 C CA . GLY A 1 403 ? 4.586 12.93 -15.062 1 85.25 403 GLY A CA 1
ATOM 3099 C C . GLY A 1 403 ? 3.881 13.188 -13.75 1 85.25 403 GLY A C 1
ATOM 3100 O O . GLY A 1 403 ? 2.982 12.445 -13.359 1 85.25 403 GLY A O 1
ATOM 3101 N N . ASP A 1 404 ? 4.238 14.258 -13.172 1 88.25 404 ASP A N 1
ATOM 3102 C CA . ASP A 1 404 ? 3.633 14.641 -11.898 1 88.25 404 ASP A CA 1
ATOM 3103 C C . ASP A 1 404 ? 2.189 15.094 -12.086 1 88.25 404 ASP A C 1
ATOM 3105 O O . ASP A 1 404 ? 1.338 14.859 -11.227 1 88.25 404 ASP A O 1
ATOM 3109 N N . LEU A 1 405 ? 1.949 15.75 -13.211 1 91.06 405 LEU A N 1
ATOM 3110 C CA . LEU A 1 405 ? 0.581 16.156 -13.508 1 91.06 405 LEU A CA 1
ATOM 3111 C C . LEU A 1 405 ? -0.315 14.938 -13.711 1 91.06 405 LEU A C 1
ATOM 3113 O O . LEU A 1 405 ? -1.473 14.938 -13.281 1 91.06 405 LEU A O 1
ATOM 3117 N N . GLY A 1 406 ? 0.234 13.969 -14.398 1 90.81 406 GLY A N 1
ATOM 3118 C CA . GLY A 1 406 ? -0.512 12.734 -14.562 1 90.81 406 GLY A CA 1
ATOM 3119 C C . GLY A 1 406 ? -0.86 12.062 -13.25 1 90.81 406 GLY A C 1
ATOM 3120 O O . GLY A 1 406 ? -1.966 11.539 -13.086 1 90.81 406 GLY A O 1
ATOM 3121 N N . LEU A 1 407 ? 0.058 12.055 -12.359 1 90.75 407 LEU A N 1
ATOM 3122 C CA . LEU A 1 407 ? -0.173 11.477 -11.039 1 90.75 407 LEU A CA 1
ATOM 3123 C C . LEU A 1 407 ? -1.224 12.266 -10.273 1 90.75 407 LEU A C 1
ATOM 3125 O O . LEU A 1 407 ? -2.074 11.688 -9.594 1 90.75 407 LEU A O 1
ATOM 3129 N N . LEU A 1 408 ? -1.109 13.609 -10.375 1 93.31 408 LEU A N 1
ATOM 3130 C CA . LEU A 1 408 ? -2.094 14.477 -9.734 1 93.31 408 LEU A CA 1
ATOM 3131 C C . LEU A 1 408 ? -3.492 14.195 -10.281 1 93.31 408 LEU A C 1
ATOM 3133 O O . LEU A 1 408 ? -4.445 14.062 -9.508 1 93.31 408 LEU A O 1
ATOM 3137 N N . LEU A 1 409 ? -3.613 14.047 -11.57 1 94.5 409 LEU A N 1
ATOM 3138 C CA . LEU A 1 409 ? -4.902 13.812 -12.211 1 94.5 409 LEU A CA 1
ATOM 3139 C C . LEU A 1 409 ? -5.426 12.422 -11.883 1 94.5 409 LEU A C 1
ATOM 3141 O O . LEU A 1 409 ? -6.637 12.219 -11.766 1 94.5 409 LEU A O 1
ATOM 3145 N N . LEU A 1 410 ? -4.547 11.523 -11.758 1 91.94 410 LEU A N 1
ATOM 3146 C CA . LEU A 1 410 ? -4.938 10.156 -11.422 1 91.94 410 LEU A CA 1
ATOM 3147 C C . LEU A 1 410 ? -5.688 10.117 -10.094 1 91.94 410 LEU A C 1
ATOM 3149 O O . LEU A 1 410 ? -6.77 9.531 -10 1 91.94 410 LEU A O 1
ATOM 3153 N N . THR A 1 411 ? -5.094 10.688 -9.094 1 93.06 411 THR A N 1
ATOM 3154 C CA . THR A 1 411 ? -5.73 10.672 -7.781 1 93.06 411 THR A CA 1
ATOM 3155 C C . THR A 1 411 ? -6.957 11.578 -7.766 1 93.06 411 THR A C 1
ATOM 3157 O O . THR A 1 411 ? -7.961 11.266 -7.129 1 93.06 411 THR A O 1
ATOM 3160 N N . PHE A 1 412 ? -6.863 12.727 -8.469 1 94.38 412 PHE A N 1
ATOM 3161 C CA . PHE A 1 412 ? -7.992 13.648 -8.539 1 94.38 412 PHE A CA 1
ATOM 3162 C C . PHE A 1 412 ? -9.203 12.977 -9.18 1 94.38 412 PHE A C 1
ATOM 3164 O O . PHE A 1 412 ? -10.297 12.977 -8.609 1 94.38 412 PHE A O 1
ATOM 3171 N N . CYS A 1 413 ? -9.023 12.328 -10.289 1 93.75 413 CYS A N 1
ATOM 3172 C CA . CYS A 1 413 ? -10.109 11.711 -11.039 1 93.75 413 CYS A CA 1
ATOM 3173 C C . CYS A 1 413 ? -10.641 10.477 -10.312 1 93.75 413 CYS A C 1
ATOM 3175 O O . CYS A 1 413 ? -11.852 10.25 -10.273 1 93.75 413 CYS A O 1
ATOM 3177 N N . SER A 1 414 ? -9.805 9.68 -9.789 1 89.75 414 SER A N 1
ATOM 3178 C CA . SER A 1 414 ? -10.25 8.484 -9.086 1 89.75 414 SER A CA 1
ATOM 3179 C C . SER A 1 414 ? -11.078 8.852 -7.855 1 89.75 414 SER A C 1
ATOM 3181 O O . SER A 1 414 ? -12.039 8.156 -7.523 1 89.75 414 SER A O 1
ATOM 3183 N N . THR A 1 415 ? -10.703 9.945 -7.203 1 89.69 415 THR A N 1
ATOM 3184 C CA . THR A 1 415 ? -11.43 10.383 -6.016 1 89.69 415 THR A CA 1
ATOM 3185 C C . THR A 1 415 ? -12.805 10.938 -6.391 1 89.69 415 THR A C 1
ATOM 3187 O O . THR A 1 415 ? -13.805 10.602 -5.758 1 89.69 415 THR A O 1
ATOM 3190 N N . ILE A 1 416 ? -12.875 11.695 -7.457 1 89.19 416 ILE A N 1
ATOM 3191 C CA . ILE A 1 416 ? -14.102 12.383 -7.84 1 89.19 416 ILE A CA 1
ATOM 3192 C C . ILE A 1 416 ? -15.047 11.406 -8.531 1 89.19 416 ILE A C 1
ATOM 3194 O O . ILE A 1 416 ? -16.266 11.438 -8.312 1 89.19 416 ILE A O 1
ATOM 3198 N N . PHE A 1 417 ? -14.531 10.453 -9.289 1 85.69 417 PHE A N 1
ATOM 3199 C CA . PHE A 1 417 ? -15.375 9.625 -10.141 1 85.69 417 PHE A CA 1
ATOM 3200 C C . PHE A 1 417 ? -15.68 8.289 -9.461 1 85.69 417 PHE A C 1
ATOM 3202 O O . PHE A 1 417 ? -16.703 7.664 -9.75 1 85.69 417 PHE A O 1
ATOM 3209 N N . VAL A 1 418 ? -14.82 7.895 -8.625 1 83.38 418 VAL A N 1
ATOM 3210 C CA . VAL A 1 418 ? -15.031 6.594 -7.996 1 83.38 418 VAL A CA 1
ATOM 3211 C C . VAL A 1 418 ? -15.398 6.781 -6.527 1 83.38 418 VAL A C 1
ATOM 3213 O O . VAL A 1 418 ? -16.578 6.727 -6.164 1 83.38 418 VAL A O 1
ATOM 3216 N N . SER A 1 419 ? -14.445 7.113 -5.727 1 83.81 419 SER A N 1
ATOM 3217 C CA . SER A 1 419 ? -14.703 7.34 -4.309 1 83.81 419 SER A CA 1
ATOM 3218 C C . SER A 1 419 ? -13.469 7.891 -3.602 1 83.81 419 SER A C 1
ATOM 3220 O O . SER A 1 419 ? -12.352 7.777 -4.113 1 83.81 419 SER A O 1
ATOM 3222 N N . ILE A 1 420 ? -13.688 8.453 -2.461 1 84.38 420 ILE A N 1
ATOM 3223 C CA . ILE A 1 420 ? -12.617 9.008 -1.64 1 84.38 420 ILE A CA 1
ATOM 3224 C C . ILE A 1 420 ? -11.688 7.887 -1.176 1 84.38 420 ILE A C 1
ATOM 3226 O O . ILE A 1 420 ? -10.477 8.078 -1.081 1 84.38 420 ILE A O 1
ATOM 3230 N N . GLU A 1 421 ? -12.266 6.742 -0.91 1 82.38 421 GLU A N 1
ATOM 3231 C CA . GLU A 1 421 ? -11.477 5.602 -0.436 1 82.38 421 GLU A CA 1
ATOM 3232 C C . GLU A 1 421 ? -10.484 5.141 -1.493 1 82.38 421 GLU A C 1
ATOM 3234 O O . GLU A 1 421 ? -9.305 4.918 -1.19 1 82.38 421 GLU A O 1
ATOM 3239 N N . VAL A 1 422 ? -10.984 5.047 -2.701 1 84.25 422 VAL A N 1
ATOM 3240 C CA . VAL A 1 422 ? -10.125 4.609 -3.797 1 84.25 422 VAL A CA 1
ATOM 3241 C C . VAL A 1 422 ? -9.039 5.656 -4.051 1 84.25 422 VAL A C 1
ATOM 3243 O O . VAL A 1 422 ? -7.883 5.309 -4.305 1 84.25 422 VAL A O 1
ATOM 3246 N N . GLY A 1 423 ? -9.477 6.898 -4.012 1 88.56 423 GLY A N 1
ATOM 3247 C CA . GLY A 1 423 ? -8.508 7.965 -4.188 1 88.56 423 GLY A CA 1
ATOM 3248 C C . GLY A 1 423 ? -7.383 7.922 -3.17 1 88.56 423 GLY A C 1
ATOM 3249 O O . GLY A 1 423 ? -6.219 8.117 -3.518 1 88.56 423 GLY A O 1
ATOM 3250 N N . THR A 1 424 ? -7.738 7.664 -1.949 1 88.44 424 THR A N 1
ATOM 3251 C CA . THR A 1 424 ? -6.742 7.598 -0.886 1 88.44 424 THR A CA 1
ATOM 3252 C C . THR A 1 424 ? -5.816 6.402 -1.09 1 88.44 424 THR A C 1
ATOM 3254 O O . THR A 1 424 ? -4.602 6.512 -0.901 1 88.44 424 THR A O 1
ATOM 3257 N N . LEU A 1 425 ? -6.395 5.32 -1.439 1 86.31 425 LEU A N 1
ATOM 3258 C CA . LEU A 1 425 ? -5.617 4.109 -1.675 1 86.31 425 LEU A CA 1
ATOM 3259 C C . LEU A 1 425 ? -4.594 4.328 -2.783 1 86.31 425 LEU A C 1
ATOM 3261 O O . LEU A 1 425 ? -3.436 3.928 -2.652 1 86.31 425 LEU A O 1
ATOM 3265 N N . ILE A 1 426 ? -5.023 4.934 -3.807 1 87.5 426 ILE A N 1
ATOM 3266 C CA . ILE A 1 426 ? -4.145 5.191 -4.945 1 87.5 426 ILE A CA 1
ATOM 3267 C C . ILE A 1 426 ? -3.061 6.191 -4.543 1 87.5 426 ILE A C 1
ATOM 3269 O O . ILE A 1 426 ? -1.891 6.02 -4.891 1 87.5 426 ILE A O 1
ATOM 3273 N N . SER A 1 427 ? -3.482 7.191 -3.842 1 89.38 427 SER A N 1
ATOM 3274 C CA . SER A 1 427 ? -2.527 8.211 -3.428 1 89.38 427 SER A CA 1
ATOM 3275 C C . SER A 1 427 ? -1.415 7.621 -2.572 1 89.38 427 SER A C 1
ATOM 3277 O O . SER A 1 427 ? -0.232 7.832 -2.85 1 89.38 427 SER A O 1
ATOM 3279 N N . VAL A 1 428 ? -1.75 6.832 -1.626 1 86.81 428 VAL A N 1
ATOM 3280 C CA . VAL A 1 428 ? -0.78 6.242 -0.707 1 86.81 428 VAL A CA 1
ATOM 3281 C C . VAL A 1 428 ? -0.052 5.09 -1.392 1 86.81 428 VAL A C 1
ATOM 3283 O O . VAL A 1 428 ? 1.179 5.012 -1.353 1 86.81 428 VAL A O 1
ATOM 3286 N N . GLY A 1 429 ? -0.789 4.23 -2.033 1 86.94 429 GLY A N 1
ATOM 3287 C CA . GLY A 1 429 ? -0.231 3.047 -2.662 1 86.94 429 GLY A CA 1
ATOM 3288 C C . GLY A 1 429 ? 0.755 3.367 -3.77 1 86.94 429 GLY A C 1
ATOM 3289 O O . GLY A 1 429 ? 1.856 2.814 -3.807 1 86.94 429 GLY A O 1
ATOM 3290 N N . VAL A 1 430 ? 0.366 4.254 -4.664 1 87 430 VAL A N 1
ATOM 3291 C CA . VAL A 1 430 ? 1.222 4.605 -5.793 1 87 430 VAL A CA 1
ATOM 3292 C C . VAL A 1 430 ? 2.445 5.371 -5.297 1 87 430 VAL A C 1
ATOM 3294 O O . VAL A 1 430 ? 3.541 5.227 -5.848 1 87 430 VAL A O 1
ATOM 3297 N N . SER A 1 431 ? 2.258 6.195 -4.246 1 88.12 431 SER A N 1
ATOM 3298 C CA . SER A 1 431 ? 3.404 6.887 -3.668 1 88.12 431 SER A CA 1
ATOM 3299 C C . SER A 1 431 ? 4.457 5.898 -3.178 1 88.12 431 SER A C 1
ATOM 3301 O O . SER A 1 431 ? 5.648 6.062 -3.455 1 88.12 431 SER A O 1
ATOM 3303 N N . LEU A 1 432 ? 4 4.914 -2.49 1 84 432 LEU A N 1
ATOM 3304 C CA . LEU A 1 432 ? 4.91 3.902 -1.965 1 84 432 LEU A CA 1
ATOM 3305 C C . LEU A 1 432 ? 5.578 3.131 -3.1 1 84 432 LEU A C 1
ATOM 3307 O O . LEU A 1 432 ? 6.777 2.846 -3.041 1 84 432 LEU A O 1
ATOM 3311 N N . LEU A 1 433 ? 4.801 2.826 -4.102 1 83.06 433 LEU A N 1
ATOM 3312 C CA . LEU A 1 433 ? 5.312 2.07 -5.238 1 83.06 433 LEU A CA 1
ATOM 3313 C C . LEU A 1 433 ? 6.379 2.867 -5.988 1 83.06 433 LEU A C 1
ATOM 3315 O O . LEU A 1 433 ? 7.363 2.301 -6.461 1 83.06 433 LEU A O 1
ATOM 3319 N N . LEU A 1 434 ? 6.16 4.148 -6.074 1 81.81 434 LEU A N 1
ATOM 3320 C CA . LEU A 1 434 ? 7.113 5 -6.777 1 81.81 434 LEU A CA 1
ATOM 3321 C C . LEU A 1 434 ? 8.43 5.102 -6.012 1 81.81 434 LEU A C 1
ATOM 3323 O O . LEU A 1 434 ? 9.5 5.145 -6.617 1 81.81 434 LEU A O 1
ATOM 3327 N N . VAL A 1 435 ? 8.336 5.176 -4.738 1 79.94 435 VAL A N 1
ATOM 3328 C CA . VAL A 1 435 ? 9.539 5.219 -3.924 1 79.94 435 VAL A CA 1
ATOM 3329 C C . VAL A 1 435 ? 10.328 3.924 -4.102 1 79.94 435 VAL A C 1
ATOM 3331 O O . VAL A 1 435 ? 11.555 3.949 -4.238 1 79.94 435 VAL A O 1
ATOM 3334 N N . VAL A 1 436 ? 9.633 2.844 -4.105 1 78.12 436 VAL A N 1
ATOM 3335 C CA . VAL A 1 436 ? 10.273 1.543 -4.262 1 78.12 436 VAL A CA 1
ATOM 3336 C C . VAL A 1 436 ? 10.898 1.439 -5.648 1 78.12 436 VAL A C 1
ATOM 3338 O O . VAL A 1 436 ? 12 0.895 -5.805 1 78.12 436 VAL A O 1
ATOM 3341 N N . LYS A 1 437 ? 10.188 1.907 -6.625 1 77.31 437 LYS A N 1
ATOM 3342 C CA . LYS A 1 437 ? 10.664 1.868 -8 1 77.31 437 LYS A CA 1
ATOM 3343 C C . LYS A 1 437 ? 11.984 2.619 -8.148 1 77.31 437 LYS A C 1
ATOM 3345 O O . LYS A 1 437 ? 12.891 2.17 -8.852 1 77.31 437 LYS A O 1
ATOM 3350 N N . HIS A 1 438 ? 12.109 3.713 -7.438 1 72.69 438 HIS A N 1
ATOM 3351 C CA . HIS A 1 438 ? 13.289 4.562 -7.57 1 72.69 438 HIS A CA 1
ATOM 3352 C C . HIS A 1 438 ? 14.445 4.039 -6.719 1 72.69 438 HIS A C 1
ATOM 3354 O O . HIS A 1 438 ? 15.609 4.336 -7 1 72.69 438 HIS A O 1
ATOM 3360 N N . THR A 1 439 ? 14.078 3.23 -5.738 1 65.81 439 THR A N 1
ATOM 3361 C CA . THR A 1 439 ? 15.109 2.861 -4.777 1 65.81 439 THR A CA 1
ATOM 3362 C C . THR A 1 439 ? 15.602 1.438 -5.027 1 65.81 439 THR A C 1
ATOM 3364 O O . THR A 1 439 ? 16.703 1.072 -4.613 1 65.81 439 THR A O 1
ATOM 3367 N N . THR A 1 440 ? 14.859 0.489 -5.555 1 61.22 440 THR A N 1
ATOM 3368 C CA . THR A 1 440 ? 15.188 -0.932 -5.594 1 61.22 440 THR A CA 1
ATOM 3369 C C . THR A 1 440 ? 16.328 -1.194 -6.566 1 61.22 440 THR A C 1
ATOM 3371 O O . THR A 1 440 ? 16.797 -2.326 -6.691 1 61.22 440 THR A O 1
ATOM 3374 N N . GLN A 1 441 ? 16.922 -0.315 -7.039 1 60.28 441 GLN A N 1
ATOM 3375 C CA . GLN A 1 441 ? 18.047 -0.702 -7.875 1 60.28 441 GLN A CA 1
ATOM 3376 C C . GLN A 1 441 ? 19.312 -0.864 -7.043 1 60.28 441 GLN A C 1
ATOM 3378 O O . GLN A 1 441 ? 19.844 0.113 -6.504 1 60.28 441 GLN A O 1
ATOM 3383 N N . THR A 1 442 ? 19.469 -2.225 -6.613 1 57.53 442 THR A N 1
ATOM 3384 C CA . THR A 1 442 ? 20.672 -2.555 -5.867 1 57.53 442 THR A CA 1
ATOM 3385 C C . THR A 1 442 ? 21.906 -1.992 -6.559 1 57.53 442 THR A C 1
ATOM 3387 O O . THR A 1 442 ? 22.062 -2.133 -7.773 1 57.53 442 THR A O 1
ATOM 3390 N N . ARG A 1 443 ? 22.625 -1.311 -5.785 1 62.28 443 ARG A N 1
ATOM 3391 C CA . ARG A 1 443 ? 23.859 -0.749 -6.34 1 62.28 443 ARG A CA 1
ATOM 3392 C C . ARG A 1 443 ? 24.984 -1.774 -6.324 1 62.28 443 ARG A C 1
ATOM 3394 O O . ARG A 1 443 ? 25.422 -2.195 -5.254 1 62.28 443 ARG A O 1
ATOM 3401 N N . LEU A 1 444 ? 25.062 -2.443 -7.531 1 66.75 444 LEU A N 1
ATOM 3402 C CA . LEU A 1 444 ? 26.172 -3.377 -7.723 1 66.75 444 LEU A CA 1
ATOM 3403 C C . LEU A 1 444 ? 27.25 -2.771 -8.617 1 66.75 444 LEU A C 1
ATOM 3405 O O . LEU A 1 444 ? 26.938 -2.014 -9.539 1 66.75 444 LEU A O 1
ATOM 3409 N N . ALA A 1 445 ? 28.469 -2.85 -8.133 1 66 445 ALA A N 1
ATOM 3410 C CA . ALA A 1 445 ? 29.578 -2.404 -8.977 1 66 445 ALA A CA 1
ATOM 3411 C C . ALA A 1 445 ? 30.484 -3.57 -9.352 1 66 445 ALA A C 1
ATOM 3413 O O . ALA A 1 445 ? 30.781 -4.43 -8.523 1 66 445 ALA A O 1
ATOM 3414 N N . ILE A 1 446 ? 30.672 -3.734 -10.602 1 68.44 446 ILE A N 1
ATOM 3415 C CA . ILE A 1 446 ? 31.656 -4.703 -11.062 1 68.44 446 ILE A CA 1
ATOM 3416 C C . ILE A 1 446 ? 33.031 -4.074 -11.031 1 68.44 446 ILE A C 1
ATOM 3418 O O . ILE A 1 446 ? 33.25 -2.988 -11.586 1 68.44 446 ILE A O 1
ATOM 3422 N N . LEU A 1 447 ? 33.844 -4.707 -10.273 1 68.81 447 LEU A N 1
ATOM 3423 C CA . LEU A 1 447 ? 35.156 -4.137 -10.109 1 68.81 447 LEU A CA 1
ATOM 3424 C C . LEU A 1 447 ? 36.156 -4.734 -11.109 1 68.81 447 LEU A C 1
ATOM 3426 O O . LEU A 1 447 ? 36.031 -5.906 -11.477 1 68.81 447 LEU A O 1
ATOM 3430 N N . GLY A 1 448 ? 36.812 -3.873 -11.695 1 68.19 448 GLY A N 1
ATOM 3431 C CA . GLY A 1 448 ? 37.906 -4.27 -12.531 1 68.19 448 GLY A CA 1
ATOM 3432 C C . GLY A 1 448 ? 39.25 -3.867 -11.953 1 68.19 448 GLY A C 1
ATOM 3433 O O . GLY A 1 448 ? 39.344 -3.184 -10.93 1 68.19 448 GLY A O 1
ATOM 3434 N N . LYS A 1 449 ? 40.312 -4.578 -12.461 1 65.69 449 LYS A N 1
ATOM 3435 C CA . LYS A 1 449 ? 41.656 -4.328 -11.984 1 65.69 449 LYS A CA 1
ATOM 3436 C C . LYS A 1 449 ? 42.25 -3.076 -12.625 1 65.69 449 LYS A C 1
ATOM 3438 O O . LYS A 1 449 ? 42.062 -2.844 -13.82 1 65.69 449 LYS A O 1
ATOM 3443 N N . THR A 1 450 ? 42.469 -2.129 -11.734 1 60.56 450 THR A N 1
ATOM 3444 C CA . THR A 1 450 ? 43.156 -0.964 -12.266 1 60.56 450 THR A CA 1
ATOM 3445 C C . THR A 1 450 ? 44.5 -0.785 -11.57 1 60.56 450 THR A C 1
ATOM 3447 O O . THR A 1 450 ? 44.656 -1.135 -10.398 1 60.56 450 THR A O 1
ATOM 3450 N N . LEU A 1 451 ? 45.531 -0.654 -12.352 1 59.38 451 LEU A N 1
ATOM 3451 C CA . LEU A 1 451 ? 46.875 -0.394 -11.805 1 59.38 451 LEU A CA 1
ATOM 3452 C C . LEU A 1 451 ? 47 1.065 -11.383 1 59.38 451 LEU A C 1
ATOM 3454 O O . LEU A 1 451 ? 46.625 1.971 -12.141 1 59.38 451 LEU A O 1
ATOM 3458 N N . VAL A 1 452 ? 47 1.198 -10.078 1 57.88 452 VAL A N 1
ATOM 3459 C CA . VAL A 1 452 ? 47.219 2.568 -9.617 1 57.88 452 VAL A CA 1
ATOM 3460 C C . VAL A 1 452 ? 48.625 2.717 -9.031 1 57.88 452 VAL A C 1
ATOM 3462 O O . VAL A 1 452 ? 49.094 1.827 -8.328 1 57.88 452 VAL A O 1
ATOM 3465 N N . VAL A 1 453 ? 49.438 3.555 -9.438 1 54.72 453 VAL A N 1
ATOM 3466 C CA . VAL A 1 453 ? 50.781 3.834 -8.922 1 54.72 453 VAL A CA 1
ATOM 3467 C C . VAL A 1 453 ? 50.688 4.637 -7.625 1 54.72 453 VAL A C 1
ATOM 3469 O O . VAL A 1 453 ? 50 5.664 -7.574 1 54.72 453 VAL A O 1
ATOM 3472 N N . ASP A 1 454 ? 50.906 3.965 -6.512 1 51.84 454 ASP A N 1
ATOM 3473 C CA . ASP A 1 454 ? 50.969 4.703 -5.254 1 51.84 454 ASP A CA 1
ATOM 3474 C C . ASP A 1 454 ? 51.906 5.91 -5.379 1 51.84 454 ASP A C 1
ATOM 3476 O O . ASP A 1 454 ? 53.062 5.766 -5.742 1 51.84 454 ASP A O 1
ATOM 3480 N N . PRO A 1 455 ? 51.375 6.938 -5.195 1 49.91 455 PRO A N 1
ATOM 3481 C CA . PRO A 1 455 ? 52.219 8.109 -5.426 1 49.91 455 PRO A CA 1
ATOM 3482 C C . PRO A 1 455 ? 53.406 8.18 -4.469 1 49.91 455 PRO A C 1
ATOM 3484 O O . PRO A 1 455 ? 54.469 8.734 -4.812 1 49.91 455 PRO A O 1
ATOM 3487 N N . SER A 1 456 ? 53.344 7.734 -3.33 1 52.19 456 SER A N 1
ATOM 3488 C CA . SER A 1 456 ? 54.406 7.895 -2.354 1 52.19 456 SER A CA 1
ATOM 3489 C C . SER A 1 456 ? 55.531 6.887 -2.586 1 52.19 456 SER A C 1
ATOM 3491 O O . SER A 1 456 ? 56.719 7.223 -2.473 1 52.19 456 SER A O 1
ATOM 3493 N N . THR A 1 457 ? 55.188 5.762 -2.93 1 57.53 457 THR A N 1
ATOM 3494 C CA . THR A 1 457 ? 56.219 4.73 -2.961 1 57.53 457 THR A CA 1
ATOM 3495 C C . THR A 1 457 ? 56.531 4.309 -4.395 1 57.53 457 THR A C 1
ATOM 3497 O O . THR A 1 457 ? 57.562 3.68 -4.66 1 57.53 457 THR A O 1
ATOM 3500 N N . GLY A 1 458 ? 55.781 4.953 -5.375 1 52.59 458 GLY A N 1
ATOM 3501 C CA . GLY A 1 458 ? 56 4.605 -6.773 1 52.59 458 GLY A CA 1
ATOM 3502 C C . GLY A 1 458 ? 55.594 3.176 -7.094 1 52.59 458 GLY A C 1
ATOM 3503 O O . GLY A 1 458 ? 55.781 2.719 -8.227 1 52.59 458 GLY A O 1
ATOM 3504 N N . ILE A 1 459 ? 55.25 2.537 -6.195 1 57.69 459 ILE A N 1
ATOM 3505 C CA . ILE A 1 459 ? 54.938 1.126 -6.387 1 57.69 459 ILE A CA 1
ATOM 3506 C C . ILE A 1 459 ? 53.531 0.991 -6.992 1 57.69 459 ILE A C 1
ATOM 3508 O O . ILE A 1 459 ? 52.594 1.674 -6.57 1 57.69 459 ILE A O 1
ATOM 3512 N N . VAL A 1 460 ? 53.531 0.345 -8.062 1 58.78 460 VAL A N 1
ATOM 3513 C CA . VAL A 1 460 ? 52.281 0.073 -8.758 1 58.78 460 VAL A CA 1
ATOM 3514 C C . VAL A 1 460 ? 51.438 -0.884 -7.934 1 58.78 460 VAL A C 1
ATOM 3516 O O . VAL A 1 460 ? 51.875 -1.998 -7.621 1 58.78 460 VAL A O 1
ATOM 3519 N N . LYS A 1 461 ? 50.438 -0.225 -7.348 1 59.44 461 LYS A N 1
ATOM 3520 C CA . LYS A 1 461 ? 49.531 -1.073 -6.578 1 59.44 461 LYS A CA 1
ATOM 3521 C C . LYS A 1 461 ? 48.25 -1.369 -7.359 1 59.44 461 LYS A C 1
ATOM 3523 O O . LYS A 1 461 ? 47.75 -0.51 -8.086 1 59.44 461 LYS A O 1
ATOM 3528 N N . THR A 1 462 ? 47.844 -2.627 -7.398 1 58.62 462 THR A N 1
ATOM 3529 C CA . THR A 1 462 ? 46.625 -3.047 -8.055 1 58.62 462 THR A CA 1
ATOM 3530 C C . THR A 1 462 ? 45.406 -2.643 -7.219 1 58.62 462 THR A C 1
ATOM 3532 O O . THR A 1 462 ? 45.344 -2.943 -6.027 1 58.62 462 THR A O 1
ATOM 3535 N N . LYS A 1 463 ? 44.688 -1.601 -7.73 1 62.38 463 LYS A N 1
ATOM 3536 C CA . LYS A 1 463 ? 43.438 -1.224 -7.051 1 62.38 463 LYS A CA 1
ATOM 3537 C C . LYS A 1 463 ? 42.219 -1.663 -7.852 1 62.38 463 LYS A C 1
ATOM 3539 O O . LYS A 1 463 ? 42.281 -1.81 -9.07 1 62.38 463 LYS A O 1
ATOM 3544 N N . PHE A 1 464 ? 41.25 -2.041 -7.145 1 62.91 464 PHE A N 1
ATOM 3545 C CA . PHE A 1 464 ? 40 -2.494 -7.777 1 62.91 464 PHE A CA 1
ATOM 3546 C C . PHE A 1 464 ? 38.938 -1.398 -7.746 1 62.91 464 PHE A C 1
ATOM 3548 O O . PHE A 1 464 ? 38.656 -0.828 -6.691 1 62.91 464 PHE A O 1
ATOM 3555 N N . ARG A 1 465 ? 38.594 -0.916 -8.961 1 60.91 465 ARG A N 1
ATOM 3556 C CA . ARG A 1 465 ? 37.625 0.154 -9.086 1 60.91 465 ARG A CA 1
ATOM 3557 C C . ARG A 1 465 ? 36.438 -0.28 -9.953 1 60.91 465 ARG A C 1
ATOM 3559 O O . ARG A 1 465 ? 36.531 -1.264 -10.688 1 60.91 465 ARG A O 1
ATOM 3566 N N . SER A 1 466 ? 35.312 0.438 -9.781 1 61.28 466 SER A N 1
ATOM 3567 C CA . SER A 1 466 ? 34.094 0.128 -10.531 1 61.28 466 SER A CA 1
ATOM 3568 C C . SER A 1 466 ? 34.312 0.32 -12.031 1 61.28 466 SER A C 1
ATOM 3570 O O . SER A 1 466 ? 34.938 1.289 -12.453 1 61.28 466 SER A O 1
ATOM 3572 N N . MET A 1 467 ? 34 -0.749 -12.781 1 57 467 MET A N 1
ATOM 3573 C CA . MET A 1 467 ? 34.188 -0.7 -14.227 1 57 467 MET A CA 1
ATOM 3574 C C . MET A 1 467 ? 33.375 0.454 -14.828 1 57 467 MET A C 1
ATOM 3576 O O . MET A 1 467 ? 33.75 0.968 -15.891 1 57 467 MET A O 1
ATOM 3580 N N . HIS A 1 468 ? 32.281 0.807 -14.195 1 52.5 468 HIS A N 1
ATOM 3581 C CA . HIS A 1 468 ? 31.453 1.87 -14.758 1 52.5 468 HIS A CA 1
ATOM 3582 C C . HIS A 1 468 ? 32.094 3.234 -14.578 1 52.5 468 HIS A C 1
ATOM 3584 O O . HIS A 1 468 ? 31.781 4.188 -15.289 1 52.5 468 HIS A O 1
ATOM 3590 N N . GLU A 1 469 ? 32.844 3.445 -13.594 1 48.72 469 GLU A N 1
ATOM 3591 C CA . GLU A 1 469 ? 33.406 4.762 -13.336 1 48.72 469 GLU A CA 1
ATOM 3592 C C . GLU A 1 469 ? 34.5 5.102 -14.344 1 48.72 469 GLU A C 1
ATOM 3594 O O . GLU A 1 469 ? 34.688 6.27 -14.68 1 48.72 469 GLU A O 1
ATOM 3599 N N . GLN A 1 470 ? 35.469 4.039 -14.797 1 45.34 470 GLN A N 1
ATOM 3600 C CA . GLN A 1 470 ? 36.594 4.473 -15.656 1 45.34 470 GLN A CA 1
ATOM 3601 C C . GLN A 1 470 ? 36.688 3.592 -16.891 1 45.34 470 GLN A C 1
ATOM 3603 O O . GLN A 1 470 ? 37 2.4 -16.797 1 45.34 470 GLN A O 1
ATOM 3608 N N . SER A 1 471 ? 36.031 3.889 -18.031 1 46.06 471 SER A N 1
ATOM 3609 C CA . SER A 1 471 ? 35.906 3.258 -19.344 1 46.06 471 SER A CA 1
ATOM 3610 C C . SER A 1 471 ? 37.219 2.551 -19.719 1 46.06 471 SER A C 1
ATOM 3612 O O . SER A 1 471 ? 37.188 1.5 -20.375 1 46.06 471 SER A O 1
ATOM 3614 N N . GLY A 1 472 ? 38.375 3.182 -19.875 1 46.59 472 GLY A N 1
ATOM 3615 C CA . GLY A 1 472 ? 39.438 2.82 -20.766 1 46.59 472 GLY A CA 1
ATOM 3616 C C . GLY A 1 472 ? 40.375 1.778 -20.188 1 46.59 472 GLY A C 1
ATOM 3617 O O . GLY A 1 472 ? 41.188 1.174 -20.906 1 46.59 472 GLY A O 1
ATOM 3618 N N . LYS A 1 473 ? 40.906 1.85 -18.938 1 49.94 473 LYS A N 1
ATOM 3619 C CA . LYS A 1 473 ? 42.094 1.096 -18.531 1 49.94 473 LYS A CA 1
ATOM 3620 C C . LYS A 1 473 ? 41.719 -0.012 -17.547 1 49.94 473 LYS A C 1
ATOM 3622 O O . LYS A 1 473 ? 42.594 -0.512 -16.828 1 49.94 473 LYS A O 1
ATOM 3627 N N . ILE A 1 474 ? 40.438 -0.427 -17.469 1 52.69 474 ILE A N 1
ATOM 3628 C CA . ILE A 1 474 ? 40.094 -1.451 -16.484 1 52.69 474 ILE A CA 1
ATOM 3629 C C . ILE A 1 474 ? 40.094 -2.826 -17.156 1 52.69 474 ILE A C 1
ATOM 3631 O O . ILE A 1 474 ? 39.438 -3.031 -18.172 1 52.69 474 ILE A O 1
ATOM 3635 N N . GLU A 1 475 ? 41.062 -3.68 -16.734 1 58.09 475 GLU A N 1
ATOM 3636 C CA . GLU A 1 475 ? 41.188 -5.031 -17.266 1 58.09 475 GLU A CA 1
ATOM 3637 C C . GLU A 1 475 ? 40.281 -6.012 -16.531 1 58.09 475 GLU A C 1
ATOM 3639 O O . GLU A 1 475 ? 40.188 -5.961 -15.297 1 58.09 475 GLU A O 1
ATOM 3644 N N . ARG A 1 476 ? 39.594 -6.707 -17.281 1 62.59 476 ARG A N 1
ATOM 3645 C CA . ARG A 1 476 ? 38.781 -7.777 -16.719 1 62.59 476 ARG A CA 1
ATOM 3646 C C . ARG A 1 476 ? 39.656 -8.867 -16.109 1 62.59 476 ARG A C 1
ATOM 3648 O O . ARG A 1 476 ? 40.75 -9.133 -16.578 1 62.59 476 ARG A O 1
ATOM 3655 N N . ILE A 1 477 ? 39.312 -9.242 -14.93 1 64.62 477 ILE A N 1
ATOM 3656 C CA . ILE A 1 477 ? 39.969 -10.375 -14.305 1 64.62 477 ILE A CA 1
ATOM 3657 C C . ILE A 1 477 ? 39.688 -11.641 -15.102 1 64.62 477 ILE A C 1
ATOM 3659 O O . ILE A 1 477 ? 38.562 -11.93 -15.445 1 64.62 477 ILE A O 1
ATOM 3663 N N . GLU A 1 478 ? 40.75 -12.258 -15.578 1 63.91 478 GLU A N 1
ATOM 3664 C CA . GLU A 1 478 ? 40.625 -13.461 -16.375 1 63.91 478 GLU A CA 1
ATOM 3665 C C . GLU A 1 478 ? 39.938 -14.578 -15.602 1 63.91 478 GLU A C 1
ATOM 3667 O O . GLU A 1 478 ? 40.375 -14.945 -1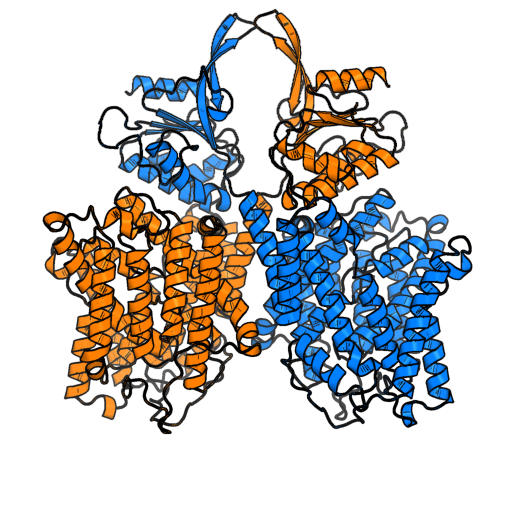4.508 1 63.91 478 GLU A O 1
ATOM 3672 N N . GLY A 1 479 ? 38.812 -15.102 -15.969 1 69.31 479 GLY A N 1
ATOM 3673 C CA . GLY A 1 479 ? 38.125 -16.281 -15.461 1 69.31 479 GLY A CA 1
ATOM 3674 C C . GLY A 1 479 ? 37.25 -15.984 -14.25 1 69.31 479 GLY A C 1
ATOM 3675 O O . GLY A 1 479 ? 36.656 -16.891 -13.664 1 69.31 479 GLY A O 1
ATOM 3676 N N . GLY A 1 480 ? 37.281 -14.688 -13.75 1 78.12 480 GLY A N 1
ATOM 3677 C CA . GLY A 1 480 ? 36.5 -14.414 -12.555 1 78.12 480 GLY A CA 1
ATOM 3678 C C . GLY A 1 480 ? 35.844 -13.039 -12.57 1 78.12 480 GLY A C 1
ATOM 3679 O O . GLY A 1 480 ? 36.188 -12.195 -13.398 1 78.12 480 GLY A O 1
ATOM 3680 N N . ILE A 1 481 ? 34.75 -12.938 -11.82 1 81.75 481 ILE A N 1
ATOM 3681 C CA . ILE A 1 481 ? 34.094 -11.656 -11.695 1 81.75 481 ILE A CA 1
ATOM 3682 C C . ILE A 1 481 ? 34.062 -11.219 -10.234 1 81.75 481 ILE A C 1
ATOM 3684 O O . ILE A 1 481 ? 33.906 -12.039 -9.328 1 81.75 481 ILE A O 1
ATOM 3688 N N . VAL A 1 482 ? 34.469 -9.922 -10.016 1 85.12 482 VAL A N 1
ATOM 3689 C CA . VAL A 1 482 ? 34.406 -9.336 -8.68 1 85.12 482 VAL A CA 1
ATOM 3690 C C . VAL A 1 482 ? 33.219 -8.398 -8.586 1 85.12 482 VAL A C 1
ATOM 3692 O O . VAL A 1 482 ? 33.125 -7.426 -9.328 1 85.12 482 VAL A O 1
ATOM 3695 N N . VAL A 1 483 ? 32.312 -8.805 -7.715 1 84.5 483 VAL A N 1
ATOM 3696 C CA . VAL A 1 483 ? 31.078 -8.031 -7.539 1 84.5 483 VAL A CA 1
ATOM 3697 C C . VAL A 1 483 ? 31.094 -7.332 -6.184 1 84.5 483 VAL A C 1
ATOM 3699 O O . VAL A 1 483 ? 31.219 -7.98 -5.145 1 84.5 483 VAL A O 1
ATOM 3702 N N . ARG A 1 484 ? 31.031 -6.043 -6.199 1 84.69 484 ARG A N 1
ATOM 3703 C CA . ARG A 1 484 ? 30.953 -5.281 -4.957 1 84.69 484 ARG A CA 1
ATOM 3704 C C . ARG A 1 484 ? 29.516 -4.898 -4.641 1 84.69 484 ARG A C 1
ATOM 3706 O O . ARG A 1 484 ? 28.844 -4.277 -5.461 1 84.69 484 ARG A O 1
ATOM 3713 N N . ILE A 1 485 ? 29.094 -5.316 -3.455 1 79.94 485 ILE A N 1
ATOM 3714 C CA . ILE A 1 485 ? 27.781 -4.91 -2.969 1 79.94 485 ILE A CA 1
ATOM 3715 C C . ILE A 1 485 ? 27.906 -3.641 -2.131 1 79.94 485 ILE A C 1
ATOM 3717 O O . ILE A 1 485 ? 28.594 -3.627 -1.112 1 79.94 485 ILE A O 1
ATOM 3721 N N . GLU A 1 486 ? 27.234 -2.568 -2.475 1 73.5 486 GLU A N 1
ATOM 3722 C CA . GLU A 1 486 ? 27.516 -1.246 -1.919 1 73.5 486 GLU A CA 1
ATOM 3723 C C . GLU A 1 486 ? 26.484 -0.87 -0.852 1 73.5 486 GLU A C 1
ATOM 3725 O O . GLU A 1 486 ? 26.391 0.294 -0.458 1 73.5 486 GLU A O 1
ATOM 3730 N N . GLU A 1 487 ? 25.703 -1.791 -0.466 1 72.62 487 GLU A N 1
ATOM 3731 C CA . GLU A 1 487 ? 24.688 -1.474 0.54 1 72.62 487 GLU A CA 1
ATOM 3732 C C . GLU A 1 487 ? 24.312 -2.711 1.347 1 72.62 487 GLU A C 1
ATOM 3734 O O . GLU A 1 487 ? 24.703 -3.828 1.004 1 72.62 487 GLU A O 1
ATOM 3739 N N . GLY A 1 488 ? 23.719 -2.367 2.465 1 74.19 488 GLY A N 1
ATOM 3740 C CA . GLY A 1 488 ? 23.188 -3.473 3.24 1 74.19 488 GLY A CA 1
ATOM 3741 C C . GLY A 1 488 ? 22.203 -4.324 2.461 1 74.19 488 GLY A C 1
ATOM 3742 O O . GLY A 1 488 ? 21.531 -3.83 1.553 1 74.19 488 GLY A O 1
ATOM 3743 N N . MET A 1 489 ? 22.266 -5.645 2.775 1 77.94 489 MET A N 1
ATOM 3744 C CA . MET A 1 489 ? 21.438 -6.574 2.023 1 77.94 489 MET A CA 1
ATOM 3745 C C . MET A 1 489 ? 20.125 -6.852 2.762 1 77.94 489 MET A C 1
ATOM 3747 O O . MET A 1 489 ? 20.141 -7.184 3.947 1 77.94 489 MET A O 1
ATOM 3751 N N . PHE A 1 490 ? 19.094 -6.578 2.127 1 77.25 490 PHE A N 1
ATOM 3752 C CA . PHE A 1 490 ? 17.766 -6.883 2.637 1 77.25 490 PHE A CA 1
ATOM 3753 C C . PHE A 1 490 ? 16.875 -7.418 1.526 1 77.25 490 PHE A C 1
ATOM 3755 O O . PHE A 1 490 ? 17.25 -7.406 0.354 1 77.25 490 PHE A O 1
ATOM 3762 N N . PHE A 1 491 ? 15.773 -7.945 1.83 1 73.62 491 PHE A N 1
ATOM 3763 C CA . PHE A 1 491 ? 14.945 -8.68 0.881 1 73.62 491 PHE A CA 1
ATOM 3764 C C . PHE A 1 491 ? 14.648 -7.824 -0.347 1 73.62 491 PHE A C 1
ATOM 3766 O O . PHE A 1 491 ? 14.617 -8.336 -1.47 1 73.62 491 PHE A O 1
ATOM 3773 N N . GLY A 1 492 ? 14.477 -6.582 -0.22 1 71.06 492 GLY A N 1
ATOM 3774 C CA . GLY A 1 492 ? 14.094 -5.703 -1.311 1 71.06 492 GLY A CA 1
ATOM 3775 C C . GLY A 1 492 ? 15.18 -5.527 -2.352 1 71.06 492 GLY A C 1
ATOM 3776 O O . GLY A 1 492 ? 14.898 -5.395 -3.543 1 71.06 492 GLY A O 1
ATOM 3777 N N . ASN A 1 493 ? 16.469 -5.504 -1.967 1 73.81 493 ASN A N 1
ATOM 3778 C CA . ASN A 1 493 ? 17.547 -5.258 -2.92 1 73.81 493 ASN A CA 1
ATOM 3779 C C . ASN A 1 493 ? 18.156 -6.559 -3.436 1 73.81 493 ASN A C 1
ATOM 3781 O O . ASN A 1 493 ? 18.719 -6.598 -4.531 1 73.81 493 ASN A O 1
ATOM 3785 N N . VAL A 1 494 ? 18.062 -7.598 -2.635 1 75.56 494 VAL A N 1
ATOM 3786 C CA . VAL A 1 494 ? 18.688 -8.852 -3.021 1 75.56 494 VAL A CA 1
ATOM 3787 C C . VAL A 1 494 ? 17.781 -9.609 -3.992 1 75.56 494 VAL A C 1
ATOM 3789 O O . VAL A 1 494 ? 18.25 -10.477 -4.734 1 75.56 494 VAL A O 1
ATOM 3792 N N . GLY A 1 495 ? 16.484 -9.273 -3.98 1 71 495 GLY A N 1
ATOM 3793 C CA . GLY A 1 495 ? 15.586 -9.938 -4.902 1 71 495 GLY A CA 1
ATOM 3794 C C . GLY A 1 495 ? 15.992 -9.789 -6.355 1 71 495 GLY A C 1
ATOM 3795 O O . GLY A 1 495 ? 15.852 -10.719 -7.145 1 71 495 GLY A O 1
ATOM 3796 N N . GLN A 1 496 ? 16.672 -8.734 -6.637 1 72.62 496 GLN A N 1
ATOM 3797 C CA . GLN A 1 496 ? 17.094 -8.5 -8.016 1 72.62 496 GLN A CA 1
ATOM 3798 C C . GLN A 1 496 ? 18.547 -8.906 -8.234 1 72.62 496 GLN A C 1
ATOM 3800 O O . GLN A 1 496 ? 19.031 -8.914 -9.375 1 72.62 496 GLN A O 1
ATOM 3805 N N . LEU A 1 497 ? 19.172 -9.25 -7.176 1 75.75 497 LEU A N 1
ATOM 3806 C CA . LEU A 1 497 ? 20.594 -9.578 -7.254 1 75.75 497 LEU A CA 1
ATOM 3807 C C . LEU A 1 497 ? 20.812 -10.805 -8.133 1 75.75 497 LEU A C 1
ATOM 3809 O O . LEU A 1 497 ? 21.734 -10.82 -8.953 1 75.75 497 LEU A O 1
ATOM 3813 N N . LYS A 1 498 ? 19.953 -11.773 -7.922 1 75.38 498 LYS A N 1
ATOM 3814 C CA . LYS A 1 498 ? 20.094 -13.008 -8.688 1 75.38 498 LYS A CA 1
ATOM 3815 C C . LYS A 1 498 ? 19.984 -12.734 -10.188 1 75.38 498 LYS A C 1
ATOM 3817 O O . LYS A 1 498 ? 20.781 -13.266 -10.977 1 75.38 498 LYS A O 1
ATOM 3822 N N . ASP A 1 499 ? 19.031 -11.914 -10.508 1 73.44 499 ASP A N 1
ATOM 3823 C CA . ASP A 1 499 ? 18.797 -11.594 -11.914 1 73.44 499 ASP A CA 1
ATOM 3824 C C . ASP A 1 499 ? 19.938 -10.766 -12.484 1 73.44 499 ASP A C 1
ATOM 3826 O O . ASP A 1 499 ? 20.344 -10.953 -13.633 1 73.44 499 ASP A O 1
ATOM 3830 N N . ARG A 1 500 ? 20.438 -9.961 -11.727 1 75.81 500 ARG A N 1
ATOM 3831 C CA . ARG A 1 500 ? 21.531 -9.102 -12.164 1 75.81 500 ARG A CA 1
ATOM 3832 C C . ARG A 1 500 ? 22.812 -9.891 -12.336 1 75.81 500 ARG A C 1
ATOM 3834 O O . ARG A 1 500 ? 23.578 -9.648 -13.273 1 75.81 500 ARG A O 1
ATOM 3841 N N . LEU A 1 501 ? 23.047 -10.758 -11.43 1 79.31 501 L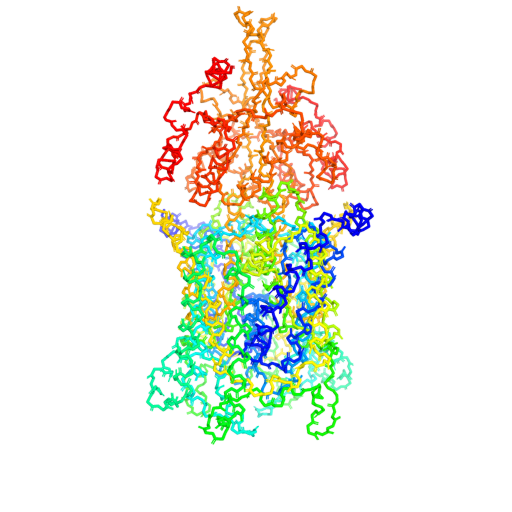EU A N 1
ATOM 3842 C CA . LEU A 1 501 ? 24.234 -11.609 -11.523 1 79.31 501 LEU A CA 1
ATOM 3843 C C . LEU A 1 501 ? 24.172 -12.469 -12.781 1 79.31 501 LEU A C 1
ATOM 3845 O O . LEU A 1 501 ? 25.188 -12.648 -13.461 1 79.31 501 LEU A O 1
ATOM 3849 N N . LYS A 1 502 ? 23 -12.945 -13.039 1 75.62 502 LYS A N 1
ATOM 3850 C CA . LYS A 1 502 ? 22.828 -13.766 -14.242 1 75.62 502 LYS A CA 1
ATOM 3851 C C . LYS A 1 502 ? 23.078 -12.945 -15.5 1 75.62 502 LYS A C 1
ATOM 3853 O O . LYS A 1 502 ? 23.625 -13.453 -16.484 1 75.62 502 LYS A O 1
ATOM 3858 N N . ARG A 1 503 ? 22.641 -11.789 -15.438 1 73.56 503 ARG A N 1
ATOM 3859 C CA . ARG A 1 503 ? 22.859 -10.898 -16.578 1 73.56 503 ARG A CA 1
ATOM 3860 C C . ARG A 1 503 ? 24.344 -10.609 -16.75 1 73.56 503 ARG A C 1
ATOM 3862 O O . ARG A 1 503 ? 24.844 -10.523 -17.875 1 73.56 503 ARG A O 1
ATOM 3869 N N . ILE A 1 504 ? 24.969 -10.375 -15.656 1 72.75 504 ILE A N 1
ATOM 3870 C CA . ILE A 1 504 ? 26.406 -10.109 -15.688 1 72.75 504 ILE A CA 1
ATOM 3871 C C . ILE A 1 504 ? 27.141 -11.32 -16.234 1 72.75 504 ILE A C 1
ATOM 3873 O O . ILE A 1 504 ? 28.094 -11.18 -17.016 1 72.75 504 ILE A O 1
ATOM 3877 N N . GLU A 1 505 ? 26.672 -12.461 -15.836 1 73.06 505 GLU A N 1
ATOM 3878 C CA . GLU A 1 505 ? 27.281 -13.695 -16.312 1 73.06 505 GLU A CA 1
ATOM 3879 C C . GLU A 1 505 ? 27.062 -13.867 -17.812 1 73.06 505 GLU A C 1
ATOM 3881 O O . GLU A 1 505 ? 27.953 -14.312 -18.531 1 73.06 505 GLU A O 1
ATOM 3886 N N . ALA A 1 506 ? 25.812 -13.508 -18.172 1 67.62 506 ALA A N 1
ATOM 3887 C CA . ALA A 1 506 ? 25.422 -13.758 -19.547 1 67.62 506 ALA A CA 1
ATOM 3888 C C . ALA A 1 506 ? 26.016 -12.711 -20.484 1 67.62 506 ALA A C 1
ATOM 3890 O O . ALA A 1 506 ? 26.391 -13.023 -21.625 1 67.62 506 ALA A O 1
ATOM 3891 N N . TYR A 1 507 ? 26.047 -11.43 -19.984 1 63.53 507 TYR A N 1
ATOM 3892 C CA . TYR A 1 507 ? 26.359 -10.352 -20.922 1 63.53 507 TYR A CA 1
ATOM 3893 C C . TYR A 1 507 ? 27.672 -9.664 -20.531 1 63.53 507 TYR A C 1
ATOM 3895 O O . TYR A 1 507 ? 28.25 -8.914 -21.328 1 63.53 507 TYR A O 1
ATOM 3903 N N . GLY A 1 508 ? 28.297 -10.062 -19.484 1 58.47 508 GLY A N 1
ATOM 3904 C CA . GLY A 1 508 ? 29.531 -9.461 -19.016 1 58.47 508 GLY A CA 1
ATOM 3905 C C . GLY A 1 508 ? 29.359 -8.031 -18.531 1 58.47 508 GLY A C 1
ATOM 3906 O O . GLY A 1 508 ? 30.25 -7.461 -17.906 1 58.47 508 GLY A O 1
ATOM 3907 N N . ASP A 1 509 ? 28.281 -7.32 -19.062 1 55.06 509 ASP A N 1
ATOM 3908 C CA . ASP A 1 509 ? 28.031 -5.922 -18.734 1 55.06 509 ASP A CA 1
ATOM 3909 C C . ASP A 1 509 ? 26.562 -5.703 -18.344 1 55.06 509 ASP A C 1
ATOM 3911 O O . ASP A 1 509 ? 25.688 -6.414 -18.828 1 55.06 509 ASP A O 1
ATOM 3915 N N . LEU A 1 510 ? 26.344 -4.996 -17.297 1 55.25 510 LEU A N 1
ATOM 3916 C CA . LEU A 1 510 ? 24.984 -4.68 -16.844 1 55.25 510 LEU A CA 1
ATOM 3917 C C . LEU A 1 510 ? 24.297 -3.748 -17.844 1 55.25 510 LEU A C 1
ATOM 3919 O O . LEU A 1 510 ? 23.078 -3.592 -17.797 1 55.25 510 LEU A O 1
ATOM 3923 N N . SER A 1 511 ? 25.062 -3.068 -18.688 1 50.31 511 SER A N 1
ATOM 3924 C CA . SER A 1 511 ? 24.469 -2.043 -19.547 1 50.31 511 SER A CA 1
ATOM 3925 C C . SER A 1 511 ? 23.75 -2.668 -20.734 1 50.31 511 SER A C 1
ATOM 3927 O O . SER A 1 511 ? 23.031 -1.979 -21.469 1 50.31 511 SER A O 1
ATOM 3929 N N . VAL A 1 512 ? 23.938 -3.99 -20.969 1 44.62 512 VAL A N 1
ATOM 3930 C CA . VAL A 1 512 ? 23.375 -4.582 -22.172 1 44.62 512 VAL A CA 1
ATOM 3931 C C . VAL A 1 512 ? 21.891 -4.883 -21.969 1 44.62 512 VAL A C 1
ATOM 3933 O O . VAL A 1 512 ? 21.484 -5.352 -20.906 1 44.62 512 VAL A O 1
ATOM 3936 N N . HIS A 1 513 ? 21.062 -4.348 -22.844 1 46.47 513 HIS A N 1
ATOM 3937 C CA . HIS A 1 513 ? 19.609 -4.547 -22.812 1 46.47 513 HIS A CA 1
ATOM 3938 C C . HIS A 1 513 ? 19.266 -6.031 -22.781 1 46.47 513 HIS A C 1
ATOM 3940 O O . HIS A 1 513 ? 19.859 -6.828 -23.516 1 46.47 513 HIS A O 1
ATOM 3946 N N . PRO A 1 514 ? 18.5 -6.527 -21.938 1 44.59 514 PRO A N 1
ATOM 3947 C CA . PRO A 1 514 ? 18.156 -7.93 -21.703 1 44.59 514 PRO A CA 1
ATOM 3948 C C . PRO A 1 514 ? 17.656 -8.633 -22.969 1 44.59 514 PRO A C 1
ATOM 3950 O O . PRO A 1 514 ? 17.562 -9.867 -23 1 44.59 514 PRO A O 1
ATOM 3953 N N . SER A 1 515 ? 17.031 -7.953 -23.891 1 43.03 515 SER A N 1
ATOM 3954 C CA . SER A 1 515 ? 16.484 -8.617 -25.078 1 43.03 515 SER A CA 1
ATOM 3955 C C . SER A 1 515 ? 17.609 -9.055 -26.016 1 43.03 515 SER A C 1
ATOM 3957 O O . SER A 1 515 ? 17.344 -9.742 -27 1 43.03 515 SER A O 1
ATOM 3959 N N . GLU A 1 516 ? 18.781 -8.555 -25.75 1 45.09 516 GLU A N 1
ATOM 3960 C CA . GLU A 1 516 ? 19.844 -8.906 -26.688 1 45.09 516 GLU A CA 1
ATOM 3961 C C . GLU A 1 516 ? 20.328 -10.328 -26.453 1 45.09 516 GLU A C 1
ATOM 3963 O O . GLU A 1 516 ? 20.234 -10.852 -25.344 1 45.09 516 GLU A O 1
ATOM 3968 N N . GLU A 1 517 ? 20.562 -11.047 -27.531 1 46.38 517 GLU A N 1
ATOM 3969 C CA . GLU A 1 517 ? 21.094 -12.406 -27.484 1 46.38 517 GLU A CA 1
ATOM 3970 C C . GLU A 1 517 ? 22.312 -12.492 -26.578 1 46.38 517 GLU A C 1
ATOM 3972 O O . GLU A 1 517 ? 23.156 -11.609 -26.594 1 46.38 517 GLU A O 1
ATOM 3977 N N . PRO A 1 518 ? 22.297 -13.18 -25.578 1 49.56 518 PRO A N 1
ATOM 3978 C CA . PRO A 1 518 ? 23.469 -13.312 -24.688 1 49.56 518 PRO A CA 1
ATOM 3979 C C . PRO A 1 518 ? 24.781 -13.406 -25.453 1 49.56 518 PRO A C 1
ATOM 3981 O O . PRO A 1 518 ? 24.875 -14.109 -26.469 1 49.56 518 PRO A O 1
ATOM 3984 N N . ARG A 1 519 ? 25.469 -12.398 -25.594 1 45.81 519 ARG A N 1
ATOM 3985 C CA . ARG A 1 519 ? 26.75 -12.391 -26.297 1 45.81 519 ARG A CA 1
ATOM 3986 C C . ARG A 1 519 ? 27.656 -13.523 -25.812 1 45.81 519 ARG A C 1
ATOM 3988 O O . ARG A 1 519 ? 28.625 -13.891 -26.484 1 45.81 519 ARG A O 1
ATOM 3995 N N . LEU A 1 520 ? 27.766 -13.703 -24.625 1 46.62 520 LEU A N 1
ATOM 3996 C CA . LEU A 1 520 ? 28.688 -14.727 -24.172 1 46.62 520 LEU A CA 1
ATOM 3997 C C . LEU A 1 520 ? 28.078 -16.125 -24.312 1 46.62 520 LEU A C 1
ATOM 3999 O O . LEU A 1 520 ? 27.094 -16.453 -23.641 1 46.62 520 LEU A O 1
ATOM 4003 N N . SER A 1 521 ? 27.812 -16.531 -25.406 1 39.19 521 SER A N 1
ATOM 4004 C CA . SER A 1 521 ? 27.375 -17.875 -25.75 1 39.19 521 SER A CA 1
ATOM 4005 C C . SER A 1 521 ? 27.969 -18.906 -24.797 1 39.19 521 SER A C 1
ATOM 4007 O O . SER A 1 521 ? 29.188 -18.953 -24.594 1 39.19 521 SER A O 1
ATOM 4009 N N . PHE A 1 522 ? 27.188 -19.391 -23.891 1 39.25 522 PHE A N 1
ATOM 4010 C CA . PHE A 1 522 ? 27.547 -20.625 -23.188 1 39.25 522 PHE A CA 1
ATOM 4011 C C . PHE A 1 522 ? 28.281 -21.594 -24.109 1 39.25 522 PHE A C 1
ATOM 4013 O O . PHE A 1 522 ? 28.547 -22.734 -23.719 1 39.25 522 PHE A O 1
ATOM 4020 N N . ILE A 1 523 ? 28.266 -21.375 -25.281 1 37 523 ILE A N 1
ATOM 4021 C CA . ILE A 1 523 ? 28.812 -22.406 -26.156 1 37 523 ILE A CA 1
ATOM 4022 C C . ILE A 1 523 ? 30.328 -22.484 -25.984 1 37 523 ILE A C 1
ATOM 4024 O O . ILE A 1 523 ? 30.922 -23.547 -26.203 1 37 523 ILE A O 1
ATOM 4028 N N . ASP A 1 524 ? 31.078 -21.422 -26.094 1 39.09 524 ASP A N 1
ATOM 4029 C CA . ASP A 1 524 ? 32.531 -21.656 -26.141 1 39.09 524 ASP A CA 1
ATOM 4030 C C . ASP A 1 524 ? 33.094 -21.812 -24.734 1 39.09 524 ASP A C 1
ATOM 4032 O O . ASP A 1 524 ? 32.812 -21 -23.844 1 39.09 524 ASP A O 1
ATOM 4036 N N . ASP A 1 525 ? 33.531 -22.953 -24.234 1 43.91 525 ASP A N 1
ATOM 4037 C CA . ASP A 1 525 ? 34.219 -23.516 -23.078 1 43.91 525 ASP A CA 1
ATOM 4038 C C . ASP A 1 525 ? 35.156 -22.484 -22.438 1 43.91 525 ASP A C 1
ATOM 4040 O O . ASP A 1 525 ? 35.406 -22.547 -21.234 1 43.91 525 ASP A O 1
ATOM 4044 N N . SER A 1 526 ? 35.812 -21.672 -23.094 1 46.34 526 SER A N 1
ATOM 4045 C CA . SER A 1 526 ? 36.906 -20.844 -22.609 1 46.34 526 SER A CA 1
ATOM 4046 C C . SER A 1 526 ? 36.406 -19.641 -21.812 1 46.34 526 SER A C 1
ATOM 4048 O O . SER A 1 526 ? 37.125 -19.062 -21 1 46.34 526 SER A O 1
ATOM 4050 N N . ASP A 1 527 ? 35.219 -19.125 -21.984 1 52.69 527 ASP A N 1
ATOM 4051 C CA . ASP A 1 527 ? 34.75 -17.844 -21.422 1 52.69 527 ASP A CA 1
ATOM 4052 C C . ASP A 1 527 ? 33.781 -18.062 -20.281 1 52.69 527 ASP A C 1
ATOM 4054 O O . ASP A 1 527 ? 32.969 -17.172 -19.969 1 52.69 527 ASP A O 1
ATOM 4058 N N . THR A 1 528 ? 33.781 -19.203 -19.734 1 62.12 528 THR A N 1
ATOM 4059 C CA . THR A 1 528 ? 32.906 -19.531 -18.625 1 62.12 528 THR A CA 1
ATOM 4060 C C . THR A 1 528 ? 33.438 -18.984 -17.312 1 62.12 528 THR A C 1
ATOM 4062 O O . THR A 1 528 ? 34.656 -19.031 -17.062 1 62.12 528 THR A O 1
ATOM 4065 N N . ILE A 1 529 ? 32.656 -18.266 -16.594 1 76.62 529 ILE A N 1
ATOM 4066 C CA . ILE A 1 529 ? 33 -17.75 -15.266 1 76.62 529 ILE A CA 1
ATOM 4067 C C . ILE A 1 529 ? 33.344 -18.906 -14.336 1 76.62 529 ILE A C 1
ATOM 4069 O O . ILE A 1 529 ? 32.531 -19.859 -14.195 1 76.62 529 ILE A O 1
ATOM 4073 N N . LYS A 1 530 ? 34.625 -18.875 -13.938 1 84.06 530 LYS A N 1
ATOM 4074 C CA . LYS A 1 530 ? 35.094 -19.953 -13.07 1 84.06 530 LYS A CA 1
ATOM 4075 C C . LYS A 1 530 ? 35 -19.562 -11.602 1 84.06 530 LYS A C 1
ATOM 4077 O O . LYS A 1 530 ? 34.969 -20.438 -10.727 1 84.06 530 LYS A O 1
ATOM 4082 N N . SER A 1 531 ? 35 -18.25 -11.383 1 88.31 531 SER A N 1
ATOM 4083 C CA . SER A 1 531 ? 34.938 -17.812 -9.992 1 88.31 531 SER A CA 1
ATOM 4084 C C . SER A 1 531 ? 34.219 -16.484 -9.852 1 88.31 531 SER A C 1
ATOM 4086 O O . SER A 1 531 ? 34.219 -15.672 -10.781 1 88.31 531 SER A O 1
ATOM 4088 N N . VAL A 1 532 ? 33.562 -16.391 -8.734 1 89.38 532 VAL A N 1
ATOM 4089 C CA . VAL A 1 532 ? 32.875 -15.148 -8.406 1 89.38 532 VAL A CA 1
ATOM 4090 C C . VAL A 1 532 ? 33.312 -14.672 -7.023 1 89.38 532 VAL A C 1
ATOM 4092 O O . VAL A 1 532 ? 33.281 -15.438 -6.059 1 89.38 532 VAL A O 1
ATOM 4095 N N . VAL A 1 533 ? 33.844 -13.414 -6.934 1 90.56 533 VAL A N 1
ATOM 4096 C CA . VAL A 1 533 ? 34.25 -12.828 -5.668 1 90.56 533 VAL A CA 1
ATOM 4097 C C . VAL A 1 533 ? 33.25 -11.742 -5.25 1 90.56 533 VAL A C 1
ATOM 4099 O O . VAL A 1 533 ? 33.031 -10.773 -5.984 1 90.56 533 VAL A O 1
ATOM 4102 N N . PHE A 1 534 ? 32.656 -11.961 -4.078 1 90.81 534 PHE A N 1
ATOM 4103 C CA . PHE A 1 534 ? 31.734 -10.961 -3.539 1 90.81 534 PHE A CA 1
ATOM 4104 C C . PHE A 1 534 ? 32.469 -10.055 -2.543 1 90.81 534 PHE A C 1
ATOM 4106 O O . PHE A 1 534 ? 32.938 -10.523 -1.505 1 90.81 534 PHE A O 1
ATOM 4113 N N . ASP A 1 535 ? 32.531 -8.797 -2.881 1 89.5 535 ASP A N 1
ATOM 4114 C CA . ASP A 1 535 ? 33.062 -7.801 -1.962 1 89.5 535 ASP A CA 1
ATOM 4115 C C . ASP A 1 535 ? 31.984 -7.273 -1.028 1 89.5 535 ASP A C 1
ATOM 4117 O O . ASP A 1 535 ? 31.094 -6.535 -1.459 1 89.5 535 ASP A O 1
ATOM 4121 N N . MET A 1 536 ? 32.094 -7.656 0.281 1 87.81 536 MET A N 1
ATOM 4122 C CA . MET A 1 536 ? 31.062 -7.344 1.252 1 87.81 536 MET A CA 1
ATOM 4123 C C . MET A 1 536 ? 31.453 -6.152 2.113 1 87.81 536 MET A C 1
ATOM 4125 O O . MET A 1 536 ? 30.938 -5.977 3.217 1 87.81 536 MET A O 1
ATOM 4129 N N . THR A 1 537 ? 32.344 -5.332 1.611 1 80.31 537 THR A N 1
ATOM 4130 C CA . THR A 1 537 ? 32.875 -4.223 2.383 1 80.31 537 THR A CA 1
ATOM 4131 C C . THR A 1 537 ? 31.781 -3.266 2.818 1 80.31 537 THR A C 1
ATOM 4133 O O . THR A 1 537 ? 31.766 -2.809 3.963 1 80.31 537 THR A O 1
ATOM 4136 N N . ALA A 1 538 ? 30.859 -3.025 1.948 1 75.56 538 ALA A N 1
ATOM 4137 C CA . ALA A 1 538 ? 29.844 -2.008 2.209 1 75.56 538 ALA A CA 1
ATOM 4138 C C . ALA A 1 538 ? 28.594 -2.625 2.814 1 75.56 538 ALA A C 1
ATOM 4140 O O . ALA A 1 538 ? 27.641 -1.915 3.145 1 75.56 538 ALA A O 1
ATOM 4141 N N . VAL A 1 539 ? 28.625 -3.926 3.045 1 82.94 539 VAL A N 1
ATOM 4142 C CA . VAL A 1 539 ? 27.438 -4.609 3.557 1 82.94 539 VAL A CA 1
ATOM 4143 C C . VAL A 1 539 ? 27.453 -4.602 5.082 1 82.94 539 VAL A C 1
ATOM 4145 O O . VAL A 1 539 ? 28.156 -5.41 5.703 1 82.94 539 VAL A O 1
ATOM 4148 N N . SER A 1 540 ? 26.672 -3.686 5.637 1 76.06 540 SER A N 1
ATOM 4149 C CA . SER A 1 540 ? 26.672 -3.508 7.082 1 76.06 540 SER A CA 1
ATOM 4150 C C . SER A 1 540 ? 25.734 -4.496 7.77 1 76.06 540 SER A C 1
ATOM 4152 O O . SER A 1 540 ? 25.922 -4.828 8.938 1 76.06 540 SER A O 1
ATOM 4154 N N . ASP A 1 541 ? 24.688 -4.91 7.074 1 81.69 541 ASP A N 1
ATOM 4155 C CA . ASP A 1 541 ? 23.703 -5.812 7.652 1 81.69 541 ASP A CA 1
ATOM 4156 C C . ASP A 1 541 ? 23.016 -6.648 6.57 1 81.69 541 ASP A C 1
ATOM 4158 O O . ASP A 1 541 ? 22.969 -6.242 5.406 1 81.69 541 ASP A O 1
ATOM 4162 N N . ILE A 1 542 ? 22.625 -7.891 7.055 1 83.94 542 ILE A N 1
ATOM 4163 C CA . ILE A 1 542 ? 21.922 -8.797 6.156 1 83.94 542 ILE A CA 1
ATOM 4164 C C . ILE A 1 542 ? 20.734 -9.43 6.879 1 83.94 542 ILE A C 1
ATOM 4166 O O . ILE A 1 542 ? 20.875 -9.938 7.992 1 83.94 542 ILE A O 1
ATOM 4170 N N . ASP A 1 543 ? 19.594 -9.266 6.332 1 80.94 543 ASP A N 1
ATOM 4171 C CA . ASP A 1 543 ? 18.422 -9.859 6.965 1 80.94 543 ASP A CA 1
ATOM 4172 C C . ASP A 1 543 ? 18.25 -11.32 6.551 1 80.94 543 ASP A C 1
ATOM 4174 O O . ASP A 1 543 ? 19.047 -11.844 5.766 1 80.94 543 ASP A O 1
ATOM 4178 N N . ALA A 1 544 ? 17.266 -12 7.09 1 82.56 544 ALA A N 1
ATOM 4179 C CA . ALA A 1 544 ? 17.078 -13.438 6.906 1 82.56 544 ALA A CA 1
ATOM 4180 C C . ALA A 1 544 ? 16.781 -13.766 5.449 1 82.56 544 ALA A C 1
ATOM 4182 O O . ALA A 1 544 ? 17.297 -14.742 4.902 1 82.56 544 ALA A O 1
ATOM 4183 N N . THR A 1 545 ? 15.93 -13.008 4.898 1 81.81 545 THR A N 1
ATOM 4184 C CA . THR A 1 545 ? 15.547 -13.266 3.514 1 81.81 545 THR A CA 1
ATOM 4185 C C . THR A 1 545 ? 16.734 -13.078 2.582 1 81.81 545 THR A C 1
ATOM 4187 O O . THR A 1 545 ? 16.938 -13.859 1.651 1 81.81 545 THR A O 1
ATOM 4190 N N . ALA A 1 546 ? 17.422 -12.008 2.824 1 83.31 546 ALA A N 1
ATOM 4191 C CA . ALA A 1 546 ? 18.625 -11.766 2.033 1 83.31 546 ALA A CA 1
ATOM 4192 C C . ALA A 1 546 ? 19.625 -12.906 2.189 1 83.31 546 ALA A C 1
ATOM 4194 O O . ALA A 1 546 ? 20.281 -13.305 1.221 1 83.31 546 ALA A O 1
ATOM 4195 N N . THR A 1 547 ? 19.781 -13.359 3.363 1 87.5 547 THR A N 1
ATOM 4196 C CA . THR A 1 547 ? 20.672 -14.484 3.631 1 87.5 547 THR A CA 1
ATOM 4197 C C . THR A 1 547 ? 20.219 -15.734 2.887 1 87.5 547 THR A C 1
ATOM 4199 O O . THR A 1 547 ? 21.031 -16.484 2.35 1 87.5 547 THR A O 1
ATOM 4202 N N . GLN A 1 548 ? 18.953 -15.922 2.939 1 85.88 548 GLN A N 1
ATOM 4203 C CA . GLN A 1 548 ? 18.406 -17.078 2.236 1 85.88 548 GLN A CA 1
ATOM 4204 C C . GLN A 1 548 ? 18.688 -16.984 0.739 1 85.88 548 GLN A C 1
ATOM 4206 O O . GLN A 1 548 ? 19.078 -17.984 0.119 1 85.88 548 GLN A O 1
ATOM 4211 N N . ILE A 1 549 ? 18.469 -15.883 0.168 1 83.25 549 ILE A N 1
ATOM 4212 C CA . ILE A 1 549 ? 18.688 -15.688 -1.26 1 83.25 549 ILE A CA 1
ATOM 4213 C C . ILE A 1 549 ? 20.172 -15.859 -1.574 1 83.25 549 ILE A C 1
ATOM 4215 O O . ILE A 1 549 ? 20.531 -16.453 -2.59 1 83.25 549 ILE A O 1
ATOM 4219 N N . MET A 1 550 ? 21.016 -15.32 -0.728 1 87.81 550 MET A N 1
ATOM 4220 C CA . MET A 1 550 ? 22.453 -15.477 -0.894 1 87.81 550 MET A CA 1
ATOM 4221 C C . MET A 1 550 ? 22.844 -16.953 -0.847 1 87.81 550 MET A C 1
ATOM 4223 O O . MET A 1 550 ? 23.734 -17.391 -1.577 1 87.81 550 MET A O 1
ATOM 4227 N N . THR A 1 551 ? 22.234 -17.641 0.048 1 89.12 551 THR A N 1
ATOM 4228 C CA . THR A 1 551 ? 22.469 -19.078 0.136 1 89.12 551 THR A CA 1
ATOM 4229 C C . THR A 1 551 ? 22.078 -19.766 -1.165 1 89.12 551 THR A C 1
ATOM 4231 O O . THR A 1 551 ? 22.812 -20.641 -1.654 1 89.12 551 THR A O 1
ATOM 4234 N N . GLU A 1 552 ? 20.984 -19.406 -1.701 1 86.38 552 GLU A N 1
ATOM 4235 C CA . GLU A 1 552 ? 20.531 -19.969 -2.967 1 86.38 552 GLU A CA 1
ATOM 4236 C C . GLU A 1 552 ? 21.5 -19.641 -4.098 1 86.38 552 GLU A C 1
ATOM 4238 O O . GLU A 1 552 ? 21.766 -20.484 -4.957 1 86.38 552 GLU A O 1
ATOM 4243 N N . ILE A 1 553 ? 21.969 -18.438 -4.125 1 86.88 553 ILE A N 1
ATOM 4244 C CA . ILE A 1 553 ? 22.922 -17.984 -5.137 1 86.88 553 ILE A CA 1
ATOM 4245 C C . ILE A 1 553 ? 24.203 -18.812 -5.043 1 86.88 553 ILE A C 1
ATOM 4247 O O . ILE A 1 553 ? 24.703 -19.297 -6.055 1 86.88 553 ILE A O 1
ATOM 4251 N N . VAL A 1 554 ? 24.688 -19.016 -3.85 1 90.56 554 VAL A N 1
ATOM 4252 C CA . VAL A 1 554 ? 25.922 -19.766 -3.617 1 90.56 554 VAL A CA 1
ATOM 4253 C C . VAL A 1 554 ? 25.719 -21.219 -4.031 1 90.56 554 VAL A C 1
ATOM 4255 O O . VAL A 1 554 ? 26.594 -21.828 -4.664 1 90.56 554 VAL A O 1
ATOM 4258 N N . HIS A 1 555 ? 24.594 -21.766 -3.686 1 88.88 555 HIS A N 1
ATOM 4259 C CA . HIS A 1 555 ? 24.297 -23.141 -4.051 1 88.88 555 HIS A CA 1
ATOM 4260 C C . HIS A 1 555 ? 24.219 -23.312 -5.566 1 88.88 555 HIS A C 1
ATOM 4262 O O . HIS A 1 555 ? 24.672 -24.312 -6.109 1 88.88 555 HIS A O 1
ATOM 4268 N N . GLU A 1 556 ? 23.641 -22.391 -6.176 1 84.44 556 GLU A N 1
ATOM 4269 C CA . GLU A 1 556 ? 23.531 -22.438 -7.633 1 84.44 556 GLU A CA 1
ATOM 4270 C C . GLU A 1 556 ? 24.906 -22.406 -8.289 1 84.44 556 GLU A C 1
ATOM 4272 O O . GLU A 1 556 ? 25.172 -23.141 -9.234 1 84.44 556 GLU A O 1
ATOM 4277 N N . TYR A 1 557 ? 25.812 -21.547 -7.793 1 87.25 557 TYR A N 1
ATOM 4278 C CA . TYR A 1 557 ? 27.172 -21.453 -8.312 1 87.25 557 TYR A CA 1
ATOM 4279 C C . TYR A 1 557 ? 27.938 -22.75 -8.039 1 87.25 557 TYR A C 1
ATOM 4281 O O . TYR A 1 557 ? 28.672 -23.234 -8.898 1 87.25 557 TYR A O 1
ATOM 4289 N N . HIS A 1 558 ? 27.719 -23.203 -6.902 1 88.69 558 HIS A N 1
ATOM 4290 C CA . HIS A 1 558 ? 28.406 -24.438 -6.523 1 88.69 558 HIS A CA 1
ATOM 4291 C C . HIS A 1 558 ? 27.969 -25.609 -7.406 1 88.69 558 HIS A C 1
ATOM 4293 O O . HIS A 1 558 ? 28.797 -26.422 -7.805 1 88.69 558 HIS A O 1
ATOM 4299 N N . SER A 1 559 ? 26.766 -25.672 -7.656 1 85.88 559 SER A N 1
ATOM 4300 C CA . SER A 1 559 ? 26.25 -26.75 -8.492 1 85.88 559 SER A CA 1
ATOM 4301 C C . SER A 1 559 ? 26.797 -26.656 -9.914 1 85.88 559 SER A C 1
ATOM 4303 O O . SER A 1 559 ? 26.891 -27.672 -10.609 1 85.88 559 SER A O 1
ATOM 4305 N N . ARG A 1 560 ? 27.203 -25.516 -10.336 1 83.88 560 ARG A N 1
ATOM 4306 C CA . ARG A 1 560 ? 27.75 -25.297 -11.664 1 83.88 560 ARG A CA 1
ATOM 4307 C C . ARG A 1 560 ? 29.281 -25.406 -11.648 1 83.88 560 ARG A C 1
ATOM 4309 O O . ARG A 1 560 ? 29.938 -25.219 -12.68 1 83.88 560 ARG A O 1
ATOM 4316 N N . GLY A 1 561 ? 29.828 -25.578 -10.453 1 85.25 561 GLY A N 1
ATOM 4317 C CA . GLY A 1 561 ? 31.266 -25.719 -10.312 1 85.25 561 GLY A CA 1
ATOM 4318 C C . GLY A 1 561 ? 32 -24.391 -10.266 1 85.25 561 GLY A C 1
ATOM 4319 O O . GLY A 1 561 ? 33.188 -24.328 -10.555 1 85.25 561 GLY A O 1
ATOM 4320 N N . ILE A 1 562 ? 31.312 -23.344 -10.039 1 88.56 562 ILE A N 1
ATOM 4321 C CA . ILE A 1 562 ? 31.922 -22.016 -9.938 1 88.56 562 ILE A CA 1
ATOM 4322 C C . ILE A 1 562 ? 32.344 -21.75 -8.492 1 88.56 562 ILE A C 1
ATOM 4324 O O . ILE A 1 562 ? 31.578 -22 -7.559 1 88.56 562 ILE A O 1
ATOM 4328 N N . ILE A 1 563 ? 33.562 -21.281 -8.312 1 90.31 563 ILE A N 1
ATOM 4329 C CA . ILE A 1 563 ? 34.094 -21.016 -6.98 1 90.31 563 ILE A CA 1
ATOM 4330 C C . ILE A 1 563 ? 33.594 -19.641 -6.512 1 90.31 563 ILE A C 1
ATOM 4332 O O . ILE A 1 563 ? 33.719 -18.656 -7.242 1 90.31 563 ILE A O 1
ATOM 4336 N N . VAL A 1 564 ? 33.062 -19.672 -5.332 1 93.25 564 VAL A N 1
ATOM 4337 C CA . VAL A 1 564 ? 32.562 -18.422 -4.766 1 93.25 564 VAL A CA 1
ATOM 4338 C C . VAL A 1 564 ? 33.438 -17.984 -3.6 1 93.25 564 VAL A C 1
ATOM 4340 O O . VAL A 1 564 ? 33.781 -18.797 -2.734 1 93.25 564 VAL A O 1
ATOM 4343 N N . CYS A 1 565 ? 33.906 -16.734 -3.611 1 93 565 CYS A N 1
ATOM 4344 C CA . CYS A 1 565 ? 34.719 -16.172 -2.533 1 93 565 CYS A CA 1
ATOM 4345 C C . CYS A 1 565 ? 34.062 -14.906 -1.976 1 93 565 CYS A C 1
ATOM 4347 O O . CYS A 1 565 ? 33.344 -14.203 -2.691 1 93 565 CYS A O 1
ATOM 4349 N N . PHE A 1 566 ? 34.25 -14.742 -0.688 1 94 566 PHE A N 1
ATOM 4350 C CA . PHE A 1 566 ? 33.75 -13.539 -0.028 1 94 566 PHE A CA 1
ATOM 4351 C C . PHE A 1 566 ? 34.906 -12.727 0.535 1 94 566 PHE A C 1
ATOM 4353 O O . PHE A 1 566 ? 35.875 -13.297 1.057 1 94 566 PHE A O 1
ATOM 4360 N N . VAL A 1 567 ? 34.812 -11.445 0.319 1 92.25 567 VAL A N 1
ATOM 4361 C CA . VAL A 1 567 ? 35.844 -10.562 0.815 1 92.25 567 VAL A CA 1
ATOM 4362 C C . VAL A 1 567 ? 35.281 -9.57 1.82 1 92.25 567 VAL A C 1
ATOM 4364 O O . VAL A 1 567 ? 34.188 -9.008 1.592 1 92.25 567 VAL A O 1
ATOM 4367 N N . LYS A 1 568 ? 35.844 -9.352 2.979 1 90.94 568 LYS A N 1
ATOM 4368 C CA . LYS A 1 568 ? 35.562 -8.352 3.998 1 90.94 568 LYS A CA 1
ATOM 4369 C C . LYS A 1 568 ? 34.156 -8.539 4.555 1 90.94 568 LYS A C 1
ATOM 4371 O O . LYS A 1 568 ? 33.344 -7.59 4.594 1 90.94 568 LYS A O 1
ATOM 4376 N N . LEU A 1 569 ? 33.906 -9.766 4.918 1 89.56 569 LEU A N 1
ATOM 4377 C CA . LEU A 1 569 ? 32.625 -10.047 5.59 1 89.56 569 LEU A CA 1
ATOM 4378 C C . LEU A 1 569 ? 32.625 -9.477 7.008 1 89.56 569 LEU A C 1
ATOM 4380 O O . LEU A 1 569 ? 33.5 -9.812 7.812 1 89.56 569 LEU A O 1
ATOM 4384 N N . ARG A 1 570 ? 31.766 -8.586 7.234 1 86.69 570 ARG A N 1
ATOM 4385 C CA . ARG A 1 570 ? 31.688 -7.949 8.547 1 86.69 570 ARG A CA 1
ATOM 4386 C C . ARG A 1 570 ? 31.172 -8.93 9.602 1 86.69 570 ARG A C 1
ATOM 4388 O O . ARG A 1 570 ? 30.5 -9.906 9.273 1 86.69 570 ARG A O 1
ATOM 4395 N N . GLU A 1 571 ? 31.422 -8.664 10.797 1 84.5 571 GLU A N 1
ATOM 4396 C CA . GLU A 1 571 ? 31.031 -9.531 11.914 1 84.5 571 GLU A CA 1
ATOM 4397 C C . GLU A 1 571 ? 29.516 -9.594 12.055 1 84.5 571 GLU A C 1
ATOM 4399 O O . GLU A 1 571 ? 28.969 -10.617 12.477 1 84.5 571 GLU A O 1
ATOM 4404 N N . THR A 1 572 ? 28.859 -8.562 11.711 1 83 572 THR A N 1
ATOM 4405 C CA . THR A 1 572 ? 27.422 -8.484 11.844 1 83 572 THR A CA 1
ATOM 4406 C C . THR A 1 572 ? 26.734 -9.453 10.883 1 83 572 THR A C 1
ATOM 4408 O O . THR A 1 572 ? 25.594 -9.852 11.109 1 83 572 THR A O 1
ATOM 4411 N N . CYS A 1 573 ? 27.484 -9.844 9.875 1 87.94 573 CYS A N 1
ATOM 4412 C CA . CYS A 1 573 ? 26.906 -10.711 8.844 1 87.94 573 CYS A CA 1
ATOM 4413 C C . CYS A 1 573 ? 27.375 -12.148 9.023 1 87.94 573 CYS A C 1
ATOM 4415 O O . CYS A 1 573 ? 26.781 -13.078 8.484 1 87.94 573 CYS A O 1
ATOM 4417 N N . LYS A 1 574 ? 28.469 -12.312 9.797 1 87.69 574 LYS A N 1
ATOM 4418 C CA . LYS A 1 574 ? 29.125 -13.617 9.922 1 87.69 574 LYS A CA 1
ATOM 4419 C C . LYS A 1 574 ? 28.172 -14.641 10.547 1 87.69 574 LYS A C 1
ATOM 4421 O O . LYS A 1 574 ? 28.125 -15.797 10.125 1 87.69 574 LYS A O 1
ATOM 4426 N N . GLU A 1 575 ? 27.422 -14.227 11.523 1 87.12 575 GLU A N 1
ATOM 4427 C CA . GLU A 1 575 ? 26.516 -15.133 12.211 1 87.12 575 GLU A CA 1
ATOM 4428 C C . GLU A 1 575 ? 25.453 -15.672 11.25 1 87.12 575 GLU A C 1
ATOM 4430 O O . GLU A 1 575 ? 25.125 -16.859 11.281 1 87.12 575 GLU A O 1
ATOM 4435 N N . SER A 1 576 ? 24.938 -14.789 10.477 1 87.81 576 SER A N 1
ATOM 4436 C CA . SER A 1 576 ? 23.922 -15.188 9.508 1 87.81 576 SER A CA 1
ATOM 4437 C C . SER A 1 576 ? 24.5 -16.141 8.469 1 87.81 576 SER A C 1
ATOM 4439 O O . SER A 1 576 ? 23.828 -17.078 8.039 1 87.81 576 SER A O 1
ATOM 4441 N N . PHE A 1 577 ? 25.781 -15.945 8.086 1 90.12 577 PHE A N 1
ATOM 4442 C CA . PHE A 1 577 ? 26.438 -16.797 7.102 1 90.12 577 PHE A CA 1
ATOM 4443 C C . PHE A 1 577 ? 26.719 -18.172 7.676 1 90.12 577 PHE A C 1
ATOM 4445 O O . PHE A 1 577 ? 26.625 -19.172 6.973 1 90.12 577 PHE A O 1
ATOM 4452 N N . GLU A 1 578 ? 27.031 -18.234 8.906 1 89.19 578 GLU A N 1
ATOM 4453 C CA . GLU A 1 578 ? 27.312 -19.5 9.57 1 89.19 578 GLU A CA 1
ATOM 4454 C C . GLU A 1 578 ? 26.031 -20.312 9.766 1 89.19 578 GLU A C 1
ATOM 4456 O O . GLU A 1 578 ? 26 -21.5 9.461 1 89.19 578 GLU A O 1
ATOM 4461 N N . ARG A 1 579 ? 25.047 -19.656 10.188 1 87.88 579 ARG A N 1
ATOM 4462 C CA . ARG A 1 579 ? 23.797 -20.344 10.523 1 87.88 579 ARG A CA 1
ATOM 4463 C C . ARG A 1 579 ? 23.062 -20.781 9.258 1 87.88 579 ARG A C 1
ATOM 4465 O O . ARG A 1 579 ? 22.297 -21.75 9.273 1 87.88 579 ARG A O 1
ATOM 4472 N N . SER A 1 580 ? 23.203 -19.969 8.195 1 87.62 580 SER A N 1
ATOM 4473 C CA . SER A 1 580 ? 22.516 -20.281 6.949 1 87.62 580 SER A CA 1
ATOM 4474 C C . SER A 1 580 ? 23.172 -21.453 6.223 1 87.62 580 SER A C 1
ATOM 4476 O O . SER A 1 580 ? 22.562 -22.062 5.348 1 87.62 580 SER A O 1
ATOM 4478 N N . GLY A 1 581 ? 24.422 -21.719 6.551 1 86.06 581 GLY A N 1
ATOM 4479 C CA . GLY A 1 581 ? 25.141 -22.797 5.891 1 86.06 581 GLY A CA 1
ATOM 4480 C C . GLY A 1 581 ? 26.031 -22.297 4.766 1 86.06 581 GLY A C 1
ATOM 4481 O O . GLY A 1 581 ? 26.734 -23.094 4.133 1 86.06 581 GLY A O 1
ATOM 4482 N N . ILE A 1 582 ? 26.031 -20.969 4.547 1 88.56 582 ILE A N 1
ATOM 4483 C CA . ILE A 1 582 ? 26.875 -20.422 3.488 1 88.56 582 ILE A CA 1
ATOM 4484 C C . ILE A 1 582 ? 28.344 -20.688 3.803 1 88.56 582 ILE A C 1
ATOM 4486 O O . ILE A 1 582 ? 29.125 -21.062 2.918 1 88.56 582 ILE A O 1
ATOM 4490 N N . TYR A 1 583 ? 28.625 -20.5 5.008 1 86.19 583 TYR A N 1
ATOM 4491 C CA . TYR A 1 583 ? 30 -20.688 5.461 1 86.19 583 TYR A CA 1
ATOM 4492 C C . TYR A 1 583 ? 30.469 -22.125 5.211 1 86.19 583 TYR A C 1
ATOM 4494 O O . TYR A 1 583 ? 31.609 -22.344 4.805 1 86.19 583 TYR A O 1
ATOM 4502 N N . SER A 1 584 ? 29.594 -23.094 5.371 1 85.56 584 SER A N 1
ATOM 4503 C CA . SER A 1 584 ? 29.906 -24.516 5.191 1 85.56 584 SER A CA 1
ATOM 4504 C C . SER A 1 584 ? 30 -24.875 3.713 1 85.56 584 SER A C 1
ATOM 4506 O O . SER A 1 584 ? 30.859 -25.656 3.305 1 85.56 584 SER A O 1
ATOM 4508 N N . VAL A 1 585 ? 29.219 -24.312 2.934 1 87.44 585 VAL A N 1
ATOM 4509 C CA . VAL A 1 585 ? 29.156 -24.641 1.514 1 87.44 585 VAL A CA 1
ATOM 4510 C C . VAL A 1 585 ? 30.344 -24.031 0.786 1 87.44 585 VAL A C 1
ATOM 4512 O O . VAL A 1 585 ? 30.953 -24.672 -0.075 1 87.44 585 VAL A O 1
ATOM 4515 N N . VAL A 1 586 ? 30.656 -22.797 1.094 1 88.75 586 VAL A N 1
ATOM 4516 C CA . VAL A 1 586 ? 31.734 -22.062 0.444 1 88.75 586 VAL A CA 1
ATOM 4517 C C . VAL A 1 586 ? 33.062 -22.516 1.018 1 88.75 586 VAL A C 1
ATOM 4519 O O . VAL A 1 586 ? 34.062 -22.656 0.285 1 88.75 586 VAL A O 1
ATOM 4522 N N . GLY A 1 587 ? 33.156 -22.859 2.26 1 86.81 587 GLY A N 1
ATOM 4523 C CA . GLY A 1 587 ? 34.375 -23.234 2.93 1 86.81 587 GLY A CA 1
ATOM 4524 C C . GLY A 1 587 ? 35.094 -22.047 3.596 1 86.81 587 GLY A C 1
ATOM 4525 O O . GLY A 1 587 ? 35.094 -20.938 3.059 1 86.81 587 GLY A O 1
ATOM 4526 N N . GLU A 1 588 ? 35.594 -22.234 4.648 1 84.38 588 GLU A N 1
ATOM 4527 C CA . GLU A 1 588 ? 36.219 -21.188 5.461 1 84.38 588 GLU A CA 1
ATOM 4528 C C . GLU A 1 588 ? 37.406 -20.562 4.73 1 84.38 588 GLU A C 1
ATOM 4530 O O . GLU A 1 588 ? 37.719 -19.391 4.949 1 84.38 588 GLU A O 1
ATOM 4535 N N . GLN A 1 589 ? 37.969 -21.281 3.75 1 86.62 589 GLN A N 1
ATOM 4536 C CA . GLN A 1 589 ? 39.156 -20.828 3.051 1 86.62 589 GLN A CA 1
ATOM 4537 C C . GLN A 1 589 ? 38.781 -19.797 1.979 1 86.62 589 GLN A C 1
ATOM 4539 O O . GLN A 1 589 ? 39.688 -19.094 1.469 1 86.62 589 GLN A O 1
ATOM 4544 N N . HIS A 1 590 ? 37.562 -19.672 1.768 1 91.56 590 HIS A N 1
ATOM 4545 C CA . HIS A 1 590 ? 37.188 -18.797 0.675 1 91.56 590 HIS A CA 1
ATOM 4546 C C . HIS A 1 590 ? 36.719 -17.438 1.2 1 91.56 590 HIS A C 1
ATOM 4548 O O . HIS A 1 590 ? 36.094 -16.656 0.473 1 91.56 590 HIS A O 1
ATOM 4554 N N . PHE A 1 591 ? 37.031 -17.188 2.486 1 92.62 591 PHE A N 1
ATOM 4555 C CA . PHE A 1 591 ? 36.781 -15.867 3.072 1 92.62 591 PHE A CA 1
ATOM 4556 C C . PHE A 1 591 ? 38.094 -15.109 3.238 1 92.62 591 PHE A C 1
ATOM 4558 O O . PHE A 1 591 ? 39.031 -15.578 3.914 1 92.62 591 PHE A O 1
ATOM 4565 N N . PHE A 1 592 ? 38.188 -13.945 2.615 1 90.81 592 PHE A N 1
ATOM 4566 C CA . PHE A 1 592 ? 39.438 -13.203 2.582 1 90.81 592 PHE A CA 1
ATOM 4567 C C . PHE A 1 592 ? 39.25 -11.805 3.15 1 90.81 592 PHE A C 1
ATOM 4569 O O . PHE A 1 592 ? 38.125 -11.297 3.225 1 90.81 592 PHE A O 1
ATOM 4576 N N . GLY A 1 593 ? 40.25 -11.242 3.617 1 88.75 593 GLY A N 1
ATOM 4577 C CA . GLY A 1 593 ? 40.219 -9.875 4.113 1 88.75 593 GLY A CA 1
ATOM 4578 C C . GLY A 1 593 ? 40.438 -8.844 3.021 1 88.75 593 GLY A C 1
ATOM 4579 O O . GLY A 1 593 ? 40.031 -7.688 3.172 1 88.75 593 GLY A O 1
ATOM 4580 N N . LYS A 1 594 ? 41.156 -9.266 1.954 1 87.31 594 LYS A N 1
ATOM 4581 C CA . LYS A 1 594 ? 41.438 -8.359 0.849 1 87.31 594 LYS A CA 1
ATOM 4582 C C . LYS A 1 594 ? 41.125 -9.008 -0.494 1 87.31 594 LYS A C 1
ATOM 4584 O O . LYS A 1 594 ? 41.25 -10.227 -0.649 1 87.31 594 LYS A O 1
ATOM 4589 N N . ILE A 1 595 ? 40.75 -8.188 -1.427 1 86.69 595 ILE A N 1
ATOM 4590 C CA . ILE A 1 595 ? 40.375 -8.656 -2.758 1 86.69 595 ILE A CA 1
ATOM 4591 C C . ILE A 1 595 ? 41.594 -9.289 -3.438 1 86.69 595 ILE A C 1
ATOM 4593 O O . ILE A 1 595 ? 41.469 -10.289 -4.141 1 86.69 595 ILE A O 1
ATOM 4597 N N . ARG A 1 596 ? 42.75 -8.766 -3.199 1 82.5 596 ARG A N 1
ATOM 4598 C CA . ARG A 1 596 ? 43.969 -9.242 -3.826 1 82.5 596 ARG A CA 1
ATOM 4599 C C . ARG A 1 596 ? 44.25 -10.688 -3.434 1 82.5 596 ARG A C 1
ATOM 4601 O O . ARG A 1 596 ? 44.688 -11.484 -4.266 1 82.5 596 ARG A O 1
ATOM 4608 N N . ASP A 1 597 ? 44.062 -10.977 -2.23 1 86.62 597 ASP A N 1
ATOM 4609 C CA . ASP A 1 597 ? 44.312 -12.328 -1.73 1 86.62 597 ASP A CA 1
ATOM 4610 C C . ASP A 1 597 ? 43.344 -13.336 -2.375 1 86.62 597 ASP A C 1
ATOM 4612 O O . ASP A 1 597 ? 43.75 -14.469 -2.664 1 86.62 597 ASP A O 1
ATOM 4616 N N . ALA A 1 598 ? 42.125 -12.922 -2.574 1 88.12 598 ALA A N 1
ATOM 4617 C CA . ALA A 1 598 ? 41.125 -13.797 -3.203 1 88.12 598 ALA A CA 1
ATOM 4618 C C . ALA A 1 598 ? 41.5 -14.094 -4.652 1 88.12 598 ALA A C 1
ATOM 4620 O O . ALA A 1 598 ? 41.406 -15.242 -5.098 1 88.12 598 ALA A O 1
ATOM 4621 N N . ILE A 1 599 ? 41.906 -13.094 -5.312 1 84.94 599 ILE A N 1
ATOM 4622 C CA . ILE A 1 599 ? 42.281 -13.25 -6.719 1 84.94 599 ILE A CA 1
ATOM 4623 C C . ILE A 1 599 ? 43.531 -14.117 -6.836 1 84.94 599 ILE A C 1
ATOM 4625 O O . ILE A 1 599 ? 43.625 -14.945 -7.75 1 84.94 599 ILE A O 1
ATOM 4629 N N . ALA A 1 600 ? 44.469 -13.875 -5.977 1 83.38 600 ALA A N 1
ATOM 4630 C CA . ALA A 1 600 ? 45.688 -14.672 -5.965 1 83.38 600 ALA A CA 1
ATOM 4631 C C . ALA A 1 600 ? 45.375 -16.141 -5.746 1 83.38 600 ALA A C 1
ATOM 4633 O O . ALA A 1 600 ? 46 -17.016 -6.375 1 83.38 600 ALA A O 1
ATOM 4634 N N . TYR A 1 601 ? 44.531 -16.312 -4.867 1 85 601 TYR A N 1
ATOM 4635 C CA . TYR A 1 601 ? 44.094 -17.672 -4.578 1 85 601 TYR A CA 1
ATOM 4636 C C . TYR A 1 601 ? 43.469 -18.328 -5.805 1 85 601 TYR A C 1
ATOM 4638 O O . TYR A 1 601 ? 43.781 -19.484 -6.125 1 85 601 TYR A O 1
ATOM 4646 N N . LEU A 1 602 ? 42.656 -17.625 -6.473 1 83.25 602 LEU A N 1
ATOM 4647 C CA . LEU A 1 602 ? 41.938 -18.141 -7.633 1 83.25 602 LEU A CA 1
ATOM 4648 C C . LEU A 1 602 ? 42.875 -18.359 -8.805 1 83.25 602 LEU A C 1
ATOM 4650 O O . LEU A 1 602 ? 42.656 -19.25 -9.625 1 83.25 602 LEU A O 1
ATOM 4654 N N . GLY A 1 603 ? 43.844 -17.469 -8.914 1 77.62 603 GLY A N 1
ATOM 4655 C CA . GLY A 1 603 ? 44.844 -17.656 -9.938 1 77.62 603 GLY A CA 1
ATOM 4656 C C . GLY A 1 603 ? 45.688 -18.906 -9.719 1 77.62 603 GLY A C 1
ATOM 4657 O O . GLY A 1 603 ? 46.125 -19.547 -10.68 1 77.62 603 GLY A O 1
ATOM 4658 N N . ALA A 1 604 ? 45.875 -19.188 -8.531 1 73.56 604 ALA A N 1
ATOM 4659 C CA . ALA A 1 604 ? 46.688 -20.359 -8.188 1 73.56 604 ALA A CA 1
ATOM 4660 C C . ALA A 1 604 ? 45.906 -21.656 -8.438 1 73.56 604 ALA A C 1
ATOM 4662 O O . ALA A 1 604 ? 46.5 -22.688 -8.781 1 73.56 604 ALA A O 1
ATOM 4663 N N . GLU A 1 605 ? 44.594 -21.562 -8.312 1 67.5 605 GLU A N 1
ATOM 4664 C CA . GLU A 1 605 ? 43.75 -22.734 -8.469 1 67.5 605 GLU A CA 1
ATOM 4665 C C . GLU A 1 605 ? 43.375 -22.969 -9.938 1 67.5 605 GLU A C 1
ATOM 4667 O O . GLU A 1 605 ? 43.125 -24.109 -10.344 1 67.5 605 GLU A O 1
ATOM 4672 N N . SER A 1 606 ? 43.375 -22 -10.727 1 60.62 606 SER A N 1
ATOM 4673 C CA . SER A 1 606 ? 43.094 -22.172 -12.148 1 60.62 606 SER A CA 1
ATOM 4674 C C . SER A 1 606 ? 44.281 -22.797 -12.867 1 60.62 606 SER A C 1
ATOM 4676 O O . SER A 1 606 ? 44.125 -23.531 -13.844 1 60.62 606 SER A O 1
ATOM 4678 N N . TYR B 1 1 ? 10.977 -6.961 -30 1 41.75 1 TYR B N 1
ATOM 4679 C CA . TYR B 1 1 ? 9.711 -7.41 -30.578 1 41.75 1 TYR B CA 1
ATOM 4680 C C . TYR B 1 1 ? 8.609 -7.43 -29.516 1 41.75 1 TYR B C 1
ATOM 4682 O O . TYR B 1 1 ? 8.859 -7.773 -28.359 1 41.75 1 TYR B O 1
ATOM 4690 N N . TYR B 1 2 ? 7.492 -6.621 -29.672 1 63.78 2 TYR B N 1
ATOM 4691 C CA . TYR B 1 2 ? 6.371 -6.332 -28.781 1 63.78 2 TYR B CA 1
ATOM 4692 C C . TYR B 1 2 ? 5.539 -7.586 -28.531 1 63.78 2 TYR B C 1
ATOM 4694 O O . TYR B 1 2 ? 4.945 -7.738 -27.453 1 63.78 2 TYR B O 1
ATOM 4702 N N . VAL B 1 3 ? 5.711 -8.57 -29.672 1 73.69 3 VAL B N 1
ATOM 4703 C CA . VAL B 1 3 ? 4.973 -9.82 -29.531 1 73.69 3 VAL B CA 1
ATOM 4704 C C . VAL B 1 3 ? 5.938 -11 -29.594 1 73.69 3 VAL B C 1
ATOM 4706 O O . VAL B 1 3 ? 6.371 -11.398 -30.672 1 73.69 3 VAL B O 1
ATOM 4709 N N . PRO B 1 4 ? 6.285 -11.68 -28.562 1 73.31 4 PRO B N 1
ATOM 4710 C CA . PRO B 1 4 ? 7.328 -12.703 -28.453 1 73.31 4 PRO B CA 1
ATOM 4711 C C . PRO B 1 4 ? 7.113 -13.867 -29.422 1 73.31 4 PRO B C 1
ATOM 4713 O O . PRO B 1 4 ? 8.078 -14.461 -29.906 1 73.31 4 PRO B O 1
ATOM 4716 N N . VAL B 1 5 ? 5.938 -14.195 -29.859 1 79 5 VAL B N 1
ATOM 4717 C CA . VAL B 1 5 ? 5.641 -15.352 -30.688 1 79 5 VAL B CA 1
ATOM 4718 C C . VAL B 1 5 ? 6.262 -15.172 -32.062 1 79 5 VAL B C 1
ATOM 4720 O O . VAL B 1 5 ? 6.691 -16.141 -32.719 1 79 5 VAL B O 1
ATOM 4723 N N . VAL B 1 6 ? 6.32 -13.969 -32.469 1 73.12 6 VAL B N 1
ATOM 4724 C CA . VAL B 1 6 ? 6.852 -13.68 -33.812 1 73.12 6 VAL B CA 1
ATOM 4725 C C . VAL B 1 6 ? 8.352 -13.969 -33.844 1 73.12 6 VAL B C 1
ATOM 4727 O O . VAL B 1 6 ? 8.906 -14.273 -34.875 1 73.12 6 VAL B O 1
ATOM 4730 N N . GLY B 1 7 ? 8.914 -14.008 -32.656 1 69.38 7 GLY B N 1
ATOM 4731 C CA . GLY B 1 7 ? 10.344 -14.258 -32.594 1 69.38 7 GLY B CA 1
ATOM 4732 C C . GLY B 1 7 ? 10.695 -15.727 -32.594 1 69.38 7 GLY B C 1
ATOM 4733 O O . GLY B 1 7 ? 11.547 -16.172 -33.344 1 69.38 7 GLY B O 1
ATOM 4734 N N . TRP B 1 8 ? 9.961 -16.547 -31.844 1 73.19 8 TRP B N 1
ATOM 4735 C CA . TRP B 1 8 ? 10.414 -17.922 -31.625 1 73.19 8 TRP B CA 1
ATOM 4736 C C . TRP B 1 8 ? 9.672 -18.875 -32.562 1 73.19 8 TRP B C 1
ATOM 4738 O O . TRP B 1 8 ? 10.195 -19.953 -32.906 1 73.19 8 TRP B O 1
ATOM 4748 N N . LEU B 1 9 ? 8.445 -18.594 -33.094 1 75.94 9 LEU B N 1
ATOM 4749 C CA . LEU B 1 9 ? 7.625 -19.531 -33.844 1 75.94 9 LEU B CA 1
ATOM 4750 C C . LEU B 1 9 ? 8.305 -19.922 -35.156 1 75.94 9 LEU B C 1
ATOM 4752 O O . LEU B 1 9 ? 8.312 -21.094 -35.531 1 75.94 9 LEU B O 1
ATOM 4756 N N . PRO B 1 10 ? 8.914 -18.938 -35.812 1 74.88 10 PRO B N 1
ATOM 4757 C CA . PRO B 1 10 ? 9.578 -19.312 -37.062 1 74.88 10 PRO B CA 1
ATOM 4758 C C . PRO B 1 10 ? 10.805 -20.203 -36.844 1 74.88 10 PRO B C 1
ATOM 4760 O O . PRO B 1 10 ? 11.211 -20.922 -37.75 1 74.88 10 PRO B O 1
ATOM 4763 N N . LYS B 1 11 ? 11.289 -20.172 -35.625 1 78.06 11 LYS B N 1
ATOM 4764 C CA . LYS B 1 11 ? 12.477 -20.969 -35.312 1 78.06 11 LYS B CA 1
ATOM 4765 C C . LYS B 1 11 ? 12.102 -22.25 -34.594 1 78.06 11 LYS B C 1
ATOM 4767 O O . LYS B 1 11 ? 12.969 -22.984 -34.125 1 78.06 11 LYS B O 1
ATOM 4772 N N . TYR B 1 12 ? 10.883 -22.5 -34.656 1 85.44 12 TYR B N 1
ATOM 4773 C CA . TYR B 1 12 ? 10.391 -23.672 -33.938 1 85.44 12 TYR B CA 1
ATOM 4774 C C . TYR B 1 12 ? 10.789 -24.953 -34.656 1 85.44 12 TYR B C 1
ATOM 4776 O O . TYR B 1 12 ? 10.484 -25.125 -35.844 1 85.44 12 TYR B O 1
ATOM 4784 N N . ASP B 1 13 ? 11.547 -25.734 -34 1 84.88 13 ASP B N 1
ATOM 4785 C CA . ASP B 1 13 ? 11.938 -27.031 -34.531 1 84.88 13 ASP B CA 1
ATOM 4786 C C . ASP B 1 13 ? 10.859 -28.078 -34.281 1 84.88 13 ASP B C 1
ATOM 4788 O O . ASP B 1 13 ? 10.781 -28.656 -33.219 1 84.88 13 ASP B O 1
ATOM 4792 N N . VAL B 1 14 ? 10.117 -28.453 -35.281 1 84.5 14 VAL B N 1
ATOM 4793 C CA . VAL B 1 14 ? 8.961 -29.344 -35.188 1 84.5 14 VAL B CA 1
ATOM 4794 C C . VAL B 1 14 ? 9.422 -30.75 -34.812 1 84.5 14 VAL B C 1
ATOM 4796 O O . VAL B 1 14 ? 8.781 -31.422 -34 1 84.5 14 VAL B O 1
ATOM 4799 N N . MET B 1 15 ? 10.5 -31.188 -35.312 1 85.25 15 MET B N 1
ATOM 4800 C CA . MET B 1 15 ? 10.961 -32.562 -35.094 1 85.25 15 MET B CA 1
ATOM 4801 C C . MET B 1 15 ? 11.5 -32.719 -33.656 1 85.25 15 MET B C 1
ATOM 4803 O O . MET B 1 15 ? 11.289 -33.75 -33.031 1 85.25 15 MET B O 1
ATOM 4807 N N . LEU B 1 16 ? 12.016 -31.688 -33.125 1 83.88 16 LEU B N 1
ATOM 4808 C CA . LEU B 1 16 ? 12.68 -31.797 -31.828 1 83.88 16 LEU B CA 1
ATOM 4809 C C . LEU B 1 16 ? 11.719 -31.484 -30.688 1 83.88 16 LEU B C 1
ATOM 4811 O O . LEU B 1 16 ? 11.773 -32.125 -29.625 1 83.88 16 LEU B O 1
ATOM 4815 N N . ASN B 1 17 ? 10.828 -30.578 -30.953 1 88.38 17 ASN B N 1
ATOM 4816 C CA . ASN B 1 17 ? 10.117 -30.016 -29.812 1 88.38 17 ASN B CA 1
ATOM 4817 C C . ASN B 1 17 ? 8.641 -30.391 -29.828 1 88.38 17 ASN B C 1
ATOM 4819 O O . ASN B 1 17 ? 7.957 -30.312 -28.812 1 88.38 17 ASN B O 1
ATOM 4823 N N . LEU B 1 18 ? 8.047 -30.781 -30.922 1 90.69 18 LEU B N 1
ATOM 4824 C CA . LEU B 1 18 ? 6.605 -30.922 -31.078 1 90.69 18 LEU B CA 1
ATOM 4825 C C . LEU B 1 18 ? 6.082 -32.094 -30.234 1 90.69 18 LEU B C 1
ATOM 4827 O O . LEU B 1 18 ? 5.043 -31.953 -29.578 1 90.69 18 LEU B O 1
ATOM 4831 N N . GLN B 1 19 ? 6.75 -33.188 -30.266 1 90.5 19 GLN B N 1
ATOM 4832 C CA . GLN B 1 19 ? 6.301 -34.344 -29.5 1 90.5 19 GLN B CA 1
ATOM 4833 C C . GLN B 1 19 ? 6.273 -34.031 -28 1 90.5 19 GLN B C 1
ATOM 4835 O O . GLN B 1 19 ? 5.309 -34.344 -27.312 1 90.5 19 GLN B O 1
ATOM 4840 N N . GLY B 1 20 ? 7.305 -33.438 -27.531 1 89.88 20 GLY B N 1
ATOM 4841 C CA . GLY B 1 20 ? 7.367 -33.062 -26.125 1 89.88 20 GLY B CA 1
ATOM 4842 C C . GLY B 1 20 ? 6.324 -32.031 -25.734 1 89.88 20 GLY B C 1
ATOM 4843 O O . GLY B 1 20 ? 5.688 -32.156 -24.672 1 89.88 20 GLY B O 1
ATOM 4844 N N . ASP B 1 21 ? 6.156 -31.125 -26.547 1 93.94 21 ASP B N 1
ATOM 4845 C CA . ASP B 1 21 ? 5.207 -30.047 -26.281 1 93.94 21 ASP B CA 1
ATOM 4846 C C . ASP B 1 21 ? 3.771 -30.562 -26.297 1 93.94 21 ASP B C 1
ATOM 4848 O O . ASP B 1 21 ? 2.947 -30.156 -25.469 1 93.94 21 ASP B O 1
ATOM 4852 N N . ILE B 1 22 ? 3.463 -31.438 -27.188 1 93.75 22 ILE B N 1
ATOM 4853 C CA . ILE B 1 22 ? 2.113 -31.984 -27.281 1 93.75 22 ILE B CA 1
ATOM 4854 C C . ILE B 1 22 ? 1.829 -32.875 -26.078 1 93.75 22 ILE B C 1
ATOM 4856 O O . ILE B 1 22 ? 0.751 -32.812 -25.484 1 93.75 22 ILE B O 1
ATOM 4860 N N . MET B 1 23 ? 2.762 -33.688 -25.75 1 90.62 23 MET B N 1
ATOM 4861 C CA . MET B 1 23 ? 2.596 -34.562 -24.578 1 90.62 23 MET B CA 1
ATOM 4862 C C . MET B 1 23 ? 2.42 -33.75 -23.312 1 90.62 23 MET B C 1
ATOM 4864 O O . MET B 1 23 ? 1.583 -34.062 -22.469 1 90.62 23 MET B O 1
ATOM 4868 N N . ALA B 1 24 ? 3.242 -32.75 -23.188 1 93.12 24 ALA B N 1
ATOM 4869 C CA . ALA B 1 24 ? 3.131 -31.875 -22.047 1 93.12 24 ALA B CA 1
ATOM 4870 C C . ALA B 1 24 ? 1.772 -31.172 -22.016 1 93.12 24 ALA B C 1
ATOM 4872 O O . ALA B 1 24 ? 1.142 -31.078 -20.953 1 93.12 24 ALA B O 1
ATOM 4873 N N . GLY B 1 25 ? 1.359 -30.703 -23.141 1 94.5 25 GLY B N 1
ATOM 4874 C CA . GLY B 1 25 ? 0.066 -30.047 -23.25 1 94.5 25 GLY B CA 1
ATOM 4875 C C . GLY B 1 25 ? -1.091 -30.938 -22.844 1 94.5 25 GLY B C 1
ATOM 4876 O O . GLY B 1 25 ? -2.006 -30.5 -22.141 1 94.5 25 GLY B O 1
ATOM 4877 N N . ILE B 1 26 ? -1.054 -32.156 -23.266 1 92.44 26 ILE B N 1
ATOM 4878 C CA . ILE B 1 26 ? -2.092 -33.125 -22.953 1 92.44 26 ILE B CA 1
ATOM 4879 C C . ILE B 1 26 ? -2.084 -33.406 -21.453 1 92.44 26 ILE B C 1
ATOM 4881 O O . ILE B 1 26 ? -3.137 -33.406 -20.812 1 92.44 26 ILE B O 1
ATOM 4885 N N . THR B 1 27 ? -0.919 -33.594 -20.938 1 90 27 THR B N 1
ATOM 4886 C CA . THR B 1 27 ? -0.773 -33.906 -19.531 1 90 27 THR B CA 1
ATOM 4887 C C . THR B 1 27 ? -1.307 -32.781 -18.656 1 90 27 THR B C 1
ATOM 4889 O O . THR B 1 27 ? -2.029 -33.031 -17.688 1 90 27 THR B O 1
ATOM 4892 N N . VAL B 1 28 ? -0.935 -31.594 -19 1 93.44 28 VAL B N 1
ATOM 4893 C CA . VAL B 1 28 ? -1.366 -30.438 -18.219 1 93.44 28 VAL B CA 1
ATOM 4894 C C . VAL B 1 28 ? -2.873 -30.25 -18.375 1 93.44 28 VAL B C 1
ATOM 4896 O O . VAL B 1 28 ? -3.551 -29.828 -17.438 1 93.44 28 VAL B O 1
ATOM 4899 N N . ALA B 1 29 ? -3.426 -30.5 -19.562 1 94.69 29 ALA B N 1
ATOM 4900 C CA . ALA B 1 29 ? -4.867 -30.391 -19.781 1 94.69 29 ALA B CA 1
ATOM 4901 C C . ALA B 1 29 ? -5.637 -31.312 -18.828 1 94.69 2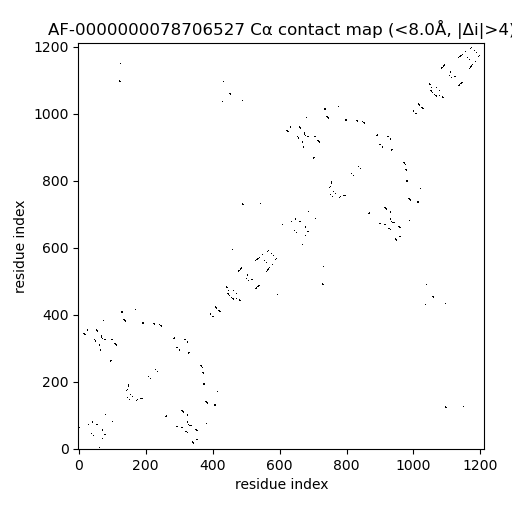9 ALA B C 1
ATOM 4903 O O . ALA B 1 29 ? -6.676 -30.922 -18.297 1 94.69 29 ALA B O 1
ATOM 4904 N N . PHE B 1 30 ? -5.121 -32.438 -18.641 1 90.5 30 PHE B N 1
ATOM 4905 C CA . PHE B 1 30 ? -5.762 -33.406 -17.766 1 90.5 30 PHE B CA 1
ATOM 4906 C C . PHE B 1 30 ? -5.738 -32.969 -16.312 1 90.5 30 PHE B C 1
ATOM 4908 O O . PHE B 1 30 ? -6.562 -33.406 -15.508 1 90.5 30 PHE B O 1
ATOM 4915 N N . LEU B 1 31 ? -4.879 -32.094 -16.016 1 90.31 31 LEU B N 1
ATOM 4916 C CA . LEU B 1 31 ? -4.797 -31.562 -14.664 1 90.31 31 LEU B CA 1
ATOM 4917 C C . LEU B 1 31 ? -5.688 -30.328 -14.516 1 90.31 31 LEU B C 1
ATOM 4919 O O . LEU B 1 31 ? -6.445 -30.219 -13.547 1 90.31 31 LEU B O 1
ATOM 4923 N N . ILE B 1 32 ? -5.602 -29.438 -15.477 1 94.25 32 ILE B N 1
ATOM 4924 C CA . ILE B 1 32 ? -6.195 -28.109 -15.328 1 94.25 32 ILE B CA 1
ATOM 4925 C C . ILE B 1 32 ? -7.711 -28.203 -15.5 1 94.25 32 ILE B C 1
ATOM 4927 O O . ILE B 1 32 ? -8.461 -27.422 -14.922 1 94.25 32 ILE B O 1
ATOM 4931 N N . ILE B 1 33 ? -8.25 -29.172 -16.219 1 94.25 33 ILE B N 1
ATOM 4932 C CA . ILE B 1 33 ? -9.672 -29.281 -16.516 1 94.25 33 ILE B CA 1
ATOM 4933 C C . ILE B 1 33 ? -10.445 -29.578 -15.227 1 94.25 33 ILE B C 1
ATOM 4935 O O . ILE B 1 33 ? -11.273 -28.781 -14.797 1 94.25 33 ILE B O 1
ATOM 4939 N N . PRO B 1 34 ? -10.109 -30.672 -14.555 1 91.56 34 PRO B N 1
ATOM 4940 C CA . PRO B 1 34 ? -10.828 -30.922 -13.305 1 91.56 34 PRO B CA 1
ATOM 4941 C C . PRO B 1 34 ? -10.578 -29.828 -12.266 1 91.56 34 PRO B C 1
ATOM 4943 O O . PRO B 1 34 ? -11.484 -29.484 -11.5 1 91.56 34 PRO B O 1
ATOM 4946 N N . GLN B 1 35 ? -9.453 -29.312 -12.18 1 92.44 35 GLN B N 1
ATOM 4947 C CA . GLN B 1 35 ? -9.125 -28.25 -11.227 1 92.44 35 GLN B CA 1
ATOM 4948 C C . GLN B 1 35 ? -9.969 -27.016 -11.477 1 92.44 35 GLN B C 1
ATOM 4950 O O . GLN B 1 35 ? -10.508 -26.422 -10.539 1 92.44 35 GLN B O 1
ATOM 4955 N N . SER B 1 36 ? -10 -26.625 -12.742 1 94.75 36 SER B N 1
ATOM 4956 C CA . SER B 1 36 ? -10.742 -25.422 -13.094 1 94.75 36 SER B CA 1
ATOM 4957 C C . SER B 1 36 ? -12.234 -25.578 -12.789 1 94.75 36 SER B C 1
ATOM 4959 O O . SER B 1 36 ? -12.891 -24.625 -12.367 1 94.75 36 SER B O 1
ATOM 4961 N N . LEU B 1 37 ? -12.773 -26.781 -13.039 1 91.56 37 LEU B N 1
ATOM 4962 C CA . LEU B 1 37 ? -14.156 -27.062 -12.695 1 91.56 37 LEU B CA 1
ATOM 4963 C C . LEU B 1 37 ? -14.383 -26.953 -11.188 1 91.56 37 LEU B C 1
ATOM 4965 O O . LEU B 1 37 ? -15.383 -26.375 -10.75 1 91.56 37 LEU B O 1
ATOM 4969 N N . SER B 1 38 ? -13.461 -27.469 -10.477 1 90.44 38 SER B N 1
ATOM 4970 C CA . SER B 1 38 ? -13.555 -27.469 -9.023 1 90.44 38 SER B CA 1
ATOM 4971 C C . SER B 1 38 ? -13.445 -26.047 -8.461 1 90.44 38 SER B C 1
ATOM 4973 O O . SER B 1 38 ? -14.203 -25.672 -7.566 1 90.44 38 SER B O 1
ATOM 4975 N N . TYR B 1 39 ? -12.516 -25.25 -8.977 1 92.81 39 TYR B N 1
ATOM 4976 C CA . TYR B 1 39 ? -12.312 -23.875 -8.5 1 92.81 39 TYR B CA 1
ATOM 4977 C C . TYR B 1 39 ? -13.523 -23 -8.797 1 92.81 39 TYR B C 1
ATOM 4979 O O . TYR B 1 39 ? -13.953 -22.219 -7.953 1 92.81 39 TYR B O 1
ATOM 4987 N N . ALA B 1 40 ? -14.062 -23.156 -9.984 1 91.12 40 ALA B N 1
ATOM 4988 C CA . ALA B 1 40 ? -15.234 -22.375 -10.383 1 91.12 40 ALA B CA 1
ATOM 4989 C C . ALA B 1 40 ? -16.422 -22.688 -9.477 1 91.12 40 ALA B C 1
ATOM 4991 O O . ALA B 1 40 ? -17.109 -21.766 -9.016 1 91.12 40 ALA B O 1
ATOM 4992 N N . GLN B 1 41 ? -16.562 -23.922 -9.203 1 86.44 41 GLN B N 1
ATOM 4993 C CA . GLN B 1 41 ? -17.75 -24.344 -8.469 1 86.44 41 GLN B CA 1
ATOM 4994 C C . GLN B 1 41 ? -17.594 -24.109 -6.973 1 86.44 41 GLN B C 1
ATOM 4996 O O . GLN B 1 41 ? -18.484 -23.594 -6.316 1 86.44 41 GLN B O 1
ATOM 5001 N N . ALA B 1 42 ? -16.516 -24.469 -6.469 1 87.06 42 ALA B N 1
ATOM 5002 C CA . ALA B 1 42 ? -16.406 -24.547 -5.016 1 87.06 42 ALA B CA 1
ATOM 5003 C C . ALA B 1 42 ? -15.805 -23.25 -4.449 1 87.06 42 ALA B C 1
ATOM 5005 O O . ALA B 1 42 ? -16.141 -22.859 -3.33 1 87.06 42 ALA B O 1
ATOM 5006 N N . LEU B 1 43 ? -14.961 -22.609 -5.152 1 88.25 43 LEU B N 1
ATOM 5007 C CA . LEU B 1 43 ? -14.266 -21.453 -4.609 1 88.25 43 LEU B CA 1
ATOM 5008 C C . LEU B 1 43 ? -14.891 -20.156 -5.109 1 88.25 43 LEU B C 1
ATOM 5010 O O . LEU B 1 43 ? -15.219 -19.281 -4.312 1 88.25 43 LEU B O 1
ATOM 5014 N N . VAL B 1 44 ? -15.047 -20.078 -6.398 1 89.19 44 VAL B N 1
ATOM 5015 C CA . VAL B 1 44 ? -15.547 -18.828 -6.992 1 89.19 44 VAL B CA 1
ATOM 5016 C C . VAL B 1 44 ? -17.078 -18.844 -7.008 1 89.19 44 VAL B C 1
ATOM 5018 O O . VAL B 1 44 ? -17.703 -17.797 -7.047 1 89.19 44 VAL B O 1
ATOM 5021 N N . GLN B 1 45 ? -17.703 -20.062 -7.027 1 86.12 45 GLN B N 1
ATOM 5022 C CA . GLN B 1 45 ? -19.156 -20.281 -6.996 1 86.12 45 GLN B CA 1
ATOM 5023 C C . GLN B 1 45 ? -19.812 -19.719 -8.25 1 86.12 45 GLN B C 1
ATOM 5025 O O . GLN B 1 45 ? -20.781 -18.969 -8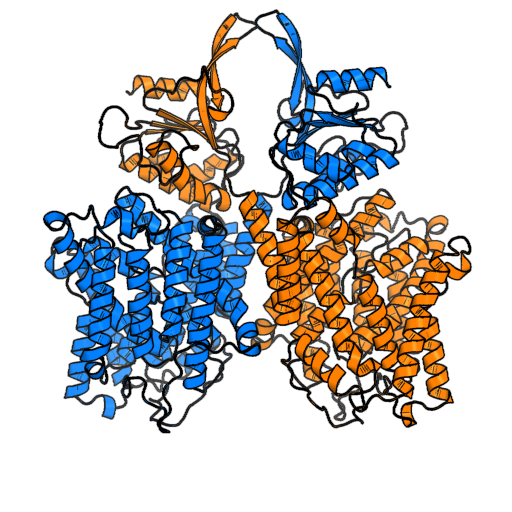.156 1 86.12 45 GLN B O 1
ATOM 5030 N N . VAL B 1 46 ? -19.328 -20.016 -9.336 1 86.88 46 VAL B N 1
ATOM 5031 C CA . VAL B 1 46 ? -19.891 -19.75 -10.656 1 86.88 46 VAL B CA 1
ATOM 5032 C C . VAL B 1 46 ? -20.047 -21.047 -11.43 1 86.88 46 VAL B C 1
ATOM 5034 O O . VAL B 1 46 ? -19.484 -22.078 -11.047 1 86.88 46 VAL B O 1
ATOM 5037 N N . PRO B 1 47 ? -20.859 -21.016 -12.461 1 87.06 47 PRO B N 1
ATOM 5038 C CA . PRO B 1 47 ? -21 -22.25 -13.258 1 87.06 47 PRO B CA 1
ATOM 5039 C C . PRO B 1 47 ? -19.656 -22.781 -13.742 1 87.06 47 PRO B C 1
ATOM 5041 O O . PRO B 1 47 ? -18.781 -22.016 -14.117 1 87.06 47 PRO B O 1
ATOM 5044 N N . PRO B 1 48 ? -19.438 -24.078 -13.719 1 88.88 48 PRO B N 1
ATOM 5045 C CA . PRO B 1 48 ? -18.156 -24.734 -14.008 1 88.88 48 PRO B CA 1
ATOM 5046 C C . PRO B 1 48 ? -17.609 -24.375 -15.383 1 88.88 48 PRO B C 1
ATOM 5048 O O . PRO B 1 48 ? -16.391 -24.375 -15.578 1 88.88 48 PRO B O 1
ATOM 5051 N N . VAL B 1 49 ? -18.469 -24.031 -16.328 1 88.69 49 VAL B N 1
ATOM 5052 C CA . VAL B 1 49 ? -18.016 -23.734 -17.672 1 88.69 49 VAL B CA 1
ATOM 5053 C C . VAL B 1 49 ? -17.078 -22.531 -17.656 1 88.69 49 VAL B C 1
ATOM 5055 O O . VAL B 1 49 ? -16.125 -22.453 -18.438 1 88.69 49 VAL B O 1
ATOM 5058 N N . PHE B 1 50 ? -17.312 -21.609 -16.75 1 91.19 50 PHE B N 1
ATOM 5059 C CA . PHE B 1 50 ? -16.484 -20.422 -16.672 1 91.19 50 PHE B CA 1
ATOM 5060 C C . PHE B 1 50 ? -15.102 -20.75 -16.141 1 91.19 50 PHE B C 1
ATOM 5062 O O . PHE B 1 50 ? -14.148 -20 -16.375 1 91.19 50 PHE B O 1
ATOM 5069 N N . GLY B 1 51 ? -15.031 -21.828 -15.406 1 93.25 51 GLY B N 1
ATOM 5070 C CA . GLY B 1 51 ? -13.719 -22.328 -15.031 1 93.25 51 GLY B CA 1
ATOM 5071 C C . GLY B 1 51 ? -12.883 -22.766 -16.219 1 93.25 51 GLY B C 1
ATOM 5072 O O . GLY B 1 51 ? -11.68 -22.516 -16.266 1 93.25 51 GLY B O 1
ATOM 5073 N N . LEU B 1 52 ? -13.539 -23.375 -17.156 1 93.69 52 LEU B N 1
ATOM 5074 C CA . LEU B 1 52 ? -12.844 -23.844 -18.359 1 93.69 52 LEU B CA 1
ATOM 5075 C C . LEU B 1 52 ? -12.414 -22.672 -19.234 1 93.69 52 LEU B C 1
ATOM 5077 O O . LEU B 1 52 ? -11.32 -22.672 -19.797 1 93.69 52 LEU B O 1
ATOM 5081 N N . TYR B 1 53 ? -13.25 -21.672 -19.297 1 93.75 53 TYR B N 1
ATOM 5082 C CA . TYR B 1 53 ? -12.883 -20.484 -20.062 1 93.75 53 TYR B CA 1
ATOM 5083 C C . TYR B 1 53 ? -11.688 -19.781 -19.422 1 93.75 53 TYR B C 1
ATOM 5085 O O . TYR B 1 53 ? -10.828 -19.25 -20.125 1 93.75 53 TYR B O 1
ATOM 5093 N N . SER B 1 54 ? -11.672 -19.781 -18.109 1 95.94 54 SER B N 1
ATOM 5094 C CA . SER B 1 54 ? -10.586 -19.141 -17.375 1 95.94 54 SER B CA 1
ATOM 5095 C C . SER B 1 54 ? -9.281 -19.922 -17.531 1 95.94 54 SER B C 1
ATOM 5097 O O . SER B 1 54 ? -8.195 -19.375 -17.312 1 95.94 54 SER B O 1
ATOM 5099 N N . ALA B 1 55 ? -9.398 -21.156 -17.844 1 96.75 55 ALA B N 1
ATOM 5100 C CA . ALA B 1 55 ? -8.219 -21.984 -18.062 1 96.75 55 ALA B CA 1
ATOM 5101 C C . ALA B 1 55 ? -7.723 -21.859 -19.5 1 96.75 55 ALA B C 1
ATOM 5103 O O . ALA B 1 55 ? -6.516 -21.828 -19.75 1 96.75 55 ALA B O 1
ATOM 5104 N N . MET B 1 56 ? -8.602 -21.719 -20.438 1 95.69 56 MET B N 1
ATOM 5105 C CA . MET B 1 56 ? -8.305 -21.797 -21.875 1 95.69 56 MET B CA 1
ATOM 5106 C C . MET B 1 56 ? -7.77 -20.469 -22.375 1 95.69 56 MET B C 1
ATOM 5108 O O . MET B 1 56 ? -6.68 -20.406 -22.953 1 95.69 56 MET B O 1
ATOM 5112 N N . ILE B 1 57 ? -8.43 -19.406 -22.156 1 95.5 57 ILE B N 1
ATOM 5113 C CA . ILE B 1 57 ? -8.195 -18.141 -22.844 1 95.5 57 ILE B CA 1
ATOM 5114 C C . ILE B 1 57 ? -6.875 -17.531 -22.375 1 95.5 57 ILE B C 1
ATOM 5116 O O . ILE B 1 57 ? -6.02 -17.188 -23.203 1 95.5 57 ILE B O 1
ATOM 5120 N N . PRO B 1 58 ? -6.699 -17.406 -21.047 1 95.75 58 PRO B N 1
ATOM 5121 C CA . PRO B 1 58 ? -5.414 -16.828 -20.625 1 95.75 58 PRO B CA 1
ATOM 5122 C C . PRO B 1 58 ? -4.223 -17.672 -21.094 1 95.75 58 PRO B C 1
ATOM 5124 O O . PRO B 1 58 ? -3.16 -17.125 -21.391 1 95.75 58 PRO B O 1
ATOM 5127 N N . LEU B 1 59 ? -4.395 -18.922 -21.109 1 95.19 59 LEU B N 1
ATOM 5128 C CA . LEU B 1 59 ? -3.314 -19.812 -21.516 1 95.19 59 LEU B CA 1
ATOM 5129 C C . LEU B 1 59 ? -2.986 -19.609 -23 1 95.19 59 LEU B C 1
ATOM 5131 O O . LEU B 1 59 ? -1.814 -19.594 -23.375 1 95.19 59 LEU B O 1
ATOM 5135 N N . ILE B 1 60 ? -3.979 -19.484 -23.859 1 95 60 ILE B N 1
ATOM 5136 C CA . ILE B 1 60 ? -3.783 -19.266 -25.281 1 95 60 ILE B CA 1
ATOM 5137 C C . ILE B 1 60 ? -3.117 -17.906 -25.516 1 95 60 ILE B C 1
ATOM 5139 O O . ILE B 1 60 ? -2.168 -17.797 -26.297 1 95 60 ILE B O 1
ATOM 5143 N N . VAL B 1 61 ? -3.607 -16.922 -24.844 1 95.75 61 VAL B N 1
ATOM 5144 C CA . VAL B 1 61 ? -3.041 -15.586 -24.984 1 95.75 61 VAL B CA 1
ATOM 5145 C C . VAL B 1 61 ? -1.597 -15.586 -24.484 1 95.75 61 VAL B C 1
ATOM 5147 O O . VAL B 1 61 ? -0.719 -14.984 -25.109 1 95.75 61 VAL B O 1
ATOM 5150 N N . TYR B 1 62 ? -1.363 -16.25 -23.391 1 96.19 62 TYR B N 1
ATOM 5151 C CA . TYR B 1 62 ? -0.021 -16.312 -22.828 1 96.19 62 TYR B CA 1
ATOM 5152 C C . TYR B 1 62 ? 0.941 -17.016 -23.766 1 96.19 62 TYR B C 1
ATOM 5154 O O . TYR B 1 62 ? 2.115 -16.656 -23.859 1 96.19 62 TYR B O 1
ATOM 5162 N N . SER B 1 63 ? 0.507 -18.047 -24.438 1 94.06 63 SER B N 1
ATOM 5163 C CA . SER B 1 63 ? 1.358 -18.766 -25.375 1 94.06 63 SER B CA 1
ATOM 5164 C C . SER B 1 63 ? 1.843 -17.859 -26.5 1 94.06 63 SER B C 1
ATOM 5166 O O . SER B 1 63 ? 2.924 -18.078 -27.047 1 94.06 63 SER B O 1
ATOM 5168 N N . LEU B 1 64 ? 1.112 -16.781 -26.688 1 93.31 64 LEU B N 1
ATOM 5169 C CA . LEU B 1 64 ? 1.468 -15.859 -27.766 1 93.31 64 LEU B CA 1
ATOM 5170 C C . LEU B 1 64 ? 2.334 -14.727 -27.25 1 93.31 64 LEU B C 1
ATOM 5172 O O . LEU B 1 64 ? 3.209 -14.227 -27.953 1 93.31 64 LEU B O 1
ATOM 5176 N N . LEU B 1 65 ? 2.066 -14.367 -25.984 1 94.31 65 LEU B N 1
ATOM 5177 C CA . LEU B 1 65 ? 2.686 -13.133 -25.516 1 94.31 65 LEU B CA 1
ATOM 5178 C C . LEU B 1 65 ? 3.684 -13.422 -24.391 1 94.31 65 LEU B C 1
ATOM 5180 O O . LEU B 1 65 ? 4.512 -12.57 -24.062 1 94.31 65 LEU B O 1
ATOM 5184 N N . GLY B 1 66 ? 3.584 -14.531 -23.797 1 93.31 66 GLY B N 1
ATOM 5185 C CA . GLY B 1 66 ? 4.422 -14.852 -22.656 1 93.31 66 GLY B CA 1
ATOM 5186 C C . GLY B 1 66 ? 5.863 -15.141 -23.031 1 93.31 66 GLY B C 1
ATOM 5187 O O . GLY B 1 66 ? 6.176 -15.336 -24.203 1 93.31 66 GLY B O 1
ATOM 5188 N N . THR B 1 67 ? 6.762 -15.133 -22.031 1 91.25 67 THR B N 1
ATOM 5189 C CA . THR B 1 67 ? 8.18 -15.375 -22.281 1 91.25 67 THR B CA 1
ATOM 5190 C C . THR B 1 67 ? 8.625 -16.688 -21.641 1 91.25 67 THR B C 1
ATOM 5192 O O . THR B 1 67 ? 9.648 -17.25 -22.016 1 91.25 67 THR B O 1
ATOM 5195 N N . SER B 1 68 ? 7.871 -17.125 -20.703 1 93.94 68 SER B N 1
ATOM 5196 C CA . SER B 1 68 ? 8.227 -18.406 -20.078 1 93.94 68 SER B CA 1
ATOM 5197 C C . SER B 1 68 ? 7.719 -19.578 -20.906 1 93.94 68 SER B C 1
ATOM 5199 O O . SER B 1 68 ? 6.582 -19.562 -21.375 1 93.94 68 SER B O 1
ATOM 5201 N N . ARG B 1 69 ? 8.508 -20.562 -21.047 1 93.19 69 ARG B N 1
ATOM 5202 C CA . ARG B 1 69 ? 8.18 -21.719 -21.875 1 93.19 69 ARG B CA 1
ATOM 5203 C C . ARG B 1 69 ? 7.414 -22.766 -21.078 1 93.19 69 ARG B C 1
ATOM 5205 O O . ARG B 1 69 ? 6.703 -23.594 -21.656 1 93.19 69 ARG B O 1
ATOM 5212 N N . GLN B 1 70 ? 7.551 -22.75 -19.859 1 93.69 70 GLN B N 1
ATOM 5213 C CA . GLN B 1 70 ? 7.004 -23.828 -19.047 1 93.69 70 GLN B CA 1
ATOM 5214 C C . GLN B 1 70 ? 5.84 -23.344 -18.188 1 93.69 70 GLN B C 1
ATOM 5216 O O . GLN B 1 70 ? 5.094 -24.141 -17.625 1 93.69 70 GLN B O 1
ATOM 5221 N N . LEU B 1 71 ? 5.637 -22.062 -18.078 1 95.5 71 LEU B N 1
ATOM 5222 C CA . LEU B 1 71 ? 4.633 -21.531 -17.172 1 95.5 71 LEU B CA 1
ATOM 5223 C C . LEU B 1 71 ? 3.229 -21.922 -17.609 1 95.5 71 LEU B C 1
ATOM 5225 O O . LEU B 1 71 ? 2.838 -21.656 -18.75 1 95.5 71 LEU B O 1
ATOM 5229 N N . ALA B 1 72 ? 2.521 -22.547 -16.766 1 95.75 72 ALA B N 1
ATOM 5230 C CA . ALA B 1 72 ? 1.127 -22.891 -17.016 1 95.75 72 ALA B CA 1
ATOM 5231 C C . ALA B 1 72 ? 0.18 -21.875 -16.391 1 95.75 72 ALA B C 1
ATOM 5233 O O . ALA B 1 72 ? -0.013 -21.875 -15.172 1 95.75 72 ALA B O 1
ATOM 5234 N N . VAL B 1 73 ? -0.454 -21.078 -17.219 1 96.44 73 VAL B N 1
ATOM 5235 C CA . VAL B 1 73 ? -1.316 -20 -16.766 1 96.44 73 VAL B CA 1
ATOM 5236 C C . VAL B 1 73 ? -2.768 -20.469 -16.719 1 96.44 73 VAL B C 1
ATOM 5238 O O . VAL B 1 73 ? -3.201 -21.234 -17.594 1 96.44 73 VAL B O 1
ATOM 5241 N N . GLY B 1 74 ? -3.5 -20.125 -15.781 1 96.25 74 GLY B N 1
ATOM 5242 C CA . GLY B 1 74 ? -4.898 -20.484 -15.594 1 96.25 74 GLY B CA 1
ATOM 5243 C C . GLY B 1 74 ? -5.387 -20.234 -14.18 1 96.25 74 GLY B C 1
ATOM 5244 O O . GLY B 1 74 ? -4.742 -19.516 -13.406 1 96.25 74 GLY B O 1
ATOM 5245 N N . PRO B 1 75 ? -6.516 -20.781 -13.922 1 95.38 75 PRO B N 1
ATOM 5246 C CA . PRO B 1 75 ? -7.023 -20.625 -12.555 1 95.38 75 PRO B CA 1
ATOM 5247 C C . PRO B 1 75 ? -6.137 -21.312 -11.516 1 95.38 75 PRO B C 1
ATOM 5249 O O . PRO B 1 75 ? -5.711 -22.453 -11.719 1 95.38 75 PRO B O 1
ATOM 5252 N N . GLU B 1 76 ? -5.812 -20.578 -10.562 1 91.31 76 GLU B N 1
ATOM 5253 C CA . GLU B 1 76 ? -4.988 -21.062 -9.461 1 91.31 76 GLU B CA 1
ATOM 5254 C C . GLU B 1 76 ? -5.746 -21 -8.133 1 91.31 76 GLU B C 1
ATOM 5256 O O . GLU B 1 76 ? -6.637 -20.156 -7.965 1 91.31 76 GLU B O 1
ATOM 5261 N N . ALA B 1 77 ? -5.41 -21.906 -7.262 1 87.62 77 ALA B N 1
ATOM 5262 C CA . ALA B 1 77 ? -6.137 -22.047 -6.004 1 87.62 77 ALA B CA 1
ATOM 5263 C C . ALA B 1 77 ? -6.133 -20.734 -5.219 1 87.62 77 ALA B C 1
ATOM 5265 O O . ALA B 1 77 ? -7.184 -20.25 -4.789 1 87.62 77 ALA B O 1
ATOM 5266 N N . LEU B 1 78 ? -4.965 -20.188 -5.008 1 87.88 78 LEU B N 1
ATOM 5267 C CA . LEU B 1 78 ? -4.82 -18.969 -4.203 1 87.88 78 LEU B CA 1
ATOM 5268 C C . LEU B 1 78 ? -5.633 -17.828 -4.793 1 87.88 78 LEU B C 1
ATOM 5270 O O . LEU B 1 78 ? -6.383 -17.156 -4.078 1 87.88 78 LEU B O 1
ATOM 5274 N N . VAL B 1 79 ? -5.504 -17.594 -6.055 1 93.75 79 VAL B N 1
ATOM 5275 C CA . VAL B 1 79 ? -6.195 -16.5 -6.734 1 93.75 79 VAL B CA 1
ATOM 5276 C C . VAL B 1 79 ? -7.699 -16.766 -6.734 1 93.75 79 VAL B C 1
ATOM 5278 O O . VAL B 1 79 ? -8.492 -15.836 -6.551 1 93.75 79 VAL B O 1
ATOM 5281 N N . SER B 1 80 ? -8.117 -17.984 -6.922 1 93.25 80 SER B N 1
ATOM 5282 C CA . SER B 1 80 ? -9.531 -18.344 -6.938 1 93.25 80 SER B CA 1
ATOM 5283 C C . SER B 1 80 ? -10.18 -18.094 -5.578 1 93.25 80 SER B C 1
ATOM 5285 O O . SER B 1 80 ? -11.336 -17.672 -5.504 1 93.25 80 SER B O 1
ATOM 5287 N N . ILE B 1 81 ? -9.445 -18.328 -4.609 1 87.62 81 ILE B N 1
ATOM 5288 C CA . ILE B 1 81 ? -9.953 -18.062 -3.268 1 87.62 81 ILE B CA 1
ATOM 5289 C C . ILE B 1 81 ? -10.148 -16.562 -3.074 1 87.62 81 ILE B C 1
ATOM 5291 O O . ILE B 1 81 ? -11.148 -16.125 -2.498 1 87.62 81 ILE B O 1
ATOM 5295 N N . LEU B 1 82 ? -9.164 -15.828 -3.477 1 89.94 82 LEU B N 1
ATOM 5296 C CA . LEU B 1 82 ? -9.25 -14.375 -3.355 1 89.94 82 LEU B CA 1
ATOM 5297 C C . LEU B 1 82 ? -10.438 -13.828 -4.148 1 89.94 82 LEU B C 1
ATOM 5299 O O . LEU B 1 82 ? -11.133 -12.922 -3.686 1 89.94 82 LEU B O 1
ATOM 5303 N N . VAL B 1 83 ? -10.641 -14.438 -5.27 1 93.25 83 VAL B N 1
ATOM 5304 C CA . VAL B 1 83 ? -11.766 -14.031 -6.105 1 93.25 83 VAL B CA 1
ATOM 5305 C C . VAL B 1 83 ? -13.078 -14.367 -5.398 1 93.25 83 VAL B C 1
ATOM 5307 O O . VAL B 1 83 ? -13.977 -13.523 -5.312 1 93.25 83 VAL B O 1
ATOM 5310 N N . GLY B 1 84 ? -13.211 -15.531 -4.906 1 89.19 84 GLY B N 1
ATOM 5311 C CA . GLY B 1 84 ? -14.414 -15.961 -4.215 1 89.19 84 GLY B CA 1
ATOM 5312 C C . GLY B 1 84 ? -14.742 -15.109 -3 1 89.19 84 GLY B C 1
ATOM 5313 O O . GLY B 1 84 ? -15.898 -14.766 -2.771 1 89.19 84 GLY B O 1
ATOM 5314 N N . SER B 1 85 ? -13.742 -14.742 -2.277 1 83.06 85 SER B N 1
ATOM 5315 C CA . SER B 1 85 ? -13.938 -13.961 -1.063 1 83.06 85 SER B CA 1
ATOM 5316 C C . SER B 1 85 ? -14.344 -12.531 -1.392 1 83.06 85 SER B C 1
ATOM 5318 O O . SER B 1 85 ? -15.023 -11.875 -0.596 1 83.06 85 SER B O 1
ATOM 5320 N N . SER B 1 86 ? -13.977 -12.062 -2.508 1 85.31 86 SER B N 1
ATOM 5321 C CA . SER B 1 86 ? -14.25 -10.688 -2.9 1 85.31 86 SER B CA 1
ATOM 5322 C C . SER B 1 86 ? -15.656 -10.539 -3.467 1 85.31 86 SER B C 1
ATOM 5324 O O . SER B 1 86 ? -16.234 -9.453 -3.432 1 85.31 86 SER B O 1
ATOM 5326 N N . VAL B 1 87 ? -16.312 -11.57 -4.008 1 82.06 87 VAL B N 1
ATOM 5327 C CA . VAL B 1 87 ? -17.578 -11.445 -4.727 1 82.06 87 VAL B CA 1
ATOM 5328 C C . VAL B 1 87 ? -18.703 -12 -3.877 1 82.06 87 VAL B C 1
ATOM 5330 O O . VAL B 1 87 ? -19.875 -11.656 -4.086 1 82.06 87 VAL B O 1
ATOM 5333 N N . LEU B 1 88 ? -18.641 -12.938 -2.961 1 64.69 88 LEU B N 1
ATOM 5334 C CA . LEU B 1 88 ? -19.625 -13.812 -2.33 1 64.69 88 LEU B CA 1
ATOM 5335 C C . LEU B 1 88 ? -20.672 -13 -1.585 1 64.69 88 LEU B C 1
ATOM 5337 O O . LEU B 1 88 ? -21.641 -13.562 -1.044 1 64.69 88 LEU B O 1
ATOM 5341 N N . GLY B 1 89 ? -20.75 -11.602 -1.76 1 55.62 89 GLY B N 1
ATOM 5342 C CA . GLY B 1 89 ? -21.781 -11.039 -0.915 1 55.62 89 GLY B CA 1
ATOM 5343 C C . GLY B 1 89 ? -23.188 -11.25 -1.465 1 55.62 89 GLY B C 1
ATOM 5344 O O . GLY B 1 89 ? -24.172 -11.047 -0.756 1 55.62 89 GLY B O 1
ATOM 5345 N N . THR B 1 90 ? -23.391 -11.664 -2.789 1 53.53 90 THR B N 1
ATOM 5346 C CA . THR B 1 90 ? -24.766 -11.633 -3.262 1 53.53 90 THR B CA 1
ATOM 5347 C C . THR B 1 90 ? -25.281 -13.047 -3.553 1 53.53 90 THR B C 1
ATOM 5349 O O . THR B 1 90 ? -24.5 -13.914 -3.953 1 53.53 90 THR B O 1
ATOM 5352 N N . HIS B 1 91 ? -26.266 -13.547 -2.98 1 56.69 91 HIS B N 1
ATOM 5353 C CA . HIS B 1 91 ? -26.938 -14.844 -3.15 1 56.69 91 HIS B CA 1
ATOM 5354 C C . HIS B 1 91 ? -27.438 -15.016 -4.578 1 56.69 91 HIS B C 1
ATOM 5356 O O . HIS B 1 91 ? -28.078 -16.016 -4.891 1 56.69 91 HIS B O 1
ATOM 5362 N N . ASP B 1 92 ? -27.125 -14.125 -5.52 1 67.25 92 ASP B N 1
ATOM 5363 C CA . ASP B 1 92 ? -27.594 -14.273 -6.898 1 67.25 92 ASP B CA 1
ATOM 5364 C C . ASP B 1 92 ? -26.453 -14.727 -7.816 1 67.25 92 ASP B C 1
ATOM 5366 O O . ASP B 1 92 ? -25.438 -14.039 -7.934 1 67.25 92 ASP B O 1
ATOM 5370 N N . PRO B 1 93 ? -26.656 -16 -8.414 1 71.56 93 PRO B N 1
ATOM 5371 C CA . PRO B 1 93 ? -25.625 -16.547 -9.297 1 71.56 93 PRO B CA 1
ATOM 5372 C C . PRO B 1 93 ? -25.266 -15.594 -10.438 1 71.56 93 PRO B C 1
ATOM 5374 O O . PRO B 1 93 ? -24.109 -15.492 -10.836 1 71.56 93 PRO B O 1
ATOM 5377 N N . MET B 1 94 ? -26.281 -14.898 -10.945 1 76.81 94 MET B N 1
ATOM 5378 C CA . MET B 1 94 ? -26.047 -13.977 -12.055 1 76.81 94 MET B CA 1
ATOM 5379 C C . MET B 1 94 ? -25.172 -12.805 -11.609 1 76.81 94 MET B C 1
ATOM 5381 O O . MET B 1 94 ? -24.281 -12.367 -12.352 1 76.81 94 MET B O 1
ATOM 5385 N N . GLU B 1 95 ? -25.422 -12.43 -10.445 1 81.38 95 GLU B N 1
ATOM 5386 C CA . GLU B 1 95 ? -24.641 -11.32 -9.906 1 81.38 95 GLU B CA 1
ATOM 5387 C C . GLU B 1 95 ? -23.203 -11.75 -9.602 1 81.38 95 GLU B C 1
ATOM 5389 O O . GLU B 1 95 ? -22.281 -10.953 -9.75 1 81.38 95 GLU B O 1
ATOM 5394 N N . ASN B 1 96 ? -23.094 -13.008 -9.273 1 84.44 96 ASN B N 1
ATOM 5395 C CA . ASN B 1 96 ? -21.766 -13.531 -9 1 84.44 96 ASN B CA 1
ATOM 5396 C C . ASN B 1 96 ? -20.922 -13.609 -10.266 1 84.44 96 ASN B C 1
ATOM 5398 O O . ASN B 1 96 ? -19.734 -13.273 -10.25 1 84.44 96 ASN B O 1
ATOM 5402 N N . VAL B 1 97 ? -21.594 -14.047 -11.32 1 87.38 97 VAL B N 1
ATOM 5403 C CA . VAL B 1 97 ? -20.891 -14.156 -12.594 1 87.38 97 VAL B CA 1
ATOM 5404 C C . VAL B 1 97 ? -20.484 -12.766 -13.07 1 87.38 97 VAL B C 1
ATOM 5406 O O . VAL B 1 97 ? -19.359 -12.578 -13.547 1 87.38 97 VAL B O 1
ATOM 5409 N N . GLN B 1 98 ? -21.328 -11.797 -12.875 1 89.12 98 GLN B N 1
ATOM 5410 C CA . GLN B 1 98 ? -21.031 -10.43 -13.312 1 89.12 98 GLN B CA 1
ATOM 5411 C C . GLN B 1 98 ? -19.922 -9.82 -12.477 1 89.12 98 GLN B C 1
ATOM 5413 O O . GLN B 1 98 ? -19.047 -9.133 -13.008 1 89.12 98 GLN B O 1
ATOM 5418 N N . ALA B 1 99 ? -19.984 -10.094 -11.234 1 90.88 99 ALA B N 1
ATOM 5419 C CA . ALA B 1 99 ? -18.953 -9.562 -10.344 1 90.88 99 ALA B CA 1
ATOM 5420 C C . ALA B 1 99 ? -17.594 -10.211 -10.633 1 90.88 99 ALA B C 1
ATOM 5422 O O . ALA B 1 99 ? -16.562 -9.531 -10.625 1 90.88 99 ALA B O 1
ATOM 5423 N N . THR B 1 100 ? -17.656 -11.492 -10.898 1 92.75 100 THR B N 1
ATOM 5424 C CA . THR B 1 100 ? -16.422 -12.227 -11.156 1 92.75 100 THR B CA 1
ATOM 5425 C C . THR B 1 100 ? -15.805 -11.797 -12.484 1 92.75 100 THR B C 1
ATOM 5427 O O . THR B 1 100 ? -14.586 -11.648 -12.594 1 92.75 100 THR B O 1
ATOM 5430 N N . THR B 1 101 ? -16.672 -11.609 -13.461 1 93.75 101 THR B N 1
ATOM 5431 C CA . THR B 1 101 ? -16.203 -11.195 -14.773 1 93.75 101 THR B CA 1
ATOM 5432 C C . THR B 1 101 ? -15.641 -9.773 -14.727 1 93.75 101 THR B C 1
ATOM 5434 O O . THR B 1 101 ? -14.609 -9.492 -15.352 1 93.75 101 THR B O 1
ATOM 5437 N N . LEU B 1 102 ? -16.281 -8.953 -14.031 1 94.75 102 LEU B N 1
ATOM 5438 C CA . LEU B 1 102 ? -15.781 -7.59 -13.867 1 94.75 102 LEU B CA 1
ATOM 5439 C C . LEU B 1 102 ? -14.453 -7.582 -13.117 1 94.75 102 LEU B C 1
ATOM 5441 O O . LEU B 1 102 ? -13.547 -6.824 -13.461 1 94.75 102 LEU B O 1
ATOM 5445 N N . LEU B 1 103 ? -14.422 -8.359 -12.078 1 95.88 103 LEU B N 1
ATOM 5446 C CA . LEU B 1 103 ? -13.172 -8.477 -11.328 1 95.88 103 LEU B CA 1
ATOM 5447 C C . LEU B 1 103 ? -12.039 -8.961 -12.227 1 95.88 103 LEU B C 1
ATOM 5449 O O . LEU B 1 103 ? -10.906 -8.484 -12.117 1 95.88 103 LEU B O 1
ATOM 5453 N N . CYS B 1 104 ? -12.344 -9.883 -13.078 1 97.25 104 CYS B N 1
ATOM 5454 C CA . CYS B 1 104 ? -11.359 -10.398 -14.023 1 97.25 104 CYS B CA 1
ATOM 5455 C C . CYS B 1 104 ? -10.844 -9.289 -14.93 1 97.25 104 CYS B C 1
ATOM 5457 O O . CYS B 1 104 ? -9.641 -9.195 -15.172 1 97.25 104 CYS B O 1
ATOM 5459 N N . LEU B 1 105 ? -11.719 -8.5 -15.406 1 97.12 105 LEU B N 1
ATOM 5460 C CA . LEU B 1 105 ? -11.328 -7.379 -16.25 1 97.12 105 LEU B CA 1
ATOM 5461 C C . LEU B 1 105 ? -10.43 -6.406 -15.492 1 97.12 105 LEU B C 1
ATOM 5463 O O . LEU B 1 105 ? -9.391 -5.988 -16 1 97.12 105 LEU B O 1
ATOM 5467 N N . MET B 1 106 ? -10.836 -6.094 -14.32 1 96.19 106 MET B N 1
ATOM 5468 C CA . MET B 1 106 ? -10.078 -5.133 -13.516 1 96.19 106 MET B CA 1
ATOM 5469 C C . MET B 1 106 ? -8.703 -5.688 -13.156 1 96.19 106 MET B C 1
ATOM 5471 O O . MET B 1 106 ? -7.707 -4.973 -13.219 1 96.19 106 MET B O 1
ATOM 5475 N N . VAL B 1 107 ? -8.648 -6.957 -12.766 1 97.56 107 VAL B N 1
ATOM 5476 C CA . VAL B 1 107 ? -7.379 -7.602 -12.461 1 97.56 107 VAL B CA 1
ATOM 5477 C C . VAL B 1 107 ? -6.484 -7.578 -13.703 1 97.56 107 VAL B C 1
ATOM 5479 O O . VAL B 1 107 ? -5.285 -7.305 -13.602 1 97.56 107 VAL B O 1
ATOM 5482 N N . GLY B 1 108 ? -7.137 -7.898 -14.836 1 97.88 108 GLY B N 1
ATOM 5483 C CA . GLY B 1 108 ? -6.391 -7.855 -16.078 1 97.88 108 GLY B CA 1
ATOM 5484 C C . GLY B 1 108 ? -5.84 -6.477 -16.406 1 97.88 108 GLY B C 1
ATOM 5485 O O . GLY B 1 108 ? -4.676 -6.34 -16.781 1 97.88 108 GLY B O 1
ATOM 5486 N N . VAL B 1 109 ? -6.582 -5.484 -16.219 1 96.25 109 VAL B N 1
ATOM 5487 C CA . VAL B 1 109 ? -6.188 -4.113 -16.516 1 96.25 109 VAL B CA 1
ATOM 5488 C C . VAL B 1 109 ? -5.078 -3.666 -15.57 1 96.25 109 VAL B C 1
ATOM 5490 O O . VAL B 1 109 ? -4.074 -3.092 -16 1 96.25 109 VAL B O 1
ATOM 5493 N N . PHE B 1 110 ? -5.266 -3.924 -14.352 1 94 110 PHE B N 1
ATOM 5494 C CA . PHE B 1 110 ? -4.25 -3.529 -13.375 1 94 110 PHE B CA 1
ATOM 5495 C C . PHE B 1 110 ? -2.943 -4.27 -13.633 1 94 110 PHE B C 1
ATOM 5497 O O . PHE B 1 110 ? -1.863 -3.682 -13.547 1 94 110 PHE B O 1
ATOM 5504 N N . THR B 1 111 ? -3.039 -5.555 -13.891 1 97 111 THR B N 1
ATOM 5505 C CA . THR B 1 111 ? -1.843 -6.332 -14.188 1 97 111 THR B CA 1
ATOM 5506 C C . THR B 1 111 ? -1.152 -5.797 -15.445 1 97 111 THR B C 1
ATOM 5508 O O . THR B 1 111 ? 0.076 -5.699 -15.484 1 97 111 THR B O 1
ATOM 5511 N N . PHE B 1 112 ? -1.926 -5.461 -16.406 1 96.38 112 PHE B N 1
ATOM 5512 C CA . PHE B 1 112 ? -1.403 -4.887 -17.641 1 96.38 112 PHE B CA 1
ATOM 5513 C C . PHE B 1 112 ? -0.708 -3.557 -17.375 1 96.38 112 PHE B C 1
ATOM 5515 O O . PHE B 1 112 ? 0.381 -3.303 -17.891 1 96.38 112 PHE B O 1
ATOM 5522 N N . LEU B 1 113 ? -1.307 -2.771 -16.578 1 92.38 113 LEU B N 1
ATOM 5523 C CA . LEU B 1 113 ? -0.752 -1.458 -16.266 1 92.38 113 LEU B CA 1
ATOM 5524 C C . LEU B 1 113 ? 0.557 -1.59 -15.492 1 92.38 113 LEU B C 1
ATOM 5526 O O . LEU B 1 113 ? 1.478 -0.792 -15.68 1 92.38 113 LEU B O 1
ATOM 5530 N N . LEU B 1 114 ? 0.594 -2.521 -14.609 1 91.06 114 LEU B N 1
ATOM 5531 C CA . LEU B 1 114 ? 1.837 -2.76 -13.891 1 91.06 114 LEU B CA 1
ATOM 5532 C C . LEU B 1 114 ? 2.975 -3.076 -14.852 1 91.06 114 LEU B C 1
ATOM 5534 O O . LEU B 1 114 ? 4.105 -2.625 -14.656 1 91.06 114 LEU B O 1
ATOM 5538 N N . GLY B 1 115 ? 2.674 -3.883 -15.883 1 92.31 115 GLY B N 1
ATOM 5539 C CA . GLY B 1 115 ? 3.67 -4.195 -16.891 1 92.31 115 GLY B CA 1
ATOM 5540 C C . GLY B 1 115 ? 3.992 -3.021 -17.797 1 92.31 115 GLY B C 1
ATOM 5541 O O . GLY B 1 115 ? 5.156 -2.777 -18.125 1 92.31 115 GLY B O 1
ATOM 5542 N N . PHE B 1 116 ? 2.994 -2.312 -18.125 1 89.75 116 PHE B N 1
ATOM 5543 C CA . PHE B 1 116 ? 3.133 -1.172 -19.016 1 89.75 116 PHE B CA 1
ATOM 5544 C C . PHE B 1 116 ? 4.012 -0.095 -18.391 1 89.75 116 PHE B C 1
ATOM 5546 O O . PHE B 1 116 ? 4.824 0.527 -19.078 1 89.75 116 PHE B O 1
ATOM 5553 N N . PHE B 1 117 ? 3.92 0.065 -17.078 1 85.44 117 PHE B N 1
ATOM 5554 C CA . PHE B 1 117 ? 4.711 1.07 -16.391 1 85.44 117 PHE B CA 1
ATOM 5555 C C . PHE B 1 117 ? 6.008 0.467 -15.859 1 85.44 117 PHE B C 1
ATOM 5557 O O . PHE B 1 117 ? 6.719 1.101 -15.078 1 85.44 117 PHE B O 1
ATOM 5564 N N . ARG B 1 118 ? 6.262 -0.754 -16.172 1 88 118 ARG B N 1
ATOM 5565 C CA . ARG B 1 118 ? 7.52 -1.446 -15.898 1 88 118 ARG B CA 1
ATOM 5566 C C . ARG B 1 118 ? 7.723 -1.63 -14.398 1 88 118 ARG B C 1
ATOM 5568 O O . ARG B 1 118 ? 8.781 -1.294 -13.867 1 88 118 ARG B O 1
ATOM 5575 N N . LEU B 1 119 ? 6.68 -2.115 -13.836 1 87 119 LEU B N 1
ATOM 5576 C CA . LEU B 1 119 ? 6.75 -2.396 -12.406 1 87 119 LEU B CA 1
ATOM 5577 C C . LEU B 1 119 ? 7 -3.881 -12.156 1 87 119 LEU B C 1
ATOM 5579 O O . LEU B 1 119 ? 6.477 -4.449 -11.195 1 87 119 LEU B O 1
ATOM 5583 N N . GLY B 1 120 ? 7.676 -4.516 -13.047 1 85.88 120 GLY B N 1
ATOM 5584 C CA . GLY B 1 120 ? 7.996 -5.93 -12.922 1 85.88 120 GLY B CA 1
ATOM 5585 C C . GLY B 1 120 ? 8.891 -6.238 -11.734 1 85.88 120 GLY B C 1
ATOM 5586 O O . GLY B 1 120 ? 9.016 -7.395 -11.336 1 85.88 120 GLY B O 1
ATOM 5587 N N . PHE B 1 121 ? 9.398 -5.18 -11.016 1 80.44 121 PHE B N 1
ATOM 5588 C CA . PHE B 1 121 ? 10.297 -5.375 -9.883 1 80.44 121 PHE B CA 1
ATOM 5589 C C . PHE B 1 121 ? 9.508 -5.742 -8.625 1 80.44 121 PHE B C 1
ATOM 5591 O O . PHE B 1 121 ? 10.102 -6.02 -7.578 1 80.44 121 PHE B O 1
ATOM 5598 N N . LEU B 1 122 ? 8.234 -5.824 -8.75 1 81.88 122 LEU B N 1
ATOM 5599 C CA . LEU B 1 122 ? 7.352 -6.066 -7.609 1 81.88 122 LEU B CA 1
ATOM 5600 C C . LEU B 1 122 ? 7.648 -7.414 -6.969 1 81.88 122 LEU B C 1
ATOM 5602 O O . LEU B 1 122 ? 7.383 -7.617 -5.781 1 81.88 122 LEU B O 1
ATOM 5606 N N . ASP B 1 123 ? 8.109 -8.297 -7.758 1 78.88 123 ASP B N 1
ATOM 5607 C CA . ASP B 1 123 ? 8.406 -9.625 -7.211 1 78.88 123 ASP B CA 1
ATOM 5608 C C . ASP B 1 123 ? 9.492 -9.539 -6.141 1 78.88 123 ASP B C 1
ATOM 5610 O O . ASP B 1 123 ? 9.531 -10.367 -5.223 1 78.88 123 ASP B O 1
ATOM 5614 N N . SER B 1 124 ? 10.344 -8.508 -6.199 1 77.38 124 SER B N 1
ATOM 5615 C CA . SER B 1 124 ? 11.461 -8.375 -5.27 1 77.38 124 SER B CA 1
ATOM 5616 C C . SER B 1 124 ? 11.078 -7.527 -4.062 1 77.38 124 SER B C 1
ATOM 5618 O O . SER B 1 124 ? 11.789 -7.512 -3.055 1 77.38 124 SER B O 1
ATOM 5620 N N . VAL B 1 125 ? 9.922 -7.004 -4.145 1 77.69 125 VAL B N 1
ATOM 5621 C CA . VAL B 1 125 ? 9.586 -6.035 -3.107 1 77.69 125 VAL B CA 1
ATOM 5622 C C . VAL B 1 125 ? 8.727 -6.707 -2.035 1 77.69 125 VAL B C 1
ATOM 5624 O O . VAL B 1 125 ? 8.633 -6.207 -0.91 1 77.69 125 VAL B O 1
ATOM 5627 N N . LEU B 1 126 ? 8.195 -7.844 -2.34 1 83.69 126 LEU B N 1
ATOM 5628 C CA . LEU B 1 126 ? 7.375 -8.516 -1.339 1 83.69 126 LEU B CA 1
ATOM 5629 C C . LEU B 1 126 ? 8.234 -9.352 -0.396 1 83.69 126 LEU B C 1
ATOM 5631 O O . LEU B 1 126 ? 9.094 -10.109 -0.844 1 83.69 126 LEU B O 1
ATOM 5635 N N . SER B 1 127 ? 8.086 -9.156 0.9 1 85.75 127 SER B N 1
ATOM 5636 C CA . SER B 1 127 ? 8.805 -9.906 1.926 1 85.75 127 SER B CA 1
ATOM 5637 C C . SER B 1 127 ? 8.43 -11.383 1.897 1 85.75 127 SER B C 1
ATOM 5639 O O . SER B 1 127 ? 7.246 -11.727 1.856 1 85.75 127 SER B O 1
ATOM 5641 N N . ARG B 1 128 ? 9.445 -12.203 1.898 1 85.25 128 ARG B N 1
ATOM 5642 C CA . ARG B 1 128 ? 9.195 -13.641 1.893 1 85.25 128 ARG B CA 1
ATOM 5643 C C . ARG B 1 128 ? 8.438 -14.07 3.148 1 85.25 128 ARG B C 1
ATOM 5645 O O . ARG B 1 128 ? 7.594 -14.969 3.094 1 85.25 128 ARG B O 1
ATOM 5652 N N . ALA B 1 129 ? 8.812 -13.492 4.254 1 87.75 129 ALA B N 1
ATOM 5653 C CA . ALA B 1 129 ? 8.172 -13.828 5.523 1 87.75 129 ALA B CA 1
ATOM 5654 C C . ALA B 1 129 ? 6.688 -13.484 5.492 1 87.75 129 ALA B C 1
ATOM 5656 O O . ALA B 1 129 ? 5.848 -14.297 5.887 1 87.75 129 ALA B O 1
ATOM 5657 N N . LEU B 1 130 ? 6.367 -12.289 5.055 1 89.75 130 LEU B N 1
ATOM 5658 C CA . LEU B 1 130 ? 4.98 -11.852 4.988 1 89.75 130 LEU B CA 1
ATOM 5659 C C . LEU B 1 130 ? 4.188 -12.688 3.988 1 89.75 130 LEU B C 1
ATOM 5661 O O . LEU B 1 130 ? 3.059 -13.094 4.27 1 89.75 130 LEU B O 1
ATOM 5665 N N . LEU B 1 131 ? 4.809 -12.977 2.873 1 87.81 131 LEU B N 1
ATOM 5666 C CA . LEU B 1 131 ? 4.148 -13.766 1.838 1 87.81 131 LEU B CA 1
ATOM 5667 C C . LEU B 1 131 ? 3.895 -15.188 2.32 1 87.81 131 LEU B C 1
ATOM 5669 O O . LEU B 1 131 ? 2.824 -15.75 2.08 1 87.81 131 LEU B O 1
ATOM 5673 N N . ARG B 1 132 ? 4.879 -15.758 2.953 1 90.5 132 ARG B N 1
ATOM 5674 C CA . ARG B 1 132 ? 4.738 -17.125 3.457 1 90.5 132 ARG B CA 1
ATOM 5675 C C . ARG B 1 132 ? 3.643 -17.203 4.512 1 90.5 132 ARG B C 1
ATOM 5677 O O . ARG B 1 132 ? 2.871 -18.172 4.539 1 90.5 132 ARG B O 1
ATOM 5684 N N . GLY B 1 133 ? 3.668 -16.297 5.414 1 91.75 133 GLY B N 1
ATOM 5685 C CA . GLY B 1 133 ? 2.602 -16.266 6.402 1 91.75 133 GLY B CA 1
ATOM 5686 C C . GLY B 1 133 ? 1.219 -16.172 5.781 1 91.75 133 GLY B C 1
ATOM 5687 O O . GLY B 1 133 ? 0.292 -16.859 6.219 1 91.75 133 GLY B O 1
ATOM 5688 N N . PHE B 1 134 ? 1.146 -15.406 4.824 1 90.62 134 PHE B N 1
ATOM 5689 C CA . PHE B 1 134 ? -0.124 -15.219 4.133 1 90.62 134 PHE B CA 1
ATOM 5690 C C . PHE B 1 134 ? -0.537 -16.484 3.402 1 90.62 134 PHE B C 1
ATOM 5692 O O . PHE B 1 134 ? -1.68 -16.938 3.521 1 90.62 134 PHE B O 1
ATOM 5699 N N . VAL B 1 135 ? 0.343 -17.078 2.641 1 89.94 135 VAL B N 1
ATOM 5700 C CA . VAL B 1 135 ? 0.051 -18.266 1.847 1 89.94 135 VAL B CA 1
ATOM 5701 C C . VAL B 1 135 ? -0.323 -19.422 2.77 1 89.94 135 VAL B C 1
ATOM 5703 O O . VAL B 1 135 ? -1.259 -20.172 2.484 1 89.94 135 VAL B O 1
ATOM 5706 N N . LEU B 1 136 ? 0.368 -19.531 3.842 1 92.31 136 LEU B N 1
ATOM 5707 C CA . LEU B 1 136 ? 0.057 -20.578 4.82 1 92.31 136 LEU B CA 1
ATOM 5708 C C . LEU B 1 136 ? -1.342 -20.375 5.395 1 92.31 136 LEU B C 1
ATOM 5710 O O . LEU B 1 136 ? -2.09 -21.344 5.559 1 92.31 136 LEU B O 1
ATOM 5714 N N . ALA B 1 137 ? -1.645 -19.188 5.699 1 93.25 137 ALA B N 1
ATOM 5715 C CA . ALA B 1 137 ? -2.963 -18.891 6.254 1 93.25 137 ALA B CA 1
ATOM 5716 C C . ALA B 1 137 ? -4.062 -19.172 5.234 1 93.25 137 ALA B C 1
ATOM 5718 O O . ALA B 1 137 ? -5.121 -19.703 5.586 1 93.25 137 ALA B O 1
ATOM 5719 N N . VAL B 1 138 ? -3.857 -18.781 4.02 1 89.31 138 VAL B N 1
ATOM 5720 C CA . VAL B 1 138 ? -4.844 -19.016 2.969 1 89.31 138 VAL B CA 1
ATOM 5721 C C . VAL B 1 138 ? -5.059 -20.516 2.773 1 89.31 138 VAL B C 1
ATOM 5723 O O . VAL B 1 138 ? -6.191 -20.969 2.57 1 89.31 138 VAL B O 1
ATOM 5726 N N . ALA B 1 139 ? -3.977 -21.25 2.783 1 90.38 139 ALA B N 1
ATOM 5727 C CA . ALA B 1 139 ? -4.098 -22.703 2.68 1 90.38 139 ALA B CA 1
ATOM 5728 C C . ALA B 1 139 ? -4.988 -23.266 3.783 1 90.38 139 ALA B C 1
ATOM 5730 O O . ALA B 1 139 ? -5.859 -24.109 3.525 1 90.38 139 ALA B O 1
ATOM 5731 N N . MET B 1 140 ? -4.801 -22.812 4.895 1 90.62 140 MET B N 1
ATOM 5732 C CA . MET B 1 140 ? -5.598 -23.266 6.027 1 90.62 140 MET B CA 1
ATOM 5733 C C . MET B 1 140 ? -7.059 -22.844 5.871 1 90.62 140 MET B C 1
ATOM 5735 O O . MET B 1 140 ? -7.965 -23.609 6.176 1 90.62 140 MET B O 1
ATOM 5739 N N . VAL B 1 141 ? -7.258 -21.641 5.504 1 88.38 141 VAL B N 1
ATOM 5740 C CA . VAL B 1 141 ? -8.609 -21.125 5.328 1 88.38 141 VAL B CA 1
ATOM 5741 C C . VAL B 1 141 ? -9.352 -21.953 4.277 1 88.38 141 VAL B C 1
ATOM 5743 O O . VAL B 1 141 ? -10.531 -22.266 4.438 1 88.38 141 VAL B O 1
ATOM 5746 N N . VAL B 1 142 ? -8.688 -22.312 3.25 1 86.38 142 VAL B N 1
ATOM 5747 C CA . VAL B 1 142 ? -9.281 -23.109 2.18 1 86.38 142 VAL B CA 1
ATOM 5748 C C . VAL B 1 142 ? -9.695 -24.484 2.723 1 86.38 142 VAL B C 1
ATOM 5750 O O . VAL B 1 142 ? -10.781 -24.984 2.414 1 86.38 142 VAL B O 1
ATOM 5753 N N . MET B 1 143 ? -8.844 -25.031 3.438 1 89.81 143 MET B N 1
ATOM 5754 C CA . MET B 1 143 ? -9.141 -26.344 4.008 1 89.81 143 MET B CA 1
ATOM 5755 C C . MET B 1 143 ? -10.359 -26.266 4.926 1 89.81 143 MET B C 1
ATOM 5757 O O . MET B 1 143 ? -11.188 -27.172 4.934 1 89.81 143 MET B O 1
ATOM 5761 N N . ILE B 1 144 ? -10.438 -25.203 5.598 1 87.94 144 ILE B N 1
ATOM 5762 C CA . ILE B 1 144 ? -11.578 -25 6.484 1 87.94 144 ILE B CA 1
ATOM 5763 C C . ILE B 1 144 ? -12.844 -24.797 5.66 1 87.94 144 ILE B C 1
ATOM 5765 O O . ILE B 1 144 ? -13.898 -25.359 5.957 1 87.94 144 ILE B O 1
ATOM 5769 N N . ASP B 1 145 ? -12.758 -24.047 4.648 1 83.75 145 ASP B N 1
ATOM 5770 C CA . ASP B 1 145 ? -13.906 -23.719 3.803 1 83.75 145 ASP B CA 1
ATOM 5771 C C . ASP B 1 145 ? -14.445 -24.969 3.105 1 83.75 145 ASP B C 1
ATOM 5773 O O . ASP B 1 145 ? -15.648 -25.078 2.875 1 83.75 145 ASP B O 1
ATOM 5777 N N . MET B 1 146 ? -13.508 -25.828 2.723 1 88.12 146 MET B N 1
ATOM 5778 C CA . MET B 1 146 ? -13.914 -27.047 2.002 1 88.12 146 MET B CA 1
ATOM 5779 C C . MET B 1 146 ? -14.43 -28.109 2.967 1 88.12 146 MET B C 1
ATOM 5781 O O . MET B 1 146 ? -15.07 -29.062 2.549 1 88.12 146 MET B O 1
ATOM 5785 N N . SER B 1 147 ? -14.219 -27.953 4.238 1 88.38 147 SER B N 1
ATOM 5786 C CA . SER B 1 147 ? -14.531 -28.984 5.23 1 88.38 147 SER B CA 1
ATOM 5787 C C . SER B 1 147 ? -16.016 -29.312 5.246 1 88.38 147 SER B C 1
ATOM 5789 O O . SER B 1 147 ? -16.406 -30.469 5.348 1 88.38 147 SER B O 1
ATOM 5791 N N . GLU B 1 148 ? -16.844 -28.344 5.074 1 85.81 148 GLU B N 1
ATOM 5792 C CA . GLU B 1 148 ? -18.281 -28.578 5.094 1 85.81 148 GLU B CA 1
ATOM 5793 C C . GLU B 1 148 ? -18.719 -29.438 3.908 1 85.81 148 GLU B C 1
ATOM 5795 O O . GLU B 1 148 ? -19.562 -30.328 4.051 1 85.81 148 GLU B O 1
ATOM 5800 N N . THR B 1 149 ? -18.156 -29.141 2.799 1 86.62 149 THR B N 1
ATOM 5801 C CA . THR B 1 149 ? -18.484 -29.906 1.605 1 86.62 149 THR B CA 1
ATOM 5802 C C . THR B 1 149 ? -17.891 -31.312 1.69 1 86.62 149 THR B C 1
ATOM 5804 O O . THR B 1 149 ? -18.484 -32.281 1.21 1 86.62 149 THR B O 1
ATOM 5807 N N . LEU B 1 150 ? -16.734 -31.422 2.287 1 91.62 150 LEU B N 1
ATOM 5808 C CA . LEU B 1 150 ? -16.062 -32.719 2.408 1 91.62 150 LEU B CA 1
ATOM 5809 C C . LEU B 1 150 ? -16.844 -33.656 3.303 1 91.62 150 LEU B C 1
ATOM 5811 O O . LEU B 1 150 ? -16.891 -34.875 3.045 1 91.62 150 LEU B O 1
ATOM 5815 N N . PHE B 1 151 ? -17.516 -33.031 4.285 1 90.62 151 PHE B N 1
ATOM 5816 C CA . PHE B 1 151 ? -18.266 -33.875 5.227 1 90.62 151 PHE B CA 1
ATOM 5817 C C . PHE B 1 151 ? -19.75 -33.906 4.852 1 90.62 151 PHE B C 1
ATOM 5819 O O . PHE B 1 151 ? -20.516 -34.656 5.457 1 90.62 151 PHE B O 1
ATOM 5826 N N . GLY B 1 152 ? -20.094 -33.219 3.84 1 86.31 152 GLY B N 1
ATOM 5827 C CA . GLY B 1 152 ? -21.469 -33.219 3.379 1 86.31 152 GLY B CA 1
ATOM 5828 C C . GLY B 1 152 ? -22.438 -32.625 4.387 1 86.31 152 GLY B C 1
ATOM 5829 O O . GLY B 1 152 ? -23.547 -33.125 4.559 1 86.31 152 GLY B O 1
ATOM 5830 N N . ILE B 1 153 ? -21.969 -31.797 5.305 1 78 153 ILE B N 1
ATOM 5831 C CA . ILE B 1 153 ? -22.781 -31.188 6.344 1 78 153 ILE B CA 1
ATOM 5832 C C . ILE B 1 153 ? -23.812 -30.25 5.707 1 78 153 ILE B C 1
ATOM 5834 O O . ILE B 1 153 ? -24.969 -30.203 6.148 1 78 153 ILE B O 1
ATOM 5838 N N . ILE B 1 154 ? -23.422 -29.391 4.895 1 60.69 154 ILE B N 1
ATOM 5839 C CA . ILE B 1 154 ? -24.406 -28.516 4.258 1 60.69 154 ILE B CA 1
ATOM 5840 C C . ILE B 1 154 ? -25.297 -29.344 3.334 1 60.69 154 ILE B C 1
ATOM 5842 O O . ILE B 1 154 ? -24.812 -30.062 2.459 1 60.69 154 ILE B O 1
ATOM 5846 N N . PRO B 1 155 ? -26.562 -29.656 3.953 1 50.97 155 PRO B N 1
ATOM 5847 C CA . PRO B 1 155 ? -27.469 -30.469 3.127 1 50.97 155 PRO B CA 1
ATOM 5848 C C . PRO B 1 155 ? -27.406 -30.094 1.648 1 50.97 155 PRO B C 1
ATOM 5850 O O . PRO B 1 155 ? -27.125 -28.938 1.312 1 50.97 155 PRO B O 1
ATOM 5853 N N . PRO B 1 156 ? -27.156 -31.156 0.926 1 43.06 156 PRO B N 1
ATOM 5854 C CA . PRO B 1 156 ? -27.219 -30.906 -0.514 1 43.06 156 PRO B CA 1
ATOM 5855 C C . PRO B 1 156 ? -28.297 -29.875 -0.879 1 43.06 156 PRO B C 1
ATOM 5857 O O . PRO B 1 156 ? -29.422 -29.953 -0.368 1 43.06 156 PRO B O 1
ATOM 5860 N N . VAL B 1 157 ? -28.047 -28.672 -0.718 1 37.53 157 VAL B N 1
ATOM 5861 C CA . VAL B 1 157 ? -29.141 -27.859 -1.223 1 37.53 157 VAL B CA 1
ATOM 5862 C C . VAL B 1 157 ? -29.953 -28.641 -2.252 1 37.53 157 VAL B C 1
ATOM 5864 O O . VAL B 1 157 ? -29.406 -29.047 -3.285 1 37.53 157 VAL B O 1
ATOM 5867 N N . GLY B 1 158 ? -30.844 -29.609 -2.068 1 32.19 158 GLY B N 1
ATOM 5868 C CA . GLY B 1 158 ? -31.766 -29.562 -3.193 1 32.19 158 GLY B CA 1
ATOM 5869 C C . GLY B 1 158 ? -31.734 -28.234 -3.934 1 32.19 158 GLY B C 1
ATOM 5870 O O . GLY B 1 158 ? -31.156 -27.266 -3.447 1 32.19 158 GLY B O 1
ATOM 5871 N N . GLN B 1 159 ? -32.438 -28.172 -5.328 1 30.41 159 GLN B N 1
ATOM 5872 C CA . GLN B 1 159 ? -32.375 -26.969 -6.172 1 30.41 159 GLN B CA 1
ATOM 5873 C C . GLN B 1 159 ? -32.344 -25.703 -5.328 1 30.41 159 GLN B C 1
ATOM 5875 O O . GLN B 1 159 ? -31.859 -24.656 -5.789 1 30.41 159 GLN B O 1
ATOM 5880 N N . CYS B 1 160 ? -33.344 -25.406 -4.422 1 25.09 160 CYS B N 1
ATOM 5881 C CA . CYS B 1 160 ? -33.969 -24.141 -4.055 1 25.09 160 CYS B CA 1
ATOM 5882 C C . CYS B 1 160 ? -33.219 -23.469 -2.918 1 25.09 160 CYS B C 1
ATOM 5884 O O . CYS B 1 160 ? -33.406 -22.266 -2.666 1 25.09 160 CYS B O 1
ATOM 5886 N N . ILE B 1 161 ? -33.094 -24.172 -1.71 1 29.14 161 ILE B N 1
ATOM 5887 C CA . ILE B 1 161 ? -32.969 -23.297 -0.551 1 29.14 161 ILE B CA 1
ATOM 5888 C C . ILE B 1 161 ? -31.516 -22.812 -0.41 1 29.14 161 ILE B C 1
ATOM 5890 O O . ILE B 1 161 ? -30.609 -23.625 -0.231 1 29.14 161 ILE B O 1
ATOM 5894 N N . ALA B 1 162 ? -31.141 -21.922 -0.96 1 33.31 162 ALA B N 1
ATOM 5895 C CA . ALA B 1 162 ? -29.969 -21.062 -0.796 1 33.31 162 ALA B CA 1
ATOM 5896 C C . ALA B 1 162 ? -29.609 -20.906 0.677 1 33.31 162 ALA B C 1
ATOM 5898 O O . ALA B 1 162 ? -30.297 -20.234 1.43 1 33.31 162 ALA B O 1
ATOM 5899 N N . ASN B 1 163 ? -29.578 -21.922 1.536 1 34.22 163 ASN B N 1
ATOM 5900 C CA . ASN B 1 163 ? -29.203 -21.5 2.877 1 34.22 163 ASN B CA 1
ATOM 5901 C C . ASN B 1 163 ? -28 -20.562 2.844 1 34.22 163 ASN B C 1
ATOM 5903 O O . ASN B 1 163 ? -26.922 -20.938 2.381 1 34.22 163 ASN B O 1
ATOM 5907 N N . VAL B 1 164 ? -28.172 -19.469 2.674 1 34.44 164 VAL B N 1
ATOM 5908 C CA . VAL B 1 164 ? -27.359 -18.266 2.775 1 34.44 164 VAL B CA 1
ATOM 5909 C C . VAL B 1 164 ? -26.531 -18.297 4.051 1 34.44 164 VAL B C 1
ATOM 5911 O O . VAL B 1 164 ? -27.047 -18.109 5.152 1 34.44 164 VAL B O 1
ATOM 5914 N N . THR B 1 165 ? -25.984 -19.438 4.477 1 39.91 165 THR B N 1
ATOM 5915 C CA . THR B 1 165 ? -25.125 -19.188 5.625 1 39.91 165 THR B CA 1
ATOM 5916 C C . THR B 1 165 ? -24.5 -17.797 5.551 1 39.91 165 THR B C 1
ATOM 5918 O O . THR B 1 165 ? -24.141 -17.328 4.469 1 39.91 165 THR B O 1
ATOM 5921 N N . GLU B 1 166 ? -24.641 -17.125 6.613 1 42.75 166 GLU B N 1
ATOM 5922 C CA . GLU B 1 166 ? -24.297 -15.734 6.914 1 42.75 166 GLU B CA 1
ATOM 5923 C C . GLU B 1 166 ? -22.875 -15.398 6.445 1 42.75 166 GLU B C 1
ATOM 5925 O O . GLU B 1 166 ? -21.938 -16.141 6.719 1 42.75 166 GLU B O 1
ATOM 5930 N N . LYS B 1 167 ? -22.734 -14.844 5.418 1 45.78 167 LYS B N 1
ATOM 5931 C CA . LYS B 1 167 ? -21.734 -14.18 4.586 1 45.78 167 LYS B CA 1
ATOM 5932 C C . LYS B 1 167 ? -20.438 -13.93 5.367 1 45.78 167 LYS B C 1
ATOM 5934 O O . LYS B 1 167 ? -19.344 -14.008 4.805 1 45.78 167 LYS B O 1
ATOM 5939 N N . THR B 1 168 ? -20.438 -13.352 6.586 1 52.94 168 THR B N 1
ATOM 5940 C CA . THR B 1 168 ? -19.375 -12.484 7.055 1 52.94 168 THR B CA 1
ATOM 5941 C C . THR B 1 168 ? -18.531 -13.18 8.117 1 52.94 168 THR B C 1
ATOM 5943 O O . THR B 1 168 ? -17.797 -12.523 8.859 1 52.94 168 THR B O 1
ATOM 5946 N N . ALA B 1 169 ? -18.562 -14.727 8.234 1 59.69 169 ALA B N 1
ATOM 5947 C CA . ALA B 1 169 ? -17.922 -15.242 9.445 1 59.69 169 ALA B CA 1
ATOM 5948 C C . ALA B 1 169 ? -16.422 -15.414 9.227 1 59.69 169 ALA B C 1
ATOM 5950 O O . ALA B 1 169 ? -15.969 -15.641 8.102 1 59.69 169 ALA B O 1
ATOM 5951 N N . SER B 1 170 ? -15.633 -15.117 10.164 1 70.56 170 SER B N 1
ATOM 5952 C CA . SER B 1 170 ? -14.203 -15.398 10.227 1 70.56 170 SER B CA 1
ATOM 5953 C C . SER B 1 170 ? -13.93 -16.891 10.016 1 70.56 170 SER B C 1
ATOM 5955 O O . SER B 1 170 ? -14.789 -17.719 10.266 1 70.56 170 SER B O 1
ATOM 5957 N N . PRO B 1 171 ? -12.828 -17.266 9.234 1 76.62 171 PRO B N 1
ATOM 5958 C CA . PRO B 1 171 ? -12.477 -18.672 9.016 1 76.62 171 PRO B CA 1
ATOM 5959 C C . PRO B 1 171 ? -12.539 -19.5 10.297 1 76.62 171 PRO B C 1
ATOM 5961 O O . PRO B 1 171 ? -12.953 -20.656 10.258 1 76.62 171 PRO B O 1
ATOM 5964 N N . ILE B 1 172 ? -12.289 -18.828 11.375 1 79.62 172 ILE B N 1
ATOM 5965 C CA . ILE B 1 172 ? -12.289 -19.562 12.633 1 79.62 172 ILE B CA 1
ATOM 5966 C C . ILE B 1 172 ? -13.719 -19.891 13.039 1 79.62 172 ILE B C 1
ATOM 5968 O O . ILE B 1 172 ? -13.984 -20.953 13.609 1 79.62 172 ILE B O 1
ATOM 5972 N N . GLU B 1 173 ? -14.617 -18.984 12.836 1 77.75 173 GLU B N 1
ATOM 5973 C CA . GLU B 1 173 ? -16.031 -19.234 13.141 1 77.75 173 GLU B CA 1
ATOM 5974 C C . GLU B 1 173 ? -16.578 -20.375 12.297 1 77.75 173 GLU B C 1
ATOM 5976 O O . GLU B 1 173 ? -17.375 -21.188 12.781 1 77.75 173 GLU B O 1
ATOM 5981 N N . LYS B 1 174 ? -16.156 -20.438 11.102 1 80.06 174 LYS B N 1
ATOM 5982 C CA . LYS B 1 174 ? -16.594 -21.531 10.219 1 80.06 174 LYS B CA 1
ATOM 5983 C C . LYS B 1 174 ? -16.047 -22.875 10.703 1 80.06 174 LYS B C 1
ATOM 5985 O O . LYS B 1 174 ? -16.734 -23.891 10.602 1 80.06 174 LYS B O 1
ATOM 5990 N N . LEU B 1 175 ? -14.812 -22.812 11.125 1 85.19 175 LEU B N 1
ATOM 5991 C CA . LEU B 1 175 ? -14.203 -24.031 11.648 1 85.19 175 LEU B CA 1
ATOM 5992 C C . LEU B 1 175 ? -14.977 -24.562 12.859 1 85.19 175 LEU B C 1
ATOM 5994 O O . LEU B 1 175 ? -15.234 -25.766 12.961 1 85.19 175 LEU B O 1
ATOM 5998 N N . ILE B 1 176 ? -15.352 -23.609 13.703 1 84.25 176 ILE B N 1
ATOM 5999 C CA . ILE B 1 176 ? -16.094 -23.984 14.906 1 84.25 176 ILE B CA 1
ATOM 6000 C C . ILE B 1 176 ? -17.469 -24.516 14.508 1 84.25 176 ILE B C 1
ATOM 6002 O O . ILE B 1 176 ? -17.938 -25.516 15.062 1 84.25 176 ILE B O 1
ATOM 6006 N N . HIS B 1 177 ? -18.031 -23.938 13.586 1 82.31 177 HIS B N 1
ATOM 6007 C CA . HIS B 1 177 ? -19.328 -24.391 13.109 1 82.31 177 HIS B CA 1
ATOM 6008 C C . HIS B 1 177 ? -19.25 -25.797 12.531 1 82.31 177 HIS B C 1
ATOM 6010 O O . HIS B 1 177 ? -20.141 -26.609 12.758 1 82.31 177 HIS B O 1
ATOM 6016 N N . THR B 1 178 ? -18.25 -26.062 11.805 1 84 178 THR B N 1
ATOM 6017 C CA . THR B 1 178 ? -18.062 -27.375 11.195 1 84 178 THR B CA 1
ATOM 6018 C C . THR B 1 178 ? -17.828 -28.438 12.266 1 84 178 THR B C 1
ATOM 6020 O O . THR B 1 178 ? -18.359 -29.547 12.172 1 84 178 THR B O 1
ATOM 6023 N N . LEU B 1 179 ? -17.031 -28.047 13.25 1 86.62 179 LEU B N 1
ATOM 6024 C CA . LEU B 1 179 ? -16.703 -28.984 14.312 1 86.62 179 LEU B CA 1
ATOM 6025 C C . LEU B 1 179 ? -17.938 -29.328 15.141 1 86.62 179 LEU B C 1
ATOM 6027 O O . LEU B 1 179 ? -18.109 -30.469 15.562 1 86.62 179 LEU B O 1
ATOM 6031 N N . ILE B 1 180 ? -18.812 -28.359 15.289 1 85.56 180 ILE B N 1
ATOM 6032 C CA . ILE B 1 180 ? -20.016 -28.562 16.078 1 85.56 180 ILE B CA 1
ATOM 6033 C C . ILE B 1 180 ? -21.016 -29.406 15.289 1 85.56 180 ILE B C 1
ATOM 6035 O O . ILE B 1 180 ? -21.734 -30.234 15.867 1 85.56 180 ILE B O 1
ATOM 6039 N N . ASN B 1 181 ? -21 -29.359 14.008 1 85.75 181 ASN B N 1
ATOM 6040 C CA . ASN B 1 181 ? -21.984 -30.047 13.18 1 85.75 181 ASN B CA 1
ATOM 6041 C C . ASN B 1 181 ? -21.391 -31.312 12.555 1 85.75 181 ASN B C 1
ATOM 6043 O O . ASN B 1 181 ? -21.953 -31.844 11.586 1 85.75 181 ASN B O 1
ATOM 6047 N N . LEU B 1 182 ? -20.344 -31.75 13.055 1 87.44 182 LEU B N 1
ATOM 6048 C CA . LEU B 1 182 ? -19.672 -32.938 12.523 1 87.44 182 LEU B CA 1
ATOM 6049 C C . LEU B 1 182 ? -20.562 -34.156 12.672 1 87.44 182 LEU B C 1
ATOM 6051 O O . LEU B 1 182 ? -20.469 -35.125 11.883 1 87.44 182 LEU B O 1
ATOM 6055 N N . SER B 1 183 ? -21.469 -34.062 13.578 1 85.81 183 SER B N 1
ATOM 6056 C CA . SER B 1 183 ? -22.375 -35.188 13.82 1 85.81 183 SER B CA 1
ATOM 6057 C C . SER B 1 183 ? -23.391 -35.344 12.688 1 85.81 183 SER B C 1
ATOM 6059 O O . SER B 1 183 ? -23.938 -36.438 12.484 1 85.81 183 SER B O 1
ATOM 6061 N N . HIS B 1 184 ? -23.594 -34.344 11.93 1 86.56 184 HIS B N 1
ATOM 6062 C CA . HIS B 1 184 ? -24.531 -34.375 10.82 1 86.56 184 HIS B CA 1
ATOM 6063 C C . HIS B 1 184 ? -23.828 -34.656 9.5 1 86.56 184 HIS B C 1
ATOM 6065 O O . HIS B 1 184 ? -24.406 -34.469 8.43 1 86.56 184 HIS B O 1
ATOM 6071 N N . ALA B 1 185 ? -22.688 -35.25 9.602 1 90.69 185 ALA B N 1
ATOM 6072 C CA . ALA B 1 185 ? -21.922 -35.531 8.398 1 90.69 185 ALA B CA 1
ATOM 6073 C C . ALA B 1 185 ? -22.531 -36.688 7.613 1 90.69 185 ALA B C 1
ATOM 6075 O O . ALA B 1 185 ? -23 -37.656 8.203 1 90.69 185 ALA B O 1
ATOM 6076 N N . HIS B 1 186 ? -22.672 -36.531 6.336 1 91.25 186 HIS B N 1
ATOM 6077 C CA . HIS B 1 186 ? -23.125 -37.594 5.441 1 91.25 186 HIS B CA 1
ATOM 6078 C C . HIS B 1 186 ? -22.016 -38.625 5.234 1 91.25 186 HIS B C 1
ATOM 6080 O O . HIS B 1 186 ? -20.969 -38.312 4.672 1 91.25 186 HIS B O 1
ATOM 6086 N N . ILE B 1 187 ? -22.203 -39.781 5.578 1 91.94 187 ILE B N 1
ATOM 6087 C CA . ILE B 1 187 ? -21.188 -40.812 5.664 1 91.94 187 ILE B CA 1
ATOM 6088 C C . ILE B 1 187 ? -20.641 -41.125 4.273 1 91.94 187 ILE B C 1
ATOM 6090 O O . ILE B 1 187 ? -19.422 -41.25 4.094 1 91.94 187 ILE B O 1
ATOM 6094 N N . LEU B 1 188 ? -21.531 -41.281 3.338 1 92.5 188 LEU B N 1
ATOM 6095 C CA . LEU B 1 188 ? -21.094 -41.594 1.986 1 92.5 188 LEU B CA 1
ATOM 6096 C C . LEU B 1 188 ? -20.188 -40.5 1.432 1 92.5 188 LEU B C 1
ATOM 6098 O O . LEU B 1 188 ? -19.172 -40.781 0.808 1 92.5 188 LEU B O 1
ATOM 6102 N N . THR B 1 189 ? -20.594 -39.25 1.644 1 93.5 189 THR B N 1
ATOM 6103 C CA . THR B 1 189 ? -19.797 -38.125 1.183 1 93.5 189 THR B CA 1
ATOM 6104 C C . THR B 1 189 ? -18.453 -38.062 1.893 1 93.5 189 THR B C 1
ATOM 6106 O O . THR B 1 189 ? -17.438 -37.75 1.275 1 93.5 189 THR B O 1
ATOM 6109 N N . THR B 1 190 ? -18.422 -38.406 3.117 1 94.25 190 THR B N 1
ATOM 6110 C CA . THR B 1 190 ? -17.188 -38.406 3.902 1 94.25 190 THR B CA 1
ATOM 6111 C C . THR B 1 190 ? -16.234 -39.469 3.418 1 94.25 190 THR B C 1
ATOM 6113 O O . THR B 1 190 ? -15.031 -39.219 3.293 1 94.25 190 THR B O 1
ATOM 6116 N N . ILE B 1 191 ? -16.75 -40.562 3.17 1 95.06 191 ILE B N 1
ATOM 6117 C CA . ILE B 1 191 ? -15.93 -41.656 2.686 1 95.06 191 ILE B CA 1
ATOM 6118 C C . ILE B 1 191 ? -15.344 -41.312 1.318 1 95.06 191 ILE B C 1
ATOM 6120 O O . ILE B 1 191 ? -14.164 -41.562 1.057 1 95.06 191 ILE B O 1
ATOM 6124 N N . LEU B 1 192 ? -16.25 -40.812 0.527 1 95.25 192 LEU B N 1
ATOM 6125 C CA . LEU B 1 192 ? -15.812 -40.406 -0.803 1 95.25 192 LEU B CA 1
ATOM 6126 C C . LEU B 1 192 ? -14.695 -39.375 -0.713 1 95.25 192 LEU B C 1
ATOM 6128 O O . LEU B 1 192 ? -13.727 -39.438 -1.47 1 95.25 192 LEU B O 1
ATOM 6132 N N . SER B 1 193 ? -14.789 -38.438 0.182 1 96.19 193 SER B N 1
ATOM 6133 C CA . SER B 1 193 ? -13.797 -37.375 0.364 1 96.19 193 SER B CA 1
ATOM 6134 C C . SER B 1 193 ? -12.477 -37.938 0.879 1 96.19 193 SER B C 1
ATOM 6136 O O . SER B 1 193 ? -11.406 -37.625 0.351 1 96.19 193 SER B O 1
ATOM 6138 N N . VAL B 1 194 ? -12.508 -38.75 1.861 1 96.19 194 VAL B N 1
ATOM 6139 C CA . VAL B 1 194 ? -11.312 -39.312 2.467 1 96.19 194 VAL B CA 1
ATOM 6140 C C . VAL B 1 194 ? -10.594 -40.188 1.451 1 96.19 194 VAL B C 1
ATOM 6142 O O . VAL B 1 194 ? -9.367 -40.156 1.334 1 96.19 194 VAL B O 1
ATOM 6145 N N . THR B 1 195 ? -11.391 -40.969 0.76 1 96.56 195 THR B N 1
ATOM 6146 C CA . THR B 1 195 ? -10.805 -41.844 -0.234 1 96.56 195 THR B CA 1
ATOM 6147 C C . THR B 1 195 ? -10.172 -41.062 -1.368 1 96.56 195 THR B C 1
ATOM 6149 O O . THR B 1 195 ? -9.117 -41.438 -1.889 1 96.56 195 THR B O 1
ATOM 6152 N N . SER B 1 196 ? -10.859 -40.031 -1.783 1 96.75 196 SER B N 1
ATOM 6153 C CA . SER B 1 196 ? -10.32 -39.188 -2.844 1 96.75 196 SER B CA 1
ATOM 6154 C C . SER B 1 196 ? -9.016 -38.5 -2.418 1 96.75 196 SER B C 1
ATOM 6156 O O . SER B 1 196 ? -8.047 -38.5 -3.176 1 96.75 196 SER B O 1
ATOM 6158 N N . ILE B 1 197 ? -8.953 -37.938 -1.217 1 96.5 197 ILE B N 1
ATOM 6159 C CA . ILE B 1 197 ? -7.758 -37.281 -0.701 1 96.5 197 ILE B CA 1
ATOM 6160 C C . ILE B 1 197 ? -6.625 -38.281 -0.567 1 96.5 197 ILE B C 1
ATOM 6162 O O . ILE B 1 197 ? -5.492 -38 -0.975 1 96.5 197 ILE B O 1
ATOM 6166 N N . LEU B 1 198 ? -6.945 -39.406 -0.029 1 96.31 198 LEU B N 1
ATOM 6167 C CA . LEU B 1 198 ? -5.941 -40.469 0.152 1 96.31 198 LEU B CA 1
ATOM 6168 C C . LEU B 1 198 ? -5.395 -40.938 -1.193 1 96.31 198 LEU B C 1
ATOM 6170 O O . LEU B 1 198 ? -4.195 -41.188 -1.326 1 96.31 198 LEU B O 1
ATOM 6174 N N . PHE B 1 199 ? -6.285 -41.094 -2.113 1 96.06 199 PHE B N 1
ATOM 6175 C CA . PHE B 1 199 ? -5.871 -41.531 -3.445 1 96.06 199 PHE B CA 1
ATOM 6176 C C . PHE B 1 199 ? -4.887 -40.531 -4.047 1 96.06 199 PHE B C 1
ATOM 6178 O O . PHE B 1 199 ? -3.848 -40.906 -4.582 1 96.06 199 PHE B O 1
ATOM 6185 N N . LEU B 1 200 ? -5.168 -39.281 -3.986 1 94.31 200 LEU B N 1
ATOM 6186 C CA . LEU B 1 200 ? -4.32 -38.25 -4.566 1 94.31 200 LEU B CA 1
ATOM 6187 C C . LEU B 1 200 ? -2.988 -38.156 -3.824 1 94.31 200 LEU B C 1
ATOM 6189 O O . LEU B 1 200 ? -1.935 -38.031 -4.449 1 94.31 200 LEU B O 1
ATOM 6193 N N . LEU B 1 201 ? -3.023 -38.219 -2.494 1 93.88 201 LEU B N 1
ATOM 6194 C CA . LEU B 1 201 ? -1.804 -38.125 -1.697 1 93.88 201 LEU B CA 1
ATOM 6195 C C . LEU B 1 201 ? -0.92 -39.344 -1.93 1 93.88 201 LEU B C 1
ATOM 6197 O O . LEU B 1 201 ? 0.302 -39.219 -2.037 1 93.88 201 LEU B O 1
ATOM 6201 N N . LEU B 1 202 ? -1.548 -40.5 -1.975 1 93.19 202 LEU B N 1
ATOM 6202 C CA . LEU B 1 202 ? -0.805 -41.719 -2.193 1 93.19 202 LEU B CA 1
ATOM 6203 C C . LEU B 1 202 ? -0.213 -41.75 -3.598 1 93.19 202 LEU B C 1
ATOM 6205 O O . LEU B 1 202 ? 0.887 -42.281 -3.799 1 93.19 202 LEU B O 1
ATOM 6209 N N . SER B 1 203 ? -0.966 -41.375 -4.559 1 91.44 203 SER B N 1
ATOM 6210 C CA . SER B 1 203 ? -0.457 -41.312 -5.926 1 91.44 203 SER B CA 1
ATOM 6211 C C . SER B 1 203 ? 0.782 -40.438 -6.02 1 91.44 203 SER B C 1
ATOM 6213 O O . SER B 1 203 ? 1.734 -40.75 -6.73 1 91.44 203 SER B O 1
ATOM 6215 N N . ARG B 1 204 ? 0.758 -39.406 -5.375 1 86.44 204 ARG B N 1
ATOM 6216 C CA . ARG B 1 204 ? 1.9 -38.5 -5.363 1 86.44 204 ARG B CA 1
ATOM 6217 C C . ARG B 1 204 ? 3.115 -39.156 -4.715 1 86.44 204 ARG B C 1
ATOM 6219 O O . ARG B 1 204 ? 4.242 -39 -5.191 1 86.44 204 ARG B O 1
ATOM 6226 N N . GLN B 1 205 ? 2.898 -39.781 -3.641 1 87.94 205 GLN B N 1
ATOM 6227 C CA . GLN B 1 205 ? 3.979 -40.469 -2.949 1 87.94 205 GLN B CA 1
ATOM 6228 C C . GLN B 1 205 ? 4.555 -41.594 -3.814 1 87.94 205 GLN B C 1
ATOM 6230 O O . GLN B 1 205 ? 5.766 -41.812 -3.82 1 87.94 205 GLN B O 1
ATOM 6235 N N . LEU B 1 206 ? 3.688 -42.25 -4.445 1 88.81 206 LEU B N 1
ATOM 6236 C CA . LEU B 1 206 ? 4.125 -43.312 -5.328 1 88.81 206 LEU B CA 1
ATOM 6237 C C . LEU B 1 206 ? 4.965 -42.781 -6.477 1 88.81 206 LEU B C 1
ATOM 6239 O O . LEU B 1 206 ? 5.957 -43.406 -6.875 1 88.81 206 LEU B O 1
ATOM 6243 N N . LYS B 1 207 ? 4.625 -41.656 -7.008 1 86.44 207 LYS B N 1
ATOM 6244 C CA . LYS B 1 207 ? 5.379 -41.031 -8.094 1 86.44 207 LYS B CA 1
ATOM 6245 C C . LYS B 1 207 ? 6.746 -40.562 -7.609 1 86.44 207 LYS B C 1
ATOM 6247 O O . LYS B 1 207 ? 7.723 -40.594 -8.367 1 86.44 207 LYS B O 1
ATOM 6252 N N . ARG B 1 208 ? 6.805 -40.094 -6.395 1 83.5 208 ARG B N 1
ATOM 6253 C CA . ARG B 1 208 ? 8.062 -39.656 -5.812 1 83.5 208 ARG B CA 1
ATOM 6254 C C . ARG B 1 208 ? 9 -40.812 -5.555 1 83.5 208 ARG B C 1
ATOM 6256 O O . ARG B 1 208 ? 10.219 -40.688 -5.715 1 83.5 208 ARG B O 1
ATOM 6263 N N . HIS B 1 209 ? 8.414 -41.938 -5.16 1 85.56 209 HIS B N 1
ATOM 6264 C CA . HIS B 1 209 ? 9.211 -43.125 -4.832 1 85.56 209 HIS B CA 1
ATOM 6265 C C . HIS B 1 209 ? 9.68 -43.844 -6.094 1 85.56 209 HIS B C 1
ATOM 6267 O O . HIS B 1 209 ? 10.789 -44.375 -6.133 1 85.56 209 HIS B O 1
ATOM 6273 N N . TYR B 1 210 ? 8.82 -43.844 -7.023 1 85.31 210 TYR B N 1
ATOM 6274 C CA . TYR B 1 210 ? 9.172 -44.562 -8.258 1 85.31 210 TYR B CA 1
ATOM 6275 C C . TYR B 1 210 ? 9.469 -43.562 -9.375 1 85.31 210 TYR B C 1
ATOM 6277 O O . TYR B 1 210 ? 8.859 -43.625 -10.445 1 85.31 210 TYR B O 1
ATOM 6285 N N . LYS B 1 211 ? 10.453 -42.688 -9.148 1 78.06 211 LYS B N 1
ATOM 6286 C CA . LYS B 1 211 ? 10.82 -41.625 -10.078 1 78.06 211 LYS B CA 1
ATOM 6287 C C . LYS B 1 211 ? 11.32 -42.219 -11.398 1 78.06 211 LYS B C 1
ATOM 6289 O O . LYS B 1 211 ? 11.227 -41.562 -12.438 1 78.06 211 LYS B O 1
ATOM 6294 N N . HIS B 1 212 ? 11.742 -43.5 -11.367 1 78.06 212 HIS B N 1
ATOM 6295 C CA . HIS B 1 212 ? 12.375 -44.125 -12.531 1 78.06 212 HIS B CA 1
ATOM 6296 C C . HIS B 1 212 ? 11.336 -44.625 -13.516 1 78.06 212 HIS B C 1
ATOM 6298 O O . HIS B 1 212 ? 11.641 -44.875 -14.688 1 78.06 212 HIS B O 1
ATOM 6304 N N . VAL B 1 213 ? 10.141 -44.812 -12.977 1 79.31 213 VAL B N 1
ATOM 6305 C CA . VAL B 1 213 ? 9.094 -45.344 -13.844 1 79.31 213 VAL B CA 1
ATOM 6306 C C . VAL B 1 213 ? 8.414 -44.188 -14.586 1 79.31 213 VAL B C 1
ATOM 6308 O O . VAL B 1 213 ? 7.551 -43.5 -14.031 1 79.31 213 VAL B O 1
ATOM 6311 N N . LYS B 1 214 ? 8.781 -43.969 -15.742 1 72.75 214 LYS B N 1
ATOM 6312 C CA . LYS B 1 214 ? 8.359 -42.812 -16.562 1 72.75 214 LYS B CA 1
ATOM 6313 C C . LYS B 1 214 ? 6.852 -42.844 -16.797 1 72.75 214 LYS B C 1
ATOM 6315 O O . LYS B 1 214 ? 6.215 -41.781 -16.828 1 72.75 214 LYS B O 1
ATOM 6320 N N . TRP B 1 215 ? 6.273 -44.125 -17.016 1 75.69 215 TRP B N 1
ATOM 6321 C CA . TRP B 1 215 ? 4.852 -44.188 -17.328 1 75.69 215 TRP B CA 1
ATOM 6322 C C . TRP B 1 215 ? 4.008 -43.75 -16.141 1 75.69 215 TRP B C 1
ATOM 6324 O O . TRP B 1 215 ? 2.961 -43.125 -16.328 1 75.69 215 TRP B O 1
ATOM 6334 N N . LEU B 1 216 ? 4.371 -44.031 -14.938 1 79.12 216 LEU B N 1
ATOM 6335 C CA . LEU B 1 216 ? 3.662 -43.625 -13.727 1 79.12 216 LEU B CA 1
ATOM 6336 C C . LEU B 1 216 ? 3.674 -42.125 -13.555 1 79.12 216 LEU B C 1
ATOM 6338 O O . LEU B 1 216 ? 2.715 -41.531 -13.039 1 79.12 216 LEU B O 1
ATOM 6342 N N . GLN B 1 217 ? 4.707 -41.5 -14.055 1 76.69 217 GLN B N 1
ATOM 6343 C CA . GLN B 1 217 ? 4.848 -40.062 -13.922 1 76.69 217 GLN B CA 1
ATOM 6344 C C . GLN B 1 217 ? 3.891 -39.312 -14.859 1 76.69 217 GLN B C 1
ATOM 6346 O O . GLN B 1 217 ? 3.529 -38.156 -14.602 1 76.69 217 GLN B O 1
ATOM 6351 N N . LEU B 1 218 ? 3.486 -40.031 -15.852 1 76.69 218 LEU B N 1
ATOM 6352 C CA . LEU B 1 218 ? 2.678 -39.406 -16.875 1 76.69 218 LEU B CA 1
ATOM 6353 C C . LEU B 1 218 ? 1.191 -39.625 -16.625 1 76.69 218 LEU B C 1
ATOM 6355 O O . LEU B 1 218 ? 0.344 -38.969 -17.234 1 76.69 218 LEU B O 1
ATOM 6359 N N . VAL B 1 219 ? 0.827 -40.469 -15.664 1 79.75 219 VAL B N 1
ATOM 6360 C CA . VAL B 1 219 ? -0.579 -40.75 -15.383 1 79.75 219 VAL B CA 1
ATOM 6361 C C . VAL B 1 219 ? -1.203 -39.562 -14.672 1 79.75 219 VAL B C 1
ATOM 6363 O O . VAL B 1 219 ? -0.714 -39.125 -13.625 1 79.75 219 VAL B O 1
ATOM 6366 N N . PRO B 1 220 ? -2.188 -39 -15.297 1 86.44 220 PRO B N 1
ATOM 6367 C CA . PRO B 1 220 ? -2.887 -37.906 -14.633 1 86.44 220 PRO B CA 1
ATOM 6368 C C . PRO B 1 220 ? -3.787 -38.375 -13.492 1 86.44 220 PRO B C 1
ATOM 6370 O O . PRO B 1 220 ? -4.957 -38.688 -13.719 1 86.44 220 PRO B O 1
ATOM 6373 N N . GLU B 1 221 ? -3.322 -38.375 -12.297 1 89.44 221 GLU B N 1
ATOM 6374 C CA . GLU B 1 221 ? -4.023 -38.938 -11.141 1 89.44 221 GLU B CA 1
ATOM 6375 C C . GLU B 1 221 ? -5.344 -38.219 -10.898 1 89.44 221 GLU B C 1
ATOM 6377 O O . GLU B 1 221 ? -6.34 -38.844 -10.523 1 89.44 221 GLU B O 1
ATOM 6382 N N . ILE B 1 222 ? -5.395 -36.906 -11.109 1 90.31 222 ILE B N 1
ATOM 6383 C CA . ILE B 1 222 ? -6.609 -36.125 -10.859 1 90.31 222 ILE B CA 1
ATOM 6384 C C . ILE B 1 222 ? -7.695 -36.531 -11.852 1 90.31 222 ILE B C 1
ATOM 6386 O O . ILE B 1 222 ? -8.852 -36.719 -11.469 1 90.31 222 ILE B O 1
ATOM 6390 N N . LEU B 1 223 ? -7.305 -36.688 -13.117 1 88.81 223 LEU B N 1
ATOM 6391 C CA . LEU B 1 223 ? -8.273 -37.062 -14.133 1 88.81 223 LEU B CA 1
ATOM 6392 C C . LEU B 1 223 ? -8.812 -38.469 -13.867 1 88.81 223 LEU B C 1
ATOM 6394 O O . LEU B 1 223 ? -10.008 -38.719 -14.039 1 88.81 223 LEU B O 1
ATOM 6398 N N . VAL B 1 224 ? -7.949 -39.344 -13.484 1 91.44 224 VAL B N 1
ATOM 6399 C CA . VAL B 1 224 ? -8.359 -40.688 -13.164 1 91.44 224 VAL B CA 1
ATOM 6400 C C . VAL B 1 224 ? -9.383 -40.688 -12.031 1 91.44 224 VAL B C 1
ATOM 6402 O O . VAL B 1 224 ? -10.406 -41.375 -12.102 1 91.44 224 VAL B O 1
ATOM 6405 N N . LEU B 1 225 ? -9.047 -39.938 -11.047 1 93.88 225 LEU B N 1
ATOM 6406 C CA . LEU B 1 225 ? -9.961 -39.812 -9.914 1 93.88 225 LEU B CA 1
ATOM 6407 C C . LEU B 1 225 ? -11.312 -39.281 -10.359 1 93.88 225 LEU B C 1
ATOM 6409 O O . LEU B 1 225 ? -12.359 -39.812 -9.977 1 93.88 225 LEU B O 1
ATOM 6413 N N . VAL B 1 226 ? -11.328 -38.219 -11.133 1 92.56 226 VAL B N 1
ATOM 6414 C CA . VAL B 1 226 ? -12.539 -37.562 -11.57 1 92.56 226 VAL B CA 1
ATOM 6415 C C . VAL B 1 226 ? -13.367 -38.5 -12.445 1 92.56 226 VAL B C 1
ATOM 6417 O O . VAL B 1 226 ? -14.57 -38.656 -12.227 1 92.56 226 VAL B O 1
ATOM 6420 N N . LEU B 1 227 ? -12.781 -39.188 -13.398 1 92.75 227 LEU B N 1
ATOM 6421 C CA . LEU B 1 227 ? -13.484 -40.094 -14.305 1 92.75 227 LEU B CA 1
ATOM 6422 C C . LEU B 1 227 ? -14.055 -41.281 -13.547 1 92.75 227 LEU B C 1
ATOM 6424 O O . LEU B 1 227 ? -15.203 -41.688 -13.766 1 92.75 227 LEU B O 1
ATOM 6428 N N . THR B 1 228 ? -13.234 -41.844 -12.688 1 94.94 228 THR B N 1
ATOM 6429 C CA . THR B 1 228 ? -13.703 -42.969 -11.906 1 94.94 228 THR B CA 1
ATOM 6430 C C . THR B 1 228 ? -14.875 -42.562 -11.008 1 94.94 228 THR B C 1
ATOM 6432 O O . THR B 1 228 ? -15.836 -43.344 -10.867 1 94.94 228 THR B O 1
ATOM 6435 N N . SER B 1 229 ? -14.711 -41.438 -10.383 1 95.44 229 SER B N 1
ATOM 6436 C CA . SER B 1 229 ? -15.781 -40.969 -9.492 1 95.44 229 SER B CA 1
ATOM 6437 C C . SER B 1 229 ? -17.062 -40.688 -10.273 1 95.44 229 SER B C 1
ATOM 6439 O O . SER B 1 229 ? -18.156 -40.938 -9.766 1 95.44 229 SER B O 1
ATOM 6441 N N . ILE B 1 230 ? -16.969 -40.156 -11.453 1 93.75 230 ILE B N 1
ATOM 6442 C CA . ILE B 1 230 ? -18.125 -39.906 -12.297 1 93.75 230 ILE B CA 1
ATOM 6443 C C . ILE B 1 230 ? -18.828 -41.219 -12.648 1 93.75 230 ILE B C 1
ATOM 6445 O O . ILE B 1 230 ? -20.047 -41.312 -12.539 1 93.75 230 ILE B O 1
ATOM 6449 N N . ILE B 1 231 ? -18.062 -42.219 -13.039 1 94.88 231 ILE B N 1
ATOM 6450 C CA . ILE B 1 231 ? -18.609 -43.5 -13.438 1 94.88 231 ILE B CA 1
ATOM 6451 C C . ILE B 1 231 ? -19.297 -44.156 -12.25 1 94.88 231 ILE B C 1
ATOM 6453 O O . ILE B 1 231 ? -20.422 -44.656 -12.367 1 94.88 231 ILE B O 1
ATOM 6457 N N . LEU B 1 232 ? -18.609 -44.125 -11.148 1 95.31 232 LEU B N 1
ATOM 6458 C CA . LEU B 1 232 ? -19.188 -44.75 -9.953 1 95.31 232 LEU B CA 1
ATOM 6459 C C . LEU B 1 232 ? -20.453 -44 -9.516 1 95.31 232 LEU B C 1
ATOM 6461 O O . LEU B 1 232 ? -21.422 -44.656 -9.086 1 95.31 232 LEU B O 1
ATOM 6465 N N . SER B 1 233 ? -20.406 -42.719 -9.555 1 93.81 233 SER B N 1
ATOM 6466 C CA . SER B 1 233 ? -21.562 -41.938 -9.172 1 93.81 233 SER B CA 1
ATOM 6467 C C . SER B 1 233 ? -22.734 -42.188 -10.102 1 93.81 233 SER B C 1
ATOM 6469 O O . SER B 1 233 ? -23.891 -42.188 -9.664 1 93.81 233 SER B O 1
ATOM 6471 N N . GLN B 1 234 ? -22.438 -42.375 -11.367 1 91.25 234 GLN B N 1
ATOM 6472 C CA . GLN B 1 234 ? -23.484 -42.656 -12.344 1 91.25 234 GLN B CA 1
ATOM 6473 C C . GLN B 1 234 ? -24.062 -44.031 -12.164 1 91.25 234 GLN B C 1
ATOM 6475 O O . GLN B 1 234 ? -25.281 -44.25 -12.242 1 91.25 234 GLN B O 1
ATOM 6480 N N . VAL B 1 235 ? -23.25 -44.969 -11.93 1 93.94 235 VAL B N 1
ATOM 6481 C CA . VAL B 1 235 ? -23.656 -46.375 -11.836 1 93.94 235 VAL B CA 1
ATOM 6482 C C . VAL B 1 235 ? -24.422 -46.594 -10.531 1 93.94 235 VAL B C 1
ATOM 6484 O O . VAL B 1 235 ? -25.469 -47.25 -10.523 1 93.94 235 VAL B O 1
ATOM 6487 N N . PHE B 1 236 ? -23.969 -46.031 -9.438 1 93.62 236 PHE B N 1
ATOM 6488 C CA . PHE B 1 236 ? -24.562 -46.281 -8.133 1 93.62 236 PHE B CA 1
ATOM 6489 C C . PHE B 1 236 ? -25.562 -45.188 -7.773 1 93.62 236 PHE B C 1
ATOM 6491 O O . PHE B 1 236 ? -26.219 -45.25 -6.73 1 93.62 236 PHE B O 1
ATOM 6498 N N . ARG B 1 237 ? -25.703 -44.156 -8.641 1 90.56 237 ARG B N 1
ATOM 6499 C CA . ARG B 1 237 ? -26.625 -43.031 -8.445 1 90.56 237 ARG B CA 1
ATOM 6500 C C . ARG B 1 237 ? -26.438 -42.406 -7.062 1 90.56 237 ARG B C 1
ATOM 6502 O O . ARG B 1 237 ? -27.406 -42.281 -6.309 1 90.56 237 ARG B O 1
ATOM 6509 N N . TRP B 1 238 ? -25.266 -42.062 -6.852 1 90.31 238 TRP B N 1
ATOM 6510 C CA . TRP B 1 238 ? -24.953 -41.438 -5.57 1 90.31 238 TRP B CA 1
ATOM 6511 C C . TRP B 1 238 ? -25.734 -40.156 -5.398 1 90.31 238 TRP B C 1
ATOM 6513 O O . TRP B 1 238 ? -25.891 -39.656 -4.277 1 90.31 238 TRP B O 1
ATOM 6523 N N . ASP B 1 239 ? -26.188 -39.531 -6.5 1 85.62 239 ASP B N 1
ATOM 6524 C CA . ASP B 1 239 ? -27 -38.312 -6.469 1 85.62 239 ASP B CA 1
ATOM 6525 C C . ASP B 1 239 ? -28.312 -38.562 -5.723 1 85.62 239 ASP B C 1
ATOM 6527 O O . ASP B 1 239 ? -28.859 -37.625 -5.098 1 85.62 239 ASP B O 1
ATOM 6531 N N . CYS B 1 240 ? -28.734 -39.75 -5.742 1 85.56 240 CYS B N 1
ATOM 6532 C CA . CYS B 1 240 ? -29.969 -40.125 -5.078 1 85.56 240 CYS B CA 1
ATOM 6533 C C . CYS B 1 240 ? -29.719 -40.531 -3.629 1 85.56 240 CYS B C 1
ATOM 6535 O O . CYS B 1 240 ? -30.656 -40.656 -2.842 1 85.56 240 CYS B O 1
ATOM 6537 N N . GLN B 1 241 ? -28.531 -40.688 -3.359 1 88.44 241 GLN B N 1
ATOM 6538 C CA . GLN B 1 241 ? -28.188 -41.094 -2.004 1 88.44 241 GLN B CA 1
ATOM 6539 C C . GLN B 1 241 ? -27.688 -39.906 -1.176 1 88.44 241 GLN B C 1
ATOM 6541 O O . GLN B 1 241 ? -27.109 -40.094 -0.105 1 88.44 241 GLN B O 1
ATOM 6546 N N . GLY B 1 242 ? -27.797 -38.75 -1.71 1 84.19 242 GLY B N 1
ATOM 6547 C CA . GLY B 1 242 ? -27.5 -37.562 -0.915 1 84.19 242 GLY B CA 1
ATOM 6548 C C . GLY B 1 242 ? -26.156 -36.938 -1.245 1 84.19 242 GLY B C 1
ATOM 6549 O O . GLY B 1 242 ? -25.766 -35.969 -0.625 1 84.19 242 GLY B O 1
ATOM 6550 N N . VAL B 1 243 ? -25.453 -37.5 -2.158 1 88 243 VAL B N 1
ATOM 6551 C CA . VAL B 1 243 ? -24.172 -36.938 -2.553 1 88 243 VAL B CA 1
ATOM 6552 C C . VAL B 1 243 ? -24.406 -35.781 -3.527 1 88 243 VAL B C 1
ATOM 6554 O O . VAL B 1 243 ? -25.094 -35.938 -4.539 1 88 243 VAL B O 1
ATOM 6557 N N . ALA B 1 244 ? -23.906 -34.656 -3.139 1 86.81 244 ALA B N 1
ATOM 6558 C CA . ALA B 1 244 ? -24.047 -33.5 -4.016 1 86.81 244 ALA B CA 1
ATOM 6559 C C . ALA B 1 244 ? -23.188 -33.625 -5.262 1 86.81 244 ALA B C 1
ATOM 6561 O O . ALA B 1 244 ? -22 -33.969 -5.168 1 86.81 244 ALA B O 1
ATOM 6562 N N . ILE B 1 245 ? -23.797 -33.5 -6.438 1 86.25 245 ILE B N 1
ATOM 6563 C CA . ILE B 1 245 ? -23.062 -33.625 -7.699 1 86.25 245 ILE B CA 1
ATOM 6564 C C . ILE B 1 245 ? -23.062 -32.281 -8.422 1 86.25 245 ILE B C 1
ATOM 6566 O O . ILE B 1 245 ? -23.75 -31.328 -8.008 1 86.25 245 ILE B O 1
ATOM 6570 N N . LEU B 1 246 ? -22.297 -32.094 -9.375 1 80.94 246 LEU B N 1
ATOM 6571 C CA . LEU B 1 246 ? -22.125 -30.844 -10.117 1 80.94 246 LEU B CA 1
ATOM 6572 C C . LEU B 1 246 ? -23.375 -30.516 -10.922 1 80.94 246 LEU B C 1
ATOM 6574 O O . LEU B 1 246 ? -23.734 -29.344 -11.062 1 80.94 246 LEU B O 1
ATOM 6578 N N . ASN B 1 247 ? -24.406 -31.578 -10.852 1 65.25 247 ASN B N 1
ATOM 6579 C CA . ASN B 1 247 ? -25.641 -31.594 -11.625 1 65.25 247 ASN B CA 1
ATOM 6580 C C . ASN B 1 247 ? -25.562 -30.656 -12.828 1 65.25 247 ASN B C 1
ATOM 6582 O O . ASN B 1 247 ? -24.484 -30.359 -13.328 1 65.25 247 ASN B O 1
ATOM 6586 N N . ARG B 1 248 ? -26.359 -29.484 -12.844 1 53.5 248 ARG B N 1
ATOM 6587 C CA . ARG B 1 248 ? -26.672 -28.641 -14 1 53.5 248 ARG B CA 1
ATOM 6588 C C . ARG B 1 248 ? -25.469 -27.828 -14.43 1 53.5 248 ARG B C 1
ATOM 6590 O O . ARG B 1 248 ? -25.359 -26.641 -14.094 1 53.5 248 ARG B O 1
ATOM 6597 N N . VAL B 1 249 ? -24.375 -28.453 -14.289 1 48.84 249 VAL B N 1
ATOM 6598 C CA . VAL B 1 249 ? -23.141 -27.906 -14.883 1 48.84 249 VAL B CA 1
ATOM 6599 C C . VAL B 1 249 ? -23.484 -27.172 -16.188 1 48.84 249 VAL B C 1
ATOM 6601 O O . VAL B 1 249 ? -22.578 -26.719 -16.891 1 48.84 249 VAL B O 1
ATOM 6604 N N . LEU B 1 250 ? -24.641 -27.641 -16.797 1 43.69 250 LEU B N 1
ATOM 6605 C CA . LEU B 1 250 ? -24.812 -27.375 -18.219 1 43.69 250 LEU B CA 1
ATOM 6606 C C . LEU B 1 250 ? -24.344 -25.969 -18.562 1 43.69 250 LEU B C 1
ATOM 6608 O O . LEU B 1 250 ? -24.203 -25.109 -17.688 1 43.69 250 LEU B O 1
ATOM 6612 N N . ALA B 1 251 ? -24.297 -25.688 -19.875 1 41.28 251 ALA B N 1
ATOM 6613 C CA . ALA B 1 251 ? -24.125 -24.5 -20.719 1 41.28 251 ALA B CA 1
ATOM 6614 C C . ALA B 1 251 ? -24.703 -23.266 -20.047 1 41.28 251 ALA B C 1
ATOM 6616 O O . ALA B 1 251 ? -25.516 -23.375 -19.125 1 41.28 251 ALA B O 1
ATOM 6617 N N . PRO B 1 252 ? -24.25 -22.141 -20.422 1 42.06 252 PRO B N 1
ATOM 6618 C CA . PRO B 1 252 ? -25.031 -20.984 -19.969 1 42.06 252 PRO B CA 1
ATOM 6619 C C . PRO B 1 252 ? -26.453 -21.344 -19.562 1 42.06 252 PRO B C 1
ATOM 6621 O O . PRO B 1 252 ? -27.281 -21.656 -20.422 1 42.06 252 PRO B O 1
ATOM 6624 N N . GLU B 1 253 ? -26.734 -22.219 -18.75 1 39.31 253 GLU B N 1
ATOM 6625 C CA . GLU B 1 253 ? -28.141 -22.391 -18.375 1 39.31 253 GLU B CA 1
ATOM 6626 C C . GLU B 1 253 ? -28.859 -21.047 -18.359 1 39.31 253 GLU B C 1
ATOM 6628 O O . GLU B 1 253 ? -28.422 -20.109 -17.688 1 39.31 253 GLU B O 1
ATOM 6633 N N . THR B 1 254 ? -29.469 -20.656 -19.359 1 43.88 254 THR B N 1
ATOM 6634 C CA . THR B 1 254 ? -30.422 -19.547 -19.312 1 43.88 254 THR B CA 1
ATOM 6635 C C . THR B 1 254 ? -31.188 -19.547 -18 1 43.88 254 THR B C 1
ATOM 6637 O O . THR B 1 254 ? -31.594 -20.609 -17.516 1 43.88 254 THR B O 1
ATOM 6640 N N . PRO B 1 255 ? -30.781 -18.594 -17.094 1 45.03 255 PRO B N 1
ATOM 6641 C CA . PRO B 1 255 ? -31.719 -18.562 -15.969 1 45.03 255 PRO B CA 1
ATOM 6642 C C . PRO B 1 255 ? -33.031 -19.281 -16.281 1 45.03 255 PRO B C 1
ATOM 6644 O O . PRO B 1 255 ? -33.375 -19.453 -17.453 1 45.03 255 PRO B O 1
ATOM 6647 N N . ALA B 1 256 ? -33.594 -20.094 -15.289 1 42.5 256 ALA B N 1
ATOM 6648 C CA . ALA B 1 256 ? -34.938 -20.672 -15.516 1 42.5 256 ALA B CA 1
ATOM 6649 C C . ALA B 1 256 ? -35.719 -19.844 -16.516 1 42.5 256 ALA B C 1
ATOM 6651 O O . ALA B 1 256 ? -36.594 -20.359 -17.219 1 42.5 256 ALA B O 1
ATOM 6652 N N . ASP B 1 257 ? -35.531 -18.531 -16.359 1 40.69 257 ASP B N 1
ATOM 6653 C CA . ASP B 1 257 ? -36.344 -17.672 -17.219 1 40.69 257 ASP B CA 1
ATOM 6654 C C . ASP B 1 257 ? -35.781 -17.609 -18.641 1 40.69 257 ASP B C 1
ATOM 6656 O O . ASP B 1 257 ? -36.344 -16.938 -19.5 1 40.69 257 ASP B O 1
ATOM 6660 N N . GLY B 1 258 ? -34.812 -18.422 -19 1 44.97 258 GLY B N 1
ATOM 6661 C CA . GLY B 1 258 ? -34.344 -18.438 -20.375 1 44.97 258 GLY B CA 1
ATOM 6662 C C . GLY B 1 258 ? -33.281 -17.391 -20.656 1 44.97 258 GLY B C 1
ATOM 6663 O O . GLY B 1 258 ? -32.812 -17.234 -21.797 1 44.97 258 GLY B O 1
ATOM 6664 N N . THR B 1 259 ? -32.875 -16.531 -19.703 1 48.06 259 THR B N 1
ATOM 6665 C CA . THR B 1 259 ? -32.031 -15.391 -20 1 48.06 259 THR B CA 1
ATOM 6666 C C . THR B 1 259 ? -30.562 -15.781 -19.984 1 48.06 259 THR B C 1
ATOM 6668 O O . THR B 1 259 ? -30.141 -16.609 -19.172 1 48.06 259 THR B O 1
ATOM 6671 N N . GLU B 1 260 ? -29.75 -15.672 -21.047 1 57.16 260 GLU B N 1
ATOM 6672 C CA . GLU B 1 260 ? -28.328 -15.891 -21.328 1 57.16 260 GLU B CA 1
ATOM 6673 C C . GLU B 1 260 ? -27.453 -15.094 -20.359 1 57.16 260 GLU B C 1
ATOM 6675 O O . GLU B 1 260 ? -27.781 -13.953 -20.016 1 57.16 260 GLU B O 1
ATOM 6680 N N . TYR B 1 261 ? -26.578 -15.898 -19.562 1 61.19 261 TYR B N 1
ATOM 6681 C CA . TYR B 1 261 ? -25.641 -15.18 -18.703 1 61.19 261 TYR B CA 1
ATOM 6682 C C . TYR B 1 261 ? -24.922 -14.086 -19.484 1 61.19 261 TYR B C 1
ATOM 6684 O O . TYR B 1 261 ? -24.516 -14.305 -20.641 1 61.19 261 TYR B O 1
ATOM 6692 N N . ILE B 1 262 ? -25.125 -12.938 -19.078 1 58.16 262 ILE B N 1
ATOM 6693 C CA . ILE B 1 262 ? -24.328 -11.867 -19.656 1 58.16 262 ILE B CA 1
ATOM 6694 C C . ILE B 1 262 ? -22.859 -12.039 -19.25 1 58.16 262 ILE B C 1
ATOM 6696 O O . ILE B 1 262 ? -22.516 -11.938 -18.078 1 58.16 262 ILE B O 1
ATOM 6700 N N . THR B 1 263 ? -22.094 -12.477 -20.219 1 71.31 263 THR B N 1
ATOM 6701 C CA . THR B 1 263 ? -20.719 -12.867 -19.922 1 71.31 263 THR B CA 1
ATOM 6702 C C . THR B 1 263 ? -19.781 -11.664 -20.031 1 71.31 263 THR B C 1
ATOM 6704 O O . THR B 1 263 ? -18.641 -11.727 -19.578 1 71.31 263 THR B O 1
ATOM 6707 N N . HIS B 1 264 ? -20.391 -10.539 -20.516 1 80.12 264 HIS B N 1
ATOM 6708 C CA . HIS B 1 264 ? -19.484 -9.406 -20.609 1 80.12 264 HIS B CA 1
ATOM 6709 C C . HIS B 1 264 ? -19.547 -8.516 -19.375 1 80.12 264 HIS B C 1
ATOM 6711 O O . HIS B 1 264 ? -20.625 -8.359 -18.781 1 80.12 264 HIS B O 1
ATOM 6717 N N . PRO B 1 265 ? -18.484 -8.094 -18.938 1 82.06 265 PRO B N 1
ATOM 6718 C CA . PRO B 1 265 ? -18.484 -7.266 -17.734 1 82.06 265 PRO B CA 1
ATOM 6719 C C . PRO B 1 265 ? -19.266 -5.965 -17.906 1 82.06 265 PRO B C 1
ATOM 6721 O O . PRO B 1 265 ? -19.125 -5.293 -18.938 1 82.06 265 PRO B O 1
ATOM 6724 N N . ILE B 1 266 ? -20.125 -5.668 -17.094 1 81.88 266 ILE B N 1
ATOM 6725 C CA . ILE B 1 266 ? -20.844 -4.402 -17.047 1 81.88 266 ILE B CA 1
ATOM 6726 C C . ILE B 1 266 ? -20.391 -3.588 -15.836 1 81.88 266 ILE B C 1
ATOM 6728 O O . ILE B 1 266 ? -20.781 -3.863 -14.703 1 81.88 266 ILE B O 1
ATOM 6732 N N . PRO B 1 267 ? -19.594 -2.662 -16.156 1 83.44 267 PRO B N 1
ATOM 6733 C CA . PRO B 1 267 ? -19.062 -1.891 -15.039 1 83.44 267 PRO B CA 1
ATOM 6734 C C . PRO B 1 267 ? -20.062 -0.895 -14.469 1 83.44 267 PRO B C 1
ATOM 6736 O O . PRO B 1 267 ? -20.578 -0.047 -15.195 1 83.44 267 PRO B O 1
ATOM 6739 N N . THR B 1 268 ? -20.547 -1.218 -13.359 1 82.62 268 THR B N 1
ATOM 6740 C CA . THR B 1 268 ? -21.25 -0.205 -12.594 1 82.62 268 THR B CA 1
ATOM 6741 C C . THR B 1 268 ? -20.328 0.462 -11.578 1 82.62 268 THR B C 1
ATOM 6743 O O . THR B 1 268 ? -19.391 -0.165 -11.086 1 82.62 268 THR B O 1
ATOM 6746 N N . LEU B 1 269 ? -20.531 1.657 -11.312 1 80.31 269 LEU B N 1
ATOM 6747 C CA . LEU B 1 269 ? -19.641 2.422 -10.438 1 80.31 269 LEU B CA 1
ATOM 6748 C C . LEU B 1 269 ? -19.578 1.796 -9.047 1 80.31 269 LEU B C 1
ATOM 6750 O O . LEU B 1 269 ? -18.531 1.792 -8.414 1 80.31 269 LEU B O 1
ATOM 6754 N N . GLU B 1 270 ? -20.703 1.328 -8.625 1 79.38 270 GLU B N 1
ATOM 6755 C CA . GLU B 1 270 ? -20.75 0.704 -7.305 1 79.38 270 GLU B CA 1
ATOM 6756 C C . GLU B 1 270 ? -19.875 -0.542 -7.254 1 79.38 270 GLU B C 1
ATOM 6758 O O . GLU B 1 270 ? -19.109 -0.73 -6.305 1 79.38 270 GLU B O 1
ATOM 6763 N N . LYS B 1 271 ? -20.031 -1.325 -8.289 1 85.56 271 LYS B N 1
ATOM 6764 C CA . LYS B 1 271 ? -19.25 -2.559 -8.336 1 85.56 271 LYS B CA 1
ATOM 6765 C C . LYS B 1 271 ? -17.766 -2.26 -8.492 1 85.56 271 LYS B C 1
ATOM 6767 O O . LYS B 1 271 ? -16.922 -2.93 -7.891 1 85.56 271 LYS B O 1
ATOM 6772 N N . VAL B 1 272 ? -17.469 -1.272 -9.242 1 86.75 272 VAL B N 1
ATOM 6773 C CA . VAL B 1 272 ? -16.078 -0.909 -9.477 1 86.75 272 VAL B CA 1
ATOM 6774 C C . VAL B 1 272 ? -15.438 -0.433 -8.172 1 86.75 272 VAL B C 1
ATOM 6776 O O . VAL B 1 272 ? -14.297 -0.789 -7.871 1 86.75 272 VAL B O 1
ATOM 6779 N N . LYS B 1 273 ? -16.172 0.319 -7.453 1 81.38 273 LYS B N 1
ATOM 6780 C CA . LYS B 1 273 ? -15.68 0.826 -6.176 1 81.38 273 LYS B CA 1
ATOM 6781 C C . LYS B 1 273 ? -15.367 -0.317 -5.215 1 81.38 273 LYS B C 1
ATOM 6783 O O . LYS B 1 273 ? -14.32 -0.321 -4.566 1 81.38 273 LYS B O 1
ATOM 6788 N N . TYR B 1 274 ? -16.234 -1.229 -5.195 1 81.81 274 TYR B N 1
ATOM 6789 C CA . TYR B 1 274 ? -16.125 -2.33 -4.246 1 81.81 274 TYR B CA 1
ATOM 6790 C C . TYR B 1 274 ? -15.016 -3.291 -4.66 1 81.81 274 TYR B C 1
ATOM 6792 O O . TYR B 1 274 ? -14.336 -3.871 -3.807 1 81.81 274 TYR B O 1
ATOM 6800 N N . LEU B 1 275 ? -14.789 -3.43 -5.949 1 90.5 275 LEU B N 1
ATOM 6801 C CA . LEU B 1 275 ? -13.898 -4.477 -6.441 1 90.5 275 LEU B CA 1
ATOM 6802 C C . LEU B 1 275 ? -12.508 -3.922 -6.719 1 90.5 275 LEU B C 1
ATOM 6804 O O . LEU B 1 275 ? -11.578 -4.68 -7 1 90.5 275 LEU B O 1
ATOM 6808 N N . THR B 1 276 ? -12.266 -2.65 -6.574 1 87.94 276 THR B N 1
ATOM 6809 C CA . THR B 1 276 ? -10.992 -2.037 -6.93 1 87.94 276 THR B CA 1
ATOM 6810 C C . THR B 1 276 ? -9.875 -2.566 -6.043 1 87.94 276 THR B C 1
ATOM 6812 O O . THR B 1 276 ? -8.828 -2.99 -6.539 1 87.94 276 THR B O 1
ATOM 6815 N N . LEU B 1 277 ? -10.148 -2.602 -4.777 1 84.75 277 LEU B N 1
ATOM 6816 C CA . LEU B 1 277 ? -9.094 -3.035 -3.863 1 84.75 277 LEU B CA 1
ATOM 6817 C C . LEU B 1 277 ? -8.758 -4.508 -4.078 1 84.75 277 LEU B C 1
ATOM 6819 O O . LEU B 1 277 ? -7.594 -4.867 -4.234 1 84.75 277 LEU B O 1
ATOM 6823 N N . PRO B 1 278 ? -9.766 -5.348 -4.086 1 89.62 278 PRO B N 1
ATOM 6824 C CA . PRO B 1 278 ? -9.445 -6.75 -4.371 1 89.62 278 PRO B CA 1
ATOM 6825 C C . PRO B 1 278 ? -8.711 -6.926 -5.699 1 89.62 278 PRO B C 1
ATOM 6827 O O . PRO B 1 278 ? -7.809 -7.758 -5.805 1 89.62 278 PRO B O 1
ATOM 6830 N N . ALA B 1 279 ? -9.102 -6.152 -6.684 1 94.25 279 ALA B N 1
ATOM 6831 C CA . ALA B 1 279 ? -8.477 -6.266 -8 1 94.25 279 ALA B CA 1
ATOM 6832 C C . ALA B 1 279 ? -6.992 -5.93 -7.934 1 94.25 279 ALA B C 1
ATOM 6834 O O . ALA B 1 279 ? -6.164 -6.621 -8.531 1 94.25 279 ALA B O 1
ATOM 6835 N N . ILE B 1 280 ? -6.648 -4.965 -7.215 1 89.56 280 ILE B N 1
ATOM 6836 C CA . ILE B 1 280 ? -5.258 -4.539 -7.078 1 89.56 280 ILE B CA 1
ATOM 6837 C C . ILE B 1 280 ? -4.465 -5.609 -6.332 1 89.56 280 ILE B C 1
ATOM 6839 O O . ILE B 1 280 ? -3.371 -5.992 -6.758 1 89.56 280 ILE B O 1
ATOM 6843 N N . LEU B 1 281 ? -5.02 -6.078 -5.289 1 88.19 281 LEU B N 1
ATOM 6844 C CA . LEU B 1 281 ? -4.332 -7.047 -4.441 1 88.19 281 LEU B CA 1
ATOM 6845 C C . LEU B 1 281 ? -4.121 -8.367 -5.176 1 88.19 281 LEU B C 1
ATOM 6847 O O . LEU B 1 281 ? -3.047 -8.961 -5.094 1 88.19 281 LEU B O 1
ATOM 6851 N N . ILE B 1 282 ? -5.121 -8.797 -5.926 1 94.44 282 ILE B N 1
ATOM 6852 C CA . ILE B 1 282 ? -5.035 -10.039 -6.691 1 94.44 282 ILE B CA 1
ATOM 6853 C C . ILE B 1 282 ? -3.99 -9.891 -7.797 1 94.44 282 ILE B C 1
ATOM 6855 O O . ILE B 1 282 ? -3.227 -10.82 -8.062 1 94.44 282 ILE B O 1
ATOM 6859 N N . SER B 1 283 ? -3.949 -8.727 -8.406 1 95.31 283 SER B N 1
ATOM 6860 C CA . SER B 1 283 ? -2.979 -8.477 -9.469 1 95.31 283 SER B CA 1
ATOM 6861 C C . SER B 1 283 ? -1.549 -8.594 -8.953 1 95.31 283 SER B C 1
ATOM 6863 O O . SER B 1 283 ? -0.692 -9.195 -9.602 1 95.31 283 SER B O 1
ATOM 6865 N N . VAL B 1 284 ? -1.318 -8.125 -7.781 1 90.62 284 VAL B N 1
ATOM 6866 C CA . VAL B 1 284 ? 0.03 -8.117 -7.223 1 90.62 284 VAL B CA 1
ATOM 6867 C C . VAL B 1 284 ? 0.413 -9.523 -6.781 1 90.62 284 VAL B C 1
ATOM 6869 O O . VAL B 1 284 ? 1.464 -10.039 -7.168 1 90.62 284 VAL B O 1
ATOM 6872 N N . ILE B 1 285 ? -0.413 -10.156 -6.074 1 89.75 285 ILE B N 1
ATOM 6873 C CA . ILE B 1 285 ? -0.12 -11.484 -5.531 1 89.75 285 ILE B CA 1
ATOM 6874 C C . ILE B 1 285 ? -0.028 -12.5 -6.668 1 89.75 285 ILE B C 1
ATOM 6876 O O . ILE B 1 285 ? 0.848 -13.367 -6.66 1 89.75 285 ILE B O 1
ATOM 6880 N N . GLY B 1 286 ? -1.029 -12.398 -7.547 1 93.94 286 GLY B N 1
ATOM 6881 C CA . GLY B 1 286 ? -1.005 -13.297 -8.688 1 93.94 286 GLY B CA 1
ATOM 6882 C C . GLY B 1 286 ? 0.265 -13.18 -9.508 1 93.94 286 GLY B C 1
ATOM 6883 O O . GLY B 1 286 ? 0.832 -14.188 -9.93 1 93.94 286 GLY B O 1
ATOM 6884 N N . PHE B 1 287 ? 0.733 -11.984 -9.656 1 93.75 287 PHE B N 1
ATOM 6885 C CA . PHE B 1 287 ? 1.947 -11.766 -10.438 1 93.75 287 PHE B CA 1
ATOM 6886 C C . PHE B 1 287 ? 3.166 -12.32 -9.711 1 93.75 287 PHE B C 1
ATOM 6888 O O . PHE B 1 287 ? 4.004 -12.992 -10.312 1 93.75 287 PHE B O 1
ATOM 6895 N N . VAL B 1 288 ? 3.268 -12.055 -8.469 1 89.06 288 VAL B N 1
ATOM 6896 C CA . VAL B 1 288 ? 4.438 -12.469 -7.703 1 89.06 288 VAL B CA 1
ATOM 6897 C C . VAL B 1 288 ? 4.555 -13.992 -7.715 1 89.06 288 VAL B C 1
ATOM 6899 O O . VAL B 1 288 ? 5.645 -14.531 -7.898 1 89.06 288 VAL B O 1
ATOM 6902 N N . GLU B 1 289 ? 3.48 -14.633 -7.625 1 87.88 289 GLU B N 1
ATOM 6903 C CA . GLU B 1 289 ? 3.479 -16.094 -7.672 1 87.88 289 GLU B CA 1
ATOM 6904 C C . GLU B 1 289 ? 3.871 -16.609 -9.055 1 87.88 289 GLU B C 1
ATOM 6906 O O . GLU B 1 289 ? 4.555 -17.625 -9.172 1 87.88 289 GLU B O 1
ATOM 6911 N N . SER B 1 290 ? 3.367 -15.93 -10.039 1 94.56 290 SER B N 1
ATOM 6912 C CA . SER B 1 290 ? 3.609 -16.359 -11.414 1 94.56 290 SER B CA 1
ATOM 6913 C C . SER B 1 290 ? 5.066 -16.141 -11.812 1 94.56 290 SER B C 1
ATOM 6915 O O . SER B 1 290 ? 5.676 -17 -12.445 1 94.56 290 SER B O 1
ATOM 6917 N N . ILE B 1 291 ? 5.629 -15.008 -11.438 1 92.19 291 ILE B N 1
ATOM 6918 C CA . ILE B 1 291 ? 6.961 -14.641 -11.906 1 92.19 291 ILE B CA 1
ATOM 6919 C C . ILE B 1 291 ? 8.008 -15.508 -11.219 1 92.19 291 ILE B C 1
ATOM 6921 O O . ILE B 1 291 ? 9.031 -15.844 -11.812 1 92.19 291 ILE B O 1
ATOM 6925 N N . VAL B 1 292 ? 7.816 -15.883 -10.031 1 84.88 292 VAL B N 1
ATOM 6926 C CA . VAL B 1 292 ? 8.734 -16.766 -9.305 1 84.88 292 VAL B CA 1
ATOM 6927 C C . VAL B 1 292 ? 8.836 -18.109 -10.031 1 84.88 292 VAL B C 1
ATOM 6929 O O . VAL B 1 292 ? 9.93 -18.641 -10.203 1 84.88 292 VAL B O 1
ATOM 6932 N N . VAL B 1 293 ? 7.727 -18.578 -10.484 1 91.06 293 VAL B N 1
ATOM 6933 C CA . VAL B 1 293 ? 7.688 -19.844 -11.211 1 91.06 293 VAL B CA 1
ATOM 6934 C C . VAL B 1 293 ? 8.375 -19.688 -12.562 1 91.06 293 VAL B C 1
ATOM 6936 O O . VAL B 1 293 ? 9.195 -20.516 -12.961 1 91.06 293 VAL B O 1
ATOM 6939 N N . ALA B 1 294 ? 8.062 -18.609 -13.203 1 93.12 294 ALA B N 1
ATOM 6940 C CA . ALA B 1 294 ? 8.656 -18.344 -14.508 1 93.12 294 ALA B CA 1
ATOM 6941 C C . ALA B 1 294 ? 10.18 -18.25 -14.406 1 93.12 294 ALA B C 1
ATOM 6943 O O . ALA B 1 294 ? 10.898 -18.812 -15.234 1 93.12 294 ALA B O 1
ATOM 6944 N N . LYS B 1 295 ? 10.648 -17.609 -13.414 1 85.25 295 LYS B N 1
ATOM 6945 C CA . LYS B 1 295 ? 12.086 -17.422 -13.234 1 85.25 295 LYS B CA 1
ATOM 6946 C C . LYS B 1 295 ? 12.766 -18.734 -12.852 1 85.25 295 LYS B C 1
ATOM 6948 O O . LYS B 1 295 ? 13.906 -18.984 -13.25 1 85.25 295 LYS B O 1
ATOM 6953 N N . THR B 1 296 ? 12.125 -19.516 -12.117 1 83.5 296 THR B N 1
ATOM 6954 C CA . THR B 1 296 ? 12.672 -20.797 -11.703 1 83.5 296 THR B CA 1
ATOM 6955 C C . THR B 1 296 ? 12.961 -21.688 -12.914 1 83.5 296 THR B C 1
ATOM 6957 O O . THR B 1 296 ? 14.055 -22.234 -13.031 1 83.5 296 THR B O 1
ATOM 6960 N N . TYR B 1 297 ? 12.094 -21.766 -13.797 1 89.81 297 TYR B N 1
ATOM 6961 C CA . TYR B 1 297 ? 12.273 -22.672 -14.938 1 89.81 297 TYR B CA 1
ATOM 6962 C C . TYR B 1 297 ? 13.133 -22.016 -16.016 1 89.81 297 TYR B C 1
ATOM 6964 O O . TYR B 1 297 ? 13.828 -22.703 -16.766 1 89.81 297 TYR B O 1
ATOM 6972 N N . ALA B 1 298 ? 13.094 -20.672 -16 1 86.06 298 ALA B N 1
ATOM 6973 C CA . ALA B 1 298 ? 14.031 -19.984 -16.891 1 86.06 298 ALA B CA 1
ATOM 6974 C C . ALA B 1 298 ? 15.477 -20.266 -16.484 1 86.06 298 ALA B C 1
ATOM 6976 O O . ALA B 1 298 ? 16.344 -20.453 -17.344 1 86.06 298 ALA B O 1
ATOM 6977 N N . SER B 1 299 ? 15.664 -20.266 -15.258 1 77.69 299 SER B N 1
ATOM 6978 C CA . SER B 1 299 ? 17 -20.562 -14.734 1 77.69 299 SER B CA 1
ATOM 6979 C C . SER B 1 299 ? 17.375 -22.031 -14.992 1 77.69 299 SER B C 1
ATOM 6981 O O . SER B 1 299 ? 18.516 -22.312 -15.344 1 77.69 299 SER B O 1
ATOM 6983 N N . LYS B 1 300 ? 16.453 -22.875 -14.797 1 80.94 300 LYS B N 1
ATOM 6984 C CA . LYS B 1 300 ? 16.688 -24.297 -14.992 1 80.94 300 LYS B CA 1
ATOM 6985 C C . LYS B 1 300 ? 17.062 -24.609 -16.438 1 80.94 300 LYS B C 1
ATOM 6987 O O . LYS B 1 300 ? 17.922 -25.438 -16.703 1 80.94 300 LYS B O 1
ATOM 6992 N N . HIS B 1 301 ? 16.422 -23.984 -17.328 1 86 301 HIS B N 1
ATOM 6993 C CA . HIS B 1 301 ? 16.625 -24.281 -18.734 1 86 301 HIS B CA 1
ATOM 6994 C C . HIS B 1 301 ? 17.5 -23.219 -19.391 1 86 301 HIS B C 1
ATOM 6996 O O . HIS B 1 301 ? 17.594 -23.156 -20.625 1 86 301 HIS B O 1
ATOM 7002 N N . ARG B 1 302 ? 18 -22.281 -18.656 1 77.56 302 ARG B N 1
ATOM 7003 C CA . ARG B 1 302 ? 19.031 -21.328 -19.047 1 77.56 302 ARG B CA 1
ATOM 7004 C C . ARG B 1 302 ? 18.516 -20.359 -20.094 1 77.56 302 ARG B C 1
ATOM 7006 O O . ARG B 1 302 ? 19.141 -20.188 -21.141 1 77.56 302 ARG B O 1
ATOM 7013 N N . TYR B 1 303 ? 17.391 -19.828 -19.891 1 80.69 303 TYR B N 1
ATOM 7014 C CA . TYR B 1 303 ? 16.891 -18.719 -20.688 1 80.69 303 TYR B CA 1
ATOM 7015 C C . TYR B 1 303 ? 16.438 -17.578 -19.812 1 80.69 303 TYR B C 1
ATOM 7017 O O . TYR B 1 303 ? 16.531 -17.641 -18.578 1 80.69 303 TYR B O 1
ATOM 7025 N N . THR B 1 304 ? 16.047 -16.453 -20.359 1 80.12 304 THR B N 1
ATOM 7026 C CA . THR B 1 304 ? 15.703 -15.273 -19.578 1 80.12 304 THR B CA 1
ATOM 7027 C C . THR B 1 304 ? 14.234 -14.922 -19.766 1 80.12 304 THR B C 1
ATOM 7029 O O . THR B 1 304 ? 13.656 -15.18 -20.828 1 80.12 304 THR B O 1
ATOM 7032 N N . VAL B 1 305 ? 13.656 -14.477 -18.703 1 87.81 305 VAL B N 1
ATOM 7033 C CA . VAL B 1 305 ? 12.273 -14.008 -18.719 1 87.81 305 VAL B CA 1
ATOM 7034 C C . VAL B 1 305 ? 12.219 -12.539 -18.312 1 87.81 305 VAL B C 1
ATOM 7036 O O . VAL B 1 305 ? 12.977 -12.102 -17.453 1 87.81 305 VAL B O 1
ATOM 7039 N N . SER B 1 306 ? 11.414 -11.789 -19 1 87.25 306 SER B N 1
ATOM 7040 C CA . SER B 1 306 ? 11.203 -10.391 -18.656 1 87.25 306 SER B CA 1
ATOM 7041 C C . SER B 1 306 ? 9.969 -10.211 -17.781 1 87.25 306 SER B C 1
ATOM 7043 O O . SER B 1 306 ? 8.844 -10.43 -18.234 1 87.25 306 SER B O 1
ATOM 7045 N N . PRO B 1 307 ? 10.156 -9.797 -16.578 1 90.44 307 PRO B N 1
ATOM 7046 C CA . PRO B 1 307 ? 9.016 -9.625 -15.68 1 90.44 307 PRO B CA 1
ATOM 7047 C C . PRO B 1 307 ? 7.961 -8.672 -16.25 1 90.44 307 PRO B C 1
ATOM 7049 O O . PRO B 1 307 ? 6.762 -8.898 -16.078 1 90.44 307 PRO B O 1
ATOM 7052 N N . ASN B 1 308 ? 8.383 -7.625 -16.938 1 92.06 308 ASN B N 1
ATOM 7053 C CA . ASN B 1 308 ? 7.438 -6.66 -17.5 1 92.06 308 ASN B CA 1
ATOM 7054 C C . ASN B 1 308 ? 6.605 -7.277 -18.625 1 92.06 308 ASN B C 1
ATOM 7056 O O . ASN B 1 308 ? 5.41 -7.004 -18.734 1 92.06 308 ASN B O 1
ATOM 7060 N N . ARG B 1 309 ? 7.234 -8.086 -19.344 1 93 309 ARG B N 1
ATOM 7061 C CA . ARG B 1 309 ? 6.516 -8.758 -20.422 1 93 309 ARG B CA 1
ATOM 7062 C C . ARG B 1 309 ? 5.555 -9.805 -19.875 1 93 309 ARG B C 1
ATOM 7064 O O . ARG B 1 309 ? 4.48 -10.031 -20.453 1 93 309 ARG B O 1
ATOM 7071 N N . GLU B 1 310 ? 5.984 -10.461 -18.859 1 95.38 310 GLU B N 1
ATOM 7072 C CA . GLU B 1 310 ? 5.102 -11.422 -18.203 1 95.38 310 GLU B CA 1
ATOM 7073 C C . GLU B 1 310 ? 3.838 -10.742 -17.688 1 95.38 310 GLU B C 1
ATOM 7075 O O . GLU B 1 310 ? 2.738 -11.289 -17.812 1 95.38 310 GLU B O 1
ATOM 7080 N N . LEU B 1 311 ? 4.031 -9.562 -17.094 1 95.94 311 LEU B N 1
ATOM 7081 C CA . LEU B 1 311 ? 2.896 -8.797 -16.594 1 95.94 311 LEU B CA 1
ATOM 7082 C C . LEU B 1 311 ? 1.929 -8.453 -17.719 1 95.94 311 LEU B C 1
ATOM 7084 O O . LEU B 1 311 ? 0.716 -8.625 -17.578 1 95.94 311 LEU B O 1
ATOM 7088 N N . VAL B 1 312 ? 2.432 -8.023 -18.859 1 95.94 312 VAL B N 1
ATOM 7089 C CA . VAL B 1 312 ? 1.603 -7.641 -19.984 1 95.94 312 VAL B CA 1
ATOM 7090 C C . VAL B 1 312 ? 0.875 -8.867 -20.531 1 95.94 312 VAL B C 1
ATOM 7092 O O . VAL B 1 312 ? -0.322 -8.812 -20.828 1 95.94 312 VAL B O 1
ATOM 7095 N N . ALA B 1 313 ? 1.6 -9.961 -20.641 1 96.5 313 ALA B N 1
ATOM 7096 C CA . ALA B 1 313 ? 1.021 -11.188 -21.188 1 96.5 313 ALA B CA 1
ATOM 7097 C C . ALA B 1 313 ? -0.119 -11.695 -20.297 1 96.5 313 ALA B C 1
ATOM 7099 O O . ALA B 1 313 ? -1.207 -12 -20.797 1 96.5 313 ALA B O 1
ATOM 7100 N N . ILE B 1 314 ? 0.07 -11.758 -19.016 1 97.62 314 ILE B N 1
ATOM 7101 C CA . ILE B 1 314 ? -0.932 -12.25 -18.078 1 97.62 314 ILE B CA 1
ATOM 7102 C C . ILE B 1 314 ? -2.094 -11.266 -18 1 97.62 314 ILE B C 1
ATOM 7104 O O . ILE B 1 314 ? -3.256 -11.672 -17.922 1 97.62 314 ILE B O 1
ATOM 7108 N N . GLY B 1 315 ? -1.756 -9.938 -17.969 1 98 315 GLY B N 1
ATOM 7109 C CA . GLY B 1 315 ? -2.791 -8.922 -17.953 1 98 315 GLY B CA 1
ATOM 7110 C C . GLY B 1 315 ? -3.725 -8.984 -19.141 1 98 315 GLY B C 1
ATOM 7111 O O . GLY B 1 315 ? -4.945 -9 -18.984 1 98 315 GLY B O 1
ATOM 7112 N N . VAL B 1 316 ? -3.158 -9.094 -20.344 1 97.44 316 VAL B N 1
ATOM 7113 C CA . VAL B 1 316 ? -3.955 -9.172 -21.562 1 97.44 316 VAL B CA 1
ATOM 7114 C C . VAL B 1 316 ? -4.762 -10.469 -21.578 1 97.44 316 VAL B C 1
ATOM 7116 O O . VAL B 1 316 ? -5.918 -10.484 -22.016 1 97.44 316 VAL B O 1
ATOM 7119 N N . GLY B 1 317 ? -4.125 -11.539 -21.141 1 97.56 317 GLY B N 1
ATOM 7120 C CA . GLY B 1 317 ? -4.848 -12.797 -21.031 1 97.56 317 GLY B CA 1
ATOM 7121 C C . GLY B 1 317 ? -6.102 -12.688 -20.188 1 97.56 317 GLY B C 1
ATOM 7122 O O . GLY B 1 317 ? -7.16 -13.18 -20.578 1 97.56 317 GLY B O 1
ATOM 7123 N N . ASN B 1 318 ? -6.023 -12.047 -19.031 1 98.06 318 ASN B N 1
ATOM 7124 C CA . ASN B 1 318 ? -7.176 -11.891 -18.156 1 98.06 318 ASN B CA 1
ATOM 7125 C C . ASN B 1 318 ? -8.195 -10.906 -18.734 1 98.06 318 ASN B C 1
ATOM 7127 O O . ASN B 1 318 ? -9.398 -11.07 -18.531 1 98.06 318 ASN B O 1
ATOM 7131 N N . ILE B 1 319 ? -7.715 -9.867 -19.438 1 97.44 319 ILE B N 1
ATOM 7132 C CA . ILE B 1 319 ? -8.625 -8.922 -20.078 1 97.44 319 ILE B CA 1
ATOM 7133 C C . ILE B 1 319 ? -9.469 -9.656 -21.125 1 97.44 319 ILE B C 1
ATOM 7135 O O . ILE B 1 319 ? -10.695 -9.523 -21.125 1 97.44 319 ILE B O 1
ATOM 7139 N N . VAL B 1 320 ? -8.852 -10.453 -21.953 1 96.62 320 VAL B N 1
ATOM 7140 C CA . VAL B 1 320 ? -9.562 -11.188 -23 1 96.62 320 VAL B CA 1
ATOM 7141 C C . VAL B 1 320 ? -10.484 -12.227 -22.375 1 96.62 320 VAL B C 1
ATOM 7143 O O . VAL B 1 320 ? -11.625 -12.406 -22.812 1 96.62 320 VAL B O 1
ATOM 7146 N N . SER B 1 321 ? -9.984 -12.891 -21.359 1 96.38 321 SER B N 1
ATOM 7147 C CA . SER B 1 321 ? -10.773 -13.906 -20.672 1 96.38 321 SER B CA 1
ATOM 7148 C C . SER B 1 321 ? -12.047 -13.305 -20.078 1 96.38 321 SER B C 1
ATOM 7150 O O . SER B 1 321 ? -13.094 -13.953 -20.062 1 96.38 321 SER B O 1
ATOM 7152 N N . SER B 1 322 ? -11.969 -12.062 -19.562 1 96.25 322 SER B N 1
ATOM 7153 C CA . SER B 1 322 ? -13.109 -11.406 -18.922 1 96.25 322 SER B CA 1
ATOM 7154 C C . SER B 1 322 ? -14.258 -11.211 -19.906 1 96.25 322 SER B C 1
ATOM 7156 O O . SER B 1 322 ? -15.43 -11.227 -19.516 1 96.25 322 SER B O 1
ATOM 7158 N N . PHE B 1 323 ? -14.047 -11.117 -21.141 1 94 323 PHE B N 1
ATOM 7159 C CA . PHE B 1 323 ? -15.086 -10.898 -22.141 1 94 323 PHE B CA 1
ATOM 7160 C C . PHE B 1 323 ? -15.781 -12.211 -22.5 1 94 323 PHE B C 1
ATOM 7162 O O . PHE B 1 323 ? -16.844 -12.203 -23.125 1 94 323 PHE B O 1
ATOM 7169 N N . PHE B 1 324 ? -15.266 -13.305 -22 1 91.5 324 PHE B N 1
ATOM 7170 C CA . PHE B 1 324 ? -15.875 -14.602 -22.25 1 91.5 324 PHE B CA 1
ATOM 7171 C C . PHE B 1 324 ? -16.406 -15.211 -20.969 1 91.5 324 PHE B C 1
ATOM 7173 O O . PHE B 1 324 ? -16.75 -16.391 -20.922 1 91.5 324 PHE B O 1
ATOM 7180 N N . GLY B 1 325 ? -16.359 -14.398 -19.938 1 90.69 325 GLY B N 1
ATOM 7181 C CA . GLY B 1 325 ? -16.938 -14.844 -18.672 1 90.69 325 GLY B CA 1
ATOM 7182 C C . GLY B 1 325 ? -15.922 -15.508 -17.766 1 90.69 325 GLY B C 1
ATOM 7183 O O . GLY B 1 325 ? -16.297 -16.141 -16.781 1 90.69 325 GLY B O 1
ATOM 7184 N N . GLY B 1 326 ? -14.703 -15.352 -18.031 1 93.69 326 GLY B N 1
ATOM 7185 C CA . GLY B 1 326 ? -13.672 -15.977 -17.219 1 93.69 326 GLY B CA 1
ATOM 7186 C C . GLY B 1 326 ? -13.336 -15.18 -15.961 1 93.69 326 GLY B C 1
ATOM 7187 O O . GLY B 1 326 ? -13.672 -14 -15.859 1 93.69 326 GLY B O 1
ATOM 7188 N N . PHE B 1 327 ? -12.859 -15.883 -14.914 1 95.31 327 PHE B N 1
ATOM 7189 C CA . PHE B 1 327 ? -12.305 -15.219 -13.734 1 95.31 327 PHE B CA 1
ATOM 7190 C C . PHE B 1 327 ? -10.781 -15.242 -13.773 1 95.31 327 PHE B C 1
ATOM 7192 O O . PHE B 1 327 ? -10.18 -15.891 -14.633 1 95.31 327 PHE B O 1
ATOM 7199 N N . PRO B 1 328 ? -10.141 -14.453 -12.953 1 97.06 328 PRO B N 1
ATOM 7200 C CA . PRO B 1 328 ? -8.703 -14.219 -13.094 1 97.06 328 PRO B CA 1
ATOM 7201 C C . PRO B 1 328 ? -7.879 -15.5 -13.008 1 97.06 328 PRO B C 1
ATOM 7203 O O . PRO B 1 328 ? -8.18 -16.375 -12.188 1 97.06 328 PRO B O 1
ATOM 7206 N N . GLY B 1 329 ? -6.922 -15.555 -13.906 1 96.62 329 GLY B N 1
ATOM 7207 C CA . GLY B 1 329 ? -5.977 -16.656 -13.938 1 96.62 329 GLY B CA 1
ATOM 7208 C C . GLY B 1 329 ? -4.527 -16.203 -13.914 1 96.62 329 GLY B C 1
ATOM 7209 O O . GLY B 1 329 ? -4.188 -15.18 -14.5 1 96.62 329 GLY B O 1
ATOM 7210 N N . PHE B 1 330 ? -3.689 -16.953 -13.258 1 97.31 330 PHE B N 1
ATOM 7211 C CA . PHE B 1 330 ? -2.26 -16.688 -13.141 1 97.31 330 PHE B CA 1
ATOM 7212 C C . PHE B 1 330 ? -1.462 -17.984 -13.242 1 97.31 330 PHE B C 1
ATOM 7214 O O . PHE B 1 330 ? -2.012 -19.031 -13.578 1 97.31 330 PHE B O 1
ATOM 7221 N N . GLY B 1 331 ? -0.149 -17.844 -13.047 1 94.88 331 GLY B N 1
ATOM 7222 C CA . GLY B 1 331 ? 0.72 -19 -13.141 1 94.88 331 GLY B CA 1
ATOM 7223 C C . GLY B 1 331 ? 0.66 -19.906 -11.914 1 94.88 331 GLY B C 1
ATOM 7224 O O . GLY B 1 331 ? 0.533 -19.406 -10.789 1 94.88 331 GLY B O 1
ATOM 7225 N N . SER B 1 332 ? 0.765 -21.234 -12.242 1 92.06 332 SER B N 1
ATOM 7226 C CA . SER B 1 332 ? 0.739 -22.219 -11.18 1 92.06 332 SER B CA 1
ATOM 7227 C C . SER B 1 332 ? 2.062 -22.969 -11.094 1 92.06 332 SER B C 1
ATOM 7229 O O . SER B 1 332 ? 2.611 -23.391 -12.109 1 92.06 332 SER B O 1
ATOM 7231 N N . LEU B 1 333 ? 2.559 -23.062 -9.914 1 86.69 333 LEU B N 1
ATOM 7232 C CA . LEU B 1 333 ? 3.797 -23.812 -9.703 1 86.69 333 LEU B CA 1
ATOM 7233 C C . LEU B 1 333 ? 3.598 -25.297 -9.992 1 86.69 333 LEU B C 1
ATOM 7235 O O . LEU B 1 333 ? 4.418 -25.906 -10.672 1 86.69 333 LEU B O 1
ATOM 7239 N N . GLY B 1 334 ? 2.508 -25.875 -9.508 1 84.31 334 GLY B N 1
ATOM 7240 C CA . GLY B 1 334 ? 2.24 -27.281 -9.688 1 84.31 334 GLY B CA 1
ATOM 7241 C C . GLY B 1 334 ? 2.082 -27.688 -11.148 1 84.31 334 GLY B C 1
ATOM 7242 O O . GLY B 1 334 ? 2.734 -28.625 -11.617 1 84.31 334 GLY B O 1
ATOM 7243 N N . ARG B 1 335 ? 1.3 -27 -11.852 1 91.12 335 ARG B N 1
ATOM 7244 C CA . ARG B 1 335 ? 1.05 -27.328 -13.25 1 91.12 335 ARG B CA 1
ATOM 7245 C C . ARG B 1 335 ? 2.289 -27.062 -14.102 1 91.12 335 ARG B C 1
ATOM 7247 O O . ARG B 1 335 ? 2.545 -27.781 -15.07 1 91.12 335 ARG B O 1
ATOM 7254 N N . SER B 1 336 ? 3.057 -26.062 -13.742 1 93.81 336 SER B N 1
ATOM 7255 C CA . SER B 1 336 ? 4.277 -25.766 -14.484 1 93.81 336 SER B CA 1
ATOM 7256 C C . SER B 1 336 ? 5.328 -26.844 -14.273 1 93.81 336 SER B C 1
ATOM 7258 O O . SER B 1 336 ? 6.094 -27.172 -15.188 1 93.81 336 SER B O 1
ATOM 7260 N N . ALA B 1 337 ? 5.348 -27.375 -13.086 1 88.25 337 ALA B N 1
ATOM 7261 C CA . ALA B 1 337 ? 6.262 -28.484 -12.805 1 88.25 337 ALA B CA 1
ATOM 7262 C C . ALA B 1 337 ? 5.93 -29.703 -13.672 1 88.25 337 ALA B C 1
ATOM 7264 O O . ALA B 1 337 ? 6.828 -30.344 -14.211 1 88.25 337 ALA B O 1
ATOM 7265 N N . VAL B 1 338 ? 4.688 -29.984 -13.766 1 87.38 338 VAL B N 1
ATOM 7266 C CA . VAL B 1 338 ? 4.234 -31.109 -14.578 1 87.38 338 VAL B CA 1
ATOM 7267 C C . VAL B 1 338 ? 4.5 -30.812 -16.047 1 87.38 338 VAL B C 1
ATOM 7269 O O . VAL B 1 338 ? 4.906 -31.703 -16.797 1 87.38 338 VAL B O 1
ATOM 7272 N N . ASN B 1 339 ? 4.262 -29.578 -16.469 1 92.94 339 ASN B N 1
ATOM 7273 C CA . ASN B 1 339 ? 4.539 -29.172 -17.828 1 92.94 339 ASN B CA 1
ATOM 7274 C C . ASN B 1 339 ? 6.004 -29.391 -18.203 1 92.94 339 ASN B C 1
ATOM 7276 O O . ASN B 1 339 ? 6.309 -29.906 -19.281 1 92.94 339 ASN B O 1
ATOM 7280 N N . ASP B 1 340 ? 6.848 -29.031 -17.297 1 91.19 340 ASP B N 1
ATOM 7281 C CA . ASP B 1 340 ? 8.281 -29.188 -17.516 1 91.19 340 ASP B CA 1
ATOM 7282 C C . ASP B 1 340 ? 8.68 -30.656 -17.547 1 91.19 340 ASP B C 1
ATOM 7284 O O . ASP B 1 340 ? 9.43 -31.094 -18.422 1 91.19 340 ASP B O 1
ATOM 7288 N N . SER B 1 341 ? 8.18 -31.406 -16.594 1 85.94 341 SER B N 1
ATOM 7289 C CA . SER B 1 341 ? 8.547 -32.812 -16.469 1 85.94 341 SER B CA 1
ATOM 7290 C C . SER B 1 341 ? 8 -33.625 -17.641 1 85.94 341 SER B C 1
ATOM 7292 O O . SER B 1 341 ? 8.594 -34.625 -18.031 1 85.94 341 SER B O 1
ATOM 7294 N N . ALA B 1 342 ? 6.914 -33.156 -18.203 1 88.5 342 ALA B N 1
ATOM 7295 C CA . ALA B 1 342 ? 6.27 -33.875 -19.297 1 88.5 342 ALA B CA 1
ATOM 7296 C C . ALA B 1 342 ? 6.969 -33.594 -20.625 1 88.5 342 ALA B C 1
ATOM 7298 O O . ALA B 1 342 ? 6.676 -34.219 -21.641 1 88.5 342 ALA B O 1
ATOM 7299 N N . GLY B 1 343 ? 7.84 -32.562 -20.578 1 88.38 343 GLY B N 1
ATOM 7300 C CA . GLY B 1 343 ? 8.68 -32.375 -21.75 1 88.38 343 GLY B CA 1
ATOM 7301 C C . GLY B 1 343 ? 8.469 -31.062 -22.453 1 88.38 343 GLY B C 1
ATOM 7302 O O . GLY B 1 343 ? 8.938 -30.859 -23.578 1 88.38 343 GLY B O 1
ATOM 7303 N N . ALA B 1 344 ? 7.824 -30.172 -21.859 1 92.69 344 ALA B N 1
ATOM 7304 C CA . ALA B 1 344 ? 7.566 -28.875 -22.484 1 92.69 344 ALA B CA 1
ATOM 7305 C C . ALA B 1 344 ? 8.867 -28.125 -22.734 1 92.69 344 ALA B C 1
ATOM 7307 O O . ALA B 1 344 ? 9.703 -28 -21.828 1 92.69 344 ALA B O 1
ATOM 7308 N N . ARG B 1 345 ? 9.008 -27.641 -23.984 1 91.31 345 ARG B N 1
ATOM 7309 C CA . ARG B 1 345 ? 10.219 -26.891 -24.312 1 91.31 345 ARG B CA 1
ATOM 7310 C C . ARG B 1 345 ? 9.875 -25.531 -24.906 1 91.31 345 ARG B C 1
ATOM 7312 O O . ARG B 1 345 ? 10.711 -24.625 -24.953 1 91.31 345 ARG B O 1
ATOM 7319 N N . THR B 1 346 ? 8.664 -25.469 -25.312 1 91.62 346 THR B N 1
ATOM 7320 C CA . THR B 1 346 ? 8.211 -24.188 -25.859 1 91.62 346 THR B CA 1
ATOM 7321 C C . THR B 1 346 ? 6.785 -23.875 -25.406 1 91.62 346 THR B C 1
ATOM 7323 O O . THR B 1 346 ? 6.164 -24.688 -24.703 1 91.62 346 THR B O 1
ATOM 7326 N N . GLN B 1 347 ? 6.312 -22.688 -25.797 1 92.5 347 GLN B N 1
ATOM 7327 C CA . GLN B 1 347 ? 4.988 -22.234 -25.391 1 92.5 347 GLN B CA 1
ATOM 7328 C C . GLN B 1 347 ? 3.893 -22.969 -26.156 1 92.5 347 GLN B C 1
ATOM 7330 O O . GLN B 1 347 ? 2.709 -22.844 -25.828 1 92.5 347 GLN B O 1
ATOM 7335 N N . VAL B 1 348 ? 4.289 -23.812 -27.094 1 92.5 348 VAL B N 1
ATOM 7336 C CA . VAL B 1 348 ? 3.328 -24.625 -27.828 1 92.5 348 VAL B CA 1
ATOM 7337 C C . VAL B 1 348 ? 2.625 -25.594 -26.875 1 92.5 348 VAL B C 1
ATOM 7339 O O . VAL B 1 348 ? 1.466 -25.953 -27.094 1 92.5 348 VAL B O 1
ATOM 7342 N N . ALA B 1 349 ? 3.332 -26 -25.875 1 93.88 349 ALA B N 1
ATOM 7343 C CA . ALA B 1 349 ? 2.713 -26.844 -24.859 1 93.88 349 ALA B CA 1
ATOM 7344 C C . ALA B 1 349 ? 1.485 -26.172 -24.25 1 93.88 349 ALA B C 1
ATOM 7346 O O . ALA B 1 349 ? 0.438 -26.797 -24.094 1 93.88 349 ALA B O 1
ATOM 7347 N N . GLY B 1 350 ? 1.619 -24.891 -23.922 1 94.44 350 GLY B N 1
ATOM 7348 C CA . GLY B 1 350 ? 0.496 -24.125 -23.391 1 94.44 350 GLY B CA 1
ATOM 7349 C C . GLY B 1 350 ? -0.642 -23.969 -24.391 1 94.44 350 GLY B C 1
ATOM 7350 O O . GLY B 1 350 ? -1.813 -24.047 -24.016 1 94.44 350 GLY B O 1
ATOM 7351 N N . PHE B 1 351 ? -0.286 -23.766 -25.609 1 95.12 351 PHE B N 1
ATOM 7352 C CA . PHE B 1 351 ? -1.285 -23.641 -26.672 1 95.12 351 PHE B CA 1
ATOM 7353 C C . PHE B 1 351 ? -2.07 -24.938 -26.828 1 95.12 351 PHE B C 1
ATOM 7355 O O . PHE B 1 351 ? -3.297 -24.922 -26.953 1 95.12 351 PHE B O 1
ATOM 7362 N N . THR B 1 352 ? -1.368 -26.031 -26.844 1 95.44 352 THR B N 1
ATOM 7363 C CA . THR B 1 352 ? -1.998 -27.344 -26.953 1 95.44 352 THR B CA 1
ATOM 7364 C C . THR B 1 352 ? -2.953 -27.578 -25.781 1 95.44 352 THR B C 1
ATOM 7366 O O . THR B 1 352 ? -4.062 -28.078 -25.984 1 95.44 352 THR B O 1
ATOM 7369 N N . THR B 1 353 ? -2.5 -27.219 -24.594 1 96.56 353 THR B N 1
ATOM 7370 C CA . THR B 1 353 ? -3.363 -27.359 -23.422 1 96.56 353 THR B CA 1
ATOM 7371 C C . THR B 1 353 ? -4.648 -26.547 -23.609 1 96.56 353 THR B C 1
ATOM 7373 O O . THR B 1 353 ? -5.742 -27.047 -23.344 1 96.56 353 THR B O 1
ATOM 7376 N N . GLY B 1 354 ? -4.496 -25.297 -24.062 1 96.31 354 GLY B N 1
ATOM 7377 C CA . GLY B 1 354 ? -5.648 -24.438 -24.281 1 96.31 354 GLY B CA 1
ATOM 7378 C C . GLY B 1 354 ? -6.633 -25.016 -25.281 1 96.31 354 GLY B C 1
ATOM 7379 O O . GLY B 1 354 ? -7.848 -24.938 -25.078 1 96.31 354 GLY B O 1
ATOM 7380 N N . VAL B 1 355 ? -6.164 -25.594 -26.281 1 95.19 355 VAL B N 1
ATOM 7381 C CA . VAL B 1 355 ? -7.004 -26.172 -27.328 1 95.19 355 VAL B CA 1
ATOM 7382 C C . VAL B 1 355 ? -7.766 -27.375 -26.781 1 95.19 355 VAL B C 1
ATOM 7384 O O . VAL B 1 355 ? -8.953 -27.562 -27.062 1 95.19 355 VAL B O 1
ATOM 7387 N N . ILE B 1 356 ? -7.078 -28.141 -26.047 1 95.56 356 ILE B N 1
ATOM 7388 C CA . ILE B 1 356 ? -7.715 -29.328 -25.469 1 95.56 356 ILE B CA 1
ATOM 7389 C C . ILE B 1 356 ? -8.805 -28.906 -24.484 1 95.56 356 ILE B C 1
ATOM 7391 O O . ILE B 1 356 ? -9.883 -29.5 -24.438 1 95.56 356 ILE B O 1
ATOM 7395 N N . VAL B 1 357 ? -8.516 -27.922 -23.688 1 96.06 357 VAL B N 1
ATOM 7396 C CA . VAL B 1 357 ? -9.516 -27.422 -22.75 1 96.06 357 VAL B CA 1
ATOM 7397 C C . VAL B 1 357 ? -10.719 -26.875 -23.531 1 96.06 357 VAL B C 1
ATOM 7399 O O . VAL B 1 357 ? -11.859 -27.031 -23.109 1 96.06 357 VAL B O 1
ATOM 7402 N N . TYR B 1 358 ? -10.445 -26.188 -24.609 1 93.62 358 TYR B N 1
ATOM 7403 C CA . TYR B 1 358 ? -11.516 -25.688 -25.469 1 93.62 358 TYR B CA 1
ATOM 7404 C C . TYR B 1 358 ? -12.391 -26.828 -25.969 1 93.62 358 TYR B C 1
ATOM 7406 O O . TYR B 1 358 ? -13.617 -26.75 -25.891 1 93.62 358 TYR B O 1
ATOM 7414 N N . CYS B 1 359 ? -11.797 -27.859 -26.422 1 92.75 359 CYS B N 1
ATOM 7415 C CA . CYS B 1 359 ? -12.523 -29.031 -26.906 1 92.75 359 CYS B CA 1
ATOM 7416 C C . CYS B 1 359 ? -13.359 -29.641 -25.797 1 92.75 359 CYS B C 1
ATOM 7418 O O . CYS B 1 359 ? -14.484 -30.094 -26.016 1 92.75 359 CYS B O 1
ATOM 7420 N N . THR B 1 360 ? -12.758 -29.672 -24.688 1 90.81 360 THR B N 1
ATOM 7421 C CA . THR B 1 360 ? -13.469 -30.203 -23.547 1 90.81 360 THR B CA 1
ATOM 7422 C C . THR B 1 360 ? -14.688 -29.359 -23.203 1 90.81 360 THR B C 1
ATOM 7424 O O . THR B 1 360 ? -15.75 -29.875 -22.875 1 90.81 360 THR B O 1
ATOM 7427 N N . SER B 1 361 ? -14.578 -28.078 -23.266 1 89.81 361 SER B N 1
ATOM 7428 C CA . SER B 1 361 ? -15.664 -27.156 -22.938 1 89.81 361 SER B CA 1
ATOM 7429 C C . SER B 1 361 ? -16.828 -27.297 -23.922 1 89.81 361 SER B C 1
ATOM 7431 O O . SER B 1 361 ? -17.984 -27.125 -23.547 1 89.81 361 SER B O 1
ATOM 7433 N N . VAL B 1 362 ? -16.562 -27.672 -25.125 1 87.94 362 VAL B N 1
ATOM 7434 C CA . VAL B 1 362 ? -17.594 -27.734 -26.156 1 87.94 362 VAL B CA 1
ATOM 7435 C C . VAL B 1 362 ? -18.203 -29.141 -26.188 1 87.94 362 VAL B C 1
ATOM 7437 O O . VAL B 1 362 ? -19.422 -29.297 -26.25 1 87.94 362 VAL B O 1
ATOM 7440 N N . TRP B 1 363 ? -17.391 -30.25 -26.016 1 88.5 363 TRP B N 1
ATOM 7441 C CA . TRP B 1 363 ? -17.875 -31.594 -26.297 1 88.5 363 TRP B CA 1
ATOM 7442 C C . TRP B 1 363 ? -17.969 -32.438 -25.031 1 88.5 363 TRP B C 1
ATOM 7444 O O . TRP B 1 363 ? -18.828 -33.312 -24.906 1 88.5 363 TRP B O 1
ATOM 7454 N N . LEU B 1 364 ? -17.125 -32.188 -24.109 1 87.12 364 LEU B N 1
ATOM 7455 C CA . LEU B 1 364 ? -16.969 -33.156 -23.016 1 87.12 364 LEU B CA 1
ATOM 7456 C C . LEU B 1 364 ? -17.625 -32.625 -21.75 1 87.12 364 LEU B C 1
ATOM 7458 O O . LEU B 1 364 ? -17.859 -33.406 -20.812 1 87.12 364 LEU B O 1
ATOM 7462 N N . LEU B 1 365 ? -17.953 -31.453 -21.656 1 85.25 365 LEU B N 1
ATOM 7463 C CA . LEU B 1 365 ? -18.453 -30.812 -20.438 1 85.25 365 LEU B CA 1
ATOM 7464 C C . LEU B 1 365 ? -19.688 -31.531 -19.906 1 85.25 365 LEU B C 1
ATOM 7466 O O . LEU B 1 365 ? -19.812 -31.75 -18.703 1 85.25 365 LEU B O 1
ATOM 7470 N N . PRO B 1 366 ? -20.656 -32 -20.734 1 83.62 366 PRO B N 1
ATOM 7471 C CA . PRO B 1 366 ? -21.859 -32.656 -20.219 1 83.62 366 PRO B CA 1
ATOM 7472 C C . PRO B 1 366 ? -21.562 -33.969 -19.484 1 83.62 366 PRO B C 1
ATOM 7474 O O . PRO B 1 366 ? -22.344 -34.406 -18.641 1 83.62 366 PRO B O 1
ATOM 7477 N N . TYR B 1 367 ? -20.469 -34.469 -19.75 1 85.81 367 TYR B N 1
ATOM 7478 C CA . TYR B 1 367 ? -20.109 -35.75 -19.141 1 85.81 367 TYR B CA 1
ATOM 7479 C C . TYR B 1 367 ? -19.609 -35.562 -17.703 1 85.81 367 TYR B C 1
ATOM 7481 O O . TYR B 1 367 ? -19.469 -36.531 -16.953 1 85.81 367 TYR B O 1
ATOM 7489 N N . PHE B 1 368 ? -19.438 -34.375 -17.297 1 88.62 368 PHE B N 1
ATOM 7490 C CA . PHE B 1 368 ? -18.953 -34.094 -15.945 1 88.62 368 PHE B CA 1
ATOM 7491 C C . PHE B 1 368 ? -20.109 -33.844 -14.992 1 88.62 368 PHE B C 1
ATOM 7493 O O . PHE B 1 368 ? -19.906 -33.5 -13.836 1 88.62 368 PHE B O 1
ATOM 7500 N N . GLU B 1 369 ? -21.328 -34 -15.359 1 85.94 369 GLU B N 1
ATOM 7501 C CA . GLU B 1 369 ? -22.531 -33.719 -14.602 1 85.94 369 GLU B CA 1
ATOM 7502 C C . GLU B 1 369 ? -22.578 -34.5 -13.297 1 85.94 369 GLU B C 1
ATOM 7504 O O . GLU B 1 369 ? -22.984 -34 -12.258 1 85.94 369 GLU B O 1
ATOM 7509 N N . PHE B 1 370 ? -22.094 -35.719 -13.352 1 88.62 370 PHE B N 1
ATOM 7510 C CA . PHE B 1 370 ? -22.219 -36.594 -12.195 1 88.62 370 PHE B CA 1
ATOM 7511 C C . PHE B 1 370 ? -20.984 -36.531 -11.312 1 88.62 370 PHE B C 1
ATOM 7513 O O . PHE B 1 370 ? -20.812 -37.344 -10.406 1 88.62 370 PHE B O 1
ATOM 7520 N N . LEU B 1 371 ? -20.188 -35.562 -11.547 1 90.56 371 LEU B N 1
ATOM 7521 C CA . LEU B 1 371 ? -19.016 -35.375 -10.711 1 90.56 371 LEU B CA 1
ATOM 7522 C C . LEU B 1 371 ? -19.406 -34.906 -9.312 1 90.56 371 LEU B C 1
ATOM 7524 O O . LEU B 1 371 ? -20.031 -33.875 -9.148 1 90.56 371 LEU B O 1
ATOM 7528 N N . PRO B 1 372 ? -19.078 -35.719 -8.312 1 91.75 372 PRO B N 1
ATOM 7529 C CA . PRO B 1 372 ? -19.422 -35.312 -6.945 1 91.75 372 PRO B CA 1
ATOM 7530 C C . PRO B 1 372 ? -18.672 -34.062 -6.488 1 91.75 372 PRO B C 1
ATOM 7532 O O . PRO B 1 372 ? -17.469 -33.938 -6.73 1 91.75 372 PRO B O 1
ATOM 7535 N N . LYS B 1 373 ? -19.312 -33.188 -5.82 1 90.56 373 LYS B N 1
ATOM 7536 C CA . LYS B 1 373 ? -18.703 -31.969 -5.289 1 90.56 373 LYS B CA 1
ATOM 7537 C C . LYS B 1 373 ? -17.641 -32.312 -4.258 1 90.56 373 LYS B C 1
ATOM 7539 O O . LYS B 1 373 ? -16.656 -31.562 -4.113 1 90.56 373 LYS B O 1
ATOM 7544 N N . ALA B 1 374 ? -17.797 -33.406 -3.598 1 92.62 374 ALA B N 1
ATOM 7545 C CA . ALA B 1 374 ? -16.828 -33.844 -2.611 1 92.62 374 ALA B CA 1
ATOM 7546 C C . ALA B 1 374 ? -15.469 -34.094 -3.26 1 92.62 374 ALA B C 1
ATOM 7548 O O . ALA B 1 374 ? -14.43 -33.844 -2.654 1 92.62 374 ALA B O 1
ATOM 7549 N N . VAL B 1 375 ? -15.523 -34.656 -4.434 1 93.81 375 VAL B N 1
ATOM 7550 C CA . VAL B 1 375 ? -14.289 -34.906 -5.164 1 93.81 375 VAL B CA 1
ATOM 7551 C C . VAL B 1 375 ? -13.617 -33.594 -5.555 1 93.81 375 VAL B C 1
ATOM 7553 O O . VAL B 1 375 ? -12.398 -33.469 -5.445 1 93.81 375 VAL B O 1
ATOM 7556 N N . CYS B 1 376 ? -14.391 -32.656 -5.957 1 89.94 376 CYS B N 1
ATOM 7557 C CA . CYS B 1 376 ? -13.867 -31.328 -6.293 1 89.94 376 CYS B CA 1
ATOM 7558 C C . CYS B 1 376 ? -13.195 -30.688 -5.086 1 89.94 376 CYS B C 1
ATOM 7560 O O . CYS B 1 376 ? -12.086 -30.156 -5.199 1 89.94 376 CYS B O 1
ATOM 7562 N N . SER B 1 377 ? -13.812 -30.781 -4 1 92 377 SER B N 1
ATOM 7563 C CA . SER B 1 377 ? -13.266 -30.203 -2.775 1 92 377 SER B CA 1
ATOM 7564 C C . SER B 1 377 ? -11.992 -30.922 -2.352 1 92 377 SER B C 1
ATOM 7566 O O . SER B 1 377 ? -11.078 -30.312 -1.797 1 92 377 SER B O 1
ATOM 7568 N N . SER B 1 378 ? -11.977 -32.219 -2.578 1 94.88 378 SER B N 1
ATOM 7569 C CA . SER B 1 378 ? -10.789 -33 -2.256 1 94.88 378 SER B CA 1
ATOM 7570 C C . SER B 1 378 ? -9.594 -32.562 -3.094 1 94.88 378 SER B C 1
ATOM 7572 O O . SER B 1 378 ? -8.469 -32.469 -2.588 1 94.88 378 SER B O 1
ATOM 7574 N N . ILE B 1 379 ? -9.875 -32.312 -4.324 1 91.44 379 ILE B N 1
ATOM 7575 C CA . ILE B 1 379 ? -8.836 -31.828 -5.223 1 91.44 379 ILE B CA 1
ATOM 7576 C C . ILE B 1 379 ? -8.289 -30.5 -4.699 1 91.44 379 ILE B C 1
ATOM 7578 O O . ILE B 1 379 ? -7.07 -30.281 -4.676 1 91.44 379 ILE B O 1
ATOM 7582 N N . ILE B 1 380 ? -9.094 -29.641 -4.207 1 90.44 380 ILE B N 1
ATOM 7583 C CA . ILE B 1 380 ? -8.727 -28.312 -3.721 1 90.44 380 ILE B CA 1
ATOM 7584 C C . ILE B 1 380 ? -7.895 -28.438 -2.449 1 90.44 380 ILE B C 1
ATOM 7586 O O . ILE B 1 380 ? -6.895 -27.734 -2.277 1 90.44 380 ILE B O 1
ATOM 7590 N N . VAL B 1 381 ? -8.328 -29.328 -1.603 1 93.06 381 VAL B N 1
ATOM 7591 C CA . VAL B 1 381 ? -7.633 -29.5 -0.332 1 93.06 381 VAL B CA 1
ATOM 7592 C C . VAL B 1 381 ? -6.211 -30 -0.586 1 93.06 381 VAL B C 1
ATOM 7594 O O . VAL B 1 381 ? -5.266 -29.531 0.057 1 93.06 381 VAL B O 1
ATOM 7597 N N . VAL B 1 382 ? -6.078 -30.938 -1.491 1 91.75 382 VAL B N 1
ATOM 7598 C CA . VAL B 1 382 ? -4.75 -31.453 -1.805 1 91.75 382 VAL B CA 1
ATOM 7599 C C . VAL B 1 382 ? -3.902 -30.359 -2.436 1 91.75 382 VAL B C 1
ATOM 7601 O O . VAL B 1 382 ? -2.703 -30.25 -2.17 1 91.75 382 VAL B O 1
ATOM 7604 N N . ALA B 1 383 ? -4.504 -29.562 -3.256 1 86.38 383 ALA B N 1
ATOM 7605 C CA . ALA B 1 383 ? -3.805 -28.422 -3.836 1 86.38 383 ALA B CA 1
ATOM 7606 C C . ALA B 1 383 ? -3.375 -27.422 -2.754 1 86.38 383 ALA B C 1
ATOM 7608 O O . ALA B 1 383 ? -2.285 -26.859 -2.826 1 86.38 383 ALA B O 1
ATOM 7609 N N . ALA B 1 384 ? -4.23 -27.188 -1.813 1 88.62 384 ALA B N 1
ATOM 7610 C CA . ALA B 1 384 ? -3.934 -26.281 -0.703 1 88.62 384 ALA B CA 1
ATOM 7611 C C . ALA B 1 384 ? -2.791 -26.828 0.152 1 88.62 384 ALA B C 1
ATOM 7613 O O . ALA B 1 384 ? -1.965 -26.062 0.654 1 88.62 384 ALA B O 1
ATOM 7614 N N . LEU B 1 385 ? -2.74 -28.125 0.313 1 89.06 385 LEU B N 1
ATOM 7615 C CA . LEU B 1 385 ? -1.692 -28.75 1.104 1 89.06 385 LEU B CA 1
ATOM 7616 C C . LEU B 1 385 ? -0.325 -28.547 0.462 1 89.06 385 LEU B C 1
ATOM 7618 O O . LEU B 1 385 ? 0.687 -28.453 1.162 1 89.06 385 LEU B O 1
ATOM 7622 N N . LYS B 1 386 ? -0.32 -28.406 -0.776 1 84.31 386 LYS B N 1
ATOM 7623 C CA . LYS B 1 386 ? 0.932 -28.172 -1.493 1 84.31 386 LYS B CA 1
ATOM 7624 C C . LYS B 1 386 ? 1.469 -26.781 -1.232 1 84.31 386 LYS B C 1
ATOM 7626 O O . LYS B 1 386 ? 2.668 -26.531 -1.373 1 84.31 386 LYS B O 1
ATOM 7631 N N . LEU B 1 387 ? 0.615 -25.906 -0.905 1 82.81 387 LEU B N 1
ATOM 7632 C CA . LEU B 1 387 ? 1.012 -24.531 -0.633 1 82.81 387 LEU B CA 1
ATOM 7633 C C . LEU B 1 387 ? 1.73 -24.422 0.708 1 82.81 387 LEU B C 1
ATOM 7635 O O . LEU B 1 387 ? 2.432 -23.438 0.966 1 82.81 387 LEU B O 1
ATOM 7639 N N . VAL B 1 388 ? 1.569 -25.422 1.535 1 85.44 388 VAL B N 1
ATOM 7640 C CA . VAL B 1 388 ? 2.178 -25.422 2.861 1 85.44 388 VAL B CA 1
ATOM 7641 C C . VAL B 1 388 ? 3.646 -25.812 2.758 1 85.44 388 VAL B C 1
ATOM 7643 O O . VAL B 1 388 ? 3.965 -27 2.582 1 85.44 388 VAL B O 1
ATOM 7646 N N . GLU B 1 389 ? 4.508 -24.844 2.543 1 79.19 389 GLU B N 1
ATOM 7647 C CA . GLU B 1 389 ? 5.945 -25.078 2.512 1 79.19 389 GLU B CA 1
ATOM 7648 C C . GLU B 1 389 ? 6.594 -24.75 3.854 1 79.19 389 GLU B C 1
ATOM 7650 O O . GLU B 1 389 ? 6.551 -23.594 4.297 1 79.19 389 GLU B O 1
ATOM 7655 N N . VAL B 1 390 ? 7.227 -25.672 4.449 1 81.69 390 VAL B N 1
ATOM 7656 C CA . VAL B 1 390 ? 7.773 -25.5 5.789 1 81.69 390 VAL B CA 1
ATOM 7657 C C . VAL B 1 390 ? 9.25 -25.125 5.699 1 81.69 390 VAL B C 1
ATOM 7659 O O . VAL B 1 390 ? 9.844 -24.672 6.684 1 81.69 390 VAL B O 1
ATOM 7662 N N . GLU B 1 391 ? 9.805 -25.141 4.488 1 81.56 391 GLU B N 1
ATOM 7663 C CA . GLU B 1 391 ? 11.234 -24.875 4.344 1 81.56 391 GLU B CA 1
ATOM 7664 C C . GLU B 1 391 ? 11.57 -23.453 4.762 1 81.56 391 GLU B C 1
ATOM 7666 O O . GLU B 1 391 ? 12.555 -23.219 5.473 1 81.56 391 GLU B O 1
ATOM 7671 N N . ASP B 1 392 ? 10.789 -22.531 4.316 1 81.31 392 ASP B N 1
ATOM 7672 C CA . ASP B 1 392 ? 11.047 -21.125 4.648 1 81.31 392 ASP B CA 1
ATOM 7673 C C . ASP B 1 392 ? 10.906 -20.891 6.152 1 81.31 392 ASP B C 1
ATOM 7675 O O . ASP B 1 392 ? 11.664 -20.109 6.73 1 81.31 392 ASP B O 1
ATOM 7679 N N . ILE B 1 393 ? 9.969 -21.594 6.742 1 86.19 393 ILE B N 1
ATOM 7680 C CA . ILE B 1 393 ? 9.75 -21.438 8.172 1 86.19 393 ILE B CA 1
ATOM 7681 C C . ILE B 1 393 ? 10.938 -22 8.945 1 86.19 393 ILE B C 1
ATOM 7683 O O . ILE B 1 393 ? 11.391 -21.406 9.93 1 86.19 393 ILE B O 1
ATOM 7687 N N . GLU B 1 394 ? 11.398 -23.156 8.469 1 87.56 394 GLU B N 1
ATOM 7688 C CA . GLU B 1 394 ? 12.562 -23.766 9.094 1 87.56 394 GLU B CA 1
ATOM 7689 C C . GLU B 1 394 ? 13.789 -22.875 8.984 1 87.56 394 GLU B C 1
ATOM 7691 O O . GLU B 1 394 ? 14.594 -22.797 9.914 1 87.56 394 GLU B O 1
ATOM 7696 N N . PHE B 1 395 ? 13.875 -22.297 7.855 1 85.62 395 PHE B N 1
ATOM 7697 C CA . PHE B 1 395 ? 15.008 -21.406 7.637 1 85.62 395 PHE B CA 1
ATOM 7698 C C . PHE B 1 395 ? 14.945 -20.219 8.586 1 85.62 395 PHE B C 1
ATOM 7700 O O . PHE B 1 395 ? 15.977 -19.797 9.133 1 85.62 395 PHE B O 1
ATOM 7707 N N . ILE B 1 396 ? 13.836 -19.656 8.82 1 85.5 396 ILE B N 1
ATOM 7708 C CA . ILE B 1 396 ? 13.656 -18.516 9.711 1 85.5 396 ILE B CA 1
ATOM 7709 C C . ILE B 1 396 ? 14.008 -18.922 11.141 1 85.5 396 ILE B C 1
ATOM 7711 O O . ILE B 1 396 ? 14.672 -18.156 11.859 1 85.5 396 ILE B O 1
ATOM 7715 N N . PHE B 1 397 ? 13.609 -20.156 11.5 1 86.38 397 PHE B N 1
ATOM 7716 C CA . PHE B 1 397 ? 13.891 -20.656 12.844 1 86.38 397 PHE B CA 1
ATOM 7717 C C . PHE B 1 397 ? 15.375 -20.953 13.008 1 86.38 397 PHE B C 1
ATOM 7719 O O . PHE B 1 397 ? 15.961 -20.688 14.062 1 86.38 397 PHE B O 1
ATOM 7726 N N . ARG B 1 398 ? 15.953 -21.469 11.969 1 85.06 398 ARG B N 1
ATOM 7727 C CA . ARG B 1 398 ? 17.375 -21.812 12 1 85.06 398 ARG B CA 1
ATOM 7728 C C . ARG B 1 398 ? 18.219 -20.547 12.164 1 85.06 398 ARG B C 1
ATOM 7730 O O . ARG B 1 398 ? 19.234 -20.562 12.867 1 85.06 398 ARG B O 1
ATOM 7737 N N . LEU B 1 399 ? 17.828 -19.469 11.555 1 86.56 399 LEU B N 1
ATOM 7738 C CA . LEU B 1 399 ? 18.594 -18.219 11.594 1 86.56 399 LEU B CA 1
ATOM 7739 C C . LEU B 1 399 ? 18.203 -17.391 12.82 1 86.56 399 LEU B C 1
ATOM 7741 O O . LEU B 1 399 ? 18.797 -16.344 13.062 1 86.56 399 LEU B O 1
ATOM 7745 N N . HIS B 1 400 ? 17.266 -17.875 13.602 1 85.44 400 HIS B N 1
ATOM 7746 C CA . HIS B 1 400 ? 16.766 -17.156 14.766 1 85.44 400 HIS B CA 1
ATOM 7747 C C . HIS B 1 400 ? 16.328 -15.742 14.383 1 85.44 400 HIS B C 1
ATOM 7749 O O . HIS B 1 400 ? 16.656 -14.773 15.078 1 85.44 400 HIS B O 1
ATOM 7755 N N . ALA B 1 401 ? 15.758 -15.656 13.18 1 87.62 401 ALA B N 1
ATOM 7756 C CA . ALA B 1 401 ? 15.273 -14.359 12.703 1 87.62 401 ALA B CA 1
ATOM 7757 C C . ALA B 1 401 ? 13.883 -14.055 13.266 1 87.62 401 ALA B C 1
ATOM 7759 O O . ALA B 1 401 ? 12.883 -14.141 12.547 1 87.62 401 ALA B O 1
ATOM 7760 N N . TRP B 1 402 ? 13.789 -13.516 14.398 1 86.06 402 TRP B N 1
ATOM 7761 C CA . TRP B 1 402 ? 12.547 -13.32 15.133 1 86.06 402 TRP B CA 1
ATOM 7762 C C . TRP B 1 402 ? 11.727 -12.188 14.516 1 86.06 402 TRP B C 1
ATOM 7764 O O . TRP B 1 402 ? 10.492 -12.195 14.594 1 86.06 402 TRP B O 1
ATOM 7774 N N . GLY B 1 403 ? 12.391 -11.203 13.93 1 85.25 403 GLY B N 1
ATOM 7775 C CA . GLY B 1 403 ? 11.672 -10.172 13.211 1 85.25 403 GLY B CA 1
ATOM 7776 C C . GLY B 1 403 ? 10.852 -10.703 12.055 1 85.25 403 GLY B C 1
ATOM 7777 O O . GLY B 1 403 ? 9.695 -10.328 11.875 1 85.25 403 GLY B O 1
ATOM 7778 N N . ASP B 1 404 ? 11.445 -11.594 11.383 1 88.19 404 ASP B N 1
ATOM 7779 C CA . ASP B 1 404 ? 10.766 -12.211 10.242 1 88.19 404 ASP B CA 1
ATOM 7780 C C . ASP B 1 404 ? 9.641 -13.125 10.703 1 88.19 404 ASP B C 1
ATOM 7782 O O . ASP B 1 404 ? 8.609 -13.234 10.039 1 88.19 404 ASP B O 1
ATOM 7786 N N . LEU B 1 405 ? 9.867 -13.789 11.82 1 91 405 LEU B N 1
ATOM 7787 C CA . LEU B 1 405 ? 8.812 -14.633 12.375 1 91 405 LEU B CA 1
ATOM 7788 C C . LEU B 1 405 ? 7.605 -13.789 12.789 1 91 405 LEU B C 1
ATOM 7790 O O . LEU B 1 405 ? 6.461 -14.203 12.602 1 91 405 LEU B O 1
ATOM 7794 N N . GLY B 1 406 ? 7.91 -12.672 13.383 1 90.81 406 GLY B N 1
ATOM 7795 C CA . GLY B 1 406 ? 6.832 -11.758 13.742 1 90.81 406 GLY B CA 1
ATOM 7796 C C . GLY B 1 406 ? 6.02 -11.297 12.547 1 90.81 406 GLY B C 1
ATOM 7797 O O . GLY B 1 406 ? 4.793 -11.195 12.625 1 90.81 406 GLY B O 1
ATOM 7798 N N . LEU B 1 407 ? 6.684 -11.016 11.492 1 90.81 407 LEU B N 1
ATOM 7799 C CA . LEU B 1 407 ? 6.008 -10.594 10.273 1 90.81 407 LEU B CA 1
ATOM 7800 C C . LEU B 1 407 ? 5.164 -11.727 9.703 1 90.81 407 LEU B C 1
ATOM 7802 O O . LEU B 1 407 ? 4.047 -11.5 9.227 1 90.81 407 LEU B O 1
ATOM 7806 N N . LEU B 1 408 ? 5.75 -12.938 9.719 1 93.38 408 LEU B N 1
ATOM 7807 C CA . LEU B 1 408 ? 5.016 -14.117 9.266 1 93.38 408 LEU B CA 1
ATOM 7808 C C . LEU B 1 408 ? 3.746 -14.312 10.086 1 93.38 408 LEU B C 1
ATOM 7810 O O . LEU B 1 408 ? 2.67 -14.539 9.531 1 93.38 408 LEU B O 1
ATOM 7814 N N . LEU B 1 409 ? 3.844 -14.172 11.383 1 94.56 409 LEU B N 1
ATOM 7815 C CA . LEU B 1 409 ? 2.707 -14.367 12.273 1 94.56 409 LEU B CA 1
ATOM 7816 C C . LEU B 1 409 ? 1.683 -13.25 12.109 1 94.56 409 LEU B C 1
ATOM 7818 O O . LEU B 1 409 ? 0.479 -13.484 12.242 1 94.56 409 LEU B O 1
ATOM 7822 N N . LEU B 1 410 ? 2.152 -12.109 11.836 1 92 410 LEU B N 1
ATOM 7823 C CA . LEU B 1 410 ? 1.257 -10.977 11.641 1 92 410 LEU B CA 1
ATOM 7824 C C . LEU B 1 410 ? 0.293 -11.242 10.484 1 92 410 LEU B C 1
ATOM 7826 O O . LEU B 1 410 ? -0.92 -11.078 10.633 1 92 410 LEU B O 1
ATOM 7830 N N . THR B 1 411 ? 0.839 -11.609 9.375 1 93.06 411 THR B N 1
ATOM 7831 C CA . THR B 1 411 ? -0.009 -11.859 8.219 1 93.06 411 THR B CA 1
ATOM 7832 C C . THR B 1 411 ? -0.826 -13.133 8.414 1 93.06 411 THR B C 1
ATOM 7834 O O . THR B 1 411 ? -1.984 -13.203 7.996 1 93.06 411 THR B O 1
ATOM 7837 N N . PHE B 1 412 ? -0.208 -14.148 9.047 1 94.44 412 PHE B N 1
ATOM 7838 C CA . PHE B 1 412 ? -0.913 -15.398 9.305 1 94.44 412 PHE B CA 1
ATOM 7839 C C . PHE B 1 412 ? -2.123 -15.164 10.195 1 94.44 412 PHE B C 1
ATOM 7841 O O . PHE B 1 412 ? -3.24 -15.562 9.852 1 94.44 412 PHE B O 1
ATOM 7848 N N . CYS B 1 413 ? -1.964 -14.461 11.266 1 93.81 413 CYS B N 1
ATOM 7849 C CA . CYS B 1 413 ? -3.025 -14.227 12.234 1 93.81 413 CYS B CA 1
ATOM 7850 C C . CYS B 1 413 ? -4.078 -13.281 11.68 1 93.81 413 CYS B C 1
ATOM 7852 O O . CYS B 1 413 ? -5.273 -13.484 11.875 1 93.81 413 CYS B O 1
ATOM 7854 N N . SER B 1 414 ? -3.691 -12.266 11.031 1 89.75 414 SER B N 1
ATOM 7855 C CA . SER B 1 414 ? -4.652 -11.32 10.469 1 89.75 414 SER B CA 1
ATOM 7856 C C . SER B 1 414 ? -5.531 -11.992 9.414 1 89.75 414 SER B C 1
ATOM 7858 O O . SER B 1 414 ? -6.723 -11.688 9.305 1 89.75 414 SER B O 1
ATOM 7860 N N . THR B 1 415 ? -4.938 -12.922 8.664 1 89.56 415 THR B N 1
ATOM 7861 C CA . THR B 1 415 ? -5.691 -13.617 7.625 1 89.56 415 THR B CA 1
ATOM 7862 C C . THR B 1 415 ? -6.688 -14.594 8.242 1 89.56 415 THR B C 1
ATOM 7864 O O . THR B 1 415 ? -7.848 -14.648 7.84 1 89.56 415 THR B O 1
ATOM 7867 N N . ILE B 1 416 ? -6.277 -15.289 9.281 1 89.19 416 ILE B N 1
ATOM 7868 C CA . ILE B 1 416 ? -7.09 -16.344 9.875 1 89.19 416 ILE B CA 1
ATOM 7869 C C . ILE B 1 416 ? -8.156 -15.719 10.781 1 89.19 416 ILE B C 1
ATOM 7871 O O . ILE B 1 416 ? -9.305 -16.172 10.797 1 89.19 416 ILE B O 1
ATOM 7875 N N . PHE B 1 417 ? -7.859 -14.625 11.453 1 85.69 417 PHE B N 1
ATOM 7876 C CA . PHE B 1 417 ? -8.75 -14.109 12.477 1 85.69 417 PHE B CA 1
ATOM 7877 C C . PHE B 1 417 ? -9.625 -12.992 11.922 1 85.69 417 PHE B C 1
ATOM 7879 O O . PHE B 1 417 ? -10.727 -12.742 12.43 1 85.69 417 PHE B O 1
ATOM 7886 N N . VAL B 1 418 ? -9.148 -12.352 10.938 1 83.19 418 VAL B N 1
ATOM 7887 C CA . VAL B 1 418 ? -9.914 -11.227 10.414 1 83.19 418 VAL B CA 1
ATOM 7888 C C . VAL B 1 418 ? -10.484 -11.586 9.039 1 83.19 418 VAL B C 1
ATOM 7890 O O . VAL B 1 418 ? -11.648 -11.969 8.922 1 83.19 418 VAL B O 1
ATOM 7893 N N . SER B 1 419 ? -9.641 -11.602 8.055 1 83.75 419 SER B N 1
ATOM 7894 C CA . SER B 1 419 ? -10.086 -11.961 6.707 1 83.75 419 SER B CA 1
ATOM 7895 C C . SER B 1 419 ? -8.906 -12.078 5.75 1 83.75 419 SER B C 1
ATOM 7897 O O . SER B 1 419 ? -7.816 -11.57 6.031 1 83.75 419 SER B O 1
ATOM 7899 N N . ILE B 1 420 ? -9.141 -12.727 4.664 1 84.25 420 ILE B N 1
ATOM 7900 C CA . ILE B 1 420 ? -8.133 -12.906 3.627 1 84.25 420 ILE B CA 1
ATOM 7901 C C . ILE B 1 420 ? -7.758 -11.555 3.027 1 84.25 420 ILE B C 1
ATOM 7903 O O . ILE B 1 420 ? -6.594 -11.312 2.689 1 84.25 420 ILE B O 1
ATOM 7907 N N . GLU B 1 421 ? -8.734 -10.68 2.914 1 82.31 421 GLU B N 1
ATOM 7908 C CA . GLU B 1 421 ? -8.5 -9.367 2.332 1 82.31 421 GLU B CA 1
ATOM 7909 C C . GLU B 1 421 ? -7.531 -8.547 3.184 1 82.31 421 GLU B C 1
ATOM 7911 O O . GLU B 1 421 ? -6.59 -7.945 2.662 1 82.31 421 GLU B O 1
ATOM 7916 N N . VAL B 1 422 ? -7.777 -8.586 4.477 1 84.19 422 VAL B N 1
ATOM 7917 C CA . VAL B 1 422 ? -6.926 -7.836 5.395 1 84.19 422 VAL B CA 1
ATOM 7918 C C . VAL B 1 422 ? -5.52 -8.43 5.398 1 84.19 422 VAL B C 1
ATOM 7920 O O . VAL B 1 422 ? -4.527 -7.703 5.43 1 84.19 422 VAL B O 1
ATOM 7923 N N . GLY B 1 423 ? -5.504 -9.75 5.398 1 88.44 423 GLY B N 1
ATOM 7924 C CA . GLY B 1 423 ? -4.211 -10.406 5.344 1 88.44 423 GLY B CA 1
ATOM 7925 C C . GLY B 1 423 ? -3.395 -10.016 4.125 1 88.44 423 GLY B C 1
ATOM 7926 O O . GLY B 1 423 ? -2.188 -9.789 4.227 1 88.44 423 GLY B O 1
ATOM 7927 N N . THR B 1 424 ? -4.047 -9.945 3.008 1 88.31 424 THR B N 1
ATOM 7928 C CA . THR B 1 424 ? -3.369 -9.578 1.771 1 88.31 424 THR B CA 1
ATOM 7929 C C . THR B 1 424 ? -2.891 -8.125 1.829 1 88.31 424 THR B C 1
ATOM 7931 O O . THR B 1 424 ? -1.775 -7.82 1.403 1 88.31 424 THR B O 1
ATOM 7934 N N . LEU B 1 425 ? -3.725 -7.305 2.32 1 86.19 425 LEU B N 1
ATOM 7935 C CA . LEU B 1 425 ? -3.383 -5.891 2.439 1 86.19 425 LEU B CA 1
ATOM 7936 C C . LEU B 1 425 ? -2.152 -5.699 3.316 1 86.19 425 LEU B C 1
ATOM 7938 O O . LEU B 1 425 ? -1.253 -4.93 2.975 1 86.19 425 LEU B O 1
ATOM 7942 N N . ILE B 1 426 ? -2.133 -6.379 4.379 1 87.5 426 ILE B N 1
ATOM 7943 C CA . ILE B 1 426 ? -1.016 -6.281 5.312 1 87.5 426 ILE B CA 1
ATOM 7944 C C . ILE B 1 426 ? 0.245 -6.855 4.672 1 87.5 426 ILE B C 1
ATOM 7946 O O . ILE B 1 426 ? 1.328 -6.277 4.789 1 87.5 426 ILE B O 1
ATOM 7950 N N . SER B 1 427 ? 0.065 -7.957 4.039 1 89.44 427 SER B N 1
ATOM 7951 C CA . SER B 1 427 ? 1.214 -8.602 3.412 1 89.44 427 SER B CA 1
ATOM 7952 C C . SER B 1 427 ? 1.862 -7.691 2.375 1 89.44 427 SER B C 1
ATOM 7954 O O . SER B 1 427 ? 3.074 -7.473 2.406 1 89.44 427 SER B O 1
ATOM 7956 N N . VAL B 1 428 ? 1.092 -7.105 1.538 1 86.75 428 VAL B N 1
ATOM 7957 C CA . VAL B 1 428 ? 1.597 -6.25 0.466 1 86.75 428 VAL B CA 1
ATOM 7958 C C . VAL B 1 428 ? 2.004 -4.895 1.033 1 86.75 428 VAL B C 1
ATOM 7960 O O . VAL B 1 428 ? 3.1 -4.402 0.754 1 86.75 428 VAL B O 1
ATOM 7963 N N . GLY B 1 429 ? 1.163 -4.332 1.841 1 86.94 429 GLY B N 1
ATOM 7964 C CA . GLY B 1 429 ? 1.393 -3.002 2.389 1 86.94 429 GLY B CA 1
ATOM 7965 C C . GLY B 1 429 ? 2.625 -2.924 3.268 1 86.94 429 GLY B C 1
ATOM 7966 O O . GLY B 1 429 ? 3.451 -2.023 3.109 1 86.94 429 GLY B O 1
ATOM 7967 N N . VAL B 1 430 ? 2.748 -3.857 4.18 1 87.06 430 VAL B N 1
ATOM 7968 C CA . VAL B 1 430 ? 3.877 -3.852 5.105 1 87.06 430 VAL B CA 1
ATOM 7969 C C . VAL B 1 430 ? 5.168 -4.16 4.348 1 87.06 430 VAL B C 1
ATOM 7971 O O . VAL B 1 430 ? 6.23 -3.629 4.676 1 87.06 430 VAL B O 1
ATOM 7974 N N . SER B 1 431 ? 5.07 -5.043 3.332 1 88.12 431 SER B N 1
ATOM 7975 C CA . SER B 1 431 ? 6.246 -5.316 2.51 1 88.12 431 SER B CA 1
ATOM 7976 C C . SER B 1 431 ? 6.77 -4.043 1.857 1 88.12 431 SER B C 1
ATOM 7978 O O . SER B 1 431 ? 7.973 -3.775 1.884 1 88.12 431 SER B O 1
ATOM 7980 N N . LEU B 1 432 ? 5.871 -3.299 1.314 1 83.94 432 LEU B N 1
ATOM 7981 C CA . LEU B 1 432 ? 6.25 -2.055 0.656 1 83.94 432 LEU B CA 1
ATOM 7982 C C . LEU B 1 432 ? 6.82 -1.06 1.661 1 83.94 432 LEU B C 1
ATOM 7984 O O . LEU B 1 432 ? 7.809 -0.381 1.376 1 83.94 432 LEU B O 1
ATOM 7988 N N . LEU B 1 433 ? 6.211 -1.004 2.801 1 83.06 433 LEU B N 1
ATOM 7989 C CA . LEU B 1 433 ? 6.645 -0.077 3.842 1 83.06 433 LEU B CA 1
ATOM 7990 C C . LEU B 1 433 ? 8.047 -0.43 4.332 1 83.06 433 LEU B C 1
ATOM 7992 O O . LEU B 1 433 ? 8.844 0.459 4.629 1 83.06 433 LEU B O 1
ATOM 7996 N N . LEU B 1 434 ? 8.305 -1.703 4.422 1 81.75 434 LEU B N 1
ATOM 7997 C CA . LEU B 1 434 ? 9.609 -2.15 4.895 1 81.75 434 LEU B CA 1
ATOM 7998 C C . LEU B 1 434 ? 10.695 -1.817 3.877 1 81.75 434 LEU B C 1
ATOM 8000 O O . LEU B 1 434 ? 11.82 -1.467 4.254 1 81.75 434 LEU B O 1
ATOM 8004 N N . VAL B 1 435 ? 10.391 -1.965 2.646 1 79.94 435 VAL B N 1
ATOM 8005 C CA . VAL B 1 435 ? 11.352 -1.615 1.605 1 79.94 435 VAL B CA 1
ATOM 8006 C C . VAL B 1 435 ? 11.664 -0.122 1.671 1 79.94 435 VAL B C 1
ATOM 8008 O O . VAL B 1 435 ? 12.828 0.282 1.562 1 79.94 435 VAL B O 1
ATOM 8011 N N . VAL B 1 436 ? 10.648 0.643 1.853 1 78.19 436 VAL B N 1
ATOM 8012 C CA . VAL B 1 436 ? 10.82 2.09 1.927 1 78.19 436 VAL B CA 1
ATOM 8013 C C . VAL B 1 436 ? 11.633 2.453 3.168 1 78.19 436 VAL B C 1
ATOM 8015 O O . VAL B 1 436 ? 12.477 3.348 3.123 1 78.19 436 VAL B O 1
ATOM 8018 N N . LYS B 1 437 ? 11.32 1.806 4.25 1 77.31 437 LYS B N 1
ATOM 8019 C CA . LYS B 1 437 ? 12.023 2.059 5.508 1 77.31 437 LYS B CA 1
ATOM 8020 C C . LYS B 1 437 ? 13.523 1.814 5.363 1 77.31 437 LYS B C 1
ATOM 8022 O O . LYS B 1 437 ? 14.336 2.572 5.895 1 77.31 437 LYS B O 1
ATOM 8027 N N . HIS B 1 438 ? 13.867 0.8 4.613 1 72.38 438 HIS B N 1
ATOM 8028 C CA . HIS B 1 438 ? 15.273 0.415 4.48 1 72.38 438 HIS B CA 1
ATOM 8029 C C . HIS B 1 438 ? 15.984 1.276 3.443 1 72.38 438 HIS B C 1
ATOM 8031 O O . HIS B 1 438 ? 17.203 1.415 3.482 1 72.38 438 HIS B O 1
ATOM 8037 N N . THR B 1 439 ? 15.172 1.876 2.58 1 65.69 439 THR B N 1
ATOM 8038 C CA . THR B 1 439 ? 15.805 2.545 1.452 1 65.69 439 THR B CA 1
ATOM 8039 C C . THR B 1 439 ? 15.82 4.059 1.656 1 65.69 439 THR B C 1
ATOM 8041 O O . THR B 1 439 ? 16.625 4.766 1.055 1 65.69 439 THR B O 1
ATOM 8044 N N . THR B 1 440 ? 14.914 4.711 2.359 1 61.28 440 THR B N 1
ATOM 8045 C CA . THR B 1 440 ? 14.734 6.156 2.387 1 61.28 440 THR B CA 1
ATOM 8046 C C . THR B 1 440 ? 15.891 6.828 3.129 1 61.28 440 THR B C 1
ATOM 8048 O O . THR B 1 440 ? 15.953 8.055 3.195 1 61.28 440 THR B O 1
ATOM 8051 N N . GLN B 1 441 ? 16.812 6.219 3.439 1 60.41 441 GLN B N 1
ATOM 8052 C CA . GLN B 1 441 ? 17.891 7.004 4.043 1 60.41 441 GLN B CA 1
ATOM 8053 C C . GLN B 1 441 ? 18.828 7.551 2.98 1 60.41 441 GLN B C 1
ATOM 8055 O O . GLN B 1 441 ? 19.547 6.789 2.324 1 60.41 441 GLN B O 1
ATOM 8060 N N . THR B 1 442 ? 18.422 8.859 2.568 1 57.53 442 THR B N 1
ATOM 8061 C CA . THR B 1 442 ? 19.266 9.547 1.599 1 57.53 442 THR B CA 1
ATOM 8062 C C . THR B 1 442 ? 20.734 9.469 2.01 1 57.53 442 THR B C 1
ATOM 8064 O O . THR B 1 442 ? 21.062 9.711 3.172 1 57.53 442 THR B O 1
ATOM 8067 N N . ARG B 1 443 ? 21.469 9.039 1.089 1 62.09 443 ARG B N 1
ATOM 8068 C CA . ARG B 1 443 ? 22.891 8.953 1.366 1 62.09 443 ARG B CA 1
ATOM 8069 C C . ARG B 1 443 ? 23.578 10.305 1.165 1 62.09 443 ARG B C 1
ATOM 8071 O O . ARG B 1 443 ? 23.609 10.82 0.047 1 62.09 443 ARG B O 1
ATOM 8078 N N . LEU B 1 444 ? 23.641 11 2.355 1 66.75 444 LEU B N 1
ATOM 8079 C CA . LEU B 1 444 ? 24.375 12.258 2.357 1 66.75 444 LEU B CA 1
ATOM 8080 C C . LEU B 1 444 ? 25.75 12.094 2.992 1 66.75 444 LEU B C 1
ATOM 8082 O O . LEU B 1 444 ? 25.922 11.297 3.922 1 66.75 444 LEU B O 1
ATOM 8086 N N . ALA B 1 445 ? 26.766 12.594 2.277 1 66.12 445 ALA B N 1
ATOM 8087 C CA . ALA B 1 445 ? 28.094 12.586 2.865 1 66.12 445 ALA B CA 1
ATOM 8088 C C . ALA B 1 445 ? 28.609 14.008 3.1 1 66.12 445 ALA B C 1
ATOM 8090 O O . ALA B 1 445 ? 28.422 14.883 2.256 1 66.12 445 ALA B O 1
ATOM 8091 N N . ILE B 1 446 ? 28.938 14.273 4.293 1 68.56 446 ILE B N 1
ATOM 8092 C CA . ILE B 1 446 ? 29.609 15.539 4.586 1 68.56 446 ILE B CA 1
ATOM 8093 C C . ILE B 1 446 ? 31.094 15.43 4.262 1 68.56 446 ILE B C 1
ATOM 8095 O O . ILE B 1 446 ? 31.766 14.5 4.723 1 68.56 446 ILE B O 1
ATOM 8099 N N . LEU B 1 447 ? 31.453 16.266 3.391 1 69.12 447 LEU B N 1
ATOM 8100 C CA . LEU B 1 447 ? 32.844 16.188 2.939 1 69.12 447 LEU B CA 1
ATOM 8101 C C . LEU B 1 447 ? 33.719 17.125 3.748 1 69.12 447 LEU B C 1
ATOM 8103 O O . LEU B 1 447 ? 33.281 18.203 4.168 1 69.12 447 LEU B O 1
ATOM 8107 N N . GLY B 1 448 ? 34.719 16.562 4.164 1 68.44 448 GLY B N 1
ATOM 8108 C CA . GLY B 1 448 ? 35.781 17.359 4.773 1 68.44 448 GLY B CA 1
ATOM 8109 C C . GLY B 1 448 ? 37.062 17.406 3.934 1 68.44 448 GLY B C 1
ATOM 8110 O O . GLY B 1 448 ? 37.125 16.766 2.891 1 68.44 448 GLY B O 1
ATOM 8111 N N . LYS B 1 449 ? 37.875 18.453 4.254 1 66.12 449 LYS B N 1
ATOM 8112 C CA . LYS B 1 449 ? 39.094 18.672 3.514 1 66.12 449 LYS B CA 1
ATOM 8113 C C . LYS B 1 449 ? 40.188 17.719 3.988 1 66.12 449 LYS B C 1
ATOM 8115 O O . LYS B 1 449 ? 40.344 17.469 5.188 1 66.12 449 LYS B O 1
ATOM 8120 N N . THR B 1 450 ? 40.562 16.875 3.039 1 61.25 450 THR B N 1
ATOM 8121 C CA . THR B 1 450 ? 41.719 16.031 3.381 1 61.25 450 THR B CA 1
ATOM 8122 C C . THR B 1 450 ? 42.875 16.297 2.428 1 61.25 450 THR B C 1
ATOM 8124 O O . THR B 1 450 ? 42.656 16.641 1.262 1 61.25 450 THR B O 1
ATOM 8127 N N . LEU B 1 451 ? 44.031 16.562 2.986 1 59.78 451 LEU B N 1
ATOM 8128 C CA . LEU B 1 451 ? 45.219 16.75 2.182 1 59.78 451 LEU B CA 1
ATOM 8129 C C . LEU B 1 451 ? 45.781 15.406 1.691 1 59.78 451 LEU B C 1
ATOM 8131 O O . LEU B 1 451 ? 45.875 14.461 2.471 1 59.78 451 LEU B O 1
ATOM 8135 N N . VAL B 1 452 ? 45.562 15.242 0.398 1 58.41 452 VAL B N 1
ATOM 8136 C CA . VAL B 1 452 ? 46.125 14.008 -0.137 1 58.41 452 VAL B CA 1
ATOM 8137 C C . VAL B 1 452 ? 47.375 14.328 -0.987 1 58.41 452 VAL B C 1
ATOM 8139 O O . VAL B 1 452 ? 47.375 15.305 -1.74 1 58.41 452 VAL B O 1
ATOM 8142 N N . VAL B 1 453 ? 48.5 13.836 -0.786 1 55.09 453 VAL B N 1
ATOM 8143 C CA . VAL B 1 453 ? 49.719 14.016 -1.564 1 55.09 453 VAL B CA 1
ATOM 8144 C C . VAL B 1 453 ? 49.656 13.18 -2.84 1 55.09 453 VAL B C 1
ATOM 8146 O O . VAL B 1 453 ? 49.375 11.977 -2.787 1 55.09 453 VAL B O 1
ATOM 8149 N N . ASP B 1 454 ? 49.406 13.836 -3.951 1 52.34 454 ASP B N 1
ATOM 8150 C CA . ASP B 1 454 ? 49.469 13.125 -5.223 1 52.34 454 ASP B CA 1
ATOM 8151 C C . ASP B 1 454 ? 50.781 12.312 -5.324 1 52.34 454 ASP B C 1
ATOM 8153 O O . ASP B 1 454 ? 51.875 12.859 -5.191 1 52.34 454 ASP B O 1
ATOM 8157 N N . PRO B 1 455 ? 50.625 11.164 -5.438 1 50.41 455 PRO B N 1
ATOM 8158 C CA . PRO B 1 455 ? 51.844 10.359 -5.418 1 50.41 455 PRO B CA 1
ATOM 8159 C C . PRO B 1 455 ? 52.781 10.664 -6.59 1 50.41 455 PRO B C 1
ATOM 8161 O O . PRO B 1 455 ? 54 10.516 -6.473 1 50.41 455 PRO B O 1
ATOM 8164 N N . SER B 1 456 ? 52.344 11.039 -7.676 1 52.69 456 SER B N 1
ATOM 8165 C CA . SER B 1 456 ? 53.188 11.219 -8.852 1 52.69 456 SER B CA 1
ATOM 8166 C C . SER B 1 456 ? 53.938 12.562 -8.805 1 52.69 456 SER B C 1
ATOM 8168 O O . SER B 1 456 ? 55.094 12.648 -9.164 1 52.69 456 SER B O 1
ATOM 8170 N N . THR B 1 457 ? 53.281 13.508 -8.352 1 58.19 457 THR B N 1
ATOM 8171 C CA . THR B 1 457 ? 53.875 14.828 -8.492 1 58.19 457 THR B CA 1
ATOM 8172 C C . THR B 1 457 ? 54.312 15.383 -7.133 1 58.19 457 THR B C 1
ATOM 8174 O O . THR B 1 457 ? 55.094 16.328 -7.059 1 58.19 457 THR B O 1
ATOM 8177 N N . GLY B 1 458 ? 54.031 14.562 -6.051 1 52.84 458 GLY B N 1
ATOM 8178 C CA . GLY B 1 458 ? 54.375 15.016 -4.711 1 52.84 458 GLY B CA 1
ATOM 8179 C C . GLY B 1 458 ? 53.594 16.234 -4.27 1 52.84 458 GLY B C 1
ATOM 8180 O O . GLY B 1 458 ? 53.812 16.75 -3.178 1 52.84 458 GLY B O 1
ATOM 8181 N N . ILE B 1 459 ? 52.844 16.672 -5.066 1 58.03 459 ILE B N 1
ATOM 8182 C CA . ILE B 1 459 ? 52.125 17.891 -4.773 1 58.03 459 ILE B CA 1
ATOM 8183 C C . ILE B 1 459 ? 50.906 17.562 -3.896 1 58.03 459 ILE B C 1
ATOM 8185 O O . ILE B 1 459 ? 50.188 16.578 -4.141 1 58.03 459 ILE B O 1
ATOM 8189 N N . VAL B 1 460 ? 50.906 18.219 -2.832 1 59.5 460 VAL B N 1
ATOM 8190 C CA . VAL B 1 460 ? 49.781 18.062 -1.894 1 59.5 460 VAL B CA 1
ATOM 8191 C C . VAL B 1 460 ? 48.531 18.641 -2.506 1 59.5 460 VAL B C 1
ATOM 8193 O O . VAL B 1 460 ? 48.469 19.812 -2.863 1 59.5 460 VAL B O 1
ATOM 8196 N N . LYS B 1 461 ? 47.719 17.656 -2.893 1 60.03 461 LYS B N 1
ATOM 8197 C CA . LYS B 1 461 ? 46.469 18.109 -3.443 1 60.03 461 LYS B CA 1
ATOM 8198 C C . LYS B 1 461 ? 45.344 17.984 -2.418 1 60.03 461 LYS B C 1
ATOM 8200 O O . LYS B 1 461 ? 45.312 17.016 -1.645 1 60.03 461 LYS B O 1
ATOM 8205 N N . THR B 1 462 ? 44.531 19.016 -2.246 1 58.72 462 THR B N 1
ATOM 8206 C CA . THR B 1 462 ? 43.375 19.016 -1.351 1 58.72 462 THR B CA 1
ATOM 8207 C C . THR B 1 462 ? 42.219 18.188 -1.939 1 58.72 462 THR B C 1
ATOM 8209 O O . THR B 1 462 ? 41.844 18.391 -3.088 1 58.72 462 THR B O 1
ATOM 8212 N N . LYS B 1 463 ? 42 16.984 -1.319 1 62.75 463 LYS B N 1
ATOM 8213 C CA . LYS B 1 463 ? 40.875 16.188 -1.756 1 62.75 463 LYS B CA 1
ATOM 8214 C C . LYS B 1 463 ? 39.75 16.203 -0.721 1 62.75 463 LYS B C 1
ATOM 8216 O O . LYS B 1 463 ? 40 16.422 0.467 1 62.75 463 LYS B O 1
ATOM 8221 N N . PHE B 1 464 ? 38.594 16.203 -1.214 1 63.62 464 PHE B N 1
ATOM 8222 C CA . PHE B 1 464 ? 37.406 16.219 -0.34 1 63.62 464 PHE B CA 1
ATOM 8223 C C . PHE B 1 464 ? 36.812 14.828 -0.195 1 63.62 464 PHE B C 1
ATOM 8225 O O . PHE B 1 464 ? 36.562 14.148 -1.191 1 63.62 464 PHE B O 1
ATOM 8232 N N . ARG B 1 465 ? 36.875 14.312 1.056 1 61.28 465 ARG B N 1
ATOM 8233 C CA . ARG B 1 465 ? 36.375 12.977 1.335 1 61.28 465 ARG B CA 1
ATOM 8234 C C . ARG B 1 465 ? 35.312 13.016 2.432 1 61.28 465 ARG B C 1
ATOM 8236 O O . ARG B 1 465 ? 35.219 14 3.168 1 61.28 465 ARG B O 1
ATOM 8243 N N . SER B 1 466 ? 34.5 11.93 2.459 1 61.69 466 SER B N 1
ATOM 8244 C CA . SER B 1 466 ? 33.406 11.836 3.439 1 61.69 466 SER B CA 1
ATOM 8245 C C . SER B 1 466 ? 33.969 11.781 4.859 1 61.69 466 SER B C 1
ATOM 8247 O O . SER B 1 466 ? 34.969 11.109 5.117 1 61.69 466 SER B O 1
ATOM 8249 N N . MET B 1 467 ? 33.469 12.719 5.688 1 57.47 467 MET B N 1
ATOM 8250 C CA . MET B 1 467 ? 33.906 12.789 7.07 1 57.47 467 MET B CA 1
ATOM 8251 C C . MET B 1 467 ? 33.688 11.453 7.777 1 57.47 467 MET B C 1
ATOM 8253 O O . MET B 1 467 ? 34.406 11.125 8.734 1 57.47 467 MET B O 1
ATOM 8257 N N . HIS B 1 468 ? 32.688 10.719 7.363 1 52.53 468 HIS B N 1
ATOM 8258 C CA . HIS B 1 468 ? 32.406 9.461 8.047 1 52.53 468 HIS B CA 1
ATOM 8259 C C . HIS B 1 468 ? 33.438 8.398 7.691 1 52.53 468 HIS B C 1
ATOM 8261 O O . HIS B 1 468 ? 33.594 7.422 8.422 1 52.53 468 HIS B O 1
ATOM 8267 N N . GLU B 1 469 ? 33.969 8.414 6.582 1 48.66 469 GLU B N 1
ATOM 8268 C CA . GLU B 1 469 ? 34.875 7.359 6.16 1 48.66 469 GLU B CA 1
ATOM 8269 C C . GLU B 1 469 ? 36.219 7.445 6.918 1 48.66 469 GLU B C 1
ATOM 8271 O O . GLU B 1 469 ? 36.875 6.426 7.16 1 48.66 469 GLU B O 1
ATOM 8276 N N . GLN B 1 470 ? 36.812 8.789 7.238 1 45.47 470 GLN B N 1
ATOM 8277 C CA . GLN B 1 470 ? 38.156 8.781 7.84 1 45.47 470 GLN B CA 1
ATOM 8278 C C . GLN B 1 470 ? 38.219 9.672 9.078 1 45.47 470 GLN B C 1
ATOM 8280 O O . GLN B 1 470 ? 38.031 10.891 8.977 1 45.47 470 GLN B O 1
ATOM 8285 N N . SER B 1 471 ? 37.938 9.188 10.312 1 46.12 471 SER B N 1
ATOM 8286 C CA . SER B 1 471 ? 37.906 9.766 11.648 1 46.12 471 SER B CA 1
ATOM 8287 C C . SER B 1 471 ? 38.906 10.891 11.789 1 46.12 471 SER B C 1
ATOM 8289 O O . SER B 1 471 ? 38.656 11.875 12.492 1 46.12 471 SER B O 1
ATOM 8291 N N . GLY B 1 472 ? 40.219 10.734 11.633 1 46.75 472 GLY B N 1
ATOM 8292 C CA . GLY B 1 472 ? 41.25 11.477 12.32 1 46.75 472 GLY B CA 1
ATOM 8293 C C . GLY B 1 472 ? 41.656 12.758 11.609 1 46.75 472 GLY B C 1
ATOM 8294 O O . GLY B 1 472 ? 42.312 13.625 12.188 1 46.75 472 GLY B O 1
ATOM 8295 N N . LYS B 1 473 ? 41.875 12.82 10.266 1 50.34 473 LYS B N 1
ATOM 8296 C CA . LYS B 1 473 ? 42.625 13.93 9.68 1 50.34 473 LYS B CA 1
ATOM 8297 C C . LYS B 1 473 ? 41.719 14.805 8.82 1 50.34 473 LYS B C 1
ATOM 8299 O O . LYS B 1 473 ? 42.219 15.555 7.965 1 50.34 473 LYS B O 1
ATOM 8304 N N . ILE B 1 474 ? 40.375 14.734 8.984 1 53.22 474 ILE B N 1
ATOM 8305 C CA . ILE B 1 474 ? 39.5 15.539 8.133 1 53.22 474 ILE B CA 1
ATOM 8306 C C . ILE B 1 474 ? 39.188 16.859 8.836 1 53.22 474 ILE B C 1
ATOM 8308 O O . ILE B 1 474 ? 38.719 16.859 9.977 1 53.22 474 ILE B O 1
ATOM 8312 N N . GLU B 1 475 ? 39.688 17.984 8.266 1 58.47 475 GLU B N 1
ATOM 8313 C CA . GLU B 1 475 ? 39.438 19.312 8.812 1 58.47 475 GLU B CA 1
ATOM 8314 C C . GLU B 1 475 ? 38.125 19.906 8.289 1 58.47 475 GLU B C 1
ATOM 8316 O O . GLU B 1 475 ? 37.812 19.766 7.102 1 58.47 475 GLU B O 1
ATOM 8321 N N . ARG B 1 476 ? 37.406 20.344 9.188 1 63.03 476 ARG B N 1
ATOM 8322 C CA . ARG B 1 476 ? 36.188 21.047 8.844 1 63.03 476 ARG B CA 1
ATOM 8323 C C . ARG B 1 476 ? 36.5 22.344 8.094 1 63.03 476 ARG B C 1
ATOM 8325 O O . ARG B 1 476 ? 37.5 22.984 8.352 1 63.03 476 ARG B O 1
ATOM 8332 N N . ILE B 1 477 ? 35.812 22.547 7.027 1 64.94 477 ILE B N 1
ATOM 8333 C CA . ILE B 1 477 ? 35.938 23.812 6.316 1 64.94 477 ILE B CA 1
ATOM 8334 C C . ILE B 1 477 ? 35.375 24.953 7.191 1 64.94 477 ILE B C 1
ATOM 8336 O O . ILE B 1 477 ? 34.312 24.844 7.762 1 64.94 477 ILE B O 1
ATOM 8340 N N . GLU B 1 478 ? 36.25 25.891 7.469 1 64.06 478 GLU B N 1
ATOM 8341 C CA . GLU B 1 478 ? 35.875 27.016 8.328 1 64.06 478 GLU B CA 1
ATOM 8342 C C . GLU B 1 478 ? 34.688 27.797 7.73 1 64.06 478 GLU B C 1
ATOM 8344 O O . GLU B 1 478 ? 34.75 28.25 6.586 1 64.06 478 GLU B O 1
ATOM 8349 N N . GLY B 1 479 ? 33.562 27.953 8.328 1 70.12 479 GLY B N 1
ATOM 8350 C CA . GLY B 1 479 ? 32.438 28.812 8 1 70.12 479 GLY B CA 1
ATOM 8351 C C . GLY B 1 479 ? 31.5 28.203 6.98 1 70.12 479 GLY B C 1
ATOM 8352 O O . GLY B 1 479 ? 30.531 28.828 6.555 1 70.12 479 GLY B O 1
ATOM 8353 N N . GLY B 1 480 ? 31.875 26.953 6.469 1 78.31 480 GLY B N 1
ATOM 8354 C CA . GLY B 1 480 ? 31.016 26.391 5.441 1 78.31 480 GLY B CA 1
ATOM 8355 C C . GLY B 1 480 ? 30.891 24.875 5.539 1 78.31 480 GLY B C 1
ATOM 8356 O O . GLY B 1 480 ? 31.656 24.234 6.254 1 78.31 480 GLY B O 1
ATOM 8357 N N . ILE B 1 481 ? 29.781 24.375 4.996 1 81.94 481 ILE B N 1
ATOM 8358 C CA . ILE B 1 481 ? 29.562 22.938 4.961 1 81.94 481 ILE B CA 1
ATOM 8359 C C . ILE B 1 481 ? 29.438 22.469 3.514 1 81.94 481 ILE B C 1
ATOM 8361 O O . ILE B 1 481 ? 28.812 23.141 2.691 1 81.94 481 ILE B O 1
ATOM 8365 N N . VAL B 1 482 ? 30.203 21.391 3.182 1 85.19 482 VAL B N 1
ATOM 8366 C CA . VAL B 1 482 ? 30.094 20.766 1.866 1 85.19 482 VAL B CA 1
ATOM 8367 C C . VAL B 1 482 ? 29.281 19.469 1.973 1 85.19 482 VAL B C 1
ATOM 8369 O O . VAL B 1 482 ? 29.672 18.547 2.693 1 85.19 482 VAL B O 1
ATOM 8372 N N . VAL B 1 483 ? 28.141 19.5 1.31 1 84.44 483 VAL B N 1
ATOM 8373 C CA . VAL B 1 483 ? 27.234 18.359 1.353 1 84.44 483 VAL B CA 1
ATOM 8374 C C . VAL B 1 483 ? 27.234 17.656 -0.003 1 84.44 483 VAL B C 1
ATOM 8376 O O . VAL B 1 483 ? 26.922 18.266 -1.025 1 84.44 483 VAL B O 1
ATOM 8379 N N . ARG B 1 484 ? 27.641 16.422 -0.012 1 84.88 484 ARG B N 1
ATOM 8380 C CA . ARG B 1 484 ? 27.578 15.633 -1.238 1 84.88 484 ARG B CA 1
ATOM 8381 C C . ARG B 1 484 ? 26.328 14.773 -1.28 1 84.88 484 ARG B C 1
ATOM 8383 O O . ARG B 1 484 ? 26.062 13.992 -0.36 1 84.88 484 ARG B O 1
ATOM 8390 N N . ILE B 1 485 ? 25.562 14.969 -2.354 1 80.19 485 ILE B N 1
ATOM 8391 C CA . ILE B 1 485 ? 24.391 14.125 -2.584 1 80.19 485 ILE B CA 1
ATOM 8392 C C . ILE B 1 485 ? 24.781 12.945 -3.473 1 80.19 485 ILE B C 1
ATOM 8394 O O . ILE B 1 485 ? 25.219 13.133 -4.609 1 80.19 485 ILE B O 1
ATOM 8398 N N . GLU B 1 486 ? 24.578 11.727 -3.043 1 73.69 486 GLU B N 1
ATOM 8399 C CA . GLU B 1 486 ? 25.188 10.555 -3.688 1 73.69 486 GLU B CA 1
ATOM 8400 C C . GLU B 1 486 ? 24.156 9.812 -4.543 1 73.69 486 GLU B C 1
ATOM 8402 O O . GLU B 1 486 ? 24.391 8.672 -4.949 1 73.69 486 GLU B O 1
ATOM 8407 N N . GLU B 1 487 ? 23.047 10.391 -4.738 1 72.81 487 GLU B N 1
ATOM 8408 C CA . GLU B 1 487 ? 22.031 9.711 -5.531 1 72.81 487 GLU B CA 1
ATOM 8409 C C . GLU B 1 487 ? 21.094 10.711 -6.203 1 72.81 487 GLU B C 1
ATOM 8411 O O . GLU B 1 487 ? 21.125 11.906 -5.906 1 72.81 487 GLU B O 1
ATOM 8416 N N . GLY B 1 488 ? 20.438 10.148 -7.191 1 74.5 488 GLY B N 1
ATOM 8417 C CA . GLY B 1 488 ? 19.422 10.977 -7.805 1 74.5 488 GLY B C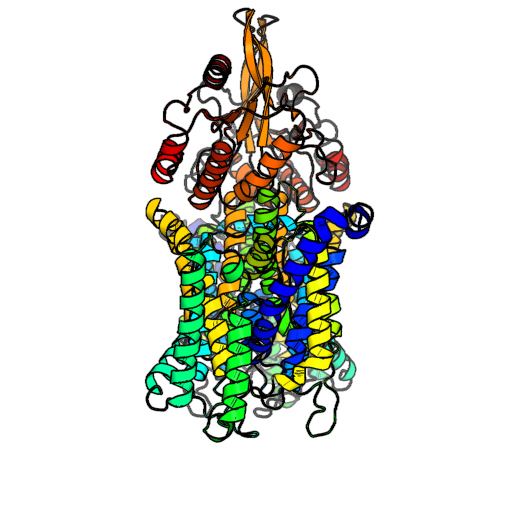A 1
ATOM 8418 C C . GLY B 1 488 ? 18.375 11.469 -6.812 1 74.5 488 GLY B C 1
ATOM 8419 O O . GLY B 1 488 ? 18.109 10.805 -5.805 1 74.5 488 GLY B O 1
ATOM 8420 N N . MET B 1 489 ? 17.922 12.711 -7.094 1 78.38 489 MET B N 1
ATOM 8421 C CA . MET B 1 489 ? 16.984 13.328 -6.16 1 78.38 489 MET B CA 1
ATOM 8422 C C . MET B 1 489 ? 15.547 13.109 -6.605 1 78.38 489 MET B C 1
ATOM 8424 O O . MET B 1 489 ? 15.203 13.383 -7.758 1 78.38 489 MET B O 1
ATOM 8428 N N . PHE B 1 490 ? 14.82 12.531 -5.789 1 77.31 490 PHE B N 1
ATOM 8429 C CA . PHE B 1 490 ? 13.391 12.336 -6.012 1 77.31 490 PHE B CA 1
ATOM 8430 C C . PHE B 1 490 ? 12.609 12.57 -4.723 1 77.31 490 PHE B C 1
ATOM 8432 O O . PHE B 1 490 ? 13.195 12.742 -3.654 1 77.31 490 PHE B O 1
ATOM 8439 N N . PHE B 1 491 ? 11.367 12.688 -4.785 1 73.81 491 PHE B N 1
ATOM 8440 C CA . PHE B 1 491 ? 10.539 13.125 -3.666 1 73.81 491 PHE B CA 1
ATOM 8441 C C . PHE B 1 491 ? 10.812 12.273 -2.43 1 73.81 491 PHE B C 1
ATOM 8443 O O . PHE B 1 491 ? 10.828 12.781 -1.31 1 73.81 491 PHE B O 1
ATOM 8450 N N . GLY B 1 492 ? 11.062 11.039 -2.562 1 71.25 492 GLY B N 1
ATOM 8451 C CA . GLY B 1 492 ? 11.234 10.117 -1.446 1 71.25 492 GLY B CA 1
ATOM 8452 C C . GLY B 1 492 ? 12.5 10.375 -0.651 1 71.25 492 GLY B C 1
ATOM 8453 O O . GLY B 1 492 ? 12.523 10.188 0.566 1 71.25 492 GLY B O 1
ATOM 8454 N N . ASN B 1 493 ? 13.609 10.805 -1.277 1 74.12 493 ASN B N 1
ATOM 8455 C CA . ASN B 1 493 ? 14.875 10.984 -0.567 1 74.12 493 ASN B CA 1
ATOM 8456 C C . ASN B 1 493 ? 15.078 12.438 -0.146 1 74.12 493 ASN B C 1
ATOM 8458 O O . ASN B 1 493 ? 15.805 12.719 0.809 1 74.12 493 ASN B O 1
ATOM 8462 N N . VAL B 1 494 ? 14.469 13.336 -0.87 1 75.69 494 VAL B N 1
ATOM 8463 C CA . VAL B 1 494 ? 14.688 14.75 -0.58 1 75.69 494 VAL B CA 1
ATOM 8464 C C . VAL B 1 494 ? 13.797 15.18 0.585 1 75.69 494 VAL B C 1
ATOM 8466 O O . VAL B 1 494 ? 14.086 16.172 1.256 1 75.69 494 VAL B O 1
ATOM 8469 N N . GLY B 1 495 ? 12.727 14.422 0.815 1 71.12 495 GLY B N 1
ATOM 8470 C CA . GLY B 1 495 ? 11.859 14.75 1.936 1 71.12 495 GLY B CA 1
ATOM 8471 C C . GLY B 1 495 ? 12.586 14.773 3.266 1 71.12 495 GLY B C 1
ATOM 8472 O O . GLY B 1 495 ? 12.312 15.617 4.117 1 71.12 495 GLY B O 1
ATOM 8473 N N . GLN B 1 496 ? 13.617 14.016 3.34 1 72.81 496 GLN B N 1
ATOM 8474 C CA . GLN B 1 496 ? 14.367 13.961 4.594 1 72.81 496 GLN B CA 1
ATOM 8475 C C . GLN B 1 496 ? 15.602 14.859 4.543 1 72.81 496 GLN B C 1
ATOM 8477 O O . GLN B 1 496 ? 16.25 15.086 5.562 1 72.81 496 GLN B O 1
ATOM 8482 N N . LEU B 1 497 ? 15.852 15.344 3.381 1 76 497 LEU B N 1
ATOM 8483 C CA . LEU B 1 497 ? 17.047 16.156 3.195 1 76 497 LEU B CA 1
ATOM 8484 C C . LEU B 1 497 ? 17 17.422 4.043 1 76 497 LEU B C 1
ATOM 8486 O O . LEU B 1 497 ? 17.984 17.797 4.672 1 76 497 LEU B O 1
ATOM 8490 N N . LYS B 1 498 ? 15.82 18 4.02 1 75.56 498 LYS B N 1
ATOM 8491 C CA . LYS B 1 498 ? 15.656 19.25 4.781 1 75.56 498 LYS B CA 1
ATOM 8492 C C . LYS B 1 498 ? 15.938 19.016 6.262 1 75.56 498 LYS B C 1
ATOM 8494 O O . LYS B 1 498 ? 16.625 19.812 6.898 1 75.56 498 LYS B O 1
ATOM 8499 N N . ASP B 1 499 ? 15.422 17.922 6.738 1 73.62 499 ASP B N 1
ATOM 8500 C CA . ASP B 1 499 ? 15.586 17.609 8.156 1 73.62 499 ASP B CA 1
ATOM 8501 C C . ASP B 1 499 ? 17.047 17.25 8.469 1 73.62 499 ASP B C 1
ATOM 8503 O O . ASP B 1 499 ? 17.562 17.609 9.523 1 73.62 499 ASP B O 1
ATOM 8507 N N . ARG B 1 500 ? 17.625 16.641 7.613 1 76 500 ARG B N 1
ATOM 8508 C CA . ARG B 1 500 ? 19.016 16.234 7.809 1 76 500 ARG B CA 1
ATOM 8509 C C . ARG B 1 500 ? 19.953 17.438 7.75 1 76 500 ARG B C 1
ATOM 8511 O O . ARG B 1 500 ? 20.922 17.5 8.516 1 76 500 ARG B O 1
ATOM 8518 N N . LEU B 1 501 ? 19.703 18.297 6.832 1 79.44 501 LEU B N 1
ATOM 8519 C CA . LEU B 1 501 ? 20.5 19.5 6.723 1 79.44 501 LEU B CA 1
ATOM 8520 C C . LEU B 1 501 ? 20.391 20.344 7.992 1 79.44 501 LEU B C 1
ATOM 8522 O O . LEU B 1 501 ? 21.391 20.891 8.469 1 79.44 501 LEU B O 1
ATOM 8526 N N . LYS B 1 502 ? 19.188 20.391 8.5 1 75.62 502 LYS B N 1
ATOM 8527 C CA . LYS B 1 502 ? 18.984 21.141 9.727 1 75.62 502 LYS B CA 1
ATOM 8528 C C . LYS B 1 502 ? 19.734 20.516 10.898 1 75.62 502 LYS B C 1
ATOM 8530 O O . LYS B 1 502 ? 20.266 21.219 11.758 1 75.62 502 LYS B O 1
ATOM 8535 N N . ARG B 1 503 ? 19.75 19.266 10.867 1 73.62 503 ARG B N 1
ATOM 8536 C CA . ARG B 1 503 ? 20.484 18.547 11.914 1 73.62 503 ARG B CA 1
ATOM 8537 C C . ARG B 1 503 ? 21.984 18.797 11.797 1 73.62 503 ARG B C 1
ATOM 8539 O O . ARG B 1 503 ? 22.672 18.938 12.805 1 73.62 503 ARG B O 1
ATOM 8546 N N . ILE B 1 504 ? 22.406 18.766 10.594 1 72.94 504 ILE B N 1
ATOM 8547 C CA . ILE B 1 504 ? 23.812 19.016 10.344 1 72.94 504 ILE B CA 1
ATOM 8548 C C . ILE B 1 504 ? 24.188 20.422 10.789 1 72.94 504 ILE B C 1
ATOM 8550 O O . ILE B 1 504 ? 25.25 20.656 11.352 1 72.94 504 ILE B O 1
ATOM 8554 N N . GLU B 1 505 ? 23.297 21.312 10.516 1 73.06 505 GLU B N 1
ATOM 8555 C CA . GLU B 1 505 ? 23.5 22.703 10.914 1 73.06 505 GLU B CA 1
ATOM 8556 C C . GLU B 1 505 ? 23.531 22.844 12.438 1 73.06 505 GLU B C 1
ATOM 8558 O O . GLU B 1 505 ? 24.328 23.594 12.984 1 73.06 505 GLU B O 1
ATOM 8563 N N . ALA B 1 506 ? 22.562 22.078 13 1 67.56 506 ALA B N 1
ATOM 8564 C CA . ALA B 1 506 ? 22.391 22.234 14.445 1 67.56 506 ALA B CA 1
ATOM 8565 C C . ALA B 1 506 ? 23.484 21.5 15.211 1 67.56 506 ALA B C 1
ATOM 8567 O O . ALA B 1 506 ? 23.938 21.969 16.266 1 67.56 506 ALA B O 1
ATOM 8568 N N . TYR B 1 507 ? 23.859 20.281 14.68 1 63.56 507 TYR B N 1
ATOM 8569 C CA . TYR B 1 507 ? 24.703 19.422 15.492 1 63.56 507 TYR B CA 1
ATOM 8570 C C . TYR B 1 507 ? 26.062 19.234 14.844 1 63.56 507 TYR B C 1
ATOM 8572 O O . TYR B 1 507 ? 27.016 18.766 15.492 1 63.56 507 TYR B O 1
ATOM 8580 N N . GLY B 1 508 ? 26.312 19.781 13.703 1 58.44 508 GLY B N 1
ATOM 8581 C CA . GLY B 1 508 ? 27.562 19.625 12.984 1 58.44 508 GLY B CA 1
ATOM 8582 C C . GLY B 1 508 ? 27.812 18.203 12.508 1 58.44 508 GLY B C 1
ATOM 8583 O O . GLY B 1 508 ? 28.719 17.969 11.711 1 58.44 508 GLY B O 1
ATOM 8584 N N . ASP B 1 509 ? 27.156 17.203 13.172 1 55.19 509 ASP B N 1
ATOM 8585 C CA . ASP B 1 509 ? 27.344 15.789 12.844 1 55.19 509 ASP B CA 1
ATOM 8586 C C . ASP B 1 509 ? 26.016 15.062 12.742 1 55.19 509 ASP B C 1
ATOM 8588 O O . ASP B 1 509 ? 25.047 15.438 13.406 1 55.19 509 ASP B O 1
ATOM 8592 N N . LEU B 1 510 ? 25.859 14.273 11.734 1 55.34 510 LEU B N 1
ATOM 8593 C CA . LEU B 1 510 ? 24.641 13.492 11.539 1 55.34 510 LEU B CA 1
ATOM 8594 C C . LEU B 1 510 ? 24.516 12.414 12.609 1 55.34 510 LEU B C 1
ATOM 8596 O O . LEU B 1 510 ? 23.438 11.836 12.797 1 55.34 510 LEU B O 1
ATOM 8600 N N . SER B 1 511 ? 25.609 12.062 13.289 1 50.12 511 SER B N 1
ATOM 8601 C CA . SER B 1 511 ? 25.594 10.938 14.211 1 50.12 511 SER B CA 1
ATOM 8602 C C . SER B 1 511 ? 24.938 11.312 15.531 1 50.12 511 SER B C 1
ATOM 8604 O O . SER B 1 511 ? 24.656 10.438 16.359 1 50.12 511 SER B O 1
ATOM 8606 N N . VAL B 1 512 ? 24.672 12.617 15.766 1 44.59 512 VAL B N 1
ATOM 8607 C CA . VAL B 1 512 ? 24.203 13.023 17.078 1 44.59 512 VAL B CA 1
ATOM 8608 C C . VAL B 1 512 ? 22.688 12.797 17.172 1 44.59 512 VAL B C 1
ATOM 8610 O O . VAL B 1 512 ? 21.953 13.062 16.219 1 44.59 512 VAL B O 1
ATOM 8613 N N . HIS B 1 513 ? 22.266 12.039 18.172 1 46.62 513 HIS B N 1
ATOM 8614 C CA . HIS B 1 513 ? 20.859 11.727 18.422 1 46.62 513 HIS B CA 1
ATOM 8615 C C . HIS B 1 513 ? 20.016 13 18.5 1 46.62 513 HIS B C 1
ATOM 8617 O O . HIS B 1 513 ? 20.422 13.977 19.141 1 46.62 513 HIS B O 1
ATOM 8623 N N . PRO B 1 514 ? 18.984 13.18 17.844 1 44.47 514 PRO B N 1
ATOM 8624 C CA . PRO B 1 514 ? 18.141 14.375 17.719 1 44.47 514 PRO B CA 1
ATOM 8625 C C . PRO B 1 514 ? 17.688 14.914 19.078 1 44.47 514 PRO B C 1
ATOM 8627 O O . PRO B 1 514 ? 17.188 16.047 19.156 1 44.47 514 PRO B O 1
ATOM 8630 N N . SER B 1 515 ? 17.516 14.094 20.078 1 43.22 515 SER B N 1
ATOM 8631 C CA . SER B 1 515 ? 17 14.57 21.359 1 43.22 515 SER B CA 1
ATOM 8632 C C . SER B 1 515 ? 18.047 15.383 22.094 1 43.22 515 SER B C 1
ATOM 8634 O O . SER B 1 515 ? 17.766 15.984 23.141 1 43.22 515 SER B O 1
ATOM 8636 N N . GLU B 1 516 ? 19.266 15.312 21.594 1 44.91 516 GLU B N 1
ATOM 8637 C CA . GLU B 1 516 ? 20.297 16.031 22.328 1 44.91 516 GLU B CA 1
ATOM 8638 C C . GLU B 1 516 ? 20.219 17.531 22.062 1 44.91 516 GLU B C 1
ATOM 8640 O O . GLU B 1 516 ? 19.75 17.953 21.016 1 44.91 516 GLU B O 1
ATOM 8645 N N . GLU B 1 517 ? 20.391 18.328 23.109 1 46.44 517 GLU B N 1
ATOM 8646 C CA . GLU B 1 517 ? 20.406 19.781 23.016 1 46.44 517 GLU B CA 1
ATOM 8647 C C . GLU B 1 517 ? 21.328 20.25 21.891 1 46.44 517 GLU B C 1
ATOM 8649 O O . GLU B 1 517 ? 22.438 19.703 21.719 1 46.44 517 GLU B O 1
ATOM 8654 N N . PRO B 1 518 ? 20.906 20.844 20.922 1 49.53 518 PRO B N 1
ATOM 8655 C CA . PRO B 1 518 ? 21.766 21.328 19.844 1 49.53 518 PRO B CA 1
ATOM 8656 C C . PRO B 1 518 ? 23.094 21.891 20.344 1 49.53 518 PRO B C 1
ATOM 8658 O O . PRO B 1 518 ? 23.109 22.641 21.328 1 49.53 518 PRO B O 1
ATOM 8661 N N . ARG B 1 519 ? 24.094 21.203 20.344 1 45.84 519 ARG B N 1
ATOM 8662 C CA . ARG B 1 519 ? 25.406 21.672 20.781 1 45.84 519 ARG B CA 1
ATOM 8663 C C . ARG B 1 519 ? 25.75 23.016 20.156 1 45.84 519 ARG B C 1
ATOM 8665 O O . ARG B 1 519 ? 26.656 23.719 20.625 1 45.84 519 ARG B O 1
ATOM 8672 N N . LEU B 1 520 ? 25.578 23.156 18.984 1 46.66 520 LEU B N 1
ATOM 8673 C CA . LEU B 1 520 ? 26 24.406 18.375 1 46.66 520 LEU B CA 1
ATOM 8674 C C . LEU B 1 520 ? 25 25.516 18.688 1 46.66 520 LEU B C 1
ATOM 8676 O O . LEU B 1 520 ? 23.859 25.484 18.219 1 46.66 520 LEU B O 1
ATOM 8680 N N . SER B 1 521 ? 24.812 25.859 19.812 1 39 521 SER B N 1
ATOM 8681 C CA . SER B 1 521 ? 24.047 27 20.297 1 39 521 SER B CA 1
ATOM 8682 C C . SER B 1 521 ? 24.047 28.141 19.281 1 39 521 SER B C 1
ATOM 8684 O O . SER B 1 521 ? 25.109 28.578 18.828 1 39 521 SER B O 1
ATOM 8686 N N . PHE B 1 522 ? 22.984 28.281 18.562 1 39.12 522 PHE B N 1
ATOM 8687 C CA . PHE B 1 522 ? 22.734 29.531 17.828 1 39.12 522 PHE B CA 1
ATOM 8688 C C . PHE B 1 522 ? 23.266 30.719 18.609 1 39.12 522 PHE B C 1
ATOM 8690 O O . PHE B 1 522 ? 23.062 31.875 18.203 1 39.12 522 PHE B O 1
ATOM 8697 N N . ILE B 1 523 ? 23.578 30.562 19.75 1 37.03 523 ILE B N 1
ATOM 8698 C CA . ILE B 1 523 ? 23.891 31.75 20.531 1 37.03 523 ILE B CA 1
ATOM 8699 C C . ILE B 1 523 ? 25.234 32.312 20.078 1 37.03 523 ILE B C 1
ATOM 8701 O O . ILE B 1 523 ? 25.469 33.531 20.219 1 37.03 523 ILE B O 1
ATOM 8705 N N . ASP B 1 524 ? 26.312 31.578 20 1 39.16 524 ASP B N 1
ATOM 8706 C CA . ASP B 1 524 ? 27.562 32.281 19.781 1 39.16 524 ASP B CA 1
ATOM 8707 C C . ASP B 1 524 ? 27.766 32.594 18.297 1 39.16 524 ASP B C 1
ATOM 8709 O O . ASP B 1 524 ? 27.609 31.703 17.453 1 39.16 524 ASP B O 1
ATOM 8713 N N . ASP B 1 525 ? 27.688 33.781 17.766 1 43.94 525 ASP B N 1
ATOM 8714 C CA . ASP B 1 525 ? 27.906 34.531 16.531 1 43.94 525 ASP B CA 1
ATOM 8715 C C . ASP B 1 525 ? 28.984 33.844 15.672 1 43.94 525 ASP B C 1
ATOM 8717 O O . ASP B 1 525 ? 28.969 33.938 14.445 1 43.94 525 ASP B O 1
ATOM 8721 N N . SER B 1 526 ? 30.016 33.344 16.172 1 46.25 526 SER B N 1
ATOM 8722 C CA . SER B 1 526 ? 31.203 32.906 15.445 1 46.25 526 SER B CA 1
ATOM 8723 C C . SER B 1 526 ? 30.969 31.578 14.727 1 46.25 526 SER B C 1
ATOM 8725 O O . SER B 1 526 ? 31.688 31.25 13.781 1 46.25 526 SER B O 1
ATOM 8727 N N . ASP B 1 527 ? 30.078 30.688 15.094 1 52.75 527 ASP B N 1
ATOM 8728 C CA . ASP B 1 527 ? 30 29.328 14.586 1 52.75 527 ASP B CA 1
ATOM 8729 C C . ASP B 1 527 ? 28.781 29.156 13.672 1 52.75 527 ASP B C 1
ATOM 8731 O O . ASP B 1 527 ? 28.297 28.031 13.492 1 52.75 527 ASP B O 1
ATOM 8735 N N . THR B 1 528 ? 28.297 30.203 13.156 1 62.25 528 THR B N 1
ATOM 8736 C CA . THR B 1 528 ? 27.156 30.188 12.258 1 62.25 528 THR B CA 1
ATOM 8737 C C . THR B 1 528 ? 27.578 29.797 10.844 1 62.25 528 THR B C 1
ATOM 8739 O O . THR B 1 528 ? 28.625 30.25 10.359 1 62.25 528 THR B O 1
ATOM 8742 N N . ILE B 1 529 ? 26.953 28.828 10.266 1 76.88 529 ILE B N 1
ATOM 8743 C CA . ILE B 1 529 ? 27.188 28.422 8.891 1 76.88 529 ILE B CA 1
ATOM 8744 C C . ILE B 1 529 ? 26.906 29.594 7.945 1 76.88 529 ILE B C 1
ATOM 8746 O O . ILE B 1 529 ? 25.844 30.203 8 1 76.88 529 ILE B O 1
ATOM 8750 N N . LYS B 1 530 ? 28.047 29.969 7.293 1 84.38 530 LYS B N 1
ATOM 8751 C CA . LYS B 1 530 ? 27.922 31.125 6.395 1 84.38 530 LYS B CA 1
ATOM 8752 C C . LYS B 1 530 ? 27.688 30.672 4.957 1 84.38 530 LYS B C 1
ATOM 8754 O O . LYS B 1 530 ? 27.188 31.438 4.133 1 84.38 530 LYS B O 1
ATOM 8759 N N . SER B 1 531 ? 28.078 29.422 4.707 1 88.44 531 SER B N 1
ATOM 8760 C CA . SER B 1 531 ? 27.906 28.938 3.338 1 88.44 531 SER B CA 1
ATOM 8761 C C . SER B 1 531 ? 27.688 27.438 3.299 1 88.44 531 SER B C 1
ATOM 8763 O O . SER B 1 531 ? 28.141 26.703 4.18 1 88.44 531 SER B O 1
ATOM 8765 N N . VAL B 1 532 ? 26.891 27.094 2.326 1 89.5 532 VAL B N 1
ATOM 8766 C CA . VAL B 1 532 ? 26.625 25.672 2.096 1 89.5 532 VAL B CA 1
ATOM 8767 C C . VAL B 1 532 ? 26.922 25.328 0.637 1 89.5 532 VAL B C 1
ATOM 8769 O O . VAL B 1 532 ? 26.438 26 -0.276 1 89.5 532 VAL B O 1
ATOM 8772 N N . VAL B 1 533 ? 27.797 24.328 0.411 1 90.62 533 VAL B N 1
ATOM 8773 C CA . VAL B 1 533 ? 28.141 23.875 -0.934 1 90.62 533 VAL B CA 1
ATOM 8774 C C . VAL B 1 533 ? 27.531 22.5 -1.187 1 90.62 533 VAL B C 1
ATOM 8776 O O . VAL B 1 533 ? 27.797 21.547 -0.457 1 90.62 533 VAL B O 1
ATOM 8779 N N . PHE B 1 534 ? 26.656 22.453 -2.213 1 90.88 534 PHE B N 1
ATOM 8780 C CA . PHE B 1 534 ? 26.062 21.172 -2.596 1 90.88 534 PHE B CA 1
ATOM 8781 C C . PHE B 1 534 ? 26.828 20.547 -3.746 1 90.88 534 PHE B C 1
ATOM 8783 O O . PHE B 1 534 ? 26.906 21.109 -4.84 1 90.88 534 PHE B O 1
ATOM 8790 N N . ASP B 1 535 ? 27.406 19.406 -3.48 1 89.69 535 ASP B N 1
ATOM 8791 C CA . ASP B 1 535 ? 28.062 18.625 -4.523 1 89.69 535 ASP B CA 1
ATOM 8792 C C . ASP B 1 535 ? 27.062 17.719 -5.238 1 89.69 535 ASP B C 1
ATOM 8794 O O . ASP B 1 535 ? 26.578 16.734 -4.664 1 89.69 535 ASP B O 1
ATOM 8798 N N . MET B 1 536 ? 26.766 18.062 -6.523 1 87.94 536 MET B N 1
ATOM 8799 C CA . MET B 1 536 ? 25.719 17.375 -7.277 1 87.94 536 MET B CA 1
ATOM 8800 C C . MET B 1 536 ? 26.328 16.359 -8.242 1 87.94 536 MET B C 1
ATOM 8802 O O . MET B 1 536 ? 25.688 15.969 -9.227 1 87.94 536 MET B O 1
ATOM 8806 N N . THR B 1 537 ? 27.531 15.914 -7.961 1 80.44 537 THR B N 1
ATOM 8807 C CA . THR B 1 537 ? 28.25 15.031 -8.867 1 80.44 537 THR B CA 1
ATOM 8808 C C . THR B 1 537 ? 27.484 13.742 -9.102 1 80.44 537 THR B C 1
ATOM 8810 O O . THR B 1 537 ? 27.391 13.266 -10.234 1 80.44 537 THR B O 1
ATOM 8813 N N . ALA B 1 538 ? 26.891 13.219 -8.078 1 75.88 538 ALA B N 1
ATOM 8814 C CA . ALA B 1 538 ? 26.25 11.906 -8.164 1 75.88 538 ALA B CA 1
ATOM 8815 C C . ALA B 1 538 ? 24.766 12.039 -8.484 1 75.88 538 ALA B C 1
ATOM 8817 O O . ALA B 1 538 ? 24.078 11.031 -8.641 1 75.88 538 ALA B O 1
ATOM 8818 N N . VAL B 1 539 ? 24.297 13.258 -8.68 1 83 539 VAL B N 1
ATOM 8819 C CA . VAL B 1 539 ? 22.875 13.477 -8.914 1 83 539 VAL B CA 1
ATOM 8820 C C . VAL B 1 539 ? 22.594 13.422 -10.414 1 83 539 VAL B C 1
ATOM 8822 O O . VAL B 1 539 ? 22.812 14.398 -11.133 1 83 539 VAL B O 1
ATOM 8825 N N . SER B 1 540 ? 22.078 12.266 -10.828 1 76.06 540 SER B N 1
ATOM 8826 C CA . SER B 1 540 ? 21.859 12.047 -12.25 1 76.06 540 SER B CA 1
ATOM 8827 C C . SER B 1 540 ? 20.516 12.625 -12.695 1 76.06 540 SER B C 1
ATOM 8829 O O . SER B 1 540 ? 20.344 12.961 -13.875 1 76.06 540 SER B O 1
ATOM 8831 N N . ASP B 1 541 ? 19.547 12.688 -11.805 1 81.75 541 ASP B N 1
ATOM 8832 C CA . ASP B 1 541 ? 18.219 13.18 -12.141 1 81.75 541 ASP B CA 1
ATOM 8833 C C . ASP B 1 541 ? 17.531 13.766 -10.914 1 81.75 541 ASP B C 1
ATOM 8835 O O . ASP B 1 541 ? 17.859 13.414 -9.781 1 81.75 541 ASP B O 1
ATOM 8839 N N . ILE B 1 542 ? 16.641 14.781 -11.266 1 84.06 542 ILE B N 1
ATOM 8840 C CA . ILE B 1 542 ? 15.867 15.43 -10.219 1 84.06 542 ILE B CA 1
ATOM 8841 C C . ILE B 1 542 ? 14.422 15.586 -10.664 1 84.06 542 ILE B C 1
ATOM 8843 O O . ILE B 1 542 ? 14.156 16.078 -11.766 1 84.06 542 ILE B O 1
ATOM 8847 N N . ASP B 1 543 ? 13.531 15.055 -9.922 1 81.06 543 ASP B N 1
ATOM 8848 C CA . ASP B 1 543 ? 12.125 15.188 -10.289 1 81.06 543 ASP B CA 1
ATOM 8849 C C . ASP B 1 543 ? 11.547 16.516 -9.805 1 81.06 543 ASP B C 1
ATOM 8851 O O . ASP B 1 543 ? 12.25 17.312 -9.172 1 81.06 543 ASP B O 1
ATOM 8855 N N . ALA B 1 544 ? 10.312 16.797 -10.117 1 82.75 544 ALA B N 1
ATOM 8856 C CA . ALA B 1 544 ? 9.68 18.094 -9.852 1 82.75 544 ALA B CA 1
ATOM 8857 C C . ALA B 1 544 ? 9.57 18.344 -8.352 1 82.75 544 ALA B C 1
ATOM 8859 O O . ALA B 1 544 ? 9.82 19.469 -7.883 1 82.75 544 ALA B O 1
ATOM 8860 N N . THR B 1 545 ? 9.164 17.359 -7.668 1 82.06 545 THR B N 1
ATOM 8861 C CA . THR B 1 545 ? 9 17.516 -6.227 1 82.06 545 THR B CA 1
ATOM 8862 C C . THR B 1 545 ? 10.344 17.781 -5.555 1 82.06 545 THR B C 1
ATOM 8864 O O . THR B 1 545 ? 10.438 18.625 -4.656 1 82.06 545 THR B O 1
ATOM 8867 N N . ALA B 1 546 ? 11.297 17.016 -5.969 1 83.56 546 ALA B N 1
ATOM 8868 C CA . ALA B 1 546 ? 12.641 17.234 -5.438 1 83.56 546 ALA B CA 1
ATOM 8869 C C . ALA B 1 546 ? 13.133 18.641 -5.754 1 83.56 546 ALA B C 1
ATOM 8871 O O . ALA B 1 546 ? 13.781 19.281 -4.918 1 83.56 546 ALA B O 1
ATOM 8872 N N . THR B 1 547 ? 12.883 19.078 -6.918 1 87.62 547 THR B N 1
ATOM 8873 C CA . THR B 1 547 ? 13.266 20.422 -7.32 1 87.62 547 THR B CA 1
ATOM 8874 C C . THR B 1 547 ? 12.562 21.469 -6.461 1 87.62 547 THR B C 1
ATOM 8876 O O . THR B 1 547 ? 13.164 22.469 -6.07 1 87.62 547 THR B O 1
ATOM 8879 N N . GLN B 1 548 ? 11.336 21.219 -6.25 1 85.94 548 GLN B N 1
ATOM 8880 C CA . GLN B 1 548 ? 10.562 22.125 -5.41 1 85.94 548 GLN B CA 1
ATOM 8881 C C . GLN B 1 548 ? 11.141 22.203 -4 1 85.94 548 GLN B C 1
ATOM 8883 O O . GLN B 1 548 ? 11.289 23.281 -3.439 1 85.94 548 GLN B O 1
ATOM 8888 N N . ILE B 1 549 ? 11.438 21.109 -3.436 1 83.31 549 ILE B N 1
ATOM 8889 C CA . ILE B 1 549 ? 11.992 21.062 -2.086 1 83.31 549 ILE B CA 1
ATOM 8890 C C . ILE B 1 549 ? 13.359 21.734 -2.066 1 83.31 549 ILE B C 1
ATOM 8892 O O . ILE B 1 549 ? 13.688 22.453 -1.121 1 83.31 549 ILE B O 1
ATOM 8896 N N . MET B 1 550 ? 14.141 21.484 -3.08 1 87.88 550 MET B N 1
ATOM 8897 C CA . MET B 1 550 ? 15.445 22.125 -3.197 1 87.88 550 MET B CA 1
ATOM 8898 C C . MET B 1 550 ? 15.289 23.641 -3.27 1 87.88 550 MET B C 1
ATOM 8900 O O . MET B 1 550 ? 16.109 24.391 -2.717 1 87.88 550 MET B O 1
ATOM 8904 N N . THR B 1 551 ? 14.305 24.047 -4 1 89.19 551 THR B N 1
ATOM 8905 C CA . THR B 1 551 ? 14.023 25.484 -4.086 1 89.19 551 THR B CA 1
ATOM 8906 C C . THR B 1 551 ? 13.68 26.047 -2.711 1 89.19 551 THR B C 1
ATOM 8908 O O . THR B 1 551 ? 14.148 27.125 -2.348 1 89.19 551 THR B O 1
ATOM 8911 N N . GLU B 1 552 ? 12.906 25.344 -1.985 1 86.31 552 GLU B N 1
ATOM 8912 C CA . GLU B 1 552 ? 12.547 25.766 -0.637 1 86.31 552 GLU B CA 1
ATOM 8913 C C . GLU B 1 552 ? 13.773 25.828 0.269 1 86.31 552 GLU B C 1
ATOM 8915 O O . GLU B 1 552 ? 13.891 26.75 1.089 1 86.31 552 GLU B O 1
ATOM 8920 N N . ILE B 1 553 ? 14.625 24.859 0.16 1 87 553 ILE B N 1
ATOM 8921 C CA . ILE B 1 553 ? 15.852 24.797 0.951 1 87 553 ILE B CA 1
ATOM 8922 C C . ILE B 1 553 ? 16.719 26.016 0.634 1 87 553 ILE B C 1
ATOM 8924 O O . ILE B 1 553 ? 17.219 26.688 1.542 1 87 553 ILE B O 1
ATOM 8928 N N . VAL B 1 554 ? 16.859 26.328 -0.621 1 90.69 554 VAL B N 1
ATOM 8929 C CA . VAL B 1 554 ? 17.688 27.453 -1.065 1 90.69 554 VAL B CA 1
ATOM 8930 C C . VAL B 1 554 ? 17.094 28.766 -0.573 1 90.69 554 VAL B C 1
ATOM 8932 O O . VAL B 1 554 ? 17.812 29.641 -0.104 1 90.69 554 VAL B O 1
ATOM 8935 N N . HIS B 1 555 ? 15.797 28.859 -0.671 1 88.94 555 HIS B N 1
ATOM 8936 C CA . HIS B 1 555 ? 15.125 30.078 -0.207 1 88.94 555 HIS B CA 1
ATOM 8937 C C . HIS B 1 555 ? 15.297 30.25 1.297 1 88.94 555 HIS B C 1
ATOM 8939 O O . HIS B 1 555 ? 15.469 31.375 1.773 1 88.94 555 HIS B O 1
ATOM 8945 N N . GLU B 1 556 ? 15.203 29.219 1.979 1 84.38 556 GLU B N 1
ATOM 8946 C CA . GLU B 1 556 ? 15.375 29.281 3.428 1 84.38 556 GLU B CA 1
ATOM 8947 C C . GLU B 1 556 ? 16.781 29.734 3.793 1 84.38 556 GLU B C 1
ATOM 8949 O O . GLU B 1 556 ? 16.969 30.562 4.695 1 84.38 556 GLU B O 1
ATOM 8954 N N . TYR B 1 557 ? 17.797 29.234 3.107 1 87.38 557 TYR B N 1
ATOM 8955 C CA . TYR B 1 557 ? 19.188 29.641 3.344 1 87.38 557 TYR B CA 1
ATOM 8956 C C . TYR B 1 557 ? 19.391 31.094 2.963 1 87.38 557 TYR B C 1
ATOM 8958 O O . TYR B 1 557 ? 20.078 31.844 3.682 1 87.38 557 TYR B O 1
ATOM 8966 N N . HIS B 1 558 ? 18.812 31.422 1.91 1 88.62 558 HIS B N 1
ATOM 8967 C CA . HIS B 1 558 ? 18.953 32.781 1.446 1 88.62 558 HIS B CA 1
ATOM 8968 C C . HIS B 1 558 ? 18.328 33.781 2.436 1 88.62 558 HIS B C 1
ATOM 8970 O O . HIS B 1 558 ? 18.875 34.844 2.691 1 88.62 558 HIS B O 1
ATOM 8976 N N . SER B 1 559 ? 17.234 33.438 2.916 1 85.81 559 SER B N 1
ATOM 8977 C CA . SER B 1 559 ? 16.547 34.281 3.875 1 85.81 559 SER B CA 1
ATOM 8978 C C . SER B 1 559 ? 17.359 34.438 5.156 1 85.81 559 SER B C 1
ATOM 8980 O O . SER B 1 559 ? 17.234 35.438 5.855 1 85.81 559 SER B O 1
ATOM 8982 N N . ARG B 1 560 ? 18.234 33.531 5.453 1 84 560 ARG B N 1
ATOM 8983 C CA . ARG B 1 560 ? 19.078 33.562 6.641 1 84 560 ARG B CA 1
ATOM 8984 C C . ARG B 1 560 ? 20.438 34.188 6.324 1 84 560 ARG B C 1
ATOM 8986 O O . ARG B 1 560 ? 21.297 34.25 7.199 1 84 560 ARG B O 1
ATOM 8993 N N . GLY B 1 561 ? 20.641 34.5 5.055 1 85.38 561 GLY B N 1
ATOM 8994 C CA . GLY B 1 561 ? 21.875 35.125 4.645 1 85.38 561 GLY B CA 1
ATOM 8995 C C . GLY B 1 561 ? 23 34.125 4.406 1 85.38 561 GLY B C 1
ATOM 8996 O O . GLY B 1 561 ? 24.172 34.469 4.449 1 85.38 561 GLY B O 1
ATOM 8997 N N . ILE B 1 562 ? 22.688 32.875 4.27 1 88.62 562 ILE B N 1
ATOM 8998 C CA . ILE B 1 562 ? 23.672 31.844 4.008 1 88.62 562 ILE B CA 1
ATOM 8999 C C . ILE B 1 562 ? 23.875 31.703 2.5 1 88.62 562 ILE B C 1
ATOM 9001 O O . ILE B 1 562 ? 22.906 31.625 1.741 1 88.62 562 ILE B O 1
ATOM 9005 N N . ILE B 1 563 ? 25.109 31.672 2.072 1 90.31 563 ILE B N 1
ATOM 9006 C CA . ILE B 1 563 ? 25.422 31.547 0.654 1 90.31 563 ILE B CA 1
ATOM 9007 C C . ILE B 1 563 ? 25.359 30.062 0.243 1 90.31 563 ILE B C 1
ATOM 9009 O O . ILE B 1 563 ? 25.953 29.219 0.903 1 90.31 563 ILE B O 1
ATOM 9013 N N . VAL B 1 564 ? 24.609 29.875 -0.811 1 93.31 564 VAL B N 1
ATOM 9014 C CA . VAL B 1 564 ? 24.469 28.516 -1.311 1 93.31 564 VAL B CA 1
ATOM 9015 C C . VAL B 1 564 ? 25.203 28.375 -2.643 1 93.31 564 VAL B C 1
ATOM 9017 O O . VAL B 1 564 ? 25.062 29.219 -3.531 1 93.31 564 VAL B O 1
ATOM 9020 N N . CYS B 1 565 ? 26.062 27.359 -2.754 1 93.06 565 CYS B N 1
ATOM 9021 C CA . CYS B 1 565 ? 26.781 27.047 -3.988 1 93.06 565 CYS B CA 1
ATOM 9022 C C . CYS B 1 565 ? 26.516 25.625 -4.449 1 93.06 565 CYS B C 1
ATOM 9024 O O . CYS B 1 565 ? 26.234 24.75 -3.631 1 93.06 565 CYS B O 1
ATOM 9026 N N . PHE B 1 566 ? 26.484 25.484 -5.75 1 94.12 566 PHE B N 1
ATOM 9027 C CA . PHE B 1 566 ? 26.328 24.156 -6.344 1 94.12 566 PHE B CA 1
ATOM 9028 C C . PHE B 1 566 ? 27.562 23.781 -7.152 1 94.12 566 PHE B C 1
ATOM 9030 O O . PHE B 1 566 ? 28.141 24.625 -7.832 1 94.12 566 PHE B O 1
ATOM 9037 N N . VAL B 1 567 ? 27.938 22.547 -6.965 1 92.31 567 VAL B N 1
ATOM 9038 C CA . VAL B 1 567 ? 29.109 22.062 -7.691 1 92.31 567 VAL B CA 1
ATOM 9039 C C . VAL B 1 567 ? 28.703 20.906 -8.594 1 92.31 567 VAL B C 1
ATOM 9041 O O . VAL B 1 567 ? 27.969 20 -8.172 1 92.31 567 VAL B O 1
ATOM 9044 N N . LYS B 1 568 ? 29.094 20.859 -9.859 1 91.12 568 LYS B N 1
ATOM 9045 C CA . LYS B 1 568 ? 28.953 19.781 -10.836 1 91.12 568 LYS B CA 1
ATOM 9046 C C . LYS B 1 568 ? 27.484 19.438 -11.086 1 91.12 568 LYS B C 1
ATOM 9048 O O . LYS B 1 568 ? 27.094 18.281 -11.008 1 91.12 568 LYS B O 1
ATOM 9053 N N . LEU B 1 569 ? 26.75 20.484 -11.352 1 89.62 569 LEU B N 1
ATOM 9054 C CA . LEU B 1 569 ? 25.359 20.297 -11.75 1 89.62 569 LEU B CA 1
ATOM 9055 C C . LEU B 1 569 ? 25.281 19.703 -13.156 1 89.62 569 LEU B C 1
ATOM 9057 O O . LEU B 1 569 ? 25.797 20.297 -14.109 1 89.62 569 LEU B O 1
ATOM 9061 N N . ARG B 1 570 ? 24.75 18.562 -13.234 1 86.62 570 ARG B N 1
ATOM 9062 C CA . ARG B 1 570 ? 24.641 17.891 -14.523 1 86.62 570 ARG B CA 1
ATOM 9063 C C . ARG B 1 570 ? 23.625 18.594 -15.422 1 86.62 570 ARG B C 1
ATOM 9065 O O . ARG B 1 570 ? 22.734 19.281 -14.938 1 86.62 570 ARG B O 1
ATOM 9072 N N . GLU B 1 571 ? 23.719 18.375 -16.656 1 84.44 571 GLU B N 1
ATOM 9073 C CA . GLU B 1 571 ? 22.844 19.016 -17.641 1 84.44 571 GLU B CA 1
ATOM 9074 C C . GLU B 1 571 ? 21.391 18.562 -17.484 1 84.44 571 GLU B C 1
ATOM 9076 O O . GLU B 1 571 ? 20.469 19.312 -17.75 1 84.44 571 GLU B O 1
ATOM 9081 N N . THR B 1 572 ? 21.219 17.375 -17.047 1 83.12 572 THR B N 1
ATOM 9082 C CA . THR B 1 572 ? 19.891 16.797 -16.891 1 83.12 572 THR B CA 1
ATOM 9083 C C . THR B 1 572 ? 19.125 17.516 -15.789 1 83.12 572 THR B C 1
ATOM 9085 O O . THR B 1 572 ? 17.891 17.484 -15.766 1 83.12 572 THR B O 1
ATOM 9088 N N . CYS B 1 573 ? 19.875 18.172 -14.938 1 87.94 573 CYS B N 1
ATOM 9089 C CA . CYS B 1 573 ? 19.25 18.828 -13.789 1 87.94 573 CYS B CA 1
ATOM 9090 C C . CYS B 1 573 ? 19.156 20.344 -14.008 1 87.94 573 CYS B C 1
ATOM 9092 O O . CYS B 1 573 ? 18.391 21.016 -13.328 1 87.94 573 CYS B O 1
ATOM 9094 N N . LYS B 1 574 ? 19.938 20.844 -14.984 1 87.69 574 LYS B N 1
ATOM 9095 C CA . LYS B 1 574 ? 20.062 22.281 -15.188 1 87.69 574 LYS B CA 1
ATOM 9096 C C . LYS B 1 574 ? 18.719 22.891 -15.57 1 87.69 574 LYS B C 1
ATOM 9098 O O . LYS B 1 574 ? 18.375 23.969 -15.109 1 87.69 574 LYS B O 1
ATOM 9103 N N . GLU B 1 575 ? 17.984 22.203 -16.406 1 87.19 575 GLU B N 1
ATOM 9104 C CA . GLU B 1 575 ? 16.688 22.719 -16.859 1 87.19 575 GLU B CA 1
ATOM 9105 C C . GLU B 1 575 ? 15.727 22.891 -15.688 1 87.19 575 GLU B C 1
ATOM 9107 O O . GLU B 1 575 ? 15.016 23.906 -15.609 1 87.19 575 GLU B O 1
ATOM 9112 N N . SER B 1 576 ? 15.719 21.922 -14.852 1 87.81 576 SER B N 1
ATOM 9113 C CA . SER B 1 576 ? 14.836 21.984 -13.688 1 87.81 576 SER B CA 1
ATOM 9114 C C . SER B 1 576 ? 15.25 23.109 -12.75 1 87.81 576 SER B C 1
ATOM 9116 O O . SER B 1 576 ? 14.398 23.781 -12.156 1 87.81 576 SER B O 1
ATOM 9118 N N . PHE B 1 577 ? 16.562 23.375 -12.641 1 90.31 577 PHE B N 1
ATOM 9119 C CA . PHE B 1 577 ? 17.078 24.438 -11.773 1 90.31 577 PHE B CA 1
ATOM 9120 C C . PHE B 1 577 ? 16.75 25.812 -12.344 1 90.31 577 PHE B C 1
ATOM 9122 O O . PHE B 1 577 ? 16.438 26.75 -11.602 1 90.31 577 PHE B O 1
ATOM 9129 N N . GLU B 1 578 ? 16.766 25.938 -13.609 1 89.25 578 GLU B N 1
ATOM 9130 C CA . GLU B 1 578 ? 16.453 27.188 -14.273 1 89.25 578 GLU B CA 1
ATOM 9131 C C . GLU B 1 578 ? 14.961 27.5 -14.188 1 89.25 578 GLU B C 1
ATOM 9133 O O . GLU B 1 578 ? 14.578 28.625 -13.836 1 89.25 578 GLU B O 1
ATOM 9138 N N . ARG B 1 579 ? 14.188 26.547 -14.43 1 88.06 579 ARG B N 1
ATOM 9139 C CA . ARG B 1 579 ? 12.742 26.75 -14.484 1 88.06 579 ARG B CA 1
ATOM 9140 C C . ARG B 1 579 ? 12.164 26.938 -13.086 1 88.06 579 ARG B C 1
ATOM 9142 O O . ARG B 1 579 ? 11.125 27.578 -12.914 1 88.06 579 ARG B O 1
ATOM 9149 N N . SER B 1 580 ? 12.797 26.266 -12.094 1 87.69 580 SER B N 1
ATOM 9150 C CA . SER B 1 580 ? 12.297 26.375 -10.719 1 87.69 580 SER B CA 1
ATOM 9151 C C . SER B 1 580 ? 12.648 27.719 -10.102 1 87.69 580 SER B C 1
ATOM 9153 O O . SER B 1 580 ? 12.047 28.125 -9.102 1 87.69 580 SER B O 1
ATOM 9155 N N . GLY B 1 581 ? 13.625 28.391 -10.664 1 86.12 581 GLY B N 1
ATOM 9156 C CA . GLY B 1 581 ? 14.062 29.672 -10.133 1 86.12 581 GLY B CA 1
ATOM 9157 C C . GLY B 1 581 ? 15.266 29.562 -9.219 1 86.12 581 GLY B C 1
ATOM 9158 O O . GLY B 1 581 ? 15.766 30.578 -8.711 1 86.12 581 GLY B O 1
ATOM 9159 N N . ILE B 1 582 ? 15.773 28.328 -9.047 1 88.62 582 ILE B N 1
ATOM 9160 C CA . ILE B 1 582 ? 16.953 28.141 -8.203 1 88.62 582 ILE B CA 1
ATOM 9161 C C . ILE B 1 582 ? 18.141 28.891 -8.789 1 88.62 582 ILE B C 1
ATOM 9163 O O . ILE B 1 582 ? 18.891 29.531 -8.062 1 88.62 582 ILE B O 1
ATOM 9167 N N . TYR B 1 583 ? 18.219 28.75 -10.031 1 86.19 583 TYR B N 1
ATOM 9168 C CA . TYR B 1 583 ? 19.328 29.391 -10.742 1 86.19 583 TYR B CA 1
ATOM 9169 C C . TYR B 1 583 ? 19.297 30.906 -10.539 1 86.19 583 TYR B C 1
ATOM 9171 O O . TYR B 1 583 ? 20.359 31.516 -10.359 1 86.19 583 TYR B O 1
ATOM 9179 N N . SER B 1 584 ? 18.141 31.516 -10.492 1 85.62 584 SER B N 1
ATOM 9180 C CA . SER B 1 584 ? 17.984 32.969 -10.336 1 85.62 584 SER B CA 1
ATOM 9181 C C . SER B 1 584 ? 18.234 33.375 -8.891 1 85.62 584 SER B C 1
ATOM 9183 O O . SER B 1 584 ? 18.828 34.438 -8.633 1 85.62 584 SER B O 1
ATOM 9185 N N . VAL B 1 585 ? 17.859 32.625 -7.988 1 87.5 585 VAL B N 1
ATOM 9186 C CA . VAL B 1 585 ? 17.969 32.969 -6.574 1 87.5 585 VAL B CA 1
ATOM 9187 C C . VAL B 1 585 ? 19.422 32.812 -6.117 1 87.5 585 VAL B C 1
ATOM 9189 O O . VAL B 1 585 ? 19.922 33.656 -5.375 1 87.5 585 VAL B O 1
ATOM 9192 N N . VAL B 1 586 ? 20.062 31.75 -6.52 1 88.62 586 VAL B N 1
ATOM 9193 C CA . VAL B 1 586 ? 21.438 31.469 -6.125 1 88.62 586 VAL B CA 1
ATOM 9194 C C . VAL B 1 586 ? 22.391 32.344 -6.938 1 88.62 586 VAL B C 1
ATOM 9196 O O . VAL B 1 586 ? 23.406 32.812 -6.41 1 88.62 586 VAL B O 1
ATOM 9199 N N . GLY B 1 587 ? 22.094 32.625 -8.148 1 86.75 587 GLY B N 1
ATOM 9200 C CA . GLY B 1 587 ? 22.969 33.375 -9.039 1 86.75 587 GLY B CA 1
ATOM 9201 C C . GLY B 1 587 ? 23.875 32.469 -9.867 1 86.75 587 GLY B C 1
ATOM 9202 O O . GLY B 1 587 ? 24.375 31.453 -9.383 1 86.75 587 GLY B O 1
ATOM 9203 N N . GLU B 1 588 ? 24.078 32.781 -10.992 1 84.38 588 GLU B N 1
ATOM 9204 C CA . GLU B 1 588 ? 24.859 31.984 -11.945 1 84.38 588 GLU B CA 1
ATOM 9205 C C . GLU B 1 588 ? 26.312 31.828 -11.484 1 84.38 588 GLU B C 1
ATOM 9207 O O . GLU B 1 588 ? 26.953 30.828 -11.797 1 84.38 588 GLU B O 1
ATOM 9212 N N . GLN B 1 589 ? 26.75 32.75 -10.609 1 86.75 589 GLN B N 1
ATOM 9213 C CA . GLN B 1 589 ? 28.141 32.75 -10.172 1 86.75 589 GLN B CA 1
ATOM 9214 C C . GLN B 1 589 ? 28.391 31.703 -9.086 1 86.75 589 GLN B C 1
ATOM 9216 O O . GLN B 1 589 ? 29.531 31.391 -8.773 1 86.75 589 GLN B O 1
ATOM 9221 N N . HIS B 1 590 ? 27.344 31.172 -8.641 1 91.69 590 HIS B N 1
ATOM 9222 C CA . HIS B 1 590 ? 27.5 30.25 -7.523 1 91.69 590 HIS B CA 1
ATOM 9223 C C . HIS B 1 590 ? 27.453 28.797 -7.996 1 91.69 590 HIS B C 1
ATOM 9225 O O . HIS B 1 590 ? 27.297 27.891 -7.184 1 91.69 590 HIS B O 1
ATOM 9231 N N . PHE B 1 591 ? 27.578 28.609 -9.328 1 92.69 591 PHE B N 1
ATOM 9232 C CA . PHE B 1 591 ? 27.688 27.281 -9.898 1 92.69 591 PHE B CA 1
ATOM 9233 C C . PHE B 1 591 ? 29.125 27.016 -10.344 1 92.69 591 PHE B C 1
ATOM 9235 O O . PHE B 1 591 ? 29.672 27.75 -11.172 1 92.69 591 PHE B O 1
ATOM 9242 N N . PHE B 1 592 ? 29.703 25.969 -9.797 1 90.94 592 PHE B N 1
ATOM 9243 C CA . PHE B 1 592 ? 31.125 25.703 -10.031 1 90.94 592 PHE B CA 1
ATOM 9244 C C . PHE B 1 592 ? 31.328 24.312 -10.602 1 90.94 592 PHE B C 1
ATOM 9246 O O . PHE B 1 592 ? 30.453 23.453 -10.477 1 90.94 592 PHE B O 1
ATOM 9253 N N . GLY B 1 593 ? 32.344 24.109 -11.273 1 88.69 593 GLY B N 1
ATOM 9254 C CA . GLY B 1 593 ? 32.719 22.797 -11.812 1 88.69 593 GLY B CA 1
ATOM 9255 C C . GLY B 1 593 ? 33.469 21.938 -10.82 1 88.69 593 GLY B C 1
ATOM 9256 O O . GLY B 1 593 ? 33.469 20.719 -10.922 1 88.69 593 GLY B O 1
ATOM 9257 N N . LYS B 1 594 ? 34.188 22.641 -9.906 1 87.25 594 LYS B N 1
ATOM 9258 C CA . LYS B 1 594 ? 34.969 21.922 -8.906 1 87.25 594 LYS B CA 1
ATOM 9259 C C . LYS B 1 594 ? 34.719 22.469 -7.508 1 87.25 594 LYS B C 1
ATOM 9261 O O . LYS B 1 594 ? 34.469 23.656 -7.336 1 87.25 594 LYS B O 1
ATOM 9266 N N . ILE B 1 595 ? 34.875 21.594 -6.539 1 86.94 595 ILE B N 1
ATOM 9267 C CA . ILE B 1 595 ? 34.625 21.953 -5.145 1 86.94 595 ILE B CA 1
ATOM 9268 C C . ILE B 1 595 ? 35.656 22.984 -4.695 1 86.94 595 ILE B C 1
ATOM 9270 O O . ILE B 1 595 ? 35.312 23.906 -3.947 1 86.94 595 ILE B O 1
ATOM 9274 N N . ARG B 1 596 ? 36.844 22.891 -5.164 1 82.69 596 ARG B N 1
ATOM 9275 C CA . ARG B 1 596 ? 37.938 23.781 -4.777 1 82.69 596 ARG B CA 1
ATOM 9276 C C . ARG B 1 596 ? 37.625 25.219 -5.164 1 82.69 596 ARG B C 1
ATOM 9278 O O . ARG B 1 596 ? 37.906 26.141 -4.406 1 82.69 596 ARG B O 1
ATOM 9285 N N . ASP B 1 597 ? 37.094 25.391 -6.297 1 86.81 597 ASP B N 1
ATOM 9286 C CA . ASP B 1 597 ? 36.75 26.719 -6.789 1 86.81 597 ASP B CA 1
ATOM 9287 C C . ASP B 1 597 ? 35.656 27.359 -5.938 1 86.81 597 ASP B C 1
ATOM 9289 O O . ASP B 1 597 ? 35.688 28.562 -5.695 1 86.81 597 ASP B O 1
ATOM 9293 N N . ALA B 1 598 ? 34.719 26.547 -5.516 1 88.25 598 ALA B N 1
ATOM 9294 C CA . ALA B 1 598 ? 33.625 27.047 -4.676 1 88.25 598 ALA B CA 1
ATOM 9295 C C . ALA B 1 598 ? 34.156 27.516 -3.32 1 88.25 598 ALA B C 1
ATOM 9297 O O . ALA B 1 598 ? 33.75 28.578 -2.826 1 88.25 598 ALA B O 1
ATOM 9298 N N . ILE B 1 599 ? 35 26.734 -2.787 1 85.06 599 ILE B N 1
ATOM 9299 C CA . ILE B 1 599 ? 35.562 27.062 -1.477 1 85.06 599 ILE B CA 1
ATOM 9300 C C . ILE B 1 599 ? 36.438 28.312 -1.576 1 85.06 599 ILE B C 1
ATOM 9302 O O . ILE B 1 599 ? 36.406 29.156 -0.676 1 85.06 599 ILE B O 1
ATOM 9306 N N . ALA B 1 600 ? 37.188 28.375 -2.605 1 83.5 600 ALA B N 1
ATOM 9307 C CA . ALA B 1 600 ? 38.031 29.531 -2.83 1 83.5 600 ALA B CA 1
ATOM 9308 C C . ALA B 1 600 ? 37.219 30.812 -2.934 1 83.5 600 ALA B C 1
ATOM 9310 O O . ALA B 1 600 ? 37.594 31.859 -2.406 1 83.5 600 ALA B O 1
ATOM 9311 N N . TYR B 1 601 ? 36.188 30.641 -3.623 1 85.19 601 TYR B N 1
ATOM 9312 C CA . TYR B 1 601 ? 35.281 31.766 -3.775 1 85.19 601 TYR B CA 1
ATOM 9313 C C . TYR B 1 601 ? 34.719 32.219 -2.426 1 85.19 601 TYR B C 1
ATOM 9315 O O . TYR B 1 601 ? 34.656 33.406 -2.133 1 85.19 601 TYR B O 1
ATOM 9323 N N . LEU B 1 602 ? 34.344 31.281 -1.635 1 83.38 602 LEU B N 1
ATOM 9324 C CA . LEU B 1 602 ? 33.719 31.562 -0.337 1 83.38 602 LEU B CA 1
ATOM 9325 C C . LEU B 1 602 ? 34.75 32.125 0.635 1 83.38 602 LEU B C 1
ATOM 9327 O O . LEU B 1 602 ? 34.406 32.906 1.514 1 83.38 602 LEU B O 1
ATOM 9331 N N . GLY B 1 603 ? 35.938 31.625 0.522 1 77.88 603 GLY B N 1
ATOM 9332 C CA . GLY B 1 603 ? 37.031 32.188 1.33 1 77.88 603 GLY B CA 1
ATOM 9333 C C . GLY B 1 603 ? 37.344 33.625 0.99 1 77.88 603 GLY B C 1
ATOM 9334 O O . GLY B 1 603 ? 37.688 34.438 1.871 1 77.88 603 GLY B O 1
ATOM 9335 N N . ALA B 1 604 ? 37.156 33.938 -0.194 1 73.44 604 ALA B N 1
ATOM 9336 C CA . ALA B 1 604 ? 37.438 35.281 -0.647 1 73.44 604 ALA B CA 1
ATOM 9337 C C . ALA B 1 604 ? 36.344 36.25 -0.207 1 73.44 604 ALA B C 1
ATOM 9339 O O . ALA B 1 604 ? 36.594 37.438 0.049 1 73.44 604 ALA B O 1
ATOM 9340 N N . GLU B 1 605 ? 35.125 35.719 -0.08 1 67.5 605 GLU B N 1
ATOM 9341 C CA . GLU B 1 605 ? 33.969 36.531 0.279 1 67.5 605 GLU B CA 1
ATOM 9342 C C . GLU B 1 605 ? 33.844 36.688 1.793 1 67.5 605 GLU B C 1
ATOM 9344 O O . GLU B 1 605 ? 33.281 37.656 2.283 1 67.5 605 GLU B O 1
ATOM 9349 N N . SER B 1 606 ? 34.344 35.75 2.547 1 60.56 606 SER B N 1
ATOM 9350 C CA . SER B 1 606 ? 34.312 35.875 4 1 60.56 606 SER B CA 1
ATOM 9351 C C . SER B 1 606 ? 35.344 36.906 4.5 1 60.56 606 SER B C 1
ATOM 9353 O O . SER B 1 606 ? 35.094 37.594 5.496 1 60.56 606 SER B O 1
#

Solvent-accessible surface area (backbone atoms only — not comparable to full-atom values): 60270 Å² total; per-residue (Å²): 125,98,49,46,39,76,66,50,58,82,68,54,51,62,88,78,41,43,65,29,8,47,50,7,7,52,49,38,30,41,49,50,50,60,48,20,33,24,38,16,44,72,42,49,51,36,65,30,59,31,16,40,36,12,33,17,40,25,13,39,41,23,37,41,37,31,61,46,39,38,55,35,38,12,62,32,73,70,56,30,43,55,50,16,70,71,46,62,81,56,96,42,64,68,56,36,44,34,46,37,7,35,40,7,32,45,21,8,48,51,22,24,48,38,15,72,70,59,48,42,64,53,57,22,40,50,37,64,39,21,47,48,17,30,46,42,26,51,28,50,44,49,44,46,66,33,43,40,54,27,27,32,42,62,63,50,60,60,100,75,63,71,77,68,69,76,78,77,65,28,54,55,54,51,43,50,51,47,64,70,42,52,83,57,39,35,63,68,33,31,50,51,15,53,51,46,37,48,48,55,55,50,52,52,51,49,38,66,72,42,66,83,44,62,71,64,66,61,55,49,63,65,38,52,50,49,51,50,45,22,51,50,27,59,74,68,39,34,64,78,71,63,36,44,43,51,46,86,44,60,60,82,58,33,45,97,85,58,49,68,67,67,35,51,50,74,88,40,69,61,56,48,57,68,41,45,60,57,21,51,53,48,28,52,53,38,44,39,53,22,50,54,45,32,48,52,54,22,59,73,70,70,52,77,66,54,52,29,48,40,27,34,16,46,8,49,10,17,38,59,16,6,59,66,31,4,42,55,37,32,39,32,61,68,51,15,50,49,18,41,73,45,38,26,72,35,31,57,10,36,36,44,18,16,51,51,39,48,50,35,63,75,70,46,50,77,74,50,26,45,28,41,48,23,51,35,40,26,52,49,40,56,54,29,54,66,57,59,65,61,65,66,57,50,49,38,59,60,58,65,33,60,70,47,49,51,40,15,47,48,14,22,48,37,21,40,66,49,30,62,66,57,11,48,48,47,25,52,51,50,19,49,51,50,44,43,68,73,53,47,65,58,59,70,35,48,42,16,46,26,81,39,62,38,26,84,76,64,45,72,38,82,40,75,43,47,44,84,80,48,82,84,73,50,43,76,56,86,52,38,46,40,41,33,38,67,43,58,38,31,46,41,36,43,50,50,42,61,59,50,51,50,39,30,68,31,52,73,39,83,84,58,63,83,87,53,74,58,72,52,52,87,72,58,82,83,77,52,70,44,28,40,36,38,34,28,70,48,31,70,43,61,40,67,60,23,47,50,51,50,39,51,51,50,49,54,36,47,74,72,66,26,46,57,32,41,21,34,72,37,75,72,39,46,59,57,34,52,55,69,39,43,41,70,73,56,35,75,84,33,57,31,80,42,67,67,60,49,51,52,52,50,62,72,72,105,124,100,49,46,38,75,66,51,59,84,68,56,53,61,88,78,40,43,64,26,9,48,50,8,6,52,48,39,31,41,47,49,50,59,48,19,33,25,40,16,44,71,42,48,51,35,65,30,60,31,17,41,36,13,32,16,41,25,14,40,41,23,37,39,36,32,62,48,39,38,55,35,39,13,62,31,71,73,54,30,44,55,50,17,72,70,44,63,81,56,94,41,62,69,56,34,44,34,46,38,6,36,39,7,31,47,20,8,50,51,23,23,48,38,16,72,70,58,49,41,61,52,59,22,39,50,38,66,40,22,47,48,17,31,45,41,28,51,27,50,43,48,43,45,66,36,43,40,55,27,28,32,43,63,62,53,57,60,102,72,63,73,75,69,67,76,78,75,65,28,54,55,54,51,43,52,51,45,64,70,42,52,83,57,39,34,62,68,33,31,50,50,16,53,51,46,38,47,50,54,54,49,52,50,50,50,38,68,72,41,64,81,44,62,70,65,65,61,54,48,64,65,39,52,51,50,54,51,46,22,51,48,27,60,74,67,39,35,65,78,72,63,36,47,44,51,44,85,43,61,61,80,61,31,45,97,85,61,50,67,66,66,35,51,50,72,86,42,69,61,56,49,56,68,40,47,60,57,20,52,54,49,28,52,54,39,43,38,52,22,50,55,46,33,49,52,52,22,57,74,69,70,52,79,64,56,51,28,47,40,28,34,16,45,7,50,10,17,38,59,16,6,58,66,31,4,43,55,38,33,40,32,63,69,52,17,50,50,17,41,73,46,38,28,72,35,31,59,12,37,36,44,18,16,52,50,38,48,49,34,61,74,72,47,49,74,73,49,26,44,28,41,48,23,50,34,38,25,55,50,40,55,54,30,54,66,56,58,63,59,64,68,56,50,50,37,60,60,57,66,34,60,69,46,50,50,41,16,47,49,15,21,47,37,23,40,65,49,30,63,68,58,11,49,48,48,25,54,50,50,18,49,50,50,43,42,68,74,53,48,65,58,60,70,36,49,44,17,47,28,82,38,62,39,26,85,75,64,44,72,37,82,38,76,41,47,43,82,79,45,83,83,72,53,43,75,56,85,52,38,46,41,41,34,38,65,44,57,37,31,45,42,36,43,48,50,42,61,59,47,52,50,39,31,69,32,52,72,38,83,84,59,63,84,86,53,75,58,71,54,52,85,73,58,81,85,77,52,71,44,28,40,36,38,34,29,71,47,31,70,42,59,41,67,60,23,47,50,50,50,39,50,54,50,50,54,34,48,75,73,66,27,46,56,32,40,21,35,74,39,75,72,39,45,60,57,33,53,54,68,39,41,43,69,73,57,35,75,85,33,56,31,81,42,68,66,59,49,51,51,51,51,61,71,71,104

Foldseek 3Di:
DQKCCVPCVVVDDCVPFVVLLLLLLVLLLLVQLLLLLLLCCQQLNAQSLLSLLQQQQLLQLCQTQFDFQLWRKGDDLLLSNLNNLLQVPDLDNLSSLQLQLQLLQLLLVLLQVCLVVPVLCLLVLFDPLLLLLLLLLSLVLLLLSLLCLQQLLPQQPDPDDSPVPDSFDFSVVSNVVCVVSSVSGDPVSNVLLVVLLCQVVVLVVVCVVPVVPLVSLSDNSLSVSLLVQLVCCVVVVCVVVRFHASACSDDQPCPVVRNGRQLAHDDDPVSCVSSNLSSNLSSSSLLSQQVVLSVVVCVVVVHDGRSSSNSNSQSVSSNVSSRRSHGRMHTDNVSSVSSVSSRGDGSSSSNSNSVVSVVCSVPVSVSSNSGGSSSSSSSSSSSSVVSNDCVVVVVCVVVVVVVSNVSSVVLNCCCRGHHSSRSSCSSSVVSNVVVLVVPQAFDKFWWFWDFDQDPPPRDTDTDTDGCVVDPDRGDHQQQEIEIEGQEAAELSNLVCVLVQVVLCQQAVDSPDDPVDHRPVPPPDPRSHRQEYEYECQNHPAHDQNRLLSVQVSLVVCVVVNHQYAYECDDPRCVVSCVVNCVCVSNDVVRYYHDPVVNSVVVVVVD/DQKCCVPCVVVDDCVPFVVLLLLLLVLLLLVQLLLLLLLCCQQLNAQSLLSLLQQQQLLQLCQTQFDFQLWRKGDDLLLSNLNNLLQPPDLDNLSSLQLQLQLLQLLLVLLQVCLVVPVLCLLVLFDPLLLLLLLLLSLVLLLLSLLCLQQLLPQLPPPDDSPVPPSFDFSVVSNVVCVVSSVSGDPVSNVLLVVLLCQVVVLVVVCVVPVVPLVSLSDNSLSVSQVVQLVVCVVVVVVVVRFHASACSDDQPCPVVNNGRQLAHDDDPVSCVSSNLSSNLSSSSLLSQQVVLSVVVCVVVVHDGRSSSNSNSQSVSSNVSSRRSHGHMHTDNVSSVSSVSSRGDGSSSSNSNSVVSVVCSVPVSVSSNSGGSSSSSSSSSSSSVVSNDCVVVVVCVVVVVVVSNVSSVVLNCCCRGHHSSRSSCSSSVVSNVVVLVVPQAFDKFWWFWDFDQDPPPRDTDTDTDGCVVDPDGGDDQQQEIEIEGQEAADLSNLVCVLVQVVLCQQAVDSPDDPVDHRPVPPPDPRRHRQEYEYECQNHPAHDLNRLLSVQVSLVVCVVVNHQYAYECDDPRCVVSCVVNCVCVSNDVVRYYPDPVVNSVVVVVVD

Radius of gyration: 33.44 Å; Cα contacts (8 Å, |Δi|>4): 2255; chains: 2; bounding box: 97×92×72 Å

Sequence (1212 aa):
YYVPVVGWLPKYDVMLNLQGDIMAGITVAFLIIPQSLSYAQALVQVPPVFGLYSAMIPLIVYSLLGTSRQLAVGPEALVSILVGSSVLGTHDPMENVQATTLLCLMVGVFTFLLGFFRLGFLDSVLSRALLRGFVLAVAMVVMIDMSETLFGIIPPVGQCIANVTEKTASPIEKLIHTLINLSHAHILTTILSVTSILFLLLSRQLKRHYKHVKWLQLVPEILVLVLTSIILSQVFRWDCQGVAILNRVLAPETPADGTEYITHPIPTLEKVKYLTLPAILISVIGFVESIVVAKTYASKHRYTVSPNRELVAIGVGNIVSSFFGGFPGFGSLGRSAVNDSAGARTQVAGFTTGVIVYCTSVWLLPYFEFLPKAVCSSIIVVAALKLVEVEDIEFIFRLHAWGDLGLLLLTFCSTIFVSIEVGTLISVGVSLLLVVKHTTQTRLAILGKTLVVDPSTGIVKTKFRSMHEQSGKIERIEGGIVVRIEEGMFFGNVGQLKDRLKRIEAYGDLSVHPSEEPRLSFIDDSDTIKSVVFDMTAVSDIDATATQIMTEIVHEYHSRGIIVCFVKLRETCKESFERSGIYSVVGEQHFFGKIRDAIAYLGAESYYVPVVGWLPKYDVMLNLQGDIMAGITVAFLIIPQSLSYAQALVQVPPVFGLYSAMIPLIVYSLLGTSRQLAVGPEALVSILVGSSVLGTHDPMENVQATTLLCLMVGVFTFLLGFFRLGFLDSVLSRALLRGFVLAVAMVVMIDMSETLFGIIPPVGQCIANVTEKTASPIEKLIHTLINLSHAHILTTILSVTSILFLLLSRQLKRHYKHVKWLQLVPEILVLVLTSIILSQVFRWDCQGVAILNRVLAPETPADGTEYITHPIPTLEKVKYLTLPAILISVIGFVESIVVAKTYASKHRYTVSPNRELVAIGVGNIVSSFFGGFPGFGSLGRSAVNDSAGARTQVAGFTTGVIVYCTSVWLLPYFEFLPKAVCSSIIVVAALKLVEVEDIEFIFRLHAWGDLGLLLLTFCSTIFVSIEVGTLISVGVSLLLVVKHTTQTRLAILGKTLVVDPSTGIVKTKFRSMHEQSGKIERIEGGIVVRIEEGMFFGNVGQLKDRLKRIEAYGDLSVHPSEEPRLSFIDDSDTIKSVVFDMTAVSDIDATATQIMTEIVHEYHSRGIIVCFVKLRETCKESFERSGIYSVVGEQHFFGKIRDAIAYLGAES

InterPro domains:
  IPR001902 SLC26A/SulP transporter [PTHR11814] (1-601)
  IPR001902 SLC26A/SulP transporter [TIGR00815] (4-598)
  IPR002645 STAS domain [PF01740] (475-598)
  IPR002645 STAS domain [PS50801] (470-602)
  IPR011547 SLC26A/SulP transporter domain [PF00916] (18-399)
  IPR018045 Sulphate anion transporter, conserved site [PS01130] (48-69)
  IPR036513 STAS domain superfamily [G3DSA:3.30.750.24] (454-604)
  IPR036513 STAS domain superfamily [SSF52091] (474-602)